Protein 3MQG (pdb70)

Structure (mmCIF, N/CA/C/O backbone):
data_3MQG
#
_entry.id   3MQG
#
_cell.length_a   68.488
_cell.length_b   107.824
_cell.length_c   90.966
_cell.angle_alpha   90.00
_cell.angle_beta   102.49
_cell.angle_gamma   90.00
#
_symmetry.space_group_name_H-M   'P 1 21 1'
#
loop_
_entity.id
_entity.type
_entity.pdbx_description
1 polymer 'Lipopolysaccharides biosynthesis acetyltransferase'
2 non-polymer 'ACETYL COENZYME *A'
3 non-polymer "URIDINE-5'-MONOPHOSPHATE"
4 non-polymer 'SODIUM ION'
5 non-polymer "URIDINE-5'-DIPHOSPHATE"
6 non-polymer 'PHOSPHATE ION'
7 non-polymer 1,2-ETHANEDIOL
8 non-polymer 2-{2-[2-(2-{2-[2-(2-ETHOXY-ETHOXY)-ETHOXY]-ETHOXY}-ETHOXY)-ETHOXY]-ETHOXY}-ETHANOL
9 water water
#
loop_
_atom_site.group_PDB
_atom_site.id
_atom_site.type_symbol
_atom_site.label_atom_id
_atom_site.label_alt_id
_atom_site.label_comp_id
_atom_site.label_asym_id
_atom_site.label_entity_id
_atom_site.label_seq_id
_atom_site.pdbx_PDB_ins_code
_atom_site.Cartn_x
_atom_site.Cartn_y
_atom_site.Cartn_z
_atom_site.occupancy
_atom_site.B_iso_or_equiv
_atom_site.auth_seq_id
_atom_site.auth_comp_id
_atom_site.auth_asym_id
_atom_site.auth_atom_id
_atom_site.pdbx_PDB_model_num
ATOM 1 N N . MET A 1 3 ? -10.304 23.936 -6.130 1.00 29.82 1 MET A N 1
ATOM 2 C CA . MET A 1 3 ? -10.483 22.600 -5.502 1.00 25.96 1 MET A CA 1
ATOM 3 C C . MET A 1 3 ? -10.414 21.503 -6.558 1.00 22.85 1 MET A C 1
ATOM 4 O O . MET A 1 3 ? -10.802 20.361 -6.309 1.00 22.33 1 MET A O 1
ATOM 9 N N . ALA A 1 4 ? -9.904 21.892 -7.723 1.00 23.19 2 ALA A N 1
ATOM 10 C CA . ALA A 1 4 ? -9.533 20.928 -8.754 1.00 20.53 2 ALA A CA 1
ATOM 11 C C . ALA A 1 4 ? -8.637 19.869 -8.127 1.00 19.99 2 ALA A C 1
ATOM 12 O O . ALA A 1 4 ? -7.731 20.201 -7.347 1.00 20.45 2 ALA A O 1
ATOM 14 N N . THR A 1 5 ? -8.889 18.614 -8.491 1.00 18.69 3 THR A N 1
ATOM 15 C CA . THR A 1 5 ? -7.982 17.533 -8.129 1.00 19.74 3 THR A CA 1
ATOM 16 C C . THR A 1 5 ? -6.958 17.266 -9.223 1.00 18.41 3 THR A C 1
ATOM 17 O O . THR A 1 5 ? -7.270 17.134 -10.420 1.00 17.64 3 THR A O 1
ATOM 21 N N . ILE A 1 6 ? -5.716 17.186 -8.776 1.00 17.01 4 ILE A N 1
ATOM 22 C CA . ILE A 1 6 ? -4.559 17.102 -9.640 1.00 14.26 4 ILE A CA 1
ATOM 23 C C . ILE A 1 6 ? -3.750 15.849 -9.311 1.00 16.56 4 ILE A C 1
ATOM 24 O O . ILE A 1 6 ? -3.225 15.731 -8.199 1.00 17.67 4 ILE A O 1
ATOM 29 N N . HIS A 1 7 ? -3.649 14.906 -10.246 1.00 14.66 5 HIS A N 1
ATOM 30 C CA . HIS A 1 7 ? -2.731 13.767 -10.042 1.00 14.76 5 HIS A CA 1
ATOM 31 C C . HIS A 1 7 ? -1.328 14.193 -9.606 1.00 14.35 5 HIS A C 1
ATOM 32 O O . HIS A 1 7 ? -0.774 15.137 -10.142 1.00 13.25 5 HIS A O 1
ATOM 39 N N . PRO A 1 8 ? -0.721 13.516 -8.611 1.00 14.93 6 PRO A N 1
ATOM 40 C CA . PRO A 1 8 ? 0.618 13.893 -8.163 1.00 14.75 6 PRO A CA 1
ATOM 41 C C . PRO A 1 8 ? 1.708 13.908 -9.223 1.00 12.57 6 PRO A C 1
ATOM 42 O O . PRO A 1 8 ? 2.713 14.637 -9.082 1.00 13.87 6 PRO A O 1
ATOM 46 N N . THR A 1 9 ? 1.525 13.130 -10.299 1.00 12.52 7 THR A N 1
ATOM 47 C CA . THR A 1 9 ? 2.502 13.117 -11.393 1.00 12.35 7 THR A CA 1
ATOM 48 C C . THR A 1 9 ? 2.307 14.248 -12.413 1.00 10.27 7 THR A C 1
ATOM 49 O O . THR A 1 9 ? 3.195 14.542 -13.224 1.00 12.81 7 THR A O 1
ATOM 53 N N . ALA A 1 10 ? 1.175 14.932 -12.302 1.00 10.00 8 ALA A N 1
ATOM 54 C CA . ALA A 1 10 ? 0.999 16.113 -13.140 1.00 9.53 8 ALA A CA 1
ATOM 55 C C . ALA A 1 10 ? 1.839 17.321 -12.716 1.00 13.93 8 ALA A C 1
ATOM 56 O O . ALA A 1 10 ? 2.211 17.466 -11.523 1.00 14.78 8 ALA A O 1
ATOM 58 N N . ILE A 1 11 ? 2.133 18.200 -13.671 1.00 11.62 9 ILE A N 1
ATOM 59 C CA . ILE A 1 11 ? 2.898 19.412 -13.383 1.00 13.70 9 ILE A CA 1
ATOM 60 C C . ILE A 1 11 ? 2.085 20.626 -13.791 1.00 13.43 9 ILE A C 1
ATOM 61 O O . ILE A 1 11 ? 1.889 20.873 -14.995 1.00 11.00 9 ILE A O 1
ATOM 66 N N . VAL A 1 12 ? 1.603 21.366 -12.798 1.00 14.21 10 VAL A N 1
ATOM 67 C CA . VAL A 1 12 ? 0.761 22.545 -13.039 1.00 14.00 10 VAL A CA 1
ATOM 68 C C . VAL A 1 12 ? 1.630 23.736 -12.626 1.00 14.89 10 VAL A C 1
ATOM 69 O O . VAL A 1 12 ? 1.921 23.959 -11.435 1.00 15.70 10 VAL A O 1
ATOM 73 N N . ASP A 1 13 ? 2.118 24.476 -13.601 1.00 14.16 11 ASP A N 1
ATOM 74 C CA . ASP A 1 13 ? 3.100 25.545 -13.312 1.00 13.60 11 ASP A CA 1
ATOM 75 C C . ASP A 1 13 ? 2.437 26.672 -12.503 1.00 17.38 11 ASP A C 1
ATOM 76 O O . ASP A 1 13 ? 1.275 27.024 -12.672 1.00 15.58 11 ASP A O 1
ATOM 81 N N . GLU A 1 14 ? 3.198 27.247 -11.573 1.00 17.57 12 GLU A N 1
ATOM 82 C CA . GLU A 1 14 ? 2.741 28.433 -10.845 1.00 19.27 12 GLU A CA 1
ATOM 83 C C . GLU A 1 14 ? 2.093 29.495 -11.744 1.00 17.08 12 GLU A C 1
ATOM 84 O O . GLU A 1 14 ? 2.660 29.878 -12.762 1.00 17.83 12 GLU A O 1
ATOM 90 N N . GLY A 1 15 ? 0.908 29.970 -11.349 1.00 17.36 13 GLY A N 1
ATOM 91 C CA . GLY A 1 15 ? 0.157 30.953 -12.119 1.00 17.25 13 GLY A CA 1
ATOM 92 C C . GLY A 1 15 ? -1.050 30.376 -12.833 1.00 14.81 13 GLY A C 1
ATOM 93 O O . GLY A 1 15 ? -2.011 31.081 -13.118 1.00 16.87 13 GLY A O 1
ATOM 94 N N . ALA A 1 16 ? -1.007 29.081 -13.103 1.00 15.50 14 ALA A N 1
ATOM 95 C CA . ALA A 1 16 ? -2.150 28.495 -13.809 1.00 15.66 14 ALA A CA 1
ATOM 96 C C . ALA A 1 16 ? -3.402 28.551 -12.951 1.00 15.50 14 ALA A C 1
ATOM 97 O O . ALA A 1 16 ? -3.356 28.396 -11.727 1.00 17.35 14 ALA A O 1
ATOM 99 N N . ARG A 1 17 ? -4.551 28.748 -13.597 1.00 14.91 15 ARG A N 1
ATOM 100 C CA . ARG A 1 17 ? -5.805 28.771 -12.894 1.00 14.70 15 ARG A CA 1
ATOM 101 C C . ARG A 1 17 ? -6.693 27.648 -13.366 1.00 15.42 15 ARG A C 1
ATOM 102 O O . ARG A 1 17 ? -6.972 27.545 -14.564 1.00 16.16 15 ARG A O 1
ATOM 110 N N . ILE A 1 18 ? -7.142 26.830 -12.434 1.00 15.63 16 ILE A N 1
ATOM 111 C CA . ILE A 1 18 ? -7.964 25.674 -12.756 1.00 15.63 16 ILE A CA 1
ATOM 112 C C . ILE A 1 18 ? -9.177 25.701 -11.852 1.00 17.06 16 ILE A C 1
ATOM 113 O O . ILE A 1 18 ? -9.085 25.773 -10.623 1.00 16.50 16 ILE A O 1
ATOM 118 N N . GLY A 1 19 ? -10.343 25.657 -12.463 1.00 14.32 17 GLY A N 1
ATOM 119 C CA . GLY A 1 19 ? -11.548 25.764 -11.652 1.00 14.56 17 GLY A CA 1
ATOM 120 C C . GLY A 1 19 ? -11.931 24.565 -10.823 1.00 14.56 17 GLY A C 1
ATOM 121 O O . GLY A 1 19 ? -11.458 23.439 -10.990 1.00 13.28 17 GLY A O 1
ATOM 122 N N . ALA A 1 20 ? -12.831 24.854 -9.895 1.00 16.32 18 ALA A N 1
ATOM 123 C CA . ALA A 1 20 ? -13.400 23.863 -9.036 1.00 16.36 18 ALA A CA 1
ATOM 124 C C . ALA A 1 20 ? -13.958 22.670 -9.801 1.00 15.67 18 ALA A C 1
ATOM 125 O O . ALA A 1 20 ? -14.511 22.816 -10.910 1.00 15.97 18 ALA A O 1
ATOM 127 N N . HIS A 1 21 ? -13.823 21.506 -9.180 1.00 16.97 19 HIS A N 1
ATOM 128 C CA . HIS A 1 21 ? -14.373 20.231 -9.637 1.00 16.19 19 HIS A CA 1
ATOM 129 C C . HIS A 1 21 ? -13.662 19.721 -10.895 1.00 15.71 19 HIS A C 1
ATOM 130 O O . HIS A 1 21 ? -14.051 18.672 -11.396 1.00 17.56 19 HIS A O 1
ATOM 137 N N . SER A 1 22 ? -12.636 20.423 -11.363 1.00 16.02 20 SER A N 1
ATOM 138 C CA . SER A 1 22 ? -11.868 19.874 -12.491 1.00 14.66 20 SER A CA 1
ATOM 139 C C . SER A 1 22 ? -10.994 18.711 -12.058 1.00 16.06 20 SER A C 1
ATOM 140 O O . SER A 1 22 ? -10.662 18.596 -10.873 1.00 16.52 20 SER A O 1
ATOM 143 N N . ARG A 1 23 ? -10.639 17.851 -13.008 1.00 13.22 21 ARG A N 1
ATOM 144 C CA . ARG A 1 23 ? -9.781 16.715 -12.732 1.00 12.26 21 ARG A CA 1
ATOM 145 C C . ARG A 1 23 ? -8.626 16.695 -13.725 1.00 13.05 21 ARG A C 1
ATOM 146 O O . ARG A 1 23 ? -8.854 16.722 -14.949 1.00 12.83 21 ARG A O 1
ATOM 154 N N . ILE A 1 24 ? -7.406 16.634 -13.203 1.00 12.14 22 ILE A N 1
ATOM 155 C CA . ILE A 1 24 ? -6.197 16.639 -14.027 1.00 10.25 22 ILE A CA 1
ATOM 156 C C . ILE A 1 24 ? -5.518 15.298 -13.839 1.00 12.17 22 ILE A C 1
ATOM 157 O O . ILE A 1 24 ? -5.113 14.995 -12.721 1.00 12.83 22 ILE A O 1
ATOM 162 N N . TRP A 1 25 ? -5.348 14.503 -14.894 1.00 10.71 23 TRP A N 1
ATOM 163 C CA . TRP A 1 25 ? -4.863 13.148 -14.775 1.00 9.39 23 TRP A CA 1
ATOM 164 C C . TRP A 1 25 ? -3.356 13.006 -14.904 1.00 10.14 23 TRP A C 1
ATOM 165 O O . TRP A 1 25 ? -2.604 13.986 -14.782 1.00 10.36 23 TRP A O 1
ATOM 176 N N . HIS A 1 26 ? -2.884 11.786 -15.145 1.00 9.57 24 HIS A N 1
ATOM 177 C CA . HIS A 1 26 ? -1.476 11.455 -15.018 1.00 8.55 24 HIS A CA 1
ATOM 178 C C . HIS A 1 26 ? -0.596 12.181 -16.034 1.00 7.83 24 HIS A C 1
ATOM 179 O O . HIS A 1 26 ? -0.922 12.234 -17.250 1.00 8.94 24 HIS A O 1
ATOM 186 N N . TRP A 1 27 ? 0.538 12.715 -15.591 1.00 9.37 25 TRP A N 1
ATOM 187 C CA . TRP A 1 27 ? 1.579 13.259 -16.470 1.00 8.20 25 TRP A CA 1
ATOM 188 C C . TRP A 1 27 ? 1.050 14.305 -17.455 1.00 9.38 25 TRP A C 1
ATOM 189 O O . TRP A 1 27 ? 1.446 14.354 -18.624 1.00 8.91 25 TRP A O 1
ATOM 200 N N . VAL A 1 28 ? 0.166 15.136 -16.926 1.00 8.83 26 VAL A N 1
ATOM 201 C CA . VAL A 1 28 ? -0.304 16.322 -17.633 1.00 9.53 26 VAL A CA 1
ATOM 202 C C . VAL A 1 28 ? 0.634 17.483 -17.339 1.00 9.50 26 VAL A C 1
ATOM 203 O O . VAL A 1 28 ? 1.024 17.630 -16.159 1.00 11.08 26 VAL A O 1
ATOM 207 N N . HIS A 1 29 ? 0.982 18.316 -18.302 1.00 9.12 27 HIS A N 1
ATOM 208 C CA . HIS A 1 29 ? 1.700 19.572 -18.055 1.00 9.14 27 HIS A CA 1
ATOM 209 C C . HIS A 1 29 ? 0.826 20.772 -18.423 1.00 10.67 27 HIS A C 1
ATOM 210 O O . HIS A 1 29 ? 0.431 20.908 -19.593 1.00 9.20 27 HIS A O 1
ATOM 217 N N . ILE A 1 30 ? 0.555 21.655 -17.460 1.00 10.78 28 ILE A N 1
ATOM 218 C CA . ILE A 1 30 ? -0.223 22.890 -17.697 1.00 11.30 28 ILE A CA 1
ATOM 219 C C . ILE A 1 30 ? 0.683 24.101 -17.449 1.00 12.29 28 ILE A C 1
ATOM 220 O O . ILE A 1 30 ? 1.292 24.200 -16.368 1.00 14.65 28 ILE A O 1
ATOM 225 N N . CYS A 1 31 ? 0.832 24.956 -18.454 1.00 10.70 29 CYS A N 1
ATOM 226 C CA . CYS A 1 31 ? 1.720 26.124 -18.329 1.00 12.02 29 CYS A CA 1
ATOM 227 C C . CYS A 1 31 ? 1.077 27.220 -17.464 1.00 12.93 29 CYS A C 1
ATOM 228 O O . CYS A 1 31 ? -0.129 27.223 -17.219 1.00 11.30 29 CYS A O 1
ATOM 231 N N . GLY A 1 32 ? 1.914 28.148 -16.990 1.00 13.13 30 GLY A N 1
ATOM 232 C CA . GLY A 1 32 ? 1.439 29.100 -15.971 1.00 14.66 30 GLY A CA 1
ATOM 233 C C . GLY A 1 32 ? 0.464 30.195 -16.392 1.00 15.20 30 GLY A C 1
ATOM 234 O O . GLY A 1 32 ? -0.260 30.722 -15.551 1.00 16.11 30 GLY A O 1
ATOM 235 N N . GLY A 1 33 ? 0.390 30.466 -17.692 1.00 13.31 31 GLY A N 1
ATOM 236 C CA . GLY A 1 33 ? -0.620 31.353 -18.272 1.00 12.84 31 GLY A CA 1
ATOM 237 C C . GLY A 1 33 ? -2.031 30.798 -18.404 1.00 14.11 31 GLY A C 1
ATOM 238 O O . GLY A 1 33 ? -2.994 31.536 -18.638 1.00 14.26 31 GLY A O 1
ATOM 239 N N . ALA A 1 34 ? -2.171 29.473 -18.295 1.00 14.21 32 ALA A N 1
ATOM 240 C CA . ALA A 1 34 ? -3.381 28.784 -18.745 1.00 12.85 32 ALA A CA 1
ATOM 241 C C . ALA A 1 34 ? -4.543 29.140 -17.824 1.00 14.28 32 ALA A C 1
ATOM 242 O O . ALA A 1 34 ? -4.359 29.299 -16.612 1.00 15.58 32 ALA A O 1
ATOM 244 N N . GLU A 1 35 ? -5.746 29.225 -18.389 1.00 13.51 33 GLU A N 1
ATOM 245 C CA . GLU A 1 35 ? -6.937 29.420 -17.590 1.00 18.39 33 GLU A CA 1
ATOM 246 C C . GLU A 1 35 ? -7.891 28.308 -18.017 1.00 14.60 33 GLU A C 1
ATOM 247 O O . GLU A 1 35 ? -8.169 28.172 -19.211 1.00 14.99 33 GLU A O 1
ATOM 253 N N . ILE A 1 36 ? -8.360 27.509 -17.066 1.00 13.53 34 ILE A N 1
ATOM 254 C CA . ILE A 1 36 ? -9.217 26.343 -17.276 1.00 11.84 34 ILE A CA 1
ATOM 255 C C . ILE A 1 36 ? -10.381 26.489 -16.309 1.00 14.23 34 ILE A C 1
ATOM 256 O O . ILE A 1 36 ? -10.186 26.773 -15.124 1.00 13.89 34 ILE A O 1
ATOM 261 N N . GLY A 1 37 ? -11.588 26.245 -16.799 1.00 13.14 35 GLY A N 1
ATOM 262 C CA . GLY A 1 37 ? -12.799 26.464 -16.002 1.00 15.13 35 GLY A CA 1
ATOM 263 C C . GLY A 1 37 ? -13.155 25.339 -15.065 1.00 15.49 35 GLY A C 1
ATOM 264 O O . GLY A 1 37 ? -12.313 24.501 -14.718 1.00 14.33 35 GLY A O 1
ATOM 265 N N . GLU A 1 38 ? -14.415 25.312 -14.627 1.00 15.17 36 GLU A N 1
ATOM 266 C CA . GLU A 1 38 ? -14.856 24.344 -13.637 1.00 15.62 36 GLU A CA 1
ATOM 267 C C . GLU A 1 38 ? -15.356 23.057 -14.302 1.00 15.60 36 GLU A C 1
ATOM 268 O O . GLU A 1 38 ? -15.886 23.103 -15.423 1.00 16.59 36 GLU A O 1
ATOM 274 N N . GLY A 1 39 ? -15.218 21.927 -13.622 1.00 15.95 37 GLY A N 1
ATOM 275 C CA . GLY A 1 39 ? -15.778 20.670 -14.070 1.00 14.23 37 GLY A CA 1
ATOM 276 C C . GLY A 1 39 ? -15.109 20.140 -15.330 1.00 12.64 37 GLY A C 1
ATOM 277 O O . GLY A 1 39 ? -15.749 19.353 -16.034 1.00 14.07 37 GLY A O 1
ATOM 278 N N . CYS A 1 40 ? -13.894 20.599 -15.616 1.00 10.91 38 CYS A N 1
ATOM 279 C CA . CYS A 1 40 ? -13.167 20.044 -16.766 1.00 10.22 38 CYS A CA 1
ATOM 280 C C . CYS A 1 40 ? -12.475 18.740 -16.409 1.00 13.26 38 CYS A C 1
ATOM 281 O O . CYS A 1 40 ? -12.213 18.421 -15.255 1.00 13.97 38 CYS A O 1
ATOM 284 N N . SER A 1 41 ? -12.136 17.966 -17.432 1.00 10.67 39 SER A N 1
ATOM 285 C CA . SER A 1 41 ? -11.346 16.756 -17.254 1.00 10.12 39 SER A CA 1
ATOM 286 C C . SER A 1 41 ? -10.221 16.745 -18.279 1.00 9.21 39 SER A C 1
ATOM 287 O O . SER A 1 41 ? -10.515 16.882 -19.489 1.00 10.08 39 SER A O 1
ATOM 290 N N . LEU A 1 42 ? -8.964 16.602 -17.836 1.00 9.47 40 LEU A N 1
ATOM 291 C CA . LEU A 1 42 ? -7.802 16.558 -18.716 1.00 8.23 40 LEU A CA 1
ATOM 292 C C . LEU A 1 42 ? -7.108 15.213 -18.587 1.00 10.73 40 LEU A C 1
ATOM 293 O O . LEU A 1 42 ? -6.574 14.912 -17.513 1.00 10.27 40 LEU A O 1
ATOM 298 N N . GLY A 1 43 ? -7.136 14.404 -19.646 1.00 6.53 41 GLY A N 1
ATOM 299 C CA . GLY A 1 43 ? -6.624 13.047 -19.592 1.00 9.36 41 GLY A CA 1
ATOM 300 C C . GLY A 1 43 ? -5.111 12.940 -19.601 1.00 6.78 41 GLY A C 1
ATOM 301 O O . GLY A 1 43 ? -4.351 13.905 -19.666 1.00 8.64 41 GLY A O 1
ATOM 302 N N . GLN A 1 44 ? -4.657 11.701 -19.601 1.00 6.84 42 GLN A N 1
ATOM 303 C CA . GLN A 1 44 ? -3.223 11.370 -19.506 1.00 7.50 42 GLN A CA 1
ATOM 304 C C . GLN A 1 44 ? -2.408 12.099 -20.568 1.00 7.16 42 GLN A C 1
ATOM 305 O O . GLN A 1 44 ? -2.830 12.111 -21.736 1.00 7.37 42 GLN A O 1
ATOM 311 N N . ASN A 1 45 ? -1.292 12.733 -20.215 1.00 7.81 43 ASN A N 1
ATOM 312 C CA . ASN A 1 45 ? -0.362 13.338 -21.156 1.00 7.34 43 ASN A CA 1
ATOM 313 C C . ASN A 1 45 ? -0.944 14.522 -21.906 1.00 6.48 43 ASN A C 1
ATOM 314 O O . ASN A 1 45 ? -0.322 14.967 -22.889 1.00 7.45 43 ASN A O 1
ATOM 319 N N . VAL A 1 46 ? -2.034 15.097 -21.416 1.00 6.98 44 VAL A N 1
ATOM 320 C CA . VAL A 1 46 ? -2.428 16.392 -22.005 1.00 7.07 44 VAL A CA 1
ATOM 321 C C . VAL A 1 46 ? -1.356 17.442 -21.784 1.00 6.22 44 VAL A C 1
ATOM 322 O O . VAL A 1 46 ? -0.604 17.410 -20.770 1.00 7.58 44 VAL A O 1
ATOM 326 N N . PHE A 1 47 ? -1.204 18.377 -22.702 1.00 8.23 45 PHE A N 1
ATOM 327 C CA . PHE A 1 47 ? -0.368 19.575 -22.556 1.00 6.84 45 PHE A CA 1
ATOM 328 C C . PHE A 1 47 ? -1.281 20.784 -22.733 1.00 6.85 45 PHE A C 1
ATOM 329 O O . PHE A 1 47 ? -2.161 20.783 -23.619 1.00 10.03 45 PHE A O 1
ATOM 337 N N . VAL A 1 48 ? -1.122 21.838 -21.932 1.00 7.96 46 VAL A N 1
ATOM 338 C CA . VAL A 1 48 ? -1.824 23.097 -22.145 1.00 9.01 46 VAL A CA 1
ATOM 339 C C . VAL A 1 48 ? -0.846 24.263 -22.082 1.00 9.76 46 VAL A C 1
ATOM 340 O O . VAL A 1 48 ? -0.100 24.363 -21.087 1.00 9.80 46 VAL A O 1
ATOM 344 N N . GLY A 1 49 ? -0.850 25.097 -23.110 1.00 9.00 47 GLY A N 1
ATOM 345 C CA . GLY A 1 49 ? 0.073 26.224 -23.186 1.00 10.23 47 GLY A CA 1
ATOM 346 C C . GLY A 1 49 ? -0.362 27.399 -22.333 1.00 11.15 47 GLY A C 1
ATOM 347 O O . GLY A 1 49 ? -1.311 2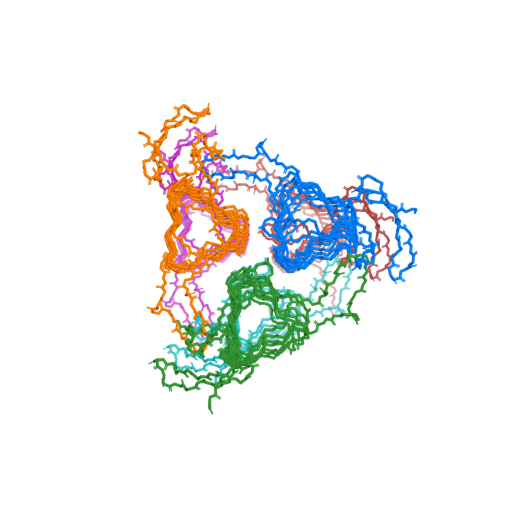7.355 -21.560 1.00 10.44 47 GLY A O 1
ATOM 348 N N . ASN A 1 50 ? 0.393 28.464 -22.552 1.00 11.46 48 ASN A N 1
ATOM 349 C CA . ASN A 1 50 ? 0.197 29.652 -21.744 1.00 12.46 48 ASN A CA 1
ATOM 350 C C . ASN A 1 50 ? -0.984 30.473 -22.253 1.00 10.44 48 ASN A C 1
ATOM 351 O O . ASN A 1 50 ? -1.770 30.906 -21.426 1.00 12.78 48 ASN A O 1
ATOM 356 N N . ARG A 1 51 ? -1.051 30.691 -23.564 1.00 11.88 49 ARG A N 1
ATOM 357 C CA . ARG A 1 51 ? -2.063 31.578 -24.133 1.00 12.57 49 ARG A CA 1
ATOM 358 C C . ARG A 1 51 ? -3.301 30.801 -24.561 1.00 11.56 49 ARG A C 1
ATOM 359 O O . ARG A 1 51 ? -3.662 30.706 -25.742 1.00 12.16 49 ARG A O 1
ATOM 367 N N . VAL A 1 52 ? -3.941 30.258 -23.533 1.00 9.84 50 VAL A N 1
ATOM 368 C CA . VAL A 1 52 ? -5.004 29.267 -23.688 1.00 10.58 50 VAL A CA 1
ATOM 369 C C . VAL A 1 52 ? -6.098 29.569 -22.687 1.00 11.01 50 VAL A C 1
ATOM 370 O O . VAL A 1 52 ? -5.847 29.780 -21.490 1.00 12.08 50 VAL A O 1
ATOM 374 N N . ARG A 1 53 ? -7.328 29.569 -23.181 1.00 10.69 51 ARG A N 1
ATOM 375 C CA . ARG A 1 53 ? -8.492 29.707 -22.325 1.00 12.82 51 ARG A CA 1
ATOM 376 C C . ARG A 1 53 ? -9.396 28.512 -22.612 1.00 10.97 51 ARG A C 1
ATOM 377 O O . ARG A 1 53 ? -9.748 28.240 -23.772 1.00 11.23 51 ARG A O 1
ATOM 385 N N . ILE A 1 54 ? -9.725 27.757 -21.572 1.00 10.71 52 ILE A N 1
ATOM 386 C CA . ILE A 1 54 ? -10.626 26.599 -21.665 1.00 11.26 52 ILE A CA 1
ATOM 387 C C . ILE A 1 54 ? -11.793 26.876 -20.730 1.00 12.66 52 ILE A C 1
ATOM 388 O O . ILE A 1 54 ? -11.552 27.207 -19.560 1.00 13.09 52 ILE A O 1
ATOM 393 N N . GLY A 1 55 ? -13.023 26.713 -21.207 1.00 11.71 53 GLY A N 1
ATOM 394 C CA . GLY A 1 55 ? -14.203 27.078 -20.420 1.00 12.57 53 GLY A CA 1
ATOM 395 C C . GLY A 1 55 ? -14.600 26.021 -19.415 1.00 13.63 53 GLY A C 1
ATOM 396 O O . GLY A 1 55 ? -13.757 25.266 -18.918 1.00 14.00 53 GLY A O 1
ATOM 397 N N . ASN A 1 56 ? -15.898 25.955 -19.119 1.00 12.24 54 ASN A N 1
ATOM 398 C CA . ASN A 1 56 ? -16.369 25.031 -18.092 1.00 11.60 54 ASN A CA 1
ATOM 399 C C . ASN A 1 56 ? -16.857 23.734 -18.746 1.00 10.37 54 ASN A C 1
ATOM 400 O O . ASN A 1 56 ? -17.395 23.760 -19.860 1.00 12.08 54 ASN A O 1
ATOM 405 N N . ARG A 1 57 ? -16.645 22.609 -18.062 1.00 11.24 55 ARG A N 1
ATOM 406 C CA . ARG A 1 57 ? -17.194 21.317 -18.423 1.00 11.31 55 ARG A CA 1
ATOM 407 C C . ARG A 1 57 ? -16.609 20.808 -19.749 1.00 10.96 55 ARG A C 1
ATOM 408 O O . ARG A 1 57 ? -17.293 20.140 -20.541 1.00 12.47 55 ARG A O 1
ATOM 416 N N . VAL A 1 58 ? -15.355 21.184 -19.967 1.00 8.57 56 VAL A N 1
ATOM 417 C CA . VAL A 1 58 ? -14.634 20.786 -21.193 1.00 9.48 56 VAL A CA 1
ATOM 418 C C . VAL A 1 58 ? -13.942 19.456 -20.904 1.00 9.22 56 VAL A C 1
ATOM 419 O O . VAL A 1 58 ? -13.233 19.278 -19.897 1.00 10.13 56 VAL A O 1
ATOM 423 N N . LYS A 1 59 ? -14.206 18.482 -21.778 1.00 9.27 57 LYS A N 1
ATOM 424 C CA A LYS A 1 59 ? -13.625 17.157 -21.634 0.50 9.12 57 LYS A CA 1
ATOM 425 C CA B LYS A 1 59 ? -13.612 17.160 -21.630 0.50 8.46 57 LYS A CA 1
ATOM 426 C C . LYS A 1 59 ? -12.506 16.969 -22.653 1.00 10.04 57 LYS A C 1
ATOM 427 O O . LYS A 1 59 ? -12.780 16.965 -23.858 1.00 11.09 57 LYS A O 1
ATOM 438 N N . ILE A 1 60 ? -11.284 16.816 -22.163 1.00 9.48 58 ILE A N 1
ATOM 439 C CA . ILE A 1 60 ? -10.121 16.687 -23.025 1.00 8.26 58 ILE A CA 1
ATOM 440 C C . ILE A 1 60 ? -9.533 15.323 -22.802 1.00 9.56 58 ILE A C 1
ATOM 441 O O . ILE A 1 60 ? -9.030 15.034 -21.712 1.00 9.72 58 ILE A O 1
ATOM 446 N N . GLN A 1 61 ? -9.613 14.446 -23.793 1.00 7.78 59 GLN A N 1
ATOM 447 C CA . GLN A 1 61 ? -9.107 13.091 -23.642 1.00 7.81 59 GLN A CA 1
ATOM 448 C C . GLN A 1 61 ? -7.570 12.992 -23.737 1.00 5.99 59 GLN A C 1
ATOM 449 O O . GLN A 1 61 ? -6.838 13.968 -23.919 1.00 7.97 59 GLN A O 1
ATOM 455 N N . ASN A 1 62 ? -7.071 11.771 -23.610 1.00 7.72 60 ASN A N 1
ATOM 456 C CA . ASN A 1 62 ? -5.636 11.535 -23.558 1.00 7.50 60 ASN A CA 1
ATOM 457 C C . ASN A 1 62 ? -4.923 12.151 -24.757 1.00 6.04 60 ASN A C 1
ATOM 458 O O . ASN A 1 62 ? -5.453 12.127 -25.890 1.00 6.57 60 ASN A O 1
ATOM 463 N N . ASN A 1 63 ? -3.705 12.645 -24.559 1.00 6.62 61 ASN A N 1
ATOM 464 C CA . ASN A 1 63 ? -2.746 12.947 -25.624 1.00 5.50 61 ASN A CA 1
ATOM 465 C C . ASN A 1 63 ? -3.200 14.109 -26.495 1.00 5.76 61 ASN A C 1
ATOM 466 O O . ASN A 1 63 ? -2.824 14.203 -27.679 1.00 9.43 61 ASN A O 1
ATOM 471 N N . VAL A 1 64 ? -3.981 14.998 -25.902 1.00 6.14 62 VAL A N 1
ATOM 472 C CA . VAL A 1 64 ? -4.316 16.269 -26.579 1.00 5.27 62 VAL A CA 1
ATOM 473 C C . VAL A 1 64 ? -3.406 17.419 -26.152 1.00 6.54 62 VAL A C 1
ATOM 474 O O . VAL A 1 64 ? -3.290 17.674 -24.941 1.00 7.72 62 VAL A O 1
ATOM 478 N N . SER A 1 65 ? -2.772 18.098 -27.103 1.00 7.58 63 SER A N 1
ATOM 479 C CA . SER A 1 65 ? -1.968 19.278 -26.782 1.00 7.04 63 SER A CA 1
ATOM 480 C C . SER A 1 65 ? -2.713 20.559 -27.164 1.00 6.84 63 SER A C 1
ATOM 481 O O . SER A 1 65 ? -2.971 20.821 -28.351 1.00 8.85 63 SER A O 1
ATOM 484 N N . VAL A 1 66 ? -3.105 21.292 -26.139 1.00 7.36 64 VAL A N 1
ATOM 485 C CA . VAL A 1 66 ? -3.844 22.538 -26.333 1.00 8.04 64 VAL A CA 1
ATOM 486 C C . VAL A 1 66 ? -2.789 23.610 -26.375 1.00 9.68 64 VAL A C 1
ATOM 487 O O . VAL A 1 66 ? -2.437 24.188 -25.354 1.00 9.31 64 VAL A O 1
ATOM 491 N N . TYR A 1 67 ? -2.341 23.951 -27.578 1.00 8.71 65 TYR A N 1
ATOM 492 C CA . TYR A 1 67 ? -1.257 24.939 -27.709 1.00 9.13 65 TYR A CA 1
ATOM 493 C C . TYR A 1 67 ? -1.744 26.376 -27.536 1.00 10.24 65 TYR A C 1
ATOM 494 O O . TYR A 1 67 ? -2.925 26.692 -27.649 1.00 10.78 65 TYR A O 1
ATOM 503 N N . ASP A 1 68 ? -0.762 27.262 -27.339 1.00 11.43 66 ASP A N 1
ATOM 504 C CA . ASP A 1 68 ? -1.034 28.695 -27.409 1.00 10.61 66 ASP A CA 1
ATOM 505 C C . ASP A 1 68 ? -1.957 29.050 -28.560 1.00 10.48 66 ASP A C 1
ATOM 506 O O . ASP A 1 68 ? -1.802 28.562 -29.686 1.00 11.45 66 ASP A O 1
ATOM 511 N N . ASN A 1 69 ? -2.896 29.945 -28.288 1.00 11.86 67 ASN A N 1
ATOM 512 C CA . ASN A 1 69 ? -3.784 30.505 -29.294 1.00 11.91 67 ASN A CA 1
ATOM 513 C C . ASN A 1 69 ? -4.959 29.590 -29.634 1.00 10.46 67 ASN A C 1
ATOM 514 O O . ASN A 1 69 ? -5.714 29.901 -30.530 1.00 10.81 67 ASN A O 1
ATOM 519 N N . VAL A 1 70 ? -5.175 28.579 -28.792 1.00 11.51 68 VAL A N 1
ATOM 520 C CA . VAL A 1 70 ? -6.387 27.732 -28.830 1.00 10.03 68 VAL A CA 1
ATOM 521 C C . VAL A 1 70 ? -7.365 28.159 -27.738 1.00 11.03 68 VAL A C 1
ATOM 522 O O . VAL A 1 70 ? -6.963 28.332 -26.581 1.00 12.86 68 VAL A O 1
ATOM 526 N N . PHE A 1 71 ? -8.630 28.341 -28.095 1.00 11.46 69 PHE A N 1
ATOM 527 C CA . PHE A 1 71 ? -9.662 28.743 -27.131 1.00 11.35 69 PHE A CA 1
ATOM 528 C C . PHE A 1 71 ? -10.844 27.808 -27.246 1.00 10.22 69 PHE A C 1
ATOM 529 O O . PHE A 1 71 ? -11.413 27.679 -28.347 1.00 10.00 69 PHE A O 1
ATOM 537 N N . LEU A 1 72 ? -11.203 27.209 -26.126 1.00 10.66 70 LEU A N 1
ATOM 538 C CA . LEU A 1 72 ? -12.276 26.205 -26.093 1.00 9.15 70 LEU A CA 1
ATOM 539 C C . LEU A 1 72 ? -13.409 26.751 -25.234 1.00 10.35 70 LEU A C 1
ATOM 540 O O . LEU A 1 72 ? -13.212 26.985 -24.040 1.00 11.07 70 LEU A O 1
ATOM 545 N N . GLU A 1 73 ? -14.572 26.945 -25.839 1.00 8.99 71 GLU A N 1
ATOM 546 C CA . GLU A 1 73 ? -15.730 27.345 -25.032 1.00 9.17 71 GLU A CA 1
ATOM 547 C C . GLU A 1 73 ? -16.263 26.219 -24.169 1.00 9.44 71 GLU A C 1
ATOM 548 O O . GLU A 1 73 ? -15.775 25.085 -24.143 1.00 9.11 71 GLU A O 1
ATOM 554 N N . ASP A 1 74 ? -17.313 26.537 -23.418 1.00 11.37 72 ASP A N 1
ATOM 555 C CA . ASP A 1 74 ? -17.917 25.562 -22.500 1.00 9.83 72 ASP A CA 1
ATOM 556 C C . ASP A 1 74 ? -18.397 24.308 -23.249 1.00 8.81 72 ASP A C 1
ATOM 557 O O . ASP A 1 74 ? -18.851 24.392 -24.395 1.00 9.64 72 ASP A O 1
ATOM 562 N N . ASP A 1 75 ? -18.336 23.155 -22.591 1.00 9.74 73 ASP A N 1
ATOM 563 C CA . ASP A 1 75 ? -18.946 21.909 -23.063 1.00 10.50 73 ASP A CA 1
ATOM 564 C C . ASP A 1 75 ? -18.302 21.351 -24.336 1.00 9.89 73 ASP A C 1
ATOM 565 O O . ASP A 1 75 ? -18.927 20.517 -24.991 1.00 10.80 73 ASP A O 1
ATOM 570 N N . VAL A 1 76 ? -17.110 21.823 -24.676 1.00 8.38 74 VAL A N 1
ATOM 571 C CA . VAL A 1 76 ? -16.375 21.225 -25.803 1.00 8.87 74 VAL A CA 1
ATOM 572 C C . VAL A 1 76 ? -15.860 19.831 -25.455 1.00 8.40 74 VAL A C 1
ATOM 573 O O . VAL A 1 76 ? -15.437 19.576 -24.316 1.00 8.46 74 VAL A O 1
ATOM 577 N N . PHE A 1 77 ? -15.873 18.929 -26.422 1.00 8.12 75 PHE A N 1
ATOM 578 C CA . PHE A 1 77 ? -15.309 17.611 -26.229 1.00 7.44 75 PHE A CA 1
ATOM 579 C C . PHE A 1 77 ? -14.118 17.478 -27.158 1.00 8.24 75 PHE A C 1
ATOM 580 O O . PHE A 1 77 ? -14.271 17.592 -28.368 1.00 8.34 75 PHE A O 1
ATOM 588 N N . CYS A 1 78 ? -12.939 17.169 -26.612 1.00 6.66 76 CYS A N 1
ATOM 589 C CA . CYS A 1 78 ? -11.761 16.923 -27.457 1.00 7.19 76 CYS A CA 1
ATOM 590 C C . CYS A 1 78 ? -11.442 15.452 -27.332 1.00 7.60 76 CYS A C 1
ATOM 591 O O . CYS A 1 78 ? -11.024 14.962 -26.278 1.00 8.43 76 CYS A O 1
ATOM 594 N N . GLY A 1 79 ? -11.679 14.699 -28.399 1.00 6.58 77 GLY A N 1
ATOM 595 C CA . GLY A 1 79 ? -11.511 13.265 -28.350 1.00 6.78 77 GLY A CA 1
ATOM 596 C C . GLY A 1 79 ? -10.064 12.788 -28.265 1.00 6.24 77 GLY A C 1
ATOM 597 O O . GLY A 1 79 ? -9.087 13.547 -28.397 1.00 6.91 77 GLY A O 1
ATOM 598 N N . PRO A 1 80 ? -9.927 11.485 -28.012 1.00 6.81 78 PRO A N 1
ATOM 599 C CA . PRO A 1 80 ? -8.613 10.883 -27.806 1.00 5.69 78 PRO A CA 1
ATOM 600 C C . PRO A 1 80 ? -7.636 11.278 -28.895 1.00 5.19 78 PRO A C 1
ATOM 601 O O . PRO A 1 80 ? -7.923 11.059 -30.092 1.00 5.90 78 PRO A O 1
ATOM 605 N N . SER A 1 81 ? -6.480 11.811 -28.528 1.00 5.70 79 SER A N 1
ATOM 606 C CA . SER A 1 81 ? -5.392 12.083 -29.455 1.00 5.48 79 SER A CA 1
ATOM 607 C C . SER A 1 81 ? -5.791 13.027 -30.566 1.00 8.16 79 SER A C 1
ATOM 608 O O . SER A 1 81 ? -5.148 12.991 -31.611 1.00 8.39 79 SER A O 1
ATOM 611 N N . MET A 1 82 ? -6.810 13.869 -30.416 1.00 6.72 80 MET A N 1
ATOM 612 C CA . MET A 1 82 ? -6.993 14.924 -31.419 1.00 5.46 80 MET A CA 1
ATOM 613 C C . MET A 1 82 ? -5.886 15.983 -31.296 1.00 6.58 80 MET A C 1
ATOM 614 O O . MET A 1 82 ? -5.204 16.047 -30.270 1.00 7.07 80 MET A O 1
ATOM 619 N N . VAL A 1 83 ? -5.687 16.730 -32.386 1.00 5.80 81 VAL A N 1
ATOM 620 C CA . VAL A 1 83 ? -4.491 17.561 -32.517 1.00 5.83 81 VAL A CA 1
ATOM 621 C C . VAL A 1 83 ? -4.889 18.977 -32.918 1.00 7.60 81 VAL A C 1
ATOM 622 O O . VAL A 1 83 ? -5.491 19.204 -33.972 1.00 8.09 81 VAL A O 1
ATOM 626 N N . PHE A 1 84 ? -4.475 19.961 -32.117 1.00 7.44 82 PHE A N 1
ATOM 627 C CA . PHE A 1 84 ? -4.504 21.394 -32.445 1.00 8.12 82 PHE A CA 1
ATOM 628 C C . PHE A 1 84 ? -3.152 21.853 -33.000 1.00 8.38 82 PHE A C 1
ATOM 629 O O . PHE A 1 84 ? -2.126 21.178 -32.824 1.00 7.10 82 PHE A O 1
ATOM 637 N N . THR A 1 85 ? -3.201 22.992 -33.683 1.00 8.67 83 THR A N 1
ATOM 638 C CA . THR A 1 85 ? -1.999 23.662 -34.199 1.00 7.28 83 THR A CA 1
ATOM 639 C C . THR A 1 85 ? -2.112 25.124 -34.011 1.00 7.50 83 THR A C 1
ATOM 640 O O . THR A 1 85 ? -3.196 25.645 -33.792 1.00 9.41 83 THR A O 1
ATOM 644 N N . ASN A 1 86 ? -0.978 25.827 -34.105 1.00 8.20 84 ASN A N 1
ATOM 645 C CA . ASN A 1 86 ? -1.019 27.299 -34.077 1.00 9.97 84 ASN A CA 1
ATOM 646 C C . ASN A 1 86 ? -0.129 27.985 -35.108 1.00 10.59 84 ASN A C 1
ATOM 647 O O . ASN A 1 86 ? -0.237 29.219 -35.252 1.00 11.40 84 ASN A O 1
ATOM 652 N N . VAL A 1 87 ? 0.698 27.227 -35.828 1.00 7.86 85 VAL A N 1
ATOM 653 C CA . VAL A 1 87 ? 1.480 27.803 -36.923 1.00 8.19 85 VAL A CA 1
ATOM 654 C C . VAL A 1 87 ? 1.023 27.094 -38.193 1.00 9.03 85 VAL A C 1
ATOM 655 O O . VAL A 1 87 ? 0.958 25.869 -38.269 1.00 7.87 85 VAL A O 1
ATOM 659 N N . TYR A 1 88 ? 0.652 27.862 -39.215 1.00 5.76 86 TYR A N 1
ATOM 660 C CA . TYR A 1 88 ? 0.027 27.350 -40.408 1.00 5.66 86 TYR A CA 1
ATOM 661 C C . TYR A 1 88 ? 1.033 26.640 -41.303 1.00 7.18 86 TYR A C 1
ATOM 662 O O . TYR A 1 88 ? 0.725 25.602 -41.883 1.00 7.42 86 TYR A O 1
ATOM 671 N N . ASN A 1 89 ? 2.204 27.243 -41.479 1.00 7.76 87 ASN A N 1
ATOM 672 C CA . ASN A 1 89 ? 3.182 26.743 -42.452 1.00 7.41 87 ASN A CA 1
ATOM 673 C C . ASN A 1 89 ? 4.542 26.627 -41.755 1.00 8.50 87 ASN A C 1
ATOM 674 O O . ASN A 1 89 ? 5.483 27.375 -42.075 1.00 7.79 87 ASN A O 1
ATOM 679 N N . PRO A 1 90 ? 4.707 25.725 -40.759 1.00 7.95 88 PRO A N 1
ATOM 680 C CA . PRO A 1 90 ? 5.940 25.710 -39.962 1.00 7.37 88 PRO A CA 1
ATOM 681 C C . PRO A 1 90 ? 7.158 25.320 -40.818 1.00 7.26 88 PRO A C 1
ATOM 682 O O . PRO A 1 90 ? 7.103 24.459 -41.710 1.00 7.86 88 PRO A O 1
ATOM 686 N N . ARG A 1 91 ? 8.261 26.011 -40.491 1.00 7.67 89 ARG A N 1
ATOM 687 C CA . ARG A 1 91 ? 9.591 25.661 -40.967 1.00 7.58 89 ARG A CA 1
ATOM 688 C C . ARG A 1 91 ? 10.529 25.781 -39.782 1.00 9.36 89 ARG A C 1
ATOM 689 O O . ARG A 1 91 ? 10.497 26.785 -39.072 1.00 9.29 89 ARG A O 1
ATOM 697 N N . ALA A 1 92 ? 11.337 24.744 -39.569 1.00 7.61 90 ALA A N 1
ATOM 698 C CA . ALA A 1 92 ? 12.199 24.732 -38.392 1.00 8.40 90 ALA A CA 1
ATOM 699 C C . ALA A 1 92 ? 13.124 25.954 -38.327 1.00 8.83 90 ALA A C 1
ATOM 700 O O . ALA A 1 92 ? 13.455 26.407 -37.211 1.00 10.87 90 ALA A O 1
ATOM 702 N N . ALA A 1 93 ? 13.554 26.442 -39.486 1.00 8.11 91 ALA A N 1
ATOM 703 C CA . ALA A 1 93 ? 14.519 27.552 -39.476 1.00 9.49 91 ALA A CA 1
ATOM 704 C C . ALA A 1 93 ? 13.899 28.919 -39.238 1.00 9.87 91 ALA A C 1
ATOM 705 O O . ALA A 1 93 ? 14.653 29.896 -39.030 1.00 10.90 91 ALA A O 1
ATOM 707 N N . ILE A 1 94 ? 12.571 29.034 -39.253 1.00 8.85 92 ILE A N 1
ATOM 708 C CA . ILE A 1 94 ? 11.911 30.337 -39.204 1.00 9.83 92 ILE A CA 1
ATOM 709 C C . ILE A 1 94 ? 10.961 30.379 -37.982 1.00 10.68 92 ILE A C 1
ATOM 710 O O . ILE A 1 94 ? 9.936 29.685 -37.983 1.00 13.09 92 ILE A O 1
ATOM 715 N N . GLU A 1 95 ? 11.222 31.143 -36.924 1.00 13.04 93 GLU A N 1
ATOM 716 C CA . GLU A 1 95 ? 10.333 31.155 -35.765 1.00 13.73 93 GLU A CA 1
ATOM 717 C C . GLU A 1 95 ? 9.078 31.919 -36.150 1.00 15.97 93 GLU A C 1
ATOM 718 O O . GLU A 1 95 ? 9.156 32.996 -36.732 1.00 18.22 93 GLU A O 1
ATOM 724 N N . ARG A 1 96 ? 7.918 31.337 -35.855 1.00 14.73 94 ARG A N 1
ATOM 725 C CA . ARG A 1 96 ? 6.695 31.945 -36.303 1.00 15.31 94 ARG A CA 1
ATOM 726 C C . ARG A 1 96 ? 5.753 32.224 -35.156 1.00 17.60 94 ARG A C 1
ATOM 727 O O . ARG A 1 96 ? 4.557 32.304 -35.396 1.00 17.08 94 ARG A O 1
ATOM 735 N N . LYS A 1 97 ? 6.326 32.370 -33.964 1.00 22.12 95 LYS A N 1
ATOM 736 C CA . LYS A 1 97 ? 5.600 32.772 -32.756 1.00 25.92 95 LYS A CA 1
ATOM 737 C C . LYS A 1 97 ? 4.705 33.955 -33.056 1.00 25.23 95 LYS A C 1
ATOM 738 O O . LYS A 1 97 ? 3.548 33.973 -32.645 1.00 27.60 95 LYS A O 1
ATOM 744 N N . SER A 1 98 ? 5.213 34.940 -33.791 1.00 23.47 96 SER A N 1
ATOM 745 C CA . SER A 1 98 ? 4.460 36.169 -33.992 1.00 21.34 96 SER A CA 1
ATOM 746 C C . SER A 1 98 ? 3.368 36.026 -35.051 1.00 21.21 96 SER A C 1
ATOM 747 O O . SER A 1 98 ? 2.615 36.959 -35.327 1.00 20.98 96 SER A O 1
ATOM 750 N N . GLU A 1 99 ? 3.296 34.846 -35.676 1.00 15.41 97 GLU A N 1
ATOM 751 C CA . GLU A 1 99 ? 2.406 34.613 -36.822 1.00 15.23 97 GLU A CA 1
ATOM 752 C C . GLU A 1 99 ? 1.363 33.558 -36.454 1.00 11.71 97 GLU A C 1
ATOM 753 O O . GLU A 1 99 ? 0.658 33.040 -37.321 1.00 13.46 97 GLU A O 1
ATOM 759 N N . TYR A 1 100 ? 1.275 33.245 -35.172 1.00 13.62 98 TYR A N 1
ATOM 760 C CA . TYR A 1 100 ? 0.246 32.291 -34.735 1.00 13.39 98 TYR A CA 1
ATOM 761 C C . TYR A 1 100 ? -1.132 32.666 -35.260 1.00 14.12 98 TYR A C 1
ATOM 762 O O . TYR A 1 100 ? -1.494 33.845 -35.307 1.00 14.27 98 TYR A O 1
ATOM 771 N N . ARG A 1 101 ? -1.914 31.649 -35.618 1.00 12.15 99 ARG A N 1
ATOM 772 C CA . ARG A 1 101 ? -3.328 31.841 -35.967 1.00 11.65 99 ARG A CA 1
ATOM 773 C C . ARG A 1 101 ? -4.187 31.225 -34.872 1.00 12.90 99 ARG A C 1
ATOM 774 O O . ARG A 1 101 ? -3.820 30.167 -34.370 1.00 14.09 99 ARG A O 1
ATOM 782 N N . ASP A 1 102 ? -5.281 31.897 -34.521 1.00 13.30 100 ASP A N 1
ATOM 783 C CA . ASP A 1 102 ? -6.191 31.446 -33.463 1.00 11.21 100 ASP A CA 1
ATOM 784 C C . ASP A 1 102 ? -7.004 30.254 -33.911 1.00 12.44 100 ASP A C 1
ATOM 785 O O . ASP A 1 102 ? -7.329 30.092 -35.075 1.00 14.14 100 ASP A O 1
ATOM 790 N N . THR A 1 103 ? -7.350 29.395 -32.961 1.00 10.46 101 THR A N 1
ATOM 791 C CA . THR A 1 103 ? -8.312 28.318 -33.201 1.00 9.19 101 THR A CA 1
ATOM 792 C C . THR A 1 103 ? -9.380 28.509 -32.150 1.00 10.28 101 THR A C 1
ATOM 793 O O . THR A 1 103 ? -9.064 28.520 -30.979 1.00 11.71 101 THR A O 1
ATOM 797 N N . ILE A 1 104 ? -10.615 28.697 -32.576 1.00 9.33 102 ILE A N 1
ATOM 798 C CA . ILE A 1 104 ? -11.721 28.916 -31.642 1.00 10.35 102 ILE A CA 1
ATOM 799 C C . ILE A 1 104 ? -12.699 27.773 -31.809 1.00 10.60 102 ILE A C 1
ATOM 800 O O . ILE A 1 104 ? -13.176 27.526 -32.908 1.00 9.68 102 ILE A O 1
ATOM 805 N N . VAL A 1 105 ? -12.986 27.119 -30.695 1.00 8.76 103 VAL A N 1
ATOM 806 C CA . VAL A 1 105 ? -13.933 26.002 -30.690 1.00 7.16 103 VAL A CA 1
ATOM 807 C C . VAL A 1 105 ? -15.119 26.450 -29.849 1.00 8.22 103 VAL A C 1
ATOM 808 O O . VAL A 1 105 ? -15.004 26.659 -28.637 1.00 9.38 103 VAL A O 1
ATOM 812 N N . ARG A 1 106 ? -16.265 26.554 -30.504 1.00 7.93 104 ARG A N 1
ATOM 813 C CA . ARG A 1 106 ? -17.451 27.097 -29.852 1.00 8.39 104 ARG A CA 1
ATOM 814 C C . ARG A 1 106 ? -18.202 26.050 -29.039 1.00 8.71 104 ARG A C 1
ATOM 815 O O . ARG A 1 106 ? -18.016 24.817 -29.158 1.00 8.33 104 ARG A O 1
ATOM 823 N N . GLN A 1 107 ? -19.111 26.562 -28.190 1.00 9.07 105 GLN A N 1
ATOM 824 C CA . GLN A 1 107 ? -19.803 25.752 -27.213 1.00 9.28 105 GLN A CA 1
ATOM 825 C C . GLN A 1 107 ? -20.396 24.476 -27.775 1.00 7.73 105 GLN A C 1
ATOM 826 O O . GLN A 1 107 ? -21.072 24.453 -28.802 1.00 8.97 105 GLN A O 1
ATOM 832 N N . GLY A 1 108 ? -20.081 23.402 -27.073 1.00 9.02 106 GLY A N 1
ATOM 833 C CA . GLY A 1 108 ? -20.695 22.109 -27.334 1.00 9.04 106 GLY A CA 1
ATOM 834 C C . GLY A 1 108 ? -20.124 21.334 -28.514 1.00 8.57 106 GLY A C 1
ATOM 835 O O . GLY A 1 108 ? -20.577 20.218 -28.765 1.00 9.12 106 GLY A O 1
ATOM 836 N N . ALA A 1 109 ? -19.163 21.921 -29.229 1.00 7.41 107 ALA A N 1
ATOM 837 C CA . ALA A 1 109 ? -18.549 21.221 -30.371 1.00 7.39 107 ALA A CA 1
ATOM 838 C C . ALA A 1 109 ? -17.853 19.957 -29.882 1.00 7.48 107 ALA A C 1
ATOM 839 O O . ALA A 1 109 ? -17.277 19.904 -28.804 1.00 9.52 107 ALA A O 1
ATOM 841 N N . THR A 1 110 ? -17.915 18.953 -30.736 1.00 6.54 108 THR A N 1
ATOM 842 C CA . THR A 1 110 ? -17.251 17.668 -30.517 1.00 6.09 108 THR A CA 1
ATOM 843 C C . THR A 1 110 ? -16.159 17.510 -31.568 1.00 8.02 108 THR A C 1
ATOM 844 O O . THR A 1 110 ? -16.430 17.538 -32.791 1.00 8.07 108 THR A O 1
ATOM 848 N N . LEU A 1 111 ? -14.920 17.294 -31.112 1.00 6.98 109 LEU A N 1
ATOM 849 C CA . LEU A 1 111 ? -13.752 17.049 -31.962 1.00 6.40 109 LEU A CA 1
ATOM 850 C C . LEU A 1 111 ? -13.418 15.572 -31.874 1.00 7.06 109 LEU A C 1
ATOM 851 O O . LEU A 1 111 ? -12.888 15.117 -30.862 1.00 7.27 109 LEU A O 1
ATOM 856 N N . GLY A 1 112 ? -13.760 14.776 -32.880 1.00 6.49 110 GLY A N 1
ATOM 857 C CA . GLY A 1 112 ? -13.537 13.337 -32.827 1.00 6.84 110 GLY A CA 1
ATOM 858 C C . GLY A 1 112 ? -12.111 12.905 -32.617 1.00 6.10 110 GLY A C 1
ATOM 859 O O . GLY A 1 112 ? -11.148 13.631 -32.900 1.00 6.72 110 GLY A O 1
ATOM 860 N N . ALA A 1 113 ? -12.033 11.687 -32.123 1.00 6.10 111 ALA A N 1
ATOM 861 C CA . ALA A 1 113 ? -10.734 11.046 -31.891 1.00 5.05 111 ALA A CA 1
ATOM 862 C C . ALA A 1 113 ? -9.828 11.219 -33.091 1.00 5.88 111 ALA A C 1
ATOM 863 O O . ALA A 1 113 ? -10.221 10.939 -34.214 1.00 5.49 111 ALA A O 1
ATOM 865 N N . ASN A 1 114 ? -8.590 11.637 -32.831 1.00 4.83 112 ASN A N 1
ATOM 866 C CA . ASN A 1 114 ? -7.514 11.662 -33.834 1.00 4.05 112 ASN A CA 1
ATOM 867 C C . ASN A 1 114 ? -7.817 12.612 -34.983 1.00 4.16 112 ASN A C 1
ATOM 868 O O . ASN A 1 114 ? -7.191 12.504 -36.030 1.00 5.35 112 ASN A O 1
ATOM 873 N N . CYS A 1 115 ? -8.738 13.545 -34.772 1.00 4.95 113 CYS A N 1
ATOM 874 C CA . CYS A 1 115 ? -8.888 14.606 -35.755 1.00 4.69 113 CYS A CA 1
ATOM 875 C C . CYS A 1 115 ? -7.754 15.601 -35.629 1.00 5.27 113 CYS A C 1
ATOM 876 O O . CYS A 1 115 ? -7.047 15.590 -34.620 1.00 6.09 113 CYS A O 1
ATOM 879 N N . THR A 1 116 ? -7.624 16.487 -36.614 1.00 5.58 114 THR A N 1
ATOM 880 C CA . THR A 1 116 ? -6.586 17.524 -36.575 1.00 6.69 114 THR A CA 1
ATOM 881 C C . THR A 1 116 ? -7.248 18.809 -37.005 1.00 5.58 114 THR A C 1
ATOM 882 O O . THR A 1 116 ? -8.046 18.806 -37.986 1.00 8.80 114 THR A O 1
ATOM 886 N N . VAL A 1 117 ? -6.885 19.936 -36.402 1.00 7.06 115 VAL A N 1
ATOM 887 C CA . VAL A 1 117 ? -7.494 21.233 -36.750 1.00 6.64 115 VAL A CA 1
ATOM 888 C C . VAL A 1 117 ? -6.362 22.160 -37.198 1.00 7.48 115 VAL A C 1
ATOM 889 O O . VAL A 1 117 ? -5.452 22.461 -36.410 1.00 9.06 115 VAL A O 1
ATOM 893 N N . VAL A 1 118 ? -6.343 22.518 -38.481 1.00 6.12 116 VAL A N 1
ATOM 894 C CA . VAL A 1 118 ? -5.368 23.494 -38.959 1.00 7.66 116 VAL A CA 1
ATOM 895 C C . VAL A 1 118 ? -5.745 24.863 -38.395 1.00 7.50 116 VAL A C 1
ATOM 896 O O . VAL A 1 118 ? -6.884 25.323 -38.497 1.00 8.95 116 VAL A O 1
ATOM 900 N N . CYS A 1 119 ? -4.757 25.564 -37.841 1.00 9.02 117 CYS A N 1
ATOM 901 C CA . CYS A 1 119 ? -4.981 26.839 -37.144 1.00 8.95 117 CYS A CA 1
ATOM 902 C C . CYS A 1 119 ? -5.623 27.889 -38.054 1.00 8.29 117 CYS A C 1
ATOM 903 O O . CYS A 1 119 ? -5.409 27.892 -39.259 1.00 10.20 117 CYS A O 1
ATOM 906 N N . GLY A 1 120 ? -6.442 28.724 -37.413 1.00 9.68 118 GLY A N 1
ATOM 907 C CA . GLY A 1 120 ? -7.183 29.750 -38.134 1.00 10.81 118 GLY A CA 1
ATOM 908 C C . GLY A 1 120 ? -8.648 29.379 -38.289 1.00 11.80 118 GLY A C 1
ATOM 909 O O . GLY A 1 120 ? -9.474 30.257 -38.469 1.00 14.35 118 GLY A O 1
ATOM 910 N N . ALA A 1 121 ? -9.004 28.107 -38.140 1.00 11.63 119 ALA A N 1
ATOM 911 C CA . ALA A 1 121 ? -10.395 27.710 -38.272 1.00 12.46 119 ALA A CA 1
ATOM 912 C C . ALA A 1 121 ? -11.172 28.029 -36.982 1.00 9.63 119 ALA A C 1
ATOM 913 O O . ALA A 1 121 ? -10.662 28.063 -35.833 1.00 12.41 119 ALA A O 1
ATOM 915 N N . THR A 1 122 ? -12.443 28.372 -37.183 1.00 10.24 120 THR A N 1
ATOM 916 C CA . THR A 1 122 ? -13.401 28.406 -36.091 1.00 9.60 120 THR A CA 1
ATOM 917 C C . THR A 1 122 ? -14.352 27.225 -36.260 1.00 7.69 120 THR A C 1
ATOM 918 O O . THR A 1 122 ? -14.851 26.955 -37.373 1.00 10.52 120 THR A O 1
ATOM 922 N N . ILE A 1 123 ? -14.576 26.548 -35.138 1.00 9.02 121 ILE A N 1
ATOM 923 C CA . ILE A 1 123 ? -15.443 25.383 -35.126 1.00 8.15 121 ILE A CA 1
ATOM 924 C C . ILE A 1 123 ? -16.709 25.772 -34.403 1.00 8.04 121 ILE A C 1
ATOM 925 O O . ILE A 1 123 ? -16.689 26.133 -33.244 1.00 8.88 121 ILE A O 1
ATOM 930 N N . GLY A 1 124 ? -17.821 25.706 -35.115 1.00 8.23 122 GLY A N 1
ATOM 931 C CA . GLY A 1 124 ? -19.051 26.288 -34.578 1.00 7.44 122 GLY A CA 1
ATOM 932 C C . GLY A 1 124 ? -19.733 25.489 -33.476 1.00 7.85 122 GLY A C 1
ATOM 933 O O . GLY A 1 124 ? -19.345 24.372 -33.135 1.00 8.19 122 GLY A O 1
ATOM 934 N N . ARG A 1 125 ? -20.731 26.128 -32.860 1.00 9.32 123 ARG A N 1
ATOM 935 C CA . ARG A 1 125 ? -21.452 25.578 -31.738 1.00 8.46 123 ARG A CA 1
ATOM 936 C C . ARG A 1 125 ? -22.035 24.222 -32.101 1.00 7.58 123 ARG A C 1
ATOM 937 O O . ARG A 1 125 ? -22.661 24.075 -33.168 1.00 8.31 123 ARG A O 1
ATOM 945 N N . TYR A 1 126 ? -21.763 23.215 -31.282 1.00 8.10 124 TYR A N 1
ATOM 946 C CA . TYR A 1 126 ? -22.334 21.875 -31.533 1.00 8.28 124 TYR A CA 1
ATOM 947 C C . TYR A 1 126 ? -21.940 21.245 -32.852 1.00 8.64 124 TYR A C 1
ATOM 948 O O . TYR A 1 126 ? -22.587 20.328 -33.333 1.00 7.29 124 TYR A O 1
ATOM 957 N N . ALA A 1 127 ? -20.879 21.740 -33.475 1.00 6.62 125 ALA A N 1
ATOM 958 C CA . ALA A 1 127 ? -20.369 21.018 -34.630 1.00 7.52 125 ALA A CA 1
ATOM 959 C C . ALA A 1 127 ? -19.912 19.616 -34.217 1.00 7.05 125 ALA A C 1
ATOM 960 O O . ALA A 1 127 ? -19.683 19.324 -33.033 1.00 7.34 125 ALA A O 1
ATOM 962 N N . PHE A 1 128 ? -19.744 18.766 -35.222 1.00 7.08 126 PHE A N 1
ATOM 963 C CA . PHE A 1 128 ? -19.214 17.426 -34.922 1.00 6.37 126 PHE A CA 1
ATOM 964 C C . PHE A 1 128 ? -18.205 17.080 -35.989 1.00 5.20 126 PHE A C 1
ATOM 965 O O . PHE A 1 128 ? -18.584 16.913 -37.152 1.00 6.44 126 PHE A O 1
ATOM 973 N N . VAL A 1 129 ? -16.947 16.973 -35.569 1.00 6.10 127 VAL A N 1
ATOM 974 C CA . VAL A 1 129 ? -15.820 16.640 -36.445 1.00 5.74 127 VAL A CA 1
ATOM 975 C C . VAL A 1 129 ? -15.620 15.119 -36.281 1.00 6.14 127 VAL A C 1
ATOM 976 O O . VAL A 1 129 ? -15.310 14.639 -35.155 1.00 7.07 127 VAL A O 1
ATOM 980 N N . GLY A 1 130 ? -15.841 14.370 -37.358 1.00 7.28 128 GLY A N 1
ATOM 981 C CA . GLY A 1 130 ? -15.665 12.914 -37.276 1.00 6.30 128 GLY A CA 1
ATOM 982 C C . GLY A 1 130 ? -14.252 12.518 -36.899 1.00 4.75 128 GLY A C 1
ATOM 983 O O . GLY A 1 130 ? -13.289 13.256 -37.137 1.00 6.77 128 GLY A O 1
ATOM 984 N N . ALA A 1 131 ? -14.177 11.310 -36.357 1.00 5.16 129 ALA A N 1
ATOM 985 C CA . ALA A 1 131 ? -12.862 10.762 -36.042 1.00 5.84 129 ALA A CA 1
ATOM 986 C C . ALA A 1 131 ? -11.937 10.829 -37.221 1.00 6.97 129 ALA A C 1
ATOM 987 O O . ALA A 1 131 ? -12.342 10.487 -38.329 1.00 5.92 129 ALA A O 1
ATOM 989 N N . GLY A 1 132 ? -10.706 11.270 -36.975 1.00 5.38 130 GLY A N 1
ATOM 990 C CA . GLY A 1 132 ? -9.718 11.298 -38.055 1.00 5.21 130 GLY A CA 1
ATOM 991 C C . GLY A 1 132 ? -9.798 12.414 -39.072 1.00 5.78 130 GLY A C 1
ATOM 992 O O . GLY A 1 132 ? -8.915 12.475 -39.932 1.00 7.71 130 GLY A O 1
ATOM 993 N N . ALA A 1 133 ? -10.820 13.256 -38.968 1.00 5.72 131 ALA A N 1
ATOM 994 C CA . ALA A 1 133 ? -10.921 14.317 -39.978 1.00 6.11 131 ALA A CA 1
ATOM 995 C C . ALA A 1 133 ? -9.789 15.325 -39.875 1.00 6.13 131 ALA A C 1
ATOM 996 O O . ALA A 1 133 ? -9.208 15.498 -38.778 1.00 7.66 131 ALA A O 1
ATOM 998 N N . VAL A 1 134 ? -9.483 16.019 -40.967 1.00 6.93 132 VAL A N 1
ATOM 999 C CA . VAL A 1 134 ? -8.528 17.132 -40.947 1.00 6.23 132 VAL A CA 1
ATOM 1000 C C . VAL A 1 134 ? -9.288 18.421 -41.287 1.00 6.33 132 VAL A C 1
ATOM 1001 O O . VAL A 1 134 ? -9.674 18.580 -42.442 1.00 8.40 132 VAL A O 1
ATOM 1005 N N . VAL A 1 135 ? -9.563 19.268 -40.320 1.00 5.72 133 VAL A N 1
ATOM 1006 C CA . VAL A 1 135 ? -10.332 20.500 -40.524 1.00 5.73 133 VAL A CA 1
ATOM 1007 C C . VAL A 1 135 ? -9.370 21.573 -40.977 1.00 8.27 133 VAL A C 1
ATOM 1008 O O . VAL A 1 135 ? -8.396 21.921 -40.292 1.00 9.40 133 VAL A O 1
ATOM 1012 N N . ASN A 1 136 ? -9.662 22.129 -42.146 1.00 7.84 134 ASN A N 1
ATOM 1013 C CA . ASN A 1 136 ? -8.863 23.258 -42.644 1.00 9.57 134 ASN A CA 1
ATOM 1014 C C . ASN A 1 136 ? -9.743 24.399 -43.165 1.00 11.06 134 ASN A C 1
ATOM 1015 O O . ASN A 1 136 ? -9.319 25.209 -44.017 1.00 11.93 134 ASN A O 1
ATOM 1020 N N . LYS A 1 137 ? -10.998 24.447 -42.734 1.00 9.51 135 LYS A N 1
ATOM 1021 C CA . LYS A 1 137 ? -11.823 25.619 -42.983 1.00 12.46 135 LYS A CA 1
ATOM 1022 C C . LYS A 1 137 ? -12.792 25.756 -41.826 1.00 10.74 135 LYS A C 1
ATOM 1023 O O . LYS A 1 137 ? -12.991 24.837 -41.039 1.00 10.64 135 LYS A O 1
ATOM 1029 N N . ASP A 1 138 ? -13.444 26.902 -41.732 1.00 10.82 136 ASP A N 1
ATOM 1030 C CA . ASP A 1 138 ? -14.436 27.027 -40.671 1.00 8.28 136 ASP A CA 1
ATOM 1031 C C . ASP A 1 138 ? -15.502 25.954 -40.768 1.00 7.93 136 ASP A C 1
ATOM 1032 O O . ASP A 1 138 ? -15.898 25.520 -41.838 1.00 10.19 136 ASP A O 1
ATOM 1037 N N . VAL A 1 139 ? -16.003 25.538 -39.618 1.00 6.77 137 VAL A N 1
ATOM 1038 C CA . VAL A 1 139 ? -17.042 24.514 -39.535 1.00 7.86 137 VAL A CA 1
ATOM 1039 C C . VAL A 1 139 ? -18.318 25.164 -39.013 1.00 8.25 137 VAL A C 1
ATOM 1040 O O . VAL A 1 139 ? -18.297 25.683 -37.887 1.00 10.33 137 VAL A O 1
ATOM 1044 N N . PRO A 1 140 ? -19.418 25.167 -39.799 1.00 8.03 138 PRO A N 1
ATOM 1045 C CA . PRO A 1 140 ? -20.633 25.848 -39.327 1.00 9.31 138 PRO A CA 1
ATOM 1046 C C . PRO A 1 140 ? -21.187 25.260 -38.013 1.00 7.68 138 PRO A C 1
ATOM 1047 O O . PRO A 1 140 ? -20.933 24.077 -37.707 1.00 7.93 138 PRO A O 1
ATOM 1051 N N . ASP A 1 141 ? -21.942 26.037 -37.234 1.00 8.82 139 ASP A N 1
ATOM 1052 C CA . ASP A 1 141 ? -22.702 25.497 -36.113 1.00 8.40 139 ASP A CA 1
ATOM 1053 C C . ASP A 1 141 ? -23.470 24.271 -36.599 1.00 5.60 139 ASP A C 1
ATOM 1054 O O . ASP A 1 141 ? -24.086 24.271 -37.682 1.00 8.08 139 ASP A O 1
ATOM 1059 N N . PHE A 1 142 ? -23.415 23.202 -35.796 1.00 7.87 140 PHE A N 1
ATOM 1060 C CA . PHE A 1 142 ? -24.176 21.977 -36.049 1.00 6.86 140 PHE A CA 1
ATOM 1061 C C . PHE A 1 142 ? -23.685 21.147 -37.223 1.00 8.03 140 PHE A C 1
ATOM 1062 O O . PHE A 1 142 ? -24.251 20.086 -37.468 1.00 8.44 140 PHE A O 1
ATOM 1070 N N . ALA A 1 143 ? -22.633 21.563 -37.910 1.00 6.43 141 ALA A N 1
ATOM 1071 C CA . ALA A 1 143 ? -22.183 20.774 -39.063 1.00 7.91 141 ALA A CA 1
ATOM 1072 C C . ALA A 1 143 ? -21.496 19.492 -38.666 1.00 7.87 141 ALA A C 1
ATOM 1073 O O . ALA A 1 143 ? -20.630 19.518 -37.778 1.00 8.39 141 ALA A O 1
ATOM 1075 N N . LEU A 1 144 ? -21.846 18.425 -39.364 1.00 6.71 142 LEU A N 1
ATOM 1076 C CA . LEU A 1 144 ? -21.084 17.170 -39.295 1.00 6.56 142 LEU A CA 1
ATOM 1077 C C . LEU A 1 144 ? -20.121 17.137 -40.455 1.00 7.40 142 LEU A C 1
ATOM 1078 O O . LEU A 1 144 ? -20.572 17.172 -41.617 1.00 7.39 142 LEU A O 1
ATOM 1083 N N . VAL A 1 145 ? -18.818 17.058 -40.160 1.00 5.68 143 VAL A N 1
ATOM 1084 C CA . VAL A 1 145 ? -17.770 17.069 -41.178 1.00 6.10 143 VAL A CA 1
ATOM 1085 C C . VAL A 1 145 ? -16.903 15.836 -40.983 1.00 5.90 143 VAL A C 1
ATOM 1086 O O . VAL A 1 145 ? -16.578 15.499 -39.824 1.00 6.89 143 VAL A O 1
ATOM 1090 N N . VAL A 1 146 ? -16.474 15.235 -42.088 1.00 6.14 144 VAL A N 1
ATOM 1091 C CA . VAL A 1 146 ? -15.618 14.057 -42.041 1.00 6.39 144 VAL A CA 1
ATOM 1092 C C . VAL A 1 146 ? -14.610 14.129 -43.180 1.00 7.78 144 VAL A C 1
ATOM 1093 O O . VAL A 1 146 ? -14.885 14.784 -44.202 1.00 7.75 144 VAL A O 1
ATOM 1097 N N . GLY A 1 147 ? -13.498 13.407 -43.071 1.00 7.04 145 GLY A N 1
ATOM 1098 C CA . GLY A 1 147 ? -12.577 13.223 -44.190 1.00 6.45 145 GLY A CA 1
ATOM 1099 C C . GLY A 1 147 ? -11.321 14.066 -44.093 1.00 6.72 145 GLY A C 1
ATOM 1100 O O . GLY A 1 147 ? -11.141 14.931 -43.212 1.00 6.27 145 GLY A O 1
ATOM 1101 N N . VAL A 1 148 ? -10.404 13.744 -44.998 1.00 7.95 146 VAL A N 1
ATOM 1102 C CA . VAL A 1 148 ? -9.121 14.433 -45.120 1.00 7.95 146 VAL A CA 1
ATOM 1103 C C . VAL A 1 148 ? -9.013 15.082 -46.502 1.00 8.48 146 VAL A C 1
ATOM 1104 O O . VAL A 1 148 ? -8.683 14.382 -47.454 1.00 10.69 146 VAL A O 1
ATOM 1108 N N . PRO A 1 149 ? -9.247 16.393 -46.647 1.00 6.44 147 PRO A N 1
ATOM 1109 C CA . PRO A 1 149 ? -9.697 17.327 -45.616 1.00 7.79 147 PRO A CA 1
ATOM 1110 C C . PRO A 1 149 ? -11.187 17.156 -45.308 1.00 7.33 147 PRO A C 1
ATOM 1111 O O . PRO A 1 149 ? -11.945 16.518 -46.057 1.00 8.42 147 PRO A O 1
ATOM 1115 N N . ALA A 1 150 ? -11.633 17.784 -44.233 1.00 5.90 148 ALA A N 1
ATOM 1116 C CA . ALA A 1 150 ? -13.015 17.580 -43.831 1.00 7.64 148 ALA A CA 1
ATOM 1117 C C . ALA A 1 150 ? -13.994 18.293 -44.751 1.00 9.17 148 ALA A C 1
ATOM 1118 O O . ALA A 1 150 ? -13.806 19.448 -45.167 1.00 12.56 148 ALA A O 1
ATOM 1120 N N . ARG A 1 151 ? -15.051 17.540 -45.018 1.00 7.01 149 ARG A N 1
ATOM 1121 C CA . ARG A 1 151 ? -16.161 18.089 -45.798 1.00 7.98 149 ARG A CA 1
ATOM 1122 C C . ARG A 1 151 ? -17.451 17.863 -45.044 1.00 6.90 149 ARG A C 1
ATOM 1123 O O . ARG A 1 151 ? -17.592 16.851 -44.358 1.00 7.08 149 ARG A O 1
ATOM 1131 N N . GLN A 1 152 ? -18.426 18.755 -45.219 1.00 7.90 150 GLN A N 1
ATOM 1132 C CA . GLN A 1 152 ? -19.682 18.605 -44.507 1.00 8.45 150 GLN A CA 1
ATOM 1133 C C . GLN A 1 152 ? -20.590 17.603 -45.191 1.00 8.74 150 GLN A C 1
ATOM 1134 O O . GLN A 1 152 ? -20.823 17.659 -46.422 1.00 11.02 150 GLN A O 1
ATOM 1140 N N . ILE A 1 153 ? -21.052 16.635 -44.420 1.00 8.50 151 ILE A N 1
ATOM 1141 C CA . ILE A 1 153 ? -21.965 15.625 -44.916 1.00 9.10 151 ILE A CA 1
ATOM 1142 C C . ILE A 1 153 ? -23.354 15.673 -44.278 1.00 9.77 151 ILE A C 1
ATOM 1143 O O . ILE A 1 153 ? -24.255 14.937 -44.705 1.00 10.95 151 ILE A O 1
ATOM 1148 N N . GLY A 1 154 ? -23.558 16.471 -43.237 1.00 7.02 152 GLY A N 1
ATOM 1149 C CA . GLY A 1 154 ? -24.882 16.557 -42.616 1.00 8.09 152 GLY A CA 1
ATOM 1150 C C . GLY A 1 154 ? -24.850 17.602 -41.528 1.00 5.13 152 GLY A C 1
ATOM 1151 O O . GLY A 1 154 ? -23.955 18.435 -41.431 1.00 6.15 152 GLY A O 1
ATOM 1152 N N . TRP A 1 155 ? -25.854 17.473 -40.666 1.00 7.35 153 TRP A N 1
ATOM 1153 C CA . TRP A 1 155 ? -25.999 18.318 -39.503 1.00 8.00 153 TRP A CA 1
ATOM 1154 C C . TRP A 1 155 ? -26.286 17.425 -38.304 1.00 8.68 153 TRP A C 1
ATOM 1155 O O . TRP A 1 155 ? -27.024 16.420 -38.419 1.00 9.01 153 TRP A O 1
ATOM 1166 N N . MET A 1 156 ? -25.756 17.829 -37.149 1.00 9.33 154 MET A N 1
ATOM 1167 C CA . MET A 1 156 ? -25.870 17.068 -35.893 1.00 9.21 154 MET A CA 1
ATOM 1168 C C . MET A 1 156 ? -26.641 17.883 -34.862 1.00 9.61 154 MET A C 1
ATOM 1169 O O . MET A 1 156 ? -26.302 19.037 -34.602 1.00 10.26 154 MET A O 1
ATOM 1174 N N . SER A 1 157 ? -27.648 17.275 -34.255 1.00 10.29 155 SER A N 1
ATOM 1175 C CA . SER A 1 157 ? -28.322 17.923 -33.148 1.00 9.60 155 SER A CA 1
ATOM 1176 C C . SER A 1 157 ? -27.440 18.087 -31.916 1.00 11.17 155 SER A C 1
ATOM 1177 O O . SER A 1 157 ? -26.391 17.434 -31.809 1.00 10.42 155 SER A O 1
ATOM 1180 N N . ARG A 1 158 ? -27.845 18.933 -30.982 1.00 10.08 156 ARG A N 1
ATOM 1181 C CA . ARG A 1 158 ? -27.087 19.027 -29.731 1.00 10.83 156 ARG A CA 1
ATOM 1182 C C . ARG A 1 158 ? -26.873 17.660 -29.087 1.00 10.92 156 ARG A C 1
ATOM 1183 O O . ARG A 1 158 ? -25.803 17.402 -28.530 1.00 11.80 156 ARG A O 1
ATOM 1191 N N . HIS A 1 159 ? -27.892 16.807 -29.119 1.00 9.97 157 HIS A N 1
ATOM 1192 C CA . HIS A 1 159 ? -27.800 15.487 -28.485 1.00 12.98 157 HIS A CA 1
ATOM 1193 C C . HIS A 1 159 ? -26.782 14.594 -29.176 1.00 13.61 157 HIS A C 1
ATOM 1194 O O . HIS A 1 159 ? -26.232 13.679 -28.555 1.00 14.68 157 HIS A O 1
ATOM 1201 N N . GLY A 1 160 ? -26.517 14.846 -30.452 1.00 12.62 158 GLY A N 1
ATOM 1202 C CA . GLY A 1 160 ? -25.478 14.112 -31.175 1.00 10.41 158 GLY A CA 1
ATOM 1203 C C . GLY A 1 160 ? -26.017 13.118 -32.185 1.00 13.87 158 GLY A C 1
ATOM 1204 O O . GLY A 1 160 ? -25.369 12.076 -32.392 1.00 14.31 158 GLY A O 1
ATOM 1205 N N . GLU A 1 161 ? -27.164 13.397 -32.799 1.00 12.48 159 GLU A N 1
ATOM 1206 C CA . GLU A 1 161 ? -27.639 12.563 -33.905 1.00 14.73 159 GLU A CA 1
ATOM 1207 C C . GLU A 1 161 ? -27.984 13.403 -35.122 1.00 11.99 159 GLU A C 1
ATOM 1208 O O . GLU A 1 161 ? -28.335 14.585 -34.998 1.00 10.69 159 GLU A O 1
ATOM 1214 N N . GLN A 1 162 ? -27.814 12.806 -36.296 1.00 10.55 160 GLN A N 1
ATOM 1215 C CA . GLN A 1 162 ? -28.047 13.560 -37.529 1.00 10.80 160 GLN A CA 1
ATOM 1216 C C . GLN A 1 162 ? -29.487 14.051 -37.691 1.00 10.74 160 GLN A C 1
ATOM 1217 O O . GLN A 1 162 ? -30.456 13.350 -37.360 1.00 13.11 160 GLN A O 1
ATOM 1223 N N . LEU A 1 163 ? -29.604 15.274 -38.206 1.00 9.68 161 LEU A N 1
ATOM 1224 C CA . LEU A 1 163 ? -30.887 15.918 -38.514 1.00 9.97 161 LEU A CA 1
ATOM 1225 C C . LEU A 1 163 ? -31.259 15.687 -39.976 1.00 11.56 161 LEU A C 1
ATOM 1226 O O . LEU A 1 163 ? -30.397 15.677 -40.865 1.00 12.10 161 LEU A O 1
ATOM 1231 N N . ASP A 1 164 ? -32.550 15.451 -40.224 1.00 12.71 162 ASP A N 1
ATOM 1232 C CA . ASP A 1 164 ? -33.056 15.254 -41.596 1.00 13.10 162 ASP A CA 1
ATOM 1233 C C . ASP A 1 164 ? -33.253 16.611 -42.279 1.00 14.67 162 ASP A C 1
ATOM 1234 O O . ASP A 1 164 ? -34.384 17.093 -42.448 1.00 16.21 162 ASP A O 1
ATOM 1239 N N . LEU A 1 165 ? -32.137 17.226 -42.657 1.00 12.32 163 LEU A N 1
ATOM 1240 C CA . LEU A 1 165 ? -32.100 18.627 -43.080 1.00 12.08 163 LEU A CA 1
ATOM 1241 C C . LEU A 1 165 ? -31.109 18.634 -44.227 1.00 13.07 163 LEU A C 1
ATOM 1242 O O . LEU A 1 165 ? -30.038 18.021 -44.110 1.00 11.94 163 LEU A O 1
ATOM 1247 N N . PRO A 1 166 ? -31.467 19.301 -45.332 1.00 10.30 164 PRO A N 1
ATOM 1248 C CA . PRO A 1 166 ? -30.502 19.401 -46.422 1.00 9.00 164 PRO A CA 1
ATOM 1249 C C . PRO A 1 166 ? -29.312 20.275 -46.041 1.00 9.20 164 PRO A C 1
ATOM 1250 O O . PRO A 1 166 ? -29.381 21.070 -45.103 1.00 9.49 164 PRO A O 1
ATOM 1254 N N . LEU A 1 167 ? -28.203 20.162 -46.761 1.00 9.04 165 LEU A N 1
ATOM 1255 C CA . LEU A 1 167 ? -27.071 21.030 -46.524 1.00 8.97 165 LEU A CA 1
ATOM 1256 C C . LEU A 1 167 ? -27.322 22.468 -46.911 1.00 10.72 165 LEU A C 1
ATOM 1257 O O . LEU A 1 167 ? -26.764 23.373 -46.305 1.00 12.26 165 LEU A O 1
ATOM 1262 N N . ARG A 1 168 ? -28.107 22.700 -47.962 1.00 8.75 166 ARG A N 1
ATOM 1263 C CA A ARG A 1 168 ? -28.283 24.033 -48.513 0.50 10.99 166 ARG A CA 1
ATOM 1264 C CA B ARG A 1 168 ? -28.287 24.029 -48.514 0.50 11.25 166 ARG A CA 1
ATOM 1265 C C . ARG A 1 168 ? -29.756 24.439 -48.503 1.00 8.44 166 ARG A C 1
ATOM 1266 O O . ARG A 1 168 ? -30.656 23.610 -48.418 1.00 10.99 166 ARG A O 1
ATOM 1281 N N . GLY A 1 169 ? -29.945 25.751 -48.609 1.00 12.53 167 GLY A N 1
ATOM 1282 C CA . GLY A 1 169 ? -31.277 26.323 -48.822 1.00 14.02 167 GLY A CA 1
ATOM 1283 C C . GLY A 1 169 ? -31.992 26.560 -47.505 1.00 12.19 167 GLY A C 1
ATOM 1284 O O . GLY A 1 169 ? -31.368 26.838 -46.479 1.00 11.98 167 GLY A O 1
ATOM 1285 N N . ASN A 1 170 ? -33.318 26.471 -47.503 1.00 12.72 168 ASN A N 1
ATOM 1286 C CA . ASN A 1 170 ? -34.120 26.761 -46.319 1.00 11.93 168 ASN A CA 1
ATOM 1287 C C . ASN A 1 170 ? -34.937 25.522 -45.987 1.00 14.42 168 ASN A C 1
ATOM 1288 O O . ASN A 1 170 ? -35.505 24.910 -46.896 1.00 14.72 168 ASN A O 1
ATOM 1293 N N . ALA A 1 171 ? -35.008 25.188 -44.702 1.00 12.12 169 ALA A N 1
ATOM 1294 C CA . ALA A 1 171 ? -35.717 23.992 -44.228 1.00 12.79 169 ALA A CA 1
ATOM 1295 C C . ALA A 1 171 ? -35.836 24.025 -42.713 1.00 9.26 169 ALA A C 1
ATOM 1296 O O . ALA A 1 171 ? -35.275 24.903 -42.044 1.00 12.03 169 ALA A O 1
ATOM 1298 N N . GLU A 1 172 ? -36.585 23.071 -42.166 1.00 10.65 170 GLU A N 1
ATOM 1299 C CA . GLU A 1 172 ? -36.657 22.895 -40.734 1.00 11.76 170 GLU A CA 1
ATOM 1300 C C . GLU A 1 172 ? -36.640 21.402 -40.453 1.00 12.90 170 GLU A C 1
ATOM 1301 O O . GLU A 1 172 ? -37.028 20.604 -41.309 1.00 13.47 170 GLU A O 1
ATOM 1307 N N . ALA A 1 173 ? -36.157 21.023 -39.271 1.00 12.93 171 ALA A N 1
ATOM 1308 C CA . ALA A 1 173 ? -36.159 19.605 -38.874 1.00 11.04 171 ALA A CA 1
ATOM 1309 C C . ALA A 1 173 ? -36.153 19.536 -37.360 1.00 11.25 171 ALA A C 1
ATOM 1310 O O . ALA A 1 173 ? -35.865 20.504 -36.664 1.00 12.02 171 ALA A O 1
ATOM 1312 N N . THR A 1 174 ? -36.445 18.351 -36.847 1.00 13.28 172 THR A N 1
ATOM 1313 C CA . THR A 1 174 ? -36.375 18.134 -35.408 1.00 13.35 172 THR A CA 1
ATOM 1314 C C . THR A 1 174 ? -35.362 17.064 -34.984 1.00 14.29 172 THR A C 1
ATOM 1315 O O . THR A 1 174 ? -35.027 16.124 -35.709 1.00 15.37 172 THR A O 1
ATOM 1319 N N . CYS A 1 175 ? -34.829 17.232 -33.781 1.00 13.79 173 CYS A N 1
ATOM 1320 C CA . CYS A 1 175 ? -33.888 16.253 -33.216 1.00 14.14 173 CYS A CA 1
ATOM 1321 C C . CYS A 1 175 ? -34.636 14.924 -33.060 1.00 15.28 173 CYS A C 1
ATOM 1322 O O . CYS A 1 175 ? -35.701 14.910 -32.428 1.00 16.49 173 CYS A O 1
ATOM 1325 N N . PRO A 1 176 ? -34.077 13.830 -33.609 1.00 17.37 174 PRO A N 1
ATOM 1326 C CA . PRO A 1 176 ? -34.744 12.539 -33.438 1.00 19.33 174 PRO A CA 1
ATOM 1327 C C . PRO A 1 176 ? -34.896 12.091 -31.986 1.00 20.46 174 PRO A C 1
ATOM 1328 O O . PRO A 1 176 ? -35.777 11.292 -31.683 1.00 23.54 174 PRO A O 1
ATOM 1332 N N . HIS A 1 177 ? -34.073 12.591 -31.073 1.00 19.05 175 HIS A N 1
ATOM 1333 C CA . HIS A 1 177 ? -34.189 12.271 -29.653 1.00 20.12 175 HIS A CA 1
ATOM 1334 C C . HIS A 1 177 ? -35.052 13.177 -28.787 1.00 21.82 175 HIS A C 1
ATOM 1335 O O . HIS A 1 177 ? -35.890 12.712 -28.008 1.00 23.23 175 HIS A O 1
ATOM 1342 N N . THR A 1 178 ? -34.859 14.486 -28.886 1.00 20.00 176 THR A N 1
ATOM 1343 C CA . THR A 1 178 ? -35.500 15.407 -27.961 1.00 19.63 176 THR A CA 1
ATOM 1344 C C . THR A 1 178 ? -36.706 16.038 -28.657 1.00 18.89 176 THR A C 1
ATOM 1345 O O . THR A 1 178 ? -37.541 16.642 -28.004 1.00 19.25 176 THR A O 1
ATOM 1349 N N . GLY A 1 179 ? -36.782 15.936 -29.983 1.00 18.43 177 GLY A N 1
ATOM 1350 C CA . GLY A 1 179 ? -37.807 16.644 -30.746 1.00 16.56 177 GLY A CA 1
ATOM 1351 C C . GLY A 1 179 ? -37.584 18.133 -30.954 1.00 16.64 177 GLY A C 1
ATOM 1352 O O . GLY A 1 179 ? -38.377 18.811 -31.604 1.00 18.24 177 GLY A O 1
ATOM 1353 N N . GLU A 1 180 ? -36.515 18.696 -30.408 1.00 15.26 178 GLU A N 1
ATOM 1354 C CA . GLU A 1 180 ? -36.320 20.139 -30.514 1.00 14.57 178 GLU A CA 1
ATOM 1355 C C . GLU A 1 180 ? -36.066 20.561 -31.966 1.00 12.42 178 GLU A C 1
ATOM 1356 O O . GLU A 1 180 ? -35.474 19.811 -32.744 1.00 12.53 178 GLU A O 1
ATOM 1362 N N . ARG A 1 181 ? -36.567 21.738 -32.354 1.00 11.22 179 ARG A N 1
ATOM 1363 C CA . ARG A 1 181 ? -36.585 22.158 -33.748 1.00 10.37 179 ARG A CA 1
ATOM 1364 C C . ARG A 1 181 ? -35.333 22.987 -34.069 1.00 10.71 179 ARG A C 1
ATOM 1365 O O . ARG A 1 181 ? -34.853 23.818 -33.280 1.00 12.11 179 ARG A O 1
ATOM 1373 N N . TYR A 1 182 ? -34.870 22.756 -35.291 1.00 11.08 180 TYR A N 1
ATOM 1374 C CA . TYR A 1 182 ? -33.772 23.490 -35.921 1.00 9.05 180 TYR A CA 1
ATOM 1375 C C . TYR A 1 182 ? -34.293 24.144 -37.203 1.00 10.27 180 TYR A C 1
ATOM 1376 O O . TYR A 1 182 ? -35.131 23.573 -37.906 1.00 9.71 180 TYR A O 1
ATOM 1385 N N . ILE A 1 183 ? -33.774 25.344 -37.467 1.00 8.86 181 ILE A N 1
ATOM 1386 C CA . ILE A 1 183 ? -34.132 26.097 -38.668 1.00 10.43 181 ILE A CA 1
ATOM 1387 C C . ILE A 1 183 ? -32.875 26.224 -39.554 1.00 8.65 181 ILE A C 1
ATOM 1388 O O . ILE A 1 183 ? -31.807 26.654 -39.057 1.00 12.09 181 ILE A O 1
ATOM 1393 N N . LEU A 1 184 ? -32.988 25.876 -40.830 1.00 9.72 182 LEU A N 1
ATOM 1394 C CA . LEU A 1 184 ? -31.908 26.163 -41.782 1.00 9.00 182 LEU A CA 1
ATOM 1395 C C . LEU A 1 184 ? -32.346 27.347 -42.642 1.00 11.32 182 LEU A C 1
ATOM 1396 O O . LEU A 1 184 ? -33.427 27.319 -43.237 1.00 11.70 182 LEU A O 1
ATOM 1401 N N . THR A 1 185 ? -31.471 28.340 -42.732 1.00 11.42 183 THR A N 1
ATOM 1402 C CA . THR A 1 185 ? -31.756 29.537 -43.533 1.00 12.30 183 THR A CA 1
ATOM 1403 C C . THR A 1 185 ? -30.497 29.786 -44.360 1.00 10.96 183 THR A C 1
ATOM 1404 O O . THR A 1 185 ? -29.415 29.987 -43.799 1.00 10.94 183 THR A O 1
ATOM 1408 N N . ASP A 1 186 ? -30.666 29.712 -45.682 1.00 11.82 184 ASP A N 1
ATOM 1409 C CA . ASP A 1 186 ? -29.571 29.880 -46.632 1.00 13.38 184 ASP A CA 1
ATOM 1410 C C . ASP A 1 186 ? -28.367 29.011 -46.222 1.00 12.74 184 ASP A C 1
ATOM 1411 O O . ASP A 1 186 ? -27.211 29.446 -46.200 1.00 13.80 184 ASP A O 1
ATOM 1416 N N . GLY A 1 187 ? -28.648 27.755 -45.891 1.00 10.70 185 GLY A N 1
ATOM 1417 C CA . GLY A 1 187 ? -27.550 26.830 -45.559 1.00 10.98 185 GLY A CA 1
ATOM 1418 C C . GLY A 1 187 ? -26.870 27.029 -44.218 1.00 9.95 185 GLY A C 1
ATOM 1419 O O . GLY A 1 187 ? -25.822 26.440 -43.963 1.00 12.62 185 GLY A O 1
ATOM 1420 N N . VAL A 1 188 ? -27.450 27.809 -43.305 1.00 10.08 186 VAL A N 1
ATOM 1421 C CA . VAL A 1 188 ? -26.964 27.980 -41.945 1.00 10.44 186 VAL A CA 1
ATOM 1422 C C . VAL A 1 188 ? -28.012 27.459 -40.957 1.00 10.70 186 VAL A C 1
ATOM 1423 O O . VAL A 1 188 ? -29.177 27.870 -40.947 1.00 11.51 186 VAL A O 1
ATOM 1427 N N . CYS A 1 189 ? -27.594 26.572 -40.045 1.00 12.05 187 CYS A N 1
ATOM 1428 C CA . CYS A 1 189 ? -28.481 25.867 -39.137 1.00 9.99 187 CYS A CA 1
ATOM 1429 C C . CYS A 1 189 ? -28.432 26.575 -37.786 1.00 11.39 187 CYS A C 1
ATOM 1430 O O . CYS A 1 189 ? -27.361 26.926 -37.241 1.00 11.62 187 CYS A O 1
ATOM 1433 N N . ARG A 1 190 ? -29.612 26.814 -37.213 1.00 10.50 188 ARG A N 1
ATOM 1434 C CA . ARG A 1 190 ? -29.686 27.268 -35.832 1.00 8.91 188 ARG A CA 1
ATOM 1435 C C . ARG A 1 190 ? -30.801 26.549 -35.076 1.00 9.88 188 ARG A C 1
ATOM 1436 O O . ARG A 1 190 ? -31.720 25.982 -35.637 1.00 9.95 188 ARG A O 1
ATOM 1444 N N . LEU A 1 191 ? -30.725 26.596 -33.751 1.00 10.81 189 LEU A N 1
ATOM 1445 C CA . LEU A 1 191 ? -31.835 26.168 -32.900 1.00 12.75 189 LEU A CA 1
ATOM 1446 C C . LEU A 1 191 ? -32.988 27.167 -33.041 1.00 14.12 189 LEU A C 1
ATOM 1447 O O . LEU A 1 191 ? -32.760 28.388 -33.069 1.00 15.79 189 LEU A O 1
ATOM 1452 N N . ALA A 1 192 ? -34.210 26.675 -33.165 1.00 13.46 190 ALA A N 1
ATOM 1453 C CA . ALA A 1 192 ? -35.374 27.543 -33.000 1.00 13.71 190 ALA A CA 1
ATOM 1454 C C . ALA A 1 192 ? -35.583 27.914 -31.543 1.00 16.63 190 ALA A C 1
ATOM 1455 O O . ALA A 1 192 ? -35.178 27.250 -30.593 1.00 18.15 190 ALA A O 1
ATOM 1458 N N . MET B 1 3 ? 25.300 19.182 -22.819 1.00 37.26 1 MET B N 1
ATOM 1459 C CA . MET B 1 3 ? 25.403 20.599 -23.268 1.00 33.66 1 MET B CA 1
ATOM 1460 C C . MET B 1 3 ? 23.940 21.066 -23.328 1.00 32.68 1 MET B C 1
ATOM 1461 O O . MET B 1 3 ? 23.528 22.139 -22.876 1.00 31.54 1 MET B O 1
ATOM 1466 N N . ALA B 1 4 ? 23.111 20.191 -23.875 1.00 30.47 2 ALA B N 1
ATOM 1467 C CA . ALA B 1 4 ? 21.681 20.446 -23.899 1.00 27.61 2 ALA B CA 1
ATOM 1468 C C . ALA B 1 4 ? 21.086 20.812 -22.540 1.00 25.20 2 ALA B C 1
ATOM 1469 O O . ALA B 1 4 ? 21.593 20.433 -21.481 1.00 26.24 2 ALA B O 1
ATOM 1471 N N . THR B 1 5 ? 19.959 21.515 -22.558 1.00 21.24 3 THR B N 1
ATOM 1472 C CA . THR B 1 5 ? 19.119 21.588 -21.379 1.00 21.02 3 THR B CA 1
ATOM 1473 C C . THR B 1 5 ? 18.027 20.511 -21.342 1.00 18.40 3 THR B C 1
ATOM 1474 O O . THR B 1 5 ? 17.220 20.431 -22.272 1.00 19.41 3 THR B O 1
ATOM 1478 N N . ILE B 1 6 ? 18.007 19.710 -20.285 1.00 16.61 4 ILE B N 1
ATOM 1479 C CA . ILE B 1 6 ? 17.138 18.543 -20.161 1.00 14.95 4 ILE B CA 1
ATOM 1480 C C . ILE B 1 6 ? 16.197 18.622 -18.971 1.00 16.76 4 ILE B C 1
ATOM 1481 O O . ILE B 1 6 ? 16.634 18.764 -17.824 1.00 15.90 4 ILE B O 1
ATOM 1486 N N . HIS B 1 7 ? 14.887 18.532 -19.174 1.00 12.84 5 HIS B N 1
ATOM 1487 C CA . HIS B 1 7 ? 13.935 18.686 -18.092 1.00 13.58 5 HIS B CA 1
ATOM 1488 C C . HIS B 1 7 ? 14.214 17.534 -17.101 1.00 12.68 5 HIS B C 1
ATOM 1489 O O . HIS B 1 7 ? 14.554 16.419 -17.520 1.00 13.54 5 HIS B O 1
ATOM 1496 N N . PRO B 1 8 ? 14.079 17.785 -15.784 1.00 13.76 6 PRO B N 1
ATOM 1497 C CA . PRO B 1 8 ? 14.396 16.723 -14.831 1.00 14.72 6 PRO B CA 1
ATOM 1498 C C . PRO B 1 8 ? 13.538 15.469 -14.936 1.00 12.54 6 PRO B C 1
ATOM 1499 O O . PRO B 1 8 ? 13.968 14.394 -14.523 1.00 13.52 6 PRO B O 1
ATOM 1503 N N . THR B 1 9 ? 12.367 15.588 -15.569 1.00 12.67 7 THR B N 1
ATOM 1504 C CA . THR B 1 9 ? 11.502 14.420 -15.749 1.00 11.37 7 THR B CA 1
ATOM 1505 C C . THR B 1 9 ? 11.838 13.607 -16.992 1.00 9.87 7 THR B C 1
ATOM 1506 O O . THR B 1 9 ? 11.342 12.485 -17.159 1.00 11.13 7 THR B O 1
ATOM 1510 N N . ALA B 1 10 ? 12.685 14.148 -17.853 1.00 11.23 8 ALA B N 1
ATOM 1511 C CA . ALA B 1 10 ? 13.162 13.403 -19.017 1.00 9.09 8 ALA B CA 1
ATOM 1512 C C . ALA B 1 10 ? 14.139 12.312 -18.605 1.00 11.34 8 ALA B C 1
ATOM 1513 O O . ALA B 1 10 ? 14.796 12.473 -17.559 1.00 13.01 8 ALA B O 1
ATOM 1515 N N . ILE B 1 11 ? 14.252 11.262 -19.411 1.00 9.23 9 ILE B N 1
ATOM 1516 C CA . ILE B 1 11 ? 15.179 10.173 -19.162 1.00 10.24 9 ILE B CA 1
ATOM 1517 C C . ILE B 1 11 ? 16.030 10.045 -20.393 1.00 10.62 9 ILE B C 1
ATOM 1518 O O . ILE B 1 11 ? 15.593 9.601 -21.468 1.00 10.77 9 ILE B O 1
ATOM 1523 N N . VAL B 1 12 ? 17.280 10.490 -20.296 1.00 11.64 10 VAL B N 1
ATOM 1524 C CA . VAL B 1 12 ? 18.202 10.360 -21.388 1.00 11.23 10 VAL B CA 1
ATOM 1525 C C . VAL B 1 12 ? 19.227 9.284 -21.035 1.00 13.25 10 VAL B C 1
ATOM 1526 O O . VAL B 1 12 ? 20.033 9.448 -20.099 1.00 15.19 10 VAL B O 1
ATOM 1530 N N . ASP B 1 13 ? 19.186 8.168 -21.749 1.00 12.22 11 ASP B N 1
ATOM 1531 C CA . ASP B 1 13 ? 19.997 7.014 -21.371 1.00 14.29 11 ASP B CA 1
ATOM 1532 C C . ASP B 1 13 ? 21.477 7.252 -21.657 1.00 14.90 11 ASP B C 1
ATOM 1533 O O . ASP B 1 13 ? 21.873 7.918 -22.607 1.00 14.62 11 ASP B O 1
ATOM 1538 N N . GLU B 1 14 ? 22.309 6.638 -20.825 1.00 15.07 12 GLU B N 1
ATOM 1539 C CA . GLU B 1 14 ? 23.752 6.744 -20.973 1.00 18.30 12 GLU B CA 1
ATOM 1540 C C . GLU B 1 14 ? 24.178 6.327 -22.372 1.00 15.80 12 GLU B C 1
ATOM 1541 O O . GLU B 1 14 ? 23.760 5.312 -22.912 1.00 17.59 12 GLU B O 1
ATOM 1547 N N . GLY B 1 15 ? 25.039 7.133 -22.986 1.00 14.84 13 GLY B N 1
ATOM 1548 C CA . GLY B 1 15 ? 25.463 6.932 -24.353 1.00 15.06 13 GLY B CA 1
ATOM 1549 C C . GLY B 1 15 ? 24.872 7.951 -25.317 1.00 14.71 13 GLY B C 1
ATOM 1550 O O . GLY B 1 15 ? 25.490 8.209 -26.346 1.00 15.49 13 GLY B O 1
ATOM 1551 N N . ALA B 1 16 ? 23.709 8.511 -25.001 1.00 14.01 14 ALA B N 1
ATOM 1552 C CA . ALA B 1 16 ? 23.043 9.342 -26.001 1.00 14.42 14 ALA B CA 1
ATOM 1553 C C . ALA B 1 16 ? 23.875 10.602 -26.192 1.00 16.00 14 ALA B C 1
ATOM 1554 O O . ALA B 1 16 ? 24.395 11.142 -25.212 1.00 17.74 14 ALA B O 1
ATOM 1556 N N . ARG B 1 17 ? 23.928 11.082 -27.433 1.00 13.96 15 ARG B N 1
ATOM 1557 C CA . ARG B 1 17 ? 24.686 12.296 -27.753 1.00 14.03 15 ARG B CA 1
ATOM 1558 C C . ARG B 1 17 ? 23.695 13.394 -28.113 1.00 14.18 15 ARG B C 1
ATOM 1559 O O . ARG B 1 17 ? 22.908 13.224 -29.057 1.00 14.89 15 ARG B O 1
ATOM 1567 N N . ILE B 1 18 ? 23.750 14.509 -27.396 1.00 13.87 16 ILE B N 1
ATOM 1568 C CA . ILE B 1 18 ? 22.816 15.607 -27.659 1.00 13.76 16 ILE B CA 1
ATOM 1569 C C . ILE B 1 18 ? 23.639 16.895 -27.740 1.00 15.18 16 ILE B C 1
ATOM 1570 O O . ILE B 1 18 ? 24.381 17.247 -26.804 1.00 16.75 16 ILE B O 1
ATOM 1575 N N . GLY B 1 19 ? 23.516 17.606 -28.854 1.00 13.94 17 GLY B N 1
ATOM 1576 C CA . GLY B 1 19 ? 24.372 18.770 -29.066 1.00 13.35 17 GLY B CA 1
ATOM 1577 C C . GLY B 1 19 ? 23.980 20.005 -28.280 1.00 13.54 17 GLY B C 1
ATOM 1578 O O . GLY B 1 19 ? 22.921 20.134 -27.654 1.00 14.27 17 GLY B O 1
ATOM 1579 N N . ALA B 1 20 ? 24.907 20.969 -28.287 1.00 14.53 18 ALA B N 1
ATOM 1580 C CA . ALA B 1 20 ? 24.708 22.196 -27.529 1.00 14.94 18 ALA B CA 1
ATOM 1581 C C . ALA B 1 20 ? 23.469 22.946 -28.028 1.00 14.41 18 ALA B C 1
ATOM 1582 O O . ALA B 1 20 ? 23.069 22.871 -29.214 1.00 13.58 18 ALA B O 1
ATOM 1584 N N . HIS B 1 21 ? 22.862 23.641 -27.069 1.00 15.29 19 HIS B N 1
ATOM 1585 C CA . HIS B 1 21 ? 21.719 24.521 -27.271 1.00 13.94 19 HIS B CA 1
ATOM 1586 C C . HIS B 1 21 ? 20.416 23.755 -27.528 1.00 13.69 19 HIS B C 1
ATOM 1587 O O . HIS B 1 21 ? 19.362 24.375 -27.709 1.00 14.69 19 HIS B O 1
ATOM 1594 N N . SER B 1 22 ? 20.485 22.428 -27.429 1.00 13.66 20 SER B N 1
ATOM 1595 C CA . SER B 1 22 ? 19.244 21.626 -27.519 1.00 13.69 20 SER B CA 1
ATOM 1596 C C . SER B 1 22 ? 18.426 21.662 -26.243 1.00 13.86 20 SER B C 1
ATOM 1597 O O . SER B 1 22 ? 18.969 21.876 -25.154 1.00 14.78 20 SER B O 1
ATOM 1600 N N . ARG B 1 23 ? 17.113 21.438 -26.370 1.00 12.23 21 ARG B N 1
ATOM 1601 C CA . ARG B 1 23 ? 16.199 21.516 -25.257 1.00 12.18 21 ARG B CA 1
ATOM 1602 C C . ARG B 1 23 ? 15.340 20.256 -25.340 1.00 13.51 21 ARG B C 1
ATOM 1603 O O . ARG B 1 23 ? 14.739 19.966 -26.391 1.00 12.73 21 ARG B O 1
ATOM 1611 N N . ILE B 1 24 ? 15.315 19.545 -24.215 1.00 12.34 22 ILE B N 1
ATOM 1612 C CA . ILE B 1 24 ? 14.550 18.301 -24.068 1.00 10.60 22 ILE B CA 1
ATOM 1613 C C . ILE B 1 24 ? 13.509 18.578 -23.017 1.00 10.61 22 ILE B C 1
ATOM 1614 O O . ILE B 1 24 ? 13.852 18.905 -21.864 1.00 11.24 22 ILE B O 1
ATOM 1619 N N . TRP B 1 25 ? 12.217 18.467 -23.341 1.00 9.77 23 TRP B N 1
ATOM 1620 C CA . TRP B 1 25 ? 11.117 18.816 -22.481 1.00 9.33 23 TRP B CA 1
ATOM 1621 C C . TRP B 1 25 ? 10.591 17.631 -21.651 1.00 8.03 23 TRP B C 1
ATOM 1622 O O . TRP B 1 25 ? 11.293 16.640 -21.460 1.00 9.46 23 TRP B O 1
ATOM 1633 N N . HIS B 1 26 ? 9.389 17.797 -21.134 1.00 8.76 24 HIS B N 1
ATOM 1634 C CA . HIS B 1 26 ? 8.908 16.911 -20.086 1.00 8.26 24 HIS B CA 1
ATOM 1635 C C . HIS B 1 26 ? 8.725 15.478 -20.556 1.00 9.77 24 HIS B C 1
ATOM 1636 O O . HIS B 1 26 ? 8.133 15.228 -21.630 1.00 9.19 24 HIS B O 1
ATOM 1643 N N . TRP B 1 27 ? 9.183 14.523 -19.742 1.00 9.32 25 TRP B N 1
ATOM 1644 C CA . TRP B 1 27 ? 8.871 13.088 -19.938 1.00 8.10 25 TRP B CA 1
ATOM 1645 C C . TRP B 1 27 ? 9.215 12.604 -21.348 1.00 7.46 25 TRP B C 1
ATOM 1646 O O . TRP B 1 27 ? 8.452 11.860 -21.994 1.00 8.70 25 TRP B O 1
ATOM 1657 N N . VAL B 1 28 ? 10.359 13.043 -21.850 1.00 7.89 26 VAL B N 1
ATOM 1658 C CA . VAL B 1 28 ? 10.935 12.534 -23.079 1.00 7.97 26 VAL B CA 1
ATOM 1659 C C . VAL B 1 28 ? 11.861 11.362 -22.717 1.00 8.65 26 VAL B C 1
ATOM 1660 O O . VAL B 1 28 ? 12.570 11.433 -21.684 1.00 10.79 26 VAL B O 1
ATOM 1664 N N . HIS B 1 29 ? 11.882 10.293 -23.498 1.00 8.87 27 HIS B N 1
ATOM 1665 C CA . HIS B 1 29 ? 12.866 9.255 -23.322 1.00 8.19 27 HIS B CA 1
ATOM 1666 C C . 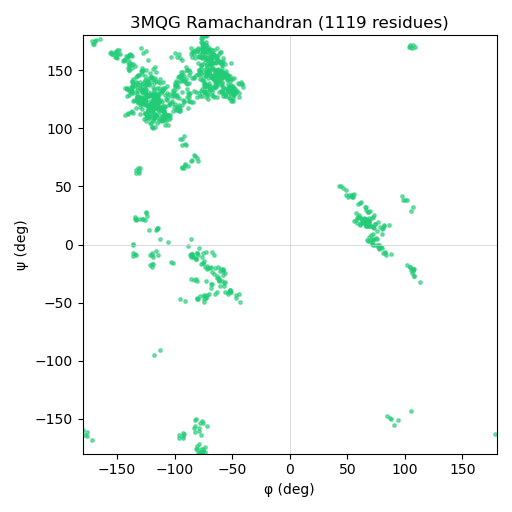HIS B 1 29 ? 13.721 9.145 -24.551 1.00 8.00 27 HIS B C 1
ATOM 1667 O O . HIS B 1 29 ? 13.214 8.930 -25.665 1.00 9.94 27 HIS B O 1
ATOM 1674 N N . ILE B 1 30 ? 15.045 9.262 -24.381 1.00 9.20 28 ILE B N 1
ATOM 1675 C CA . ILE B 1 30 ? 16.009 9.129 -25.457 1.00 9.45 28 ILE B CA 1
ATOM 1676 C C . ILE B 1 30 ? 16.897 7.924 -25.172 1.00 9.00 28 ILE B C 1
ATOM 1677 O O . ILE B 1 30 ? 17.471 7.869 -24.075 1.00 11.67 28 ILE B O 1
ATOM 1682 N N . CYS B 1 31 ? 16.981 7.016 -26.135 1.00 9.13 29 CYS B N 1
ATOM 1683 C CA . CYS B 1 31 ? 17.791 5.805 -25.977 1.00 9.83 29 CYS B CA 1
ATOM 1684 C C . CYS B 1 31 ? 19.282 6.090 -26.148 1.00 11.08 29 CYS B C 1
ATOM 1685 O O . CYS B 1 31 ? 19.710 7.101 -26.718 1.00 10.20 29 CYS B O 1
ATOM 1688 N N . GLY B 1 32 ? 20.090 5.155 -25.642 1.00 11.15 30 GLY B N 1
ATOM 1689 C CA . GLY B 1 32 ? 21.509 5.485 -25.474 1.00 13.59 30 GLY B CA 1
ATOM 1690 C C . GLY B 1 32 ? 22.261 5.489 -26.792 1.00 12.47 30 GLY B C 1
ATOM 1691 O O . GLY B 1 32 ? 23.374 6.056 -26.830 1.00 14.25 30 GLY B O 1
ATOM 1692 N N . GLY B 1 33 ? 21.740 4.922 -27.884 1.00 10.39 31 GLY B N 1
ATOM 1693 C CA . GLY B 1 33 ? 22.429 5.018 -29.180 1.00 11.48 31 GLY B CA 1
ATOM 1694 C C . GLY B 1 33 ? 22.181 6.288 -30.001 1.00 10.43 31 GLY B C 1
ATOM 1695 O O . GLY B 1 33 ? 22.808 6.531 -31.027 1.00 12.89 31 GLY B O 1
ATOM 1696 N N . ALA B 1 34 ? 21.210 7.068 -29.556 1.00 11.62 32 ALA B N 1
ATOM 1697 C CA . ALA B 1 34 ? 20.730 8.212 -30.312 1.00 11.09 32 ALA B CA 1
ATOM 1698 C C . ALA B 1 34 ? 21.824 9.272 -30.476 1.00 11.47 32 ALA B C 1
ATOM 1699 O O . ALA B 1 34 ? 22.591 9.499 -29.528 1.00 12.30 32 ALA B O 1
ATOM 1701 N N . GLU B 1 35 ? 21.795 9.941 -31.625 1.00 12.61 33 GLU B N 1
ATOM 1702 C CA . GLU B 1 35 ? 22.629 11.118 -31.885 1.00 13.89 33 GLU B CA 1
ATOM 1703 C C . GLU B 1 35 ? 21.710 12.251 -32.330 1.00 14.11 33 GLU B C 1
ATOM 1704 O O . GLU B 1 35 ? 20.969 12.098 -33.304 1.00 13.90 33 GLU B O 1
ATOM 1710 N N . ILE B 1 36 ? 21.747 13.360 -31.597 1.00 11.31 34 ILE B N 1
ATOM 1711 C CA . ILE B 1 36 ? 20.913 14.541 -31.840 1.00 10.89 34 ILE B CA 1
ATOM 1712 C C . ILE B 1 36 ? 21.867 15.738 -31.914 1.00 11.98 34 ILE B C 1
ATOM 1713 O O . ILE B 1 36 ? 22.761 15.882 -31.057 1.00 12.71 34 ILE B O 1
ATOM 1718 N N . GLY B 1 37 ? 21.681 16.597 -32.916 1.00 12.47 35 GLY B N 1
ATOM 1719 C CA . GLY B 1 37 ? 22.622 17.712 -33.133 1.00 13.40 35 GLY B CA 1
ATOM 1720 C C . GLY B 1 37 ? 22.357 18.912 -32.253 1.00 12.02 35 GLY B C 1
ATOM 1721 O O . GLY B 1 37 ? 21.734 18.832 -31.193 1.00 11.66 35 GLY B O 1
ATOM 1722 N N . GLU B 1 38 ? 22.816 20.088 -32.715 1.00 12.69 36 GLU B N 1
ATOM 1723 C CA A GLU B 1 38 ? 22.714 21.289 -31.888 0.50 12.32 36 GLU B CA 1
ATOM 1724 C CA B GLU B 1 38 ? 22.729 21.301 -31.901 0.50 12.45 36 GLU B CA 1
ATOM 1725 C C . GLU B 1 38 ? 21.435 22.062 -32.158 1.00 11.14 36 GLU B C 1
ATOM 1726 O O . GLU B 1 38 ? 20.936 22.045 -33.292 1.00 13.62 36 GLU B O 1
ATOM 1737 N N . GLY B 1 39 ? 20.927 22.728 -31.119 1.00 11.22 37 GLY B N 1
ATOM 1738 C CA . GLY B 1 39 ? 19.774 23.622 -31.276 1.00 9.95 37 GLY B CA 1
ATOM 1739 C C . GLY B 1 39 ? 18.451 22.930 -31.591 1.00 10.64 37 GLY B C 1
ATOM 1740 O O . GLY B 1 39 ? 17.541 23.577 -32.118 1.00 11.95 37 GLY B O 1
ATOM 1741 N N . CYS B 1 40 ? 18.362 21.659 -31.231 1.00 10.89 38 CYS B N 1
ATOM 1742 C CA . CYS B 1 40 ? 17.114 20.925 -31.490 1.00 10.66 38 CYS B CA 1
ATOM 1743 C C . CYS B 1 40 ? 16.162 21.171 -30.342 1.00 11.22 38 CYS B C 1
ATOM 1744 O O . CYS B 1 40 ? 16.547 21.589 -29.250 1.00 13.34 38 CYS B O 1
ATOM 1747 N N . SER B 1 41 ? 14.881 20.862 -30.542 1.00 10.21 39 SER B N 1
ATOM 1748 C CA . SER B 1 41 ? 13.888 20.990 -29.481 1.00 7.94 39 SER B CA 1
ATOM 1749 C C . SER B 1 41 ? 13.033 19.736 -29.525 1.00 8.76 39 SER B C 1
ATOM 1750 O O . SER B 1 41 ? 12.542 19.409 -30.609 1.00 9.17 39 SER B O 1
ATOM 1753 N N . LEU B 1 42 ? 12.939 18.997 -28.417 1.00 7.86 40 LEU B N 1
ATOM 1754 C CA . LEU B 1 42 ? 12.171 17.747 -28.361 1.00 8.15 40 LEU B CA 1
ATOM 1755 C C . LEU B 1 42 ? 11.080 17.985 -27.349 1.00 7.64 40 LEU B C 1
ATOM 1756 O O . LEU B 1 42 ? 11.296 18.161 -26.131 1.00 8.78 40 LEU B O 1
ATOM 1761 N N . GLY B 1 43 ? 9.834 17.946 -27.796 1.00 7.83 41 GLY B N 1
ATOM 1762 C CA . GLY B 1 43 ? 8.698 18.266 -26.963 1.00 7.87 41 GLY B CA 1
ATOM 1763 C C . GLY B 1 43 ? 8.203 17.158 -26.036 1.00 6.40 41 GLY B C 1
ATOM 1764 O O . GLY B 1 43 ? 8.771 16.090 -25.973 1.00 7.27 41 GLY B O 1
ATOM 1765 N N . GLN B 1 44 ? 7.116 17.444 -25.341 1.00 6.50 42 GLN B N 1
ATOM 1766 C CA . GLN B 1 44 ? 6.560 16.544 -24.344 1.00 6.43 42 GLN B CA 1
ATOM 1767 C C . GLN B 1 44 ? 6.366 15.128 -24.866 1.00 7.17 42 GLN B C 1
ATOM 1768 O O . GLN B 1 44 ? 5.778 14.969 -25.934 1.00 6.47 42 GLN B O 1
ATOM 1774 N N . ASN B 1 45 ? 6.785 14.107 -24.124 1.00 7.18 43 ASN B N 1
ATOM 1775 C CA . ASN B 1 45 ? 6.544 12.714 -24.452 1.00 7.72 43 ASN B CA 1
ATOM 1776 C C . ASN B 1 45 ? 7.183 12.278 -25.768 1.00 6.64 43 ASN B C 1
ATOM 1777 O O . ASN B 1 45 ? 6.839 11.225 -26.302 1.00 8.09 43 ASN B O 1
ATOM 1782 N N . VAL B 1 46 ? 8.162 13.010 -26.304 1.00 6.42 44 VAL B N 1
ATOM 1783 C CA . VAL B 1 46 ? 8.930 12.439 -27.425 1.00 7.19 44 VAL B CA 1
ATOM 1784 C C . VAL B 1 46 ? 9.647 11.130 -27.023 1.00 7.00 44 VAL B C 1
ATOM 1785 O O . VAL B 1 46 ? 10.048 11.003 -25.841 1.00 7.52 44 VAL B O 1
ATOM 1789 N N . PHE B 1 47 ? 9.793 10.222 -27.973 1.00 6.34 45 PHE B N 1
ATOM 1790 C CA . PHE B 1 47 ? 10.613 9.029 -27.800 1.00 7.10 45 PHE B CA 1
ATOM 1791 C C . PHE B 1 47 ? 11.658 9.037 -28.906 1.00 7.61 45 PHE B C 1
ATOM 1792 O O . PHE B 1 47 ? 11.340 9.371 -30.046 1.00 7.93 45 PHE B O 1
ATOM 1800 N N . VAL B 1 48 ? 12.908 8.700 -28.596 1.00 8.13 46 VAL B N 1
ATOM 1801 C CA . VAL B 1 48 ? 13.954 8.573 -29.589 1.00 8.24 46 VAL B CA 1
ATOM 1802 C C . VAL B 1 48 ? 14.653 7.231 -29.424 1.00 8.34 46 VAL B C 1
ATOM 1803 O O . VAL B 1 48 ? 15.122 6.970 -28.321 1.00 9.96 46 VAL B O 1
ATOM 1807 N N . GLY B 1 49 ? 14.655 6.411 -30.459 1.00 8.44 47 GLY B N 1
ATOM 1808 C CA . GLY B 1 49 ? 15.290 5.089 -30.402 1.00 8.38 47 GLY B CA 1
ATOM 1809 C C . GLY B 1 49 ? 16.806 5.138 -30.517 1.00 10.06 47 GLY B C 1
ATOM 1810 O O . GLY B 1 49 ? 17.449 6.189 -30.545 1.00 10.55 47 GLY B O 1
ATOM 1811 N N . ASN B 1 50 ? 17.379 3.940 -30.547 1.00 10.30 48 ASN B N 1
ATOM 1812 C CA . ASN B 1 50 ? 18.835 3.880 -30.597 1.00 11.35 48 ASN B CA 1
ATOM 1813 C C . ASN B 1 50 ? 19.427 4.166 -31.975 1.00 10.38 48 ASN B C 1
ATOM 1814 O O . ASN B 1 50 ? 20.452 4.875 -32.070 1.00 12.63 48 ASN B O 1
ATOM 1819 N N . ARG B 1 51 ? 18.867 3.596 -33.032 1.00 10.66 49 ARG B N 1
ATOM 1820 C CA . ARG B 1 51 ? 19.481 3.688 -34.358 1.00 11.24 49 ARG B CA 1
ATOM 1821 C C . ARG B 1 51 ? 18.900 4.901 -35.086 1.00 11.39 49 ARG B C 1
ATOM 1822 O O . ARG B 1 51 ? 18.198 4.756 -36.101 1.00 12.11 49 ARG B O 1
ATOM 1830 N N . VAL B 1 52 ? 19.210 6.062 -34.535 1.00 10.36 50 VAL B N 1
ATOM 1831 C CA . VAL B 1 52 ? 18.547 7.313 -34.929 1.00 9.89 50 VAL B CA 1
ATOM 1832 C C . VAL B 1 52 ? 19.612 8.377 -35.026 1.00 9.93 50 VAL B C 1
ATOM 1833 O O . VAL B 1 52 ? 20.415 8.523 -34.100 1.00 12.01 50 VAL B O 1
ATOM 1837 N N . ARG B 1 53 ? 19.596 9.127 -36.124 1.00 10.18 51 ARG B N 1
ATOM 1838 C CA . ARG B 1 53 ? 20.432 10.340 -36.195 1.00 12.07 51 ARG B CA 1
ATOM 1839 C C . ARG B 1 53 ? 19.510 11.504 -36.546 1.00 10.73 51 ARG B C 1
ATOM 1840 O O . ARG B 1 53 ? 18.743 11.423 -37.513 1.00 11.50 51 ARG B O 1
ATOM 1848 N N . ILE B 1 54 ? 19.599 12.524 -35.708 1.00 11.37 52 ILE B N 1
ATOM 1849 C CA . ILE B 1 54 ? 18.833 13.760 -35.868 1.00 10.57 52 ILE B CA 1
ATOM 1850 C C . ILE B 1 54 ? 19.886 14.869 -35.991 1.00 11.97 52 ILE B C 1
ATOM 1851 O O . ILE B 1 54 ? 20.780 14.984 -35.149 1.00 11.58 52 ILE B O 1
ATOM 1856 N N . GLY B 1 55 ? 19.758 15.686 -37.029 1.00 10.20 53 GLY B N 1
ATOM 1857 C CA . GLY B 1 55 ? 20.700 16.795 -37.285 1.00 9.18 53 GLY B CA 1
ATOM 1858 C C . GLY B 1 55 ? 20.519 17.996 -36.372 1.00 8.84 53 GLY B C 1
ATOM 1859 O O . GLY B 1 55 ? 20.052 17.928 -35.238 1.00 11.40 53 GLY B O 1
ATOM 1860 N N . ASN B 1 56 ? 20.932 19.153 -36.901 1.00 10.39 54 ASN B N 1
ATOM 1861 C CA . ASN B 1 56 ? 20.899 20.405 -36.137 1.00 9.16 54 ASN B CA 1
ATOM 1862 C C . ASN B 1 56 ? 19.597 21.165 -36.402 1.00 8.31 54 ASN B C 1
ATOM 1863 O O . ASN B 1 56 ? 19.086 21.137 -37.547 1.00 9.85 54 ASN B O 1
ATOM 1868 N N . ARG B 1 57 ? 19.123 21.833 -35.360 1.00 8.74 55 ARG B N 1
ATOM 1869 C CA . ARG B 1 57 ? 17.968 22.735 -35.426 1.00 10.15 55 ARG B CA 1
ATOM 1870 C C . ARG B 1 57 ? 16.719 21.987 -35.899 1.00 8.41 55 ARG B C 1
ATOM 1871 O O . ARG B 1 57 ? 15.870 22.538 -36.594 1.00 11.05 55 ARG B O 1
ATOM 1879 N N . VAL B 1 58 ? 16.610 20.732 -35.492 1.00 7.24 56 VAL B N 1
ATOM 1880 C CA . VAL B 1 58 ? 15.422 19.937 -35.764 1.00 8.35 56 VAL B CA 1
ATOM 1881 C C . VAL B 1 58 ? 14.412 20.175 -34.639 1.00 7.92 56 VAL B C 1
ATOM 1882 O O . VAL B 1 58 ? 14.727 20.096 -33.436 1.00 8.59 56 VAL B O 1
ATOM 1886 N N . LYS B 1 59 ? 13.178 20.484 -35.034 1.00 9.30 57 LYS B N 1
ATOM 1887 C CA A LYS B 1 59 ? 12.122 20.773 -34.058 0.50 8.60 57 LYS B CA 1
ATOM 1888 C CA B LYS B 1 59 ? 12.108 20.770 -34.095 0.50 8.89 57 LYS B CA 1
ATOM 1889 C C . LYS B 1 59 ? 11.168 19.590 -34.081 1.00 8.80 57 LYS B C 1
ATOM 1890 O O . LYS B 1 59 ? 10.579 19.303 -35.132 1.00 10.91 57 LYS B O 1
ATOM 1901 N N . ILE B 1 60 ? 11.045 18.913 -32.947 1.00 8.40 58 ILE B N 1
ATOM 1902 C CA . ILE B 1 60 ? 10.214 17.704 -32.812 1.00 9.25 58 ILE B CA 1
ATOM 1903 C C . ILE B 1 60 ? 9.155 18.059 -31.801 1.00 9.39 58 ILE B C 1
ATOM 1904 O O . ILE B 1 60 ? 9.477 18.234 -30.616 1.00 9.00 58 ILE B O 1
ATOM 1909 N N . GLN B 1 61 ? 7.908 18.163 -32.265 1.00 7.88 59 GLN B N 1
ATOM 1910 C CA . GLN B 1 61 ? 6.838 18.581 -31.371 1.00 7.84 59 GLN B CA 1
ATOM 1911 C C . GLN B 1 61 ? 6.351 17.412 -30.493 1.00 7.66 59 GLN B C 1
ATOM 1912 O O . GLN B 1 61 ? 6.853 16.286 -30.547 1.00 7.84 59 GLN B O 1
ATOM 1918 N N . ASN B 1 62 ? 5.360 17.675 -29.650 1.00 7.45 60 ASN B N 1
ATOM 1919 C CA . ASN B 1 62 ? 4.860 16.713 -28.661 1.00 7.14 60 ASN B CA 1
ATOM 1920 C C . ASN B 1 62 ? 4.468 15.401 -29.339 1.00 5.69 60 ASN B C 1
ATOM 1921 O O . ASN B 1 62 ? 3.936 15.367 -30.470 1.00 7.19 60 ASN B O 1
ATOM 1926 N N . ASN B 1 63 ? 4.771 14.303 -28.640 1.00 6.11 61 ASN B N 1
ATOM 1927 C CA . ASN B 1 63 ? 4.137 13.011 -28.975 1.00 6.84 61 ASN B CA 1
ATOM 1928 C C . ASN B 1 63 ? 4.662 12.404 -30.267 1.00 7.10 61 ASN B C 1
ATOM 1929 O O . ASN B 1 63 ? 3.972 11.617 -30.954 1.00 7.84 61 ASN B O 1
ATOM 1934 N N . VAL B 1 64 ? 5.884 12.757 -30.636 1.00 6.45 62 VAL B N 1
ATOM 1935 C CA . VAL B 1 64 ? 6.516 12.148 -31.794 1.00 5.13 62 VAL B CA 1
ATOM 1936 C C . VAL B 1 64 ? 7.508 11.065 -31.337 1.00 6.75 62 VAL B C 1
ATOM 1937 O O . VAL B 1 64 ? 8.379 11.360 -30.492 1.00 6.81 62 VAL B O 1
ATOM 1941 N N . SER B 1 65 ? 7.385 9.849 -31.882 1.00 6.25 63 SER B N 1
ATOM 1942 C CA . SER B 1 65 ? 8.324 8.759 -31.611 1.00 5.71 63 SER B CA 1
ATOM 1943 C C . SER B 1 65 ? 9.227 8.563 -32.808 1.00 7.40 63 SER B C 1
ATOM 1944 O O . SER B 1 65 ? 8.815 8.165 -33.894 1.00 8.34 63 SER B O 1
ATOM 1947 N N . VAL B 1 66 ? 10.494 8.897 -32.612 1.00 6.85 64 VAL B N 1
ATOM 1948 C CA . VAL B 1 66 ? 11.495 8.750 -33.666 1.00 7.95 64 VAL B CA 1
ATOM 1949 C C . VAL B 1 66 ? 12.147 7.401 -33.482 1.00 9.58 64 VAL B C 1
ATOM 1950 O O . VAL B 1 66 ? 13.088 7.247 -32.729 1.00 10.04 64 VAL B O 1
ATOM 1954 N N . TYR B 1 67 ? 11.576 6.410 -34.146 1.00 8.74 65 TYR B N 1
ATOM 1955 C CA . TYR B 1 67 ? 12.005 5.019 -33.961 1.00 9.17 65 TYR B CA 1
ATOM 1956 C C . TYR B 1 67 ? 13.314 4.745 -34.666 1.00 9.83 65 TYR B C 1
ATOM 1957 O O . TYR B 1 67 ? 13.732 5.480 -35.566 1.00 8.95 65 TYR B O 1
ATOM 1966 N N . ASP B 1 68 ? 13.936 3.619 -34.302 1.00 9.46 66 ASP B N 1
ATOM 1967 C CA . ASP B 1 68 ? 15.076 3.078 -35.049 1.00 10.94 66 ASP B CA 1
ATOM 1968 C C . ASP B 1 68 ? 14.869 3.182 -36.544 1.00 10.45 66 ASP B C 1
ATOM 1969 O O . ASP B 1 68 ? 13.769 2.865 -37.017 1.00 10.60 66 ASP B O 1
ATOM 1974 N N . ASN B 1 69 ? 15.917 3.559 -37.280 1.00 10.67 67 ASN B N 1
ATOM 1975 C CA . ASN B 1 69 ? 15.981 3.608 -38.730 1.00 10.74 67 ASN B CA 1
ATOM 1976 C C . ASN B 1 69 ? 15.328 4.853 -39.349 1.00 8.79 67 ASN B C 1
ATOM 1977 O O . ASN B 1 69 ? 15.180 4.892 -40.569 1.00 10.85 67 ASN B O 1
ATOM 1982 N N . VAL B 1 70 ? 15.045 5.829 -38.487 1.00 10.75 68 VAL B N 1
ATOM 1983 C CA . VAL B 1 70 ? 14.596 7.156 -38.920 1.00 10.23 68 VAL B CA 1
ATOM 1984 C C . VAL B 1 70 ? 15.799 8.107 -38.845 1.00 9.77 68 VAL B C 1
ATOM 1985 O O . VAL B 1 70 ? 16.454 8.163 -37.801 1.00 11.36 68 VAL B O 1
ATOM 1989 N N . PHE B 1 71 ? 16.026 8.822 -39.943 1.00 9.30 69 PHE B N 1
ATOM 1990 C CA . PHE B 1 71 ? 17.148 9.771 -40.025 1.00 10.45 69 PHE B CA 1
ATOM 1991 C C . PHE B 1 71 ? 16.597 11.137 -40.437 1.00 10.40 69 PHE B C 1
ATOM 1992 O O . PHE B 1 71 ? 15.944 11.214 -41.471 1.00 10.73 69 PHE B O 1
ATOM 2000 N N . LEU B 1 72 ? 16.853 12.144 -39.622 1.00 9.36 70 LEU B N 1
ATOM 2001 C CA . LEU B 1 72 ? 16.343 13.506 -39.839 1.00 9.29 70 LEU B CA 1
ATOM 2002 C C . LEU B 1 72 ? 17.535 14.414 -40.091 1.00 10.06 70 LEU B C 1
ATOM 2003 O O . LEU B 1 72 ? 18.379 14.545 -39.194 1.00 11.54 70 LEU B O 1
ATOM 2008 N N . GLU B 1 73 ? 17.548 15.008 -41.272 1.00 8.53 71 GLU B N 1
ATOM 2009 C CA . GLU B 1 73 ? 18.583 16.014 -41.607 1.00 9.41 71 GLU B CA 1
ATOM 2010 C C . GLU B 1 73 ? 18.340 17.332 -40.865 1.00 10.27 71 GLU B C 1
ATOM 2011 O O . GLU B 1 73 ? 17.374 17.538 -40.110 1.00 9.89 71 GLU B O 1
ATOM 2017 N N . ASP B 1 74 ? 19.225 18.306 -41.094 1.00 9.58 72 ASP B N 1
ATOM 2018 C CA . ASP B 1 74 ? 19.113 19.580 -40.412 1.00 8.71 72 ASP B CA 1
ATOM 2019 C C . ASP B 1 74 ? 17.804 20.285 -40.763 1.00 7.54 72 ASP B C 1
ATOM 2020 O O . ASP B 1 74 ? 17.318 20.155 -41.883 1.00 8.90 72 ASP B O 1
ATOM 2025 N N . ASP B 1 75 ? 17.285 21.038 -39.798 1.00 7.22 73 ASP B N 1
ATOM 2026 C CA . ASP B 1 75 ? 16.181 21.991 -40.061 1.00 8.30 73 ASP B CA 1
ATOM 2027 C C . ASP B 1 75 ? 14.873 21.282 -40.449 1.00 9.41 73 ASP B C 1
ATOM 2028 O O . ASP B 1 75 ? 13.965 21.883 -41.028 1.00 9.79 73 ASP B O 1
ATOM 2033 N N . VAL B 1 76 ? 14.740 20.017 -40.076 1.00 9.16 74 VAL B N 1
ATOM 2034 C CA . VAL B 1 76 ? 13.481 19.287 -40.222 1.00 7.98 74 VAL B CA 1
ATOM 2035 C C . VAL B 1 76 ? 12.523 19.688 -39.122 1.00 6.84 74 VAL B C 1
ATOM 2036 O O . VAL B 1 76 ? 12.900 19.904 -37.968 1.00 7.57 74 VAL B O 1
ATOM 2040 N N . PHE B 1 77 ? 11.248 19.785 -39.489 1.00 7.49 75 PHE B N 1
ATOM 2041 C CA . PHE B 1 77 ? 10.182 20.076 -38.532 1.00 5.74 75 PHE B CA 1
ATOM 2042 C C . PHE B 1 77 ? 9.240 18.888 -38.450 1.00 6.62 75 PHE B C 1
ATOM 2043 O O . PHE B 1 77 ? 8.641 18.518 -39.456 1.00 9.01 75 PHE B O 1
ATOM 2051 N N . CYS B 1 78 ? 9.104 18.329 -37.259 1.00 6.70 76 CYS B N 1
ATOM 2052 C CA . CYS B 1 78 ? 8.151 17.232 -37.073 1.00 6.80 76 CYS B CA 1
ATOM 2053 C C . CYS B 1 78 ? 7.012 17.772 -36.241 1.00 5.60 76 CYS B C 1
ATOM 2054 O O . CYS B 1 78 ? 7.132 18.091 -35.044 1.00 7.35 76 CYS B O 1
ATOM 2057 N N . GLY B 1 79 ? 5.842 17.881 -36.879 1.00 7.04 77 GLY B N 1
ATOM 2058 C CA . GLY B 1 79 ? 4.728 18.515 -36.206 1.00 7.22 77 GLY B CA 1
ATOM 2059 C C . GLY B 1 79 ? 4.109 17.668 -35.090 1.00 6.13 77 GLY B C 1
ATOM 2060 O O . GLY B 1 79 ? 4.389 16.490 -34.942 1.00 6.17 77 GLY B O 1
ATOM 2061 N N . PRO B 1 80 ? 3.193 18.277 -34.338 1.00 5.91 78 PRO B N 1
ATOM 2062 C CA . PRO B 1 80 ? 2.559 17.627 -33.174 1.00 5.91 78 PRO B CA 1
ATOM 2063 C C . PRO B 1 80 ? 1.992 16.283 -33.589 1.00 5.08 78 PRO B C 1
ATOM 2064 O O . PRO B 1 80 ? 1.210 16.176 -34.508 1.00 6.61 78 PRO B O 1
ATOM 2068 N N . SER B 1 81 ? 2.426 15.271 -32.838 1.00 6.09 79 SER B N 1
ATOM 2069 C CA . SER B 1 81 ? 1.870 13.934 -32.933 1.00 6.27 79 SER B CA 1
ATOM 2070 C C . SER B 1 81 ? 1.965 13.356 -34.324 1.00 7.03 79 SER B C 1
ATOM 2071 O O . SER B 1 81 ? 1.235 12.421 -34.683 1.00 7.55 79 SER B O 1
ATOM 2074 N N . MET B 1 82 ? 2.940 13.766 -35.127 1.00 5.72 80 MET B N 1
ATOM 2075 C CA . MET B 1 82 ? 3.195 12.989 -36.338 1.00 4.52 80 MET B CA 1
ATOM 2076 C C . MET B 1 82 ? 3.882 11.659 -35.990 1.00 4.59 80 MET B C 1
ATOM 2077 O O . MET B 1 82 ? 4.373 11.455 -34.847 1.00 6.78 80 MET B O 1
ATOM 2082 N N . VAL B 1 83 ? 3.805 10.736 -36.944 1.00 5.26 81 VAL B N 1
ATOM 2083 C CA . VAL B 1 83 ? 4.092 9.326 -36.652 1.00 6.36 81 VAL B CA 1
ATOM 2084 C C . VAL B 1 83 ? 5.045 8.765 -37.706 1.00 6.62 81 VAL B C 1
ATOM 2085 O O . VAL B 1 83 ? 4.775 8.744 -38.898 1.00 7.16 81 VAL B O 1
ATOM 2089 N N . PHE B 1 84 ? 6.187 8.273 -37.238 1.00 6.43 82 PHE B N 1
ATOM 2090 C CA . PHE B 1 84 ? 7.104 7.468 -38.056 1.00 6.97 82 PHE B CA 1
ATOM 2091 C C . PHE B 1 84 ? 6.859 5.966 -37.829 1.00 5.66 82 PHE B C 1
ATOM 2092 O O . PHE B 1 84 ? 6.306 5.583 -36.805 1.00 6.64 82 PHE B O 1
ATOM 2100 N N . THR B 1 85 ? 7.385 5.152 -38.740 1.00 6.79 83 THR B N 1
ATOM 2101 C CA . THR B 1 85 ? 7.345 3.692 -38.632 1.00 7.22 83 THR B CA 1
ATOM 2102 C C . THR B 1 85 ? 8.666 3.114 -39.106 1.00 7.87 83 THR B C 1
ATOM 2103 O O . THR B 1 85 ? 9.412 3.805 -39.800 1.00 9.59 83 THR B O 1
ATOM 2107 N N . ASN B 1 86 ? 8.938 1.866 -38.722 1.00 8.39 84 ASN B N 1
ATOM 2108 C CA . ASN B 1 86 ? 10.116 1.182 -39.251 1.00 8.44 84 ASN B CA 1
ATOM 2109 C C . ASN B 1 86 ? 9.818 -0.246 -39.721 1.00 8.64 84 ASN B C 1
ATOM 2110 O O . ASN B 1 86 ? 10.684 -0.856 -40.350 1.00 10.82 84 ASN B O 1
ATOM 2115 N N . VAL B 1 87 ? 8.640 -0.805 -39.470 1.00 6.81 85 VAL B N 1
ATOM 2116 C CA . VAL B 1 87 ? 8.232 -2.110 -40.022 1.00 6.36 85 VAL B CA 1
ATOM 2117 C C . VAL B 1 87 ? 7.028 -1.886 -40.929 1.00 7.17 85 VAL B C 1
ATOM 2118 O O . VAL B 1 87 ? 6.050 -1.241 -40.574 1.00 6.76 85 VAL B O 1
ATOM 2122 N N . TYR B 1 88 ? 7.143 -2.378 -42.160 1.00 7.04 86 TYR B N 1
ATOM 2123 C CA . TYR B 1 88 ? 6.184 -2.122 -43.243 1.00 5.82 86 TYR B CA 1
ATOM 2124 C C . TYR B 1 88 ? 4.869 -2.880 -42.993 1.00 5.38 86 TYR B C 1
ATOM 2125 O O . TYR B 1 88 ? 3.797 -2.330 -43.195 1.00 6.43 86 TYR B O 1
ATOM 2134 N N . ASN B 1 89 ? 5.006 -4.130 -42.569 1.00 5.21 87 ASN B N 1
ATOM 2135 C CA . ASN B 1 89 ? 3.893 -5.073 -42.502 1.00 5.91 87 ASN B CA 1
ATOM 2136 C C . ASN B 1 89 ? 3.887 -5.815 -41.173 1.00 6.45 87 ASN B C 1
ATOM 2137 O O . ASN B 1 89 ? 4.100 -7.046 -41.138 1.00 7.08 87 ASN B O 1
ATOM 2142 N N . PRO B 1 90 ? 3.738 -5.088 -40.061 1.00 5.57 88 PRO B N 1
ATOM 2143 C CA . PRO B 1 90 ? 3.906 -5.722 -38.770 1.00 6.14 88 PRO B CA 1
ATOM 2144 C C . PRO B 1 90 ? 2.871 -6.810 -38.470 1.00 5.79 88 PRO B C 1
ATOM 2145 O O . PRO B 1 90 ? 1.686 -6.665 -38.797 1.00 7.18 88 PRO B O 1
ATOM 2149 N N . ARG B 1 91 ? 3.403 -7.864 -37.843 1.00 6.23 89 ARG B N 1
ATOM 2150 C CA . ARG B 1 91 ? 2.565 -8.926 -37.271 1.00 5.61 89 ARG B CA 1
ATOM 2151 C C . ARG B 1 91 ? 3.181 -9.252 -35.920 1.00 5.38 89 ARG B C 1
ATOM 2152 O O . ARG B 1 91 ? 4.404 -9.468 -35.798 1.00 6.71 89 ARG B O 1
ATOM 2160 N N . ALA B 1 92 ? 2.365 -9.292 -34.866 1.00 6.32 90 ALA B N 1
ATOM 2161 C CA . ALA B 1 92 ? 2.909 -9.478 -33.517 1.00 5.79 90 ALA B CA 1
ATOM 2162 C C . ALA B 1 92 ? 3.642 -10.817 -33.418 1.00 8.00 90 ALA B C 1
ATOM 2163 O O . ALA B 1 92 ? 4.568 -10.923 -32.585 1.00 10.09 90 ALA B O 1
ATOM 2165 N N . ALA B 1 93 ? 3.229 -11.836 -34.162 1.00 6.68 91 ALA B N 1
ATOM 2166 C CA . ALA B 1 93 ? 3.894 -13.153 -34.021 1.00 7.77 91 ALA B CA 1
ATOM 2167 C C . ALA B 1 93 ? 5.248 -13.209 -34.707 1.00 8.60 91 ALA B C 1
ATOM 2168 O O . ALA B 1 93 ? 5.972 -14.186 -34.458 1.00 10.07 91 ALA B O 1
ATOM 2170 N N . ILE B 1 94 ? 5.639 -12.234 -35.536 1.00 7.01 92 ILE B N 1
ATOM 2171 C CA . ILE B 1 94 ? 6.868 -12.293 -36.364 1.00 7.66 92 ILE B CA 1
ATOM 2172 C C . ILE B 1 94 ? 7.757 -11.083 -36.080 1.00 11.10 92 ILE B C 1
ATOM 2173 O O . ILE B 1 94 ? 7.405 -9.943 -36.409 1.00 10.35 92 ILE B O 1
ATOM 2178 N N . GLU B 1 95 ? 8.912 -11.309 -35.461 1.00 10.02 93 GLU B N 1
ATOM 2179 C CA . GLU B 1 95 ? 9.782 -10.179 -35.127 1.00 11.29 93 GLU B CA 1
ATOM 2180 C C . GLU B 1 95 ? 10.414 -9.695 -36.422 1.00 13.57 93 GLU B C 1
ATOM 2181 O O . GLU B 1 95 ? 10.894 -10.517 -37.202 1.00 16.92 93 GLU B O 1
ATOM 2187 N N . ARG B 1 96 ? 10.368 -8.398 -36.693 1.00 11.42 94 ARG B N 1
ATOM 2188 C CA . ARG B 1 96 ? 10.863 -7.930 -37.969 1.00 12.47 94 ARG B CA 1
ATOM 2189 C C . ARG B 1 96 ? 11.922 -6.850 -37.835 1.00 14.33 94 ARG B C 1
ATOM 2190 O O . ARG B 1 96 ? 12.117 -6.042 -38.734 1.00 16.57 94 ARG B O 1
ATOM 2198 N N . LYS B 1 97 ? 12.625 -6.908 -36.704 1.00 21.00 95 LYS B N 1
ATOM 2199 C CA . LYS B 1 97 ? 13.812 -6.071 -36.501 1.00 23.48 95 LYS B CA 1
ATOM 2200 C C . LYS B 1 97 ? 14.717 -6.132 -37.724 1.00 23.88 95 LYS B C 1
ATOM 2201 O O . LYS B 1 97 ? 15.204 -5.107 -38.215 1.00 25.98 95 LYS B O 1
ATOM 2207 N N . SER B 1 98 ? 14.956 -7.335 -38.231 1.00 21.21 96 SER B N 1
ATOM 2208 C CA . SER B 1 98 ? 15.903 -7.480 -39.318 1.00 22.26 96 SER B CA 1
ATOM 2209 C C . SER B 1 98 ? 15.387 -6.964 -40.663 1.00 20.90 96 SER B C 1
ATOM 2210 O O . SER B 1 98 ? 16.137 -6.907 -41.636 1.00 20.86 96 SER B O 1
ATOM 2213 N N . GLU B 1 99 ? 14.111 -6.575 -40.734 1.00 14.54 97 GLU B N 1
ATOM 2214 C CA . GLU B 1 99 ? 13.482 -6.185 -41.985 1.00 13.91 97 GLU B CA 1
ATOM 2215 C C . GLU B 1 99 ? 13.108 -4.709 -41.929 1.00 10.41 97 GLU B C 1
ATOM 2216 O O . GLU B 1 99 ? 12.342 -4.278 -42.790 1.00 11.73 97 GLU B O 1
ATOM 2222 N N . TYR B 1 100 ? 13.649 -3.991 -40.944 1.00 11.90 98 TYR B N 1
ATOM 2223 C CA . TYR B 1 100 ? 13.342 -2.554 -40.839 1.00 13.60 98 TYR B CA 1
ATOM 2224 C C . TYR B 1 100 ? 13.629 -1.837 -42.152 1.00 13.11 98 TYR B C 1
ATOM 2225 O O . TYR B 1 100 ? 14.596 -2.117 -42.878 1.00 13.48 98 TYR B O 1
ATOM 2234 N N . ARG B 1 101 ? 12.788 -0.870 -42.514 1.00 12.07 99 ARG B N 1
ATOM 2235 C CA . ARG B 1 101 ? 13.018 -0.053 -43.710 1.00 11.67 99 ARG B CA 1
ATOM 2236 C C . ARG B 1 101 ? 13.317 1.370 -43.207 1.00 13.03 99 ARG B C 1
ATOM 2237 O O . ARG B 1 101 ? 12.761 1.848 -42.221 1.00 13.32 99 ARG B O 1
ATOM 2245 N N . ASP B 1 102 ? 14.285 2.030 -43.817 1.00 12.66 100 ASP B N 1
ATOM 2246 C CA . ASP B 1 102 ? 14.724 3.348 -43.390 1.00 11.56 100 ASP B CA 1
ATOM 2247 C C . ASP B 1 102 ? 13.715 4.393 -43.831 1.00 11.73 100 ASP B C 1
ATOM 2248 O O . ASP B 1 102 ? 13.058 4.286 -44.867 1.00 13.26 100 ASP B O 1
ATOM 2253 N N . THR B 1 103 ? 13.613 5.438 -43.018 1.00 10.38 101 THR B N 1
ATOM 2254 C CA . THR B 1 103 ? 12.895 6.648 -43.411 1.00 10.07 101 THR B CA 1
ATOM 2255 C C . THR B 1 103 ? 13.896 7.800 -43.328 1.00 8.65 101 THR B C 1
ATOM 2256 O O . THR B 1 103 ? 14.497 8.005 -42.283 1.00 10.61 101 THR B O 1
ATOM 2260 N N . ILE B 1 104 ? 14.095 8.463 -44.458 1.00 9.52 102 ILE B N 1
ATOM 2261 C CA . ILE B 1 104 ? 15.099 9.536 -44.487 1.00 10.12 102 ILE B CA 1
ATOM 2262 C C . ILE B 1 104 ? 14.340 10.820 -44.767 1.00 8.13 102 ILE B C 1
ATOM 2263 O O . ILE B 1 104 ? 13.621 10.898 -45.749 1.00 9.37 102 ILE B O 1
ATOM 2268 N N . VAL B 1 105 ? 14.451 11.794 -43.873 1.00 8.98 103 VAL B N 1
ATOM 2269 C CA . VAL B 1 105 ? 13.805 13.109 -44.074 1.00 9.04 103 VAL B CA 1
ATOM 2270 C C . VAL B 1 105 ? 14.919 14.120 -44.327 1.00 8.71 103 VAL B C 1
ATOM 2271 O O . VAL B 1 105 ? 15.755 14.373 -43.441 1.00 10.62 103 VAL B O 1
ATOM 2275 N N . ARG B 1 106 ? 14.893 14.696 -45.523 1.00 8.70 104 ARG B N 1
ATOM 2276 C CA . ARG B 1 106 ? 15.963 15.595 -45.948 1.00 8.32 104 ARG B CA 1
ATOM 2277 C C . ARG B 1 106 ? 15.774 17.014 -45.444 1.00 9.63 104 ARG B C 1
ATOM 2278 O O . ARG B 1 106 ? 14.724 17.446 -44.921 1.00 9.81 104 ARG B O 1
ATOM 2286 N N . GLN B 1 107 ? 16.872 17.772 -45.575 1.00 9.12 105 GLN B N 1
ATOM 2287 C CA . GLN B 1 107 ? 16.997 19.058 -44.900 1.00 9.42 105 GLN B CA 1
ATOM 2288 C C . GLN B 1 107 ? 15.804 19.972 -45.181 1.00 7.81 105 GLN B C 1
ATOM 2289 O O . GLN B 1 107 ? 15.392 20.137 -46.339 1.00 8.64 105 GLN B O 1
ATOM 2295 N N . GLY B 1 108 ? 15.312 20.583 -44.110 1.00 7.17 106 GLY B N 1
ATOM 2296 C CA . GLY B 1 108 ? 14.271 21.611 -44.195 1.00 8.20 106 GLY B CA 1
ATOM 2297 C C . GLY B 1 108 ? 12.872 21.067 -44.432 1.00 7.96 106 GLY B C 1
ATOM 2298 O O . GLY B 1 108 ? 11.948 21.862 -44.418 1.00 7.82 106 GLY B O 1
ATOM 2299 N N . ALA B 1 109 ? 12.672 19.760 -44.600 1.00 8.12 107 ALA B N 1
ATOM 2300 C CA . ALA B 1 109 ? 11.317 19.253 -44.815 1.00 7.90 107 ALA B CA 1
ATOM 2301 C C . ALA B 1 109 ? 10.478 19.501 -43.555 1.00 7.05 107 ALA B C 1
ATOM 2302 O O . ALA B 1 109 ? 10.947 19.461 -42.402 1.00 6.38 107 ALA B O 1
ATOM 2304 N N . THR B 1 110 ? 9.197 19.728 -43.796 1.00 6.99 108 THR B N 1
ATOM 2305 C CA . THR B 1 110 ? 8.173 19.851 -42.769 1.00 6.37 108 THR B CA 1
ATOM 2306 C C . THR B 1 110 ? 7.160 18.720 -42.843 1.00 6.37 108 THR B C 1
ATOM 2307 O O . THR B 1 110 ? 6.616 18.432 -43.923 1.00 7.16 108 THR B O 1
ATOM 2311 N N . LEU B 1 111 ? 6.970 18.112 -41.661 1.00 7.70 109 LEU B N 1
ATOM 2312 C CA . LEU B 1 111 ? 6.057 16.995 -41.513 1.00 5.90 109 LEU B CA 1
ATOM 2313 C C . LEU B 1 111 ? 4.908 17.516 -40.698 1.00 6.61 109 LEU B C 1
ATOM 2314 O O . LEU B 1 111 ? 5.067 17.710 -39.492 1.00 6.72 109 LEU B O 1
ATOM 2319 N N . GLY B 1 112 ? 3.748 17.733 -41.313 1.00 5.34 110 GLY B N 1
ATOM 2320 C CA . GLY B 1 112 ? 2.657 18.362 -40.590 1.00 5.71 110 GLY B CA 1
ATOM 2321 C C . GLY B 1 112 ? 2.108 17.536 -39.434 1.00 6.10 110 GLY B C 1
ATOM 2322 O O . GLY B 1 112 ? 2.280 16.315 -39.360 1.00 6.38 110 GLY B O 1
ATOM 2323 N N . ALA B 1 113 ? 1.381 18.255 -38.591 1.00 6.30 111 ALA B N 1
ATOM 2324 C CA . ALA B 1 113 ? 0.759 17.678 -37.399 1.00 5.28 111 ALA B CA 1
ATOM 2325 C C . ALA B 1 113 ? -0.042 16.444 -37.784 1.00 6.12 111 ALA B C 1
ATOM 2326 O O . ALA B 1 113 ? -0.860 16.455 -38.723 1.00 5.48 111 ALA B O 1
ATOM 2328 N N . ASN B 1 114 ? 0.210 15.354 -37.067 1.00 4.96 112 ASN B N 1
ATOM 2329 C CA . ASN B 1 114 ? -0.588 14.144 -37.168 1.00 5.15 112 ASN B CA 1
ATOM 2330 C C . ASN B 1 114 ? -0.467 13.498 -38.537 1.00 5.09 112 ASN B C 1
ATOM 2331 O O . ASN B 1 114 ? -1.297 12.624 -38.884 1.00 6.17 112 ASN B O 1
ATOM 2336 N N . CYS B 1 115 ? 0.576 13.820 -39.299 1.00 5.54 113 CYS B N 1
ATOM 2337 C CA . CYS B 1 115 ? 0.830 12.998 -40.486 1.00 4.54 113 CYS B CA 1
ATOM 2338 C C . CYS B 1 115 ? 1.472 11.659 -40.076 1.00 4.93 113 CYS B C 1
ATOM 2339 O O . CYS B 1 115 ? 1.893 11.485 -38.921 1.00 5.30 113 CYS B O 1
ATOM 2342 N N . THR B 1 116 ? 1.572 10.762 -41.048 1.00 6.03 114 THR B N 1
ATOM 2343 C CA . THR B 1 116 ? 2.135 9.433 -40.827 1.00 6.83 114 THR B CA 1
ATOM 2344 C C . THR B 1 116 ? 3.040 9.108 -41.999 1.00 6.87 114 THR B C 1
ATOM 2345 O O . THR B 1 116 ? 2.651 9.337 -43.145 1.00 7.63 114 THR B O 1
ATOM 2349 N N . VAL B 1 117 ? 4.218 8.545 -41.753 1.00 6.63 115 VAL B N 1
ATOM 2350 C CA . VAL B 1 117 ? 5.088 8.190 -42.865 1.00 6.73 115 VAL B CA 1
ATOM 2351 C C . VAL B 1 117 ? 5.338 6.675 -42.844 1.00 7.16 115 VAL B C 1
ATOM 2352 O O . VAL B 1 117 ? 5.869 6.149 -41.852 1.00 6.92 115 VAL B O 1
ATOM 2356 N N . VAL B 1 118 ? 4.933 5.998 -43.909 1.00 6.62 116 VAL B N 1
ATOM 2357 C CA . VAL B 1 118 ? 5.165 4.554 -43.995 1.00 6.87 116 VAL B CA 1
ATOM 2358 C C . VAL B 1 118 ? 6.646 4.364 -44.290 1.00 7.39 116 VAL B C 1
ATOM 2359 O O . VAL B 1 118 ? 7.208 4.980 -45.202 1.00 10.13 116 VAL B O 1
ATOM 2363 N N . CYS B 1 119 ? 7.305 3.502 -43.550 1.00 7.26 117 CYS B N 1
ATOM 2364 C CA . CYS B 1 119 ? 8.733 3.275 -43.712 1.00 8.62 117 CYS B CA 1
ATOM 2365 C C . CYS B 1 119 ? 9.152 2.890 -45.115 1.00 8.16 117 CYS B C 1
ATOM 2366 O O . CYS B 1 119 ? 8.419 2.248 -45.864 1.00 8.67 117 CYS B O 1
ATOM 2369 N N . GLY B 1 120 ? 10.357 3.375 -45.429 1.00 10.10 118 GLY B N 1
ATOM 2370 C CA . GLY B 1 120 ? 10.923 3.165 -46.755 1.00 10.83 118 GLY B CA 1
ATOM 2371 C C . GLY B 1 120 ? 10.891 4.462 -47.536 1.00 12.56 118 GLY B C 1
ATOM 2372 O O . GLY B 1 120 ? 11.642 4.610 -48.500 1.00 16.58 118 GLY B O 1
ATOM 2373 N N . ALA B 1 121 ? 10.046 5.417 -47.171 1.00 11.93 119 ALA B N 1
ATOM 2374 C CA . ALA B 1 121 ? 9.985 6.660 -47.940 1.00 12.53 119 ALA B CA 1
ATOM 2375 C C . ALA B 1 121 ? 11.140 7.590 -47.614 1.00 10.64 119 ALA B C 1
ATOM 2376 O O . ALA B 1 121 ? 11.681 7.603 -46.487 1.00 12.91 119 ALA B O 1
ATOM 2378 N N . THR B 1 122 ? 11.514 8.337 -48.654 1.00 11.20 120 THR B N 1
ATOM 2379 C CA . THR B 1 122 ? 12.418 9.461 -48.467 1.00 11.28 120 THR B CA 1
ATOM 2380 C C . THR B 1 122 ? 11.573 10.709 -48.716 1.00 9.86 120 THR B C 1
ATOM 2381 O O . THR B 1 122 ? 10.809 10.761 -49.706 1.00 11.11 120 THR B O 1
ATOM 2385 N N . ILE B 1 123 ? 11.692 11.648 -47.792 1.00 8.86 121 ILE B N 1
ATOM 2386 C CA . ILE B 1 123 ? 11.018 12.938 -47.907 1.00 9.20 121 ILE B CA 1
ATOM 2387 C C . ILE B 1 123 ? 12.039 13.995 -48.290 1.00 8.60 121 ILE B C 1
ATOM 2388 O O . ILE B 1 123 ? 13.026 14.198 -47.588 1.00 9.96 121 ILE B O 1
ATOM 2393 N N . GLY B 1 124 ? 11.789 14.623 -49.435 1.00 8.27 122 GLY B N 1
ATOM 2394 C CA . GLY B 1 124 ? 12.803 15.502 -50.042 1.00 9.17 122 GLY B CA 1
ATOM 2395 C C . GLY B 1 124 ? 13.044 16.798 -49.308 1.00 7.53 122 GLY B C 1
ATOM 2396 O O . GLY B 1 124 ? 12.318 17.200 -48.399 1.00 9.21 122 GLY B O 1
ATOM 2397 N N . ARG B 1 125 ? 14.113 17.488 -49.705 1.00 8.48 123 ARG B N 1
ATOM 2398 C CA . ARG B 1 125 ? 14.510 18.730 -49.069 1.00 8.87 123 ARG B CA 1
ATOM 2399 C C . ARG B 1 125 ? 13.382 19.747 -49.155 1.00 7.08 123 ARG B C 1
ATOM 2400 O O . ARG B 1 125 ? 12.848 19.962 -50.249 1.00 9.03 123 ARG B O 1
ATOM 2408 N N . TYR B 1 126 ? 13.045 20.353 -48.014 1.00 6.33 124 TYR B N 1
ATOM 2409 C CA . TYR B 1 126 ? 12.034 21.408 -47.954 1.00 7.65 124 TYR B CA 1
ATOM 2410 C C . TYR B 1 126 ? 10.653 20.960 -48.470 1.00 8.15 124 TYR B C 1
ATOM 2411 O O . TYR B 1 126 ? 9.779 21.775 -48.835 1.00 7.69 124 TYR B O 1
ATOM 2420 N N . ALA B 1 127 ? 10.459 19.649 -48.530 1.00 8.83 125 ALA B N 1
ATOM 2421 C CA . ALA B 1 127 ? 9.100 19.153 -48.814 1.00 7.58 125 ALA B CA 1
ATOM 2422 C C . ALA B 1 127 ? 8.153 19.649 -47.708 1.00 7.85 125 ALA B C 1
ATOM 2423 O O . ALA B 1 127 ? 8.565 20.113 -46.630 1.00 7.70 125 ALA B O 1
ATOM 2425 N N . PHE B 1 128 ? 6.855 19.538 -47.965 1.00 7.08 126 PHE B N 1
ATOM 2426 C CA . PHE B 1 128 ? 5.892 19.907 -46.938 1.00 5.66 126 PHE B CA 1
ATOM 2427 C C . PHE B 1 128 ? 4.749 18.896 -46.979 1.00 5.89 126 PHE B C 1
ATOM 2428 O O . PHE B 1 128 ? 3.991 18.839 -47.951 1.00 7.30 126 PHE B O 1
ATOM 2436 N N . VAL B 1 129 ? 4.659 18.125 -45.903 1.00 6.99 127 VAL B N 1
ATOM 2437 C CA . VAL B 1 129 ? 3.618 17.107 -45.774 1.00 7.04 127 VAL B CA 1
ATOM 2438 C C . VAL B 1 129 ? 2.519 17.760 -44.963 1.00 5.51 127 VAL B C 1
ATOM 2439 O O . VAL B 1 129 ? 2.658 18.184 -43.820 1.00 6.57 127 VAL B O 1
ATOM 2443 N N . GLY B 1 130 ? 1.355 17.903 -45.594 1.00 6.44 128 GLY B N 1
ATOM 2444 C CA . GLY B 1 130 ? 0.203 18.524 -44.930 1.00 6.49 128 GLY B CA 1
ATOM 2445 C C . GLY B 1 130 ? -0.236 17.816 -43.647 1.00 6.38 128 GLY B C 1
ATOM 2446 O O . GLY B 1 130 ? -0.048 16.602 -43.507 1.00 6.74 128 GLY B O 1
ATOM 2447 N N . ALA B 1 131 ? -0.828 18.559 -42.715 1.00 6.13 129 ALA B N 1
ATOM 2448 C CA . ALA B 1 131 ? -1.427 17.936 -41.513 1.00 6.00 129 ALA B CA 1
ATOM 2449 C C . ALA B 1 131 ? -2.257 16.731 -41.906 1.00 5.97 129 ALA B C 1
ATOM 2450 O O . ALA B 1 131 ? -3.106 16.811 -42.816 1.00 6.13 129 ALA B O 1
ATOM 2452 N N . GLY B 1 132 ? -2.036 15.634 -41.183 1.00 6.48 130 GLY B N 1
ATOM 2453 C CA . GLY B 1 132 ? -2.898 14.443 -41.315 1.00 6.48 130 GLY B CA 1
ATOM 2454 C C . GLY B 1 132 ? -2.600 13.584 -42.522 1.00 7.18 130 GLY B C 1
ATOM 2455 O O . GLY B 1 132 ? -3.287 12.568 -42.698 1.00 8.82 130 GLY B O 1
ATOM 2456 N N . ALA B 1 133 ? -1.662 13.936 -43.397 1.00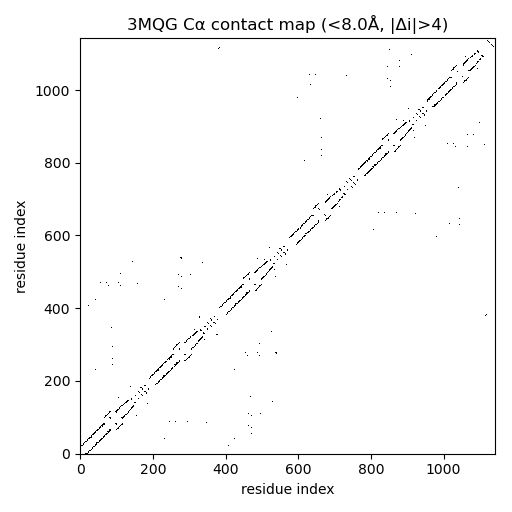 5.65 131 ALA B N 1
ATOM 2457 C CA . ALA B 1 133 ? -1.435 13.109 -44.572 1.00 6.93 131 ALA B CA 1
ATOM 2458 C C . ALA B 1 133 ? -0.844 11.741 -44.216 1.00 4.73 131 ALA B C 1
ATOM 2459 O O . ALA B 1 133 ? -0.238 11.613 -43.138 1.00 6.76 131 ALA B O 1
ATOM 2461 N N . VAL B 1 134 ? -0.996 10.732 -45.059 1.00 6.31 132 VAL B N 1
ATOM 2462 C CA . VAL B 1 134 ? -0.285 9.464 -44.879 1.00 5.68 132 VAL B CA 1
ATOM 2463 C C . VAL B 1 134 ? 0.623 9.254 -46.079 1.00 6.90 132 VAL B C 1
ATOM 2464 O O . VAL B 1 134 ? 0.166 9.041 -47.222 1.00 7.82 132 VAL B O 1
ATOM 2468 N N . VAL B 1 135 ? 1.921 9.375 -45.838 1.00 6.82 133 VAL B N 1
ATOM 2469 C CA . VAL B 1 135 ? 2.914 9.266 -46.913 1.00 6.96 133 VAL B CA 1
ATOM 2470 C C . VAL B 1 135 ? 3.293 7.816 -47.107 1.00 8.30 133 VAL B C 1
ATOM 2471 O O . VAL B 1 135 ? 3.738 7.164 -46.186 1.00 7.98 133 VAL B O 1
ATOM 2475 N N . ASN B 1 136 ? 3.137 7.304 -48.314 1.00 7.98 134 ASN B N 1
ATOM 2476 C CA . ASN B 1 136 ? 3.572 5.943 -48.621 1.00 7.80 134 ASN B CA 1
ATOM 2477 C C . ASN B 1 136 ? 4.324 5.875 -49.939 1.00 9.00 134 ASN B C 1
ATOM 2478 O O . ASN B 1 136 ? 4.386 4.798 -50.525 1.00 10.76 134 ASN B O 1
ATOM 2483 N N . LYS B 1 137 ? 4.898 7.003 -50.365 1.00 8.14 135 LYS B N 1
ATOM 2484 C CA . LYS B 1 137 ? 5.828 7.014 -51.489 1.00 9.74 135 LYS B CA 1
ATOM 2485 C C . LYS B 1 137 ? 6.786 8.178 -51.281 1.00 9.86 135 LYS B C 1
ATOM 2486 O O . LYS B 1 137 ? 6.492 9.057 -50.469 1.00 9.26 135 LYS B O 1
ATOM 2492 N N . ASP B 1 138 ? 7.917 8.121 -51.982 1.00 8.92 136 ASP B N 1
ATOM 2493 C CA . ASP B 1 138 ? 8.885 9.216 -51.866 1.00 8.69 136 ASP B CA 1
ATOM 2494 C C . ASP B 1 138 ? 8.200 10.551 -52.163 1.00 8.90 136 ASP B C 1
ATOM 2495 O O . ASP B 1 138 ? 7.327 10.663 -53.018 1.00 10.21 136 ASP B O 1
ATOM 2500 N N . VAL B 1 139 ? 8.616 11.586 -51.438 1.00 8.58 137 VAL B N 1
ATOM 2501 C CA . VAL B 1 139 ? 8.124 12.943 -51.628 1.00 8.46 137 VAL B CA 1
ATOM 2502 C C . VAL B 1 139 ? 9.263 13.769 -52.268 1.00 9.79 137 VAL B C 1
ATOM 2503 O O . VAL B 1 139 ? 10.331 13.915 -51.656 1.00 9.54 137 VAL B O 1
ATOM 2507 N N . PRO B 1 140 ? 9.021 14.309 -53.475 1.00 8.37 138 PRO B N 1
ATOM 2508 C CA . PRO B 1 140 ? 10.066 15.127 -54.130 1.00 8.75 138 PRO B CA 1
ATOM 2509 C C . PRO B 1 140 ? 10.504 16.341 -53.292 1.00 9.62 138 PRO B C 1
ATOM 2510 O O . PRO B 1 140 ? 9.736 16.857 -52.459 1.00 9.29 138 PRO B O 1
ATOM 2514 N N . ASP B 1 141 ? 11.736 16.813 -53.529 1.00 9.24 139 ASP B N 1
ATOM 2515 C CA . ASP B 1 141 ? 12.180 18.062 -52.910 1.00 9.38 139 ASP B CA 1
ATOM 2516 C C . ASP B 1 141 ? 11.152 19.155 -53.221 1.00 7.59 139 ASP B C 1
ATOM 2517 O O . ASP B 1 141 ? 10.685 19.270 -54.359 1.00 9.29 139 ASP B O 1
ATOM 2522 N N . PHE B 1 142 ? 10.830 19.939 -52.196 1.00 7.63 140 PHE B N 1
ATOM 2523 C CA . PHE B 1 142 ? 9.912 21.061 -52.302 1.00 7.09 140 PHE B CA 1
ATOM 2524 C C . PHE B 1 142 ? 8.473 20.654 -52.591 1.00 8.66 140 PHE B C 1
ATOM 2525 O O . PHE B 1 142 ? 7.655 21.549 -52.735 1.00 8.88 140 PHE B O 1
ATOM 2533 N N . ALA B 1 143 ? 8.121 19.363 -52.643 1.00 8.19 141 ALA B N 1
ATOM 2534 C CA . ALA B 1 143 ? 6.725 19.014 -52.934 1.00 8.52 141 ALA B CA 1
ATOM 2535 C C . ALA B 1 143 ? 5.786 19.250 -51.752 1.00 7.26 141 ALA B C 1
ATOM 2536 O O . ALA B 1 143 ? 6.162 18.896 -50.633 1.00 8.16 141 ALA B O 1
ATOM 2538 N N . LEU B 1 144 ? 4.603 19.787 -52.034 1.00 6.41 142 LEU B N 1
ATOM 2539 C CA . LEU B 1 144 ? 3.504 19.871 -51.063 1.00 6.84 142 LEU B CA 1
ATOM 2540 C C . LEU B 1 144 ? 2.569 18.722 -51.325 1.00 8.46 142 LEU B C 1
ATOM 2541 O O . LEU B 1 144 ? 2.018 18.598 -52.433 1.00 9.09 142 LEU B O 1
ATOM 2546 N N . VAL B 1 145 ? 2.415 17.844 -50.331 1.00 8.24 143 VAL B N 1
ATOM 2547 C CA . VAL B 1 145 ? 1.564 16.658 -50.514 1.00 7.51 143 VAL B CA 1
ATOM 2548 C C . VAL B 1 145 ? 0.527 16.630 -49.391 1.00 7.09 143 VAL B C 1
ATOM 2549 O O . VAL B 1 145 ? 0.850 16.952 -48.230 1.00 7.99 143 VAL B O 1
ATOM 2553 N N . VAL B 1 146 ? -0.678 16.158 -49.733 1.00 7.31 144 VAL B N 1
ATOM 2554 C CA . VAL B 1 146 ? -1.756 16.115 -48.748 1.00 8.10 144 VAL B CA 1
ATOM 2555 C C . VAL B 1 146 ? -2.589 14.863 -48.999 1.00 8.06 144 VAL B C 1
ATOM 2556 O O . VAL B 1 146 ? -2.573 14.312 -50.106 1.00 9.34 144 VAL B O 1
ATOM 2560 N N . GLY B 1 147 ? -3.316 14.433 -47.962 1.00 6.20 145 GLY B N 1
ATOM 2561 C CA . GLY B 1 147 ? -4.290 13.352 -48.152 1.00 7.55 145 GLY B CA 1
ATOM 2562 C C . GLY B 1 147 ? -3.869 12.003 -47.618 1.00 6.55 145 GLY B C 1
ATOM 2563 O O . GLY B 1 147 ? -2.720 11.758 -47.249 1.00 6.52 145 GLY B O 1
ATOM 2564 N N . VAL B 1 148 ? -4.845 11.088 -47.643 1.00 7.56 146 VAL B N 1
ATOM 2565 C CA . VAL B 1 148 ? -4.647 9.687 -47.263 1.00 7.70 146 VAL B CA 1
ATOM 2566 C C . VAL B 1 148 ? -5.019 8.796 -48.439 1.00 9.69 146 VAL B C 1
ATOM 2567 O O . VAL B 1 148 ? -6.211 8.597 -48.724 1.00 10.64 146 VAL B O 1
ATOM 2571 N N . PRO B 1 149 ? -4.026 8.248 -49.137 1.00 7.10 147 PRO B N 1
ATOM 2572 C CA . PRO B 1 149 ? -2.579 8.500 -49.046 1.00 8.22 147 PRO B CA 1
ATOM 2573 C C . PRO B 1 149 ? -2.198 9.844 -49.685 1.00 7.69 147 PRO B C 1
ATOM 2574 O O . PRO B 1 149 ? -3.009 10.482 -50.373 1.00 9.01 147 PRO B O 1
ATOM 2578 N N . ALA B 1 150 ? -0.982 10.306 -49.391 1.00 8.12 148 ALA B N 1
ATOM 2579 C CA . ALA B 1 150 ? -0.591 11.659 -49.797 1.00 8.79 148 ALA B CA 1
ATOM 2580 C C . ALA B 1 150 ? -0.345 11.726 -51.285 1.00 9.31 148 ALA B C 1
ATOM 2581 O O . ALA B 1 150 ? 0.240 10.808 -51.886 1.00 12.17 148 ALA B O 1
ATOM 2583 N N . ARG B 1 151 ? -0.883 12.807 -51.851 1.00 8.83 149 ARG B N 1
ATOM 2584 C CA . ARG B 1 151 ? -0.707 13.108 -53.283 1.00 9.19 149 ARG B CA 1
ATOM 2585 C C . ARG B 1 151 ? -0.195 14.551 -53.374 1.00 9.41 149 ARG B C 1
ATOM 2586 O O . ARG B 1 151 ? -0.565 15.440 -52.604 1.00 8.61 149 ARG B O 1
ATOM 2594 N N . GLN B 1 152 ? 0.640 14.783 -54.379 1.00 10.09 150 GLN B N 1
ATOM 2595 C CA . GLN B 1 152 ? 1.228 16.101 -54.544 1.00 10.19 150 GLN B CA 1
ATOM 2596 C C . GLN B 1 152 ? 0.240 17.066 -55.151 1.00 9.76 150 GLN B C 1
ATOM 2597 O O . GLN B 1 152 ? -0.383 16.764 -56.166 1.00 12.61 150 GLN B O 1
ATOM 2603 N N . ILE B 1 153 ? 0.138 18.241 -54.551 1.00 8.76 151 ILE B N 1
ATOM 2604 C CA . ILE B 1 153 ? -0.765 19.258 -55.044 1.00 10.17 151 ILE B CA 1
ATOM 2605 C C . ILE B 1 153 ? -0.063 20.566 -55.412 1.00 10.43 151 ILE B C 1
ATOM 2606 O O . ILE B 1 153 ? -0.680 21.457 -55.981 1.00 13.24 151 ILE B O 1
ATOM 2611 N N . GLY B 1 154 ? 1.210 20.715 -55.086 1.00 10.11 152 GLY B N 1
ATOM 2612 C CA . GLY B 1 154 ? 1.929 21.923 -55.501 1.00 10.13 152 GLY B CA 1
ATOM 2613 C C . GLY B 1 154 ? 3.360 21.828 -55.002 1.00 7.57 152 GLY B C 1
ATOM 2614 O O . GLY B 1 154 ? 3.883 20.766 -54.701 1.00 8.30 152 GLY B O 1
ATOM 2615 N N . TRP B 1 155 ? 3.997 23.003 -54.934 1.00 9.34 153 TRP B N 1
ATOM 2616 C CA . TRP B 1 155 ? 5.418 23.142 -54.586 1.00 8.14 153 TRP B CA 1
ATOM 2617 C C . TRP B 1 155 ? 5.577 24.267 -53.581 1.00 8.18 153 TRP B C 1
ATOM 2618 O O . TRP B 1 155 ? 4.921 25.309 -53.682 1.00 9.88 153 TRP B O 1
ATOM 2629 N N . MET B 1 156 ? 6.411 24.011 -52.570 1.00 8.89 154 MET B N 1
ATOM 2630 C CA . MET B 1 156 ? 6.644 24.956 -51.476 1.00 10.04 154 MET B CA 1
ATOM 2631 C C . MET B 1 156 ? 8.070 25.503 -51.489 1.00 7.87 154 MET B C 1
ATOM 2632 O O . MET B 1 156 ? 9.021 24.758 -51.646 1.00 11.64 154 MET B O 1
ATOM 2637 N N . SER B 1 157 ? 8.155 26.816 -51.375 1.00 7.82 155 SER B N 1
ATOM 2638 C CA . SER B 1 157 ? 9.456 27.446 -51.212 1.00 7.63 155 SER B CA 1
ATOM 2639 C C . SER B 1 157 ? 10.081 27.065 -49.857 1.00 8.76 155 SER B C 1
ATOM 2640 O O . SER B 1 157 ? 9.421 26.635 -48.893 1.00 8.80 155 SER B O 1
ATOM 2643 N N . ARG B 1 158 ? 11.389 27.310 -49.734 1.00 8.47 156 ARG B N 1
ATOM 2644 C CA . ARG B 1 158 ? 12.008 27.191 -48.402 1.00 6.84 156 ARG B CA 1
ATOM 2645 C C . ARG B 1 158 ? 11.270 27.980 -47.329 1.00 6.72 156 ARG B C 1
ATOM 2646 O O . ARG B 1 158 ? 11.123 27.485 -46.205 1.00 7.75 156 ARG B O 1
ATOM 2654 N N . HIS B 1 159 ? 10.776 29.181 -47.651 1.00 6.23 157 HIS B N 1
ATOM 2655 C CA . HIS B 1 159 ? 10.064 30.030 -46.702 1.00 6.41 157 HIS B CA 1
ATOM 2656 C C . HIS B 1 159 ? 8.799 29.357 -46.193 1.00 7.20 157 HIS B C 1
ATOM 2657 O O . HIS B 1 159 ? 8.371 29.631 -45.064 1.00 9.70 157 HIS B O 1
ATOM 2664 N N . GLY B 1 160 ? 8.226 28.501 -47.038 1.00 7.67 158 GLY B N 1
ATOM 2665 C CA . GLY B 1 160 ? 7.012 27.736 -46.697 1.00 8.50 158 GLY B CA 1
ATOM 2666 C C . GLY B 1 160 ? 5.722 28.345 -47.202 1.00 11.12 158 GLY B C 1
ATOM 2667 O O . GLY B 1 160 ? 4.684 28.316 -46.530 1.00 10.12 158 GLY B O 1
ATOM 2668 N N . GLU B 1 161 ? 5.747 28.849 -48.436 1.00 10.58 159 GLU B N 1
ATOM 2669 C CA A GLU B 1 161 ? 4.540 29.272 -49.133 0.50 10.35 159 GLU B CA 1
ATOM 2670 C CA B GLU B 1 161 ? 4.527 29.234 -49.128 0.50 9.86 159 GLU B CA 1
ATOM 2671 C C . GLU B 1 161 ? 4.602 28.696 -50.545 1.00 8.39 159 GLU B C 1
ATOM 2672 O O . GLU B 1 161 ? 5.670 28.484 -51.107 1.00 7.89 159 GLU B O 1
ATOM 2683 N N . GLN B 1 162 ? 3.428 28.409 -51.115 1.00 9.09 160 GLN B N 1
ATOM 2684 C CA . GLN B 1 162 ? 3.412 27.789 -52.423 1.00 8.30 160 GLN B CA 1
ATOM 2685 C C . GLN B 1 162 ? 4.071 28.689 -53.474 1.00 7.90 160 GLN B C 1
ATOM 2686 O O . GLN B 1 162 ? 3.904 29.912 -53.497 1.00 9.71 160 GLN B O 1
ATOM 2692 N N . LEU B 1 163 ? 4.792 27.999 -54.335 1.00 8.66 161 LEU B N 1
ATOM 2693 C CA . LEU B 1 163 ? 5.374 28.670 -55.507 1.00 9.01 161 LEU B CA 1
ATOM 2694 C C . LEU B 1 163 ? 4.429 28.699 -56.692 1.00 12.74 161 LEU B C 1
ATOM 2695 O O . LEU B 1 163 ? 3.627 27.774 -56.904 1.00 11.67 161 LEU B O 1
ATOM 2700 N N . ASP B 1 164 ? 4.583 29.750 -57.496 1.00 13.39 162 ASP B N 1
ATOM 2701 C CA . ASP B 1 164 ? 3.791 29.907 -58.723 1.00 15.22 162 ASP B CA 1
ATOM 2702 C C . ASP B 1 164 ? 4.371 29.052 -59.850 1.00 15.76 162 ASP B C 1
ATOM 2703 O O . ASP B 1 164 ? 4.958 29.559 -60.808 1.00 15.12 162 ASP B O 1
ATOM 2708 N N . LEU B 1 165 ? 4.198 27.739 -59.736 1.00 13.71 163 LEU B N 1
ATOM 2709 C CA . LEU B 1 165 ? 4.753 26.688 -60.587 1.00 13.00 163 LEU B CA 1
ATOM 2710 C C . LEU B 1 165 ? 3.557 25.797 -60.898 1.00 16.53 163 LEU B C 1
ATOM 2711 O O . LEU B 1 165 ? 2.648 25.670 -60.063 1.00 18.37 163 LEU B O 1
ATOM 2716 N N . PRO B 1 166 ? 3.537 25.230 -62.112 1.00 16.35 164 PRO B N 1
ATOM 2717 C CA . PRO B 1 166 ? 2.561 24.193 -62.415 1.00 17.11 164 PRO B CA 1
ATOM 2718 C C . PRO B 1 166 ? 2.907 22.955 -61.615 1.00 17.55 164 PRO B C 1
ATOM 2719 O O . PRO B 1 166 ? 4.032 22.757 -61.152 1.00 16.04 164 PRO B O 1
ATOM 2723 N N . LEU B 1 167 ? 1.907 22.097 -61.434 1.00 16.93 165 LEU B N 1
ATOM 2724 C CA . LEU B 1 167 ? 2.202 20.885 -60.707 1.00 17.48 165 LEU B CA 1
ATOM 2725 C C . LEU B 1 167 ? 3.233 20.045 -61.456 1.00 17.06 165 LEU B C 1
ATOM 2726 O O . LEU B 1 167 ? 4.153 19.460 -60.882 1.00 18.64 165 LEU B O 1
ATOM 2731 N N . ARG B 1 168 ? 3.130 19.952 -62.780 1.00 20.30 166 ARG B N 1
ATOM 2732 C CA . ARG B 1 168 ? 4.112 19.150 -63.500 1.00 19.33 166 ARG B CA 1
ATOM 2733 C C . ARG B 1 168 ? 4.702 19.963 -64.662 1.00 19.96 166 ARG B C 1
ATOM 2734 O O . ARG B 1 168 ? 4.171 21.021 -65.006 1.00 22.73 166 ARG B O 1
ATOM 2742 N N . GLY B 1 169 ? 5.759 19.455 -65.278 1.00 19.80 167 GLY B N 1
ATOM 2743 C CA . GLY B 1 169 ? 6.304 20.137 -66.443 1.00 20.40 167 GLY B CA 1
ATOM 2744 C C . GLY B 1 169 ? 7.597 20.907 -66.232 1.00 18.91 167 GLY B C 1
ATOM 2745 O O . GLY B 1 169 ? 8.469 20.476 -65.493 1.00 19.61 167 GLY B O 1
ATOM 2746 N N . ASN B 1 170 ? 7.735 22.048 -66.901 1.00 19.44 168 ASN B N 1
ATOM 2747 C CA . ASN B 1 170 ? 9.008 22.758 -66.921 1.00 17.85 168 ASN B CA 1
ATOM 2748 C C . ASN B 1 170 ? 8.624 24.208 -66.792 1.00 17.69 168 ASN B C 1
ATOM 2749 O O . ASN B 1 170 ? 7.741 24.667 -67.488 1.00 19.65 168 ASN B O 1
ATOM 2754 N N . ALA B 1 171 ? 9.255 24.890 -65.836 1.00 15.73 169 ALA B N 1
ATOM 2755 C CA . ALA B 1 171 ? 8.844 26.239 -65.486 1.00 14.38 169 ALA B CA 1
ATOM 2756 C C . ALA B 1 171 ? 9.873 26.823 -64.531 1.00 12.18 169 ALA B C 1
ATOM 2757 O O . ALA B 1 171 ? 10.807 26.158 -64.097 1.00 12.69 169 ALA B O 1
ATOM 2759 N N . GLU B 1 172 ? 9.666 28.093 -64.214 1.00 13.47 170 GLU B N 1
ATOM 2760 C CA A GLU B 1 172 ? 10.487 28.715 -63.189 0.50 13.92 170 GLU B CA 1
ATOM 2761 C CA B GLU B 1 172 ? 10.520 28.828 -63.288 0.50 12.82 170 GLU B CA 1
ATOM 2762 C C . GLU B 1 172 ? 9.639 29.648 -62.356 1.00 12.92 170 GLU B C 1
ATOM 2763 O O . GLU B 1 172 ? 8.558 30.088 -62.751 1.00 13.28 170 GLU B O 1
ATOM 2774 N N . ALA B 1 173 ? 10.134 29.896 -61.142 1.00 11.63 171 ALA B N 1
ATOM 2775 C CA . ALA B 1 173 ? 9.380 30.794 -60.284 1.00 10.19 171 ALA B CA 1
ATOM 2776 C C . ALA B 1 173 ? 10.349 31.415 -59.303 1.00 9.81 171 ALA B C 1
ATOM 2777 O O . ALA B 1 173 ? 11.462 30.925 -59.098 1.00 12.24 171 ALA B O 1
ATOM 2779 N N . THR B 1 174 ? 9.882 32.491 -58.679 1.00 10.41 172 THR B N 1
ATOM 2780 C CA . THR B 1 174 ? 10.672 33.194 -57.671 1.00 11.83 172 THR B CA 1
ATOM 2781 C C . THR B 1 174 ? 9.866 33.318 -56.376 1.00 11.32 172 THR B C 1
ATOM 2782 O O . THR B 1 174 ? 8.683 33.652 -56.402 1.00 12.89 172 THR B O 1
ATOM 2786 N N . CYS B 1 175 ? 10.527 33.081 -55.239 1.00 10.05 173 CYS B N 1
ATOM 2787 C CA . CYS B 1 175 ? 9.924 33.335 -53.959 1.00 7.96 173 CYS B CA 1
ATOM 2788 C C . CYS B 1 175 ? 9.874 34.855 -53.764 1.00 9.50 173 CYS B C 1
ATOM 2789 O O . CYS B 1 175 ? 10.896 35.554 -53.874 1.00 8.88 173 CYS B O 1
ATOM 2792 N N . PRO B 1 176 ? 8.696 35.396 -53.450 1.00 8.81 174 PRO B N 1
ATOM 2793 C CA . PRO B 1 176 ? 8.586 36.848 -53.304 1.00 10.37 174 PRO B CA 1
ATOM 2794 C C . PRO B 1 176 ? 9.229 37.343 -52.007 1.00 10.69 174 PRO B C 1
ATOM 2795 O O . PRO B 1 176 ? 9.485 38.541 -51.894 1.00 10.32 174 PRO B O 1
ATOM 2799 N N . HIS B 1 177 ? 9.433 36.472 -51.014 1.00 8.23 175 HIS B N 1
ATOM 2800 C CA . HIS B 1 177 ? 9.985 36.907 -49.745 1.00 10.17 175 HIS B CA 1
ATOM 2801 C C . HIS B 1 177 ? 11.484 37.038 -49.753 1.00 7.72 175 HIS B C 1
ATOM 2802 O O . HIS B 1 177 ? 11.987 37.921 -49.042 1.00 9.49 175 HIS B O 1
ATOM 2809 N N . THR B 1 178 ? 12.130 36.222 -50.587 1.00 9.59 176 THR B N 1
ATOM 2810 C CA . THR B 1 178 ? 13.590 36.215 -50.600 1.00 9.06 176 THR B CA 1
ATOM 2811 C C . THR B 1 178 ? 14.164 36.566 -51.981 1.00 9.62 176 THR B C 1
ATOM 2812 O O . THR B 1 178 ? 15.344 36.881 -52.104 1.00 9.63 176 THR B O 1
ATOM 2816 N N . GLY B 1 179 ? 13.370 36.477 -53.027 1.00 9.10 177 GLY B N 1
ATOM 2817 C CA . GLY B 1 179 ? 13.839 36.596 -54.393 1.00 10.26 177 GLY B CA 1
ATOM 2818 C C . GLY B 1 179 ? 14.575 35.386 -54.925 1.00 10.81 177 GLY B C 1
ATOM 2819 O O . GLY B 1 179 ? 15.064 35.374 -56.052 1.00 10.70 177 GLY B O 1
ATOM 2820 N N . GLU B 1 180 ? 14.617 34.312 -54.137 1.00 9.62 178 GLU B N 1
ATOM 2821 C CA . GLU B 1 180 ? 15.328 33.166 -54.656 1.00 10.02 178 GLU B CA 1
ATOM 2822 C C . GLU B 1 180 ? 14.567 32.463 -55.757 1.00 10.05 178 GLU B C 1
ATOM 2823 O O . GLU B 1 180 ? 13.342 32.393 -55.779 1.00 9.31 178 GLU B O 1
ATOM 2829 N N . ARG B 1 181 ? 15.346 31.953 -56.708 1.00 11.49 179 ARG B N 1
ATOM 2830 C CA . ARG B 1 181 ? 14.789 31.397 -57.942 1.00 12.29 179 ARG B CA 1
ATOM 2831 C C . ARG B 1 181 ? 14.723 29.878 -57.864 1.00 9.81 179 ARG B C 1
ATOM 2832 O O . ARG B 1 181 ? 15.661 29.264 -57.336 1.00 11.32 179 ARG B O 1
ATOM 2840 N N . TYR B 1 182 ? 13.619 29.322 -58.359 1.00 10.08 180 TYR B N 1
ATOM 2841 C CA . TYR B 1 182 ? 13.366 27.880 -58.423 1.00 9.36 180 TYR B CA 1
ATOM 2842 C C . TYR B 1 182 ? 13.185 27.465 -59.876 1.00 10.74 180 TYR B C 1
ATOM 2843 O O . TYR B 1 182 ? 12.575 28.204 -60.668 1.00 12.57 180 TYR B O 1
ATOM 2852 N N . ILE B 1 183 ? 13.709 26.284 -60.187 1.00 12.70 181 ILE B N 1
ATOM 2853 C CA . ILE B 1 183 ? 13.551 25.779 -61.556 1.00 12.34 181 ILE B CA 1
ATOM 2854 C C . ILE B 1 183 ? 12.850 24.429 -61.446 1.00 12.37 181 ILE B C 1
ATOM 2855 O O . ILE B 1 183 ? 13.292 23.569 -60.656 1.00 13.03 181 ILE B O 1
ATOM 2860 N N . LEU B 1 184 ? 11.780 24.290 -62.207 1.00 12.02 182 LEU B N 1
ATOM 2861 C CA . LEU B 1 184 ? 11.092 22.997 -62.367 1.00 14.06 182 LEU B CA 1
ATOM 2862 C C . LEU B 1 184 ? 11.542 22.375 -63.692 1.00 14.70 182 LEU B C 1
ATOM 2863 O O . LEU B 1 184 ? 11.305 22.969 -64.752 1.00 14.99 182 LEU B O 1
ATOM 2868 N N . THR B 1 185 ? 12.124 21.178 -63.656 1.00 16.27 183 THR B N 1
ATOM 2869 C CA . THR B 1 185 ? 12.562 20.496 -64.876 1.00 17.93 183 THR B CA 1
ATOM 2870 C C . THR B 1 185 ? 12.008 19.085 -64.830 1.00 20.96 183 THR B C 1
ATOM 2871 O O . THR B 1 185 ? 12.354 18.327 -63.914 1.00 19.49 183 THR B O 1
ATOM 2875 N N . ASP B 1 186 ? 11.163 18.771 -65.806 1.00 22.89 184 ASP B N 1
ATOM 2876 C CA . ASP B 1 186 ? 10.524 17.468 -65.890 1.00 25.11 184 ASP B CA 1
ATOM 2877 C C . ASP B 1 186 ? 9.929 17.119 -64.532 1.00 24.19 184 ASP B C 1
ATOM 2878 O O . ASP B 1 186 ? 10.057 15.985 -64.081 1.00 26.71 184 ASP B O 1
ATOM 2883 N N . GLY B 1 187 ? 9.291 18.092 -63.886 1.00 22.03 185 GLY B N 1
ATOM 2884 C CA . GLY B 1 187 ? 8.593 17.810 -62.632 1.00 21.95 185 GLY B CA 1
ATOM 2885 C C . GLY B 1 187 ? 9.445 17.587 -61.387 1.00 20.30 185 GLY B C 1
ATOM 2886 O O . GLY B 1 187 ? 8.963 17.010 -60.398 1.00 21.16 185 GLY B O 1
ATOM 2887 N N . VAL B 1 188 ? 10.709 18.007 -61.440 1.00 16.41 186 VAL B N 1
ATOM 2888 C CA . VAL B 1 188 ? 11.625 18.015 -60.318 1.00 15.30 186 VAL B CA 1
ATOM 2889 C C . VAL B 1 188 ? 11.967 19.478 -60.064 1.00 16.26 186 VAL B C 1
ATOM 2890 O O . VAL B 1 188 ? 12.429 20.185 -60.978 1.00 16.04 186 VAL B O 1
ATOM 2894 N N . CYS B 1 189 ? 11.741 19.936 -58.835 1.00 14.20 187 CYS B N 1
ATOM 2895 C CA . CYS B 1 189 ? 11.984 21.325 -58.432 1.00 10.57 187 CYS B CA 1
ATOM 2896 C C . CYS B 1 189 ? 13.320 21.435 -57.696 1.00 13.06 187 CYS B C 1
ATOM 2897 O O . CYS B 1 189 ? 13.696 20.609 -56.850 1.00 12.00 187 CYS B O 1
ATOM 2900 N N . ARG B 1 190 ? 14.091 22.480 -58.008 1.00 12.39 188 ARG B N 1
ATOM 2901 C CA . ARG B 1 190 ? 15.332 22.762 -57.298 1.00 13.88 188 ARG B CA 1
ATOM 2902 C C . ARG B 1 190 ? 15.537 24.273 -57.193 1.00 11.79 188 ARG B C 1
ATOM 2903 O O . ARG B 1 190 ? 14.928 25.029 -57.941 1.00 13.01 188 ARG B O 1
ATOM 2911 N N . LEU B 1 191 ? 16.337 24.688 -56.215 1.00 13.43 189 LEU B N 1
ATOM 2912 C CA . LEU B 1 191 ? 16.866 26.053 -56.161 1.00 15.92 189 LEU B CA 1
ATOM 2913 C C . LEU B 1 191 ? 17.840 26.261 -57.316 1.00 19.30 189 LEU B C 1
ATOM 2914 O O . LEU B 1 191 ? 18.702 25.411 -57.510 1.00 20.24 189 LEU B O 1
ATOM 2919 N N . ALA B 1 192 ? 17.708 27.352 -58.068 1.00 18.92 190 ALA B N 1
ATOM 2920 C CA . ALA B 1 192 ? 18.576 27.651 -59.214 1.00 21.02 190 ALA B CA 1
ATOM 2921 C C . ALA B 1 192 ? 19.988 27.886 -58.704 1.00 24.06 190 ALA B C 1
ATOM 2922 O O . ALA B 1 192 ? 20.158 28.321 -57.569 1.00 21.69 190 ALA B O 1
ATOM 2925 N N . GLY C 1 1 ? 23.615 -6.294 -16.795 1.00 34.99 -1 GLY C N 1
ATOM 2926 C CA . GLY C 1 1 ? 22.204 -5.986 -17.165 1.00 32.65 -1 GLY C CA 1
ATOM 2927 C C . GLY C 1 1 ? 21.228 -7.124 -16.918 1.00 33.35 -1 GLY C C 1
ATOM 2928 O O . GLY C 1 1 ? 21.608 -8.252 -16.584 1.00 33.09 -1 GLY C O 1
ATOM 2929 N N . HIS C 1 2 ? 19.942 -6.822 -17.085 1.00 30.35 0 HIS C N 1
ATOM 2930 C CA . HIS C 1 2 ? 18.903 -7.828 -16.880 1.00 29.12 0 HIS C CA 1
ATOM 2931 C C . HIS C 1 2 ? 17.759 -7.490 -17.820 1.00 27.84 0 HIS C C 1
ATOM 2932 O O . HIS C 1 2 ? 17.688 -6.375 -18.335 1.00 27.25 0 HIS C O 1
ATOM 2939 N N . MET C 1 3 ? 16.863 -8.449 -18.031 1.00 28.32 1 MET C N 1
ATOM 2940 C CA . MET C 1 3 ? 15.694 -8.200 -18.874 1.00 26.97 1 MET C CA 1
ATOM 2941 C C . MET C 1 3 ? 14.812 -7.135 -18.218 1.00 26.25 1 MET C C 1
ATOM 2942 O O . MET C 1 3 ? 14.568 -7.183 -17.008 1.00 25.75 1 MET C O 1
ATOM 2944 N N . ALA C 1 4 ? 14.340 -6.185 -19.022 1.00 24.46 2 ALA C N 1
ATOM 2945 C CA . ALA C 1 4 ? 13.279 -5.260 -18.606 1.00 24.15 2 ALA C CA 1
ATOM 2946 C C . ALA C 1 4 ? 11.981 -5.960 -18.196 1.00 22.70 2 ALA C C 1
ATOM 2947 O O . ALA C 1 4 ? 11.535 -6.926 -18.830 1.00 22.64 2 ALA C O 1
ATOM 2949 N N . THR C 1 5 ? 11.349 -5.459 -17.139 1.00 19.19 3 THR C N 1
ATOM 2950 C CA . THR C 1 5 ? 10.049 -5.947 -16.696 1.00 15.70 3 THR C CA 1
ATOM 2951 C C . THR C 1 5 ? 8.996 -4.852 -16.906 1.00 16.64 3 THR C C 1
ATOM 2952 O O . THR C 1 5 ? 8.346 -4.736 -17.954 1.00 16.12 3 THR C O 1
ATOM 2956 N N . ILE C 1 6 ? 8.825 -4.051 -15.880 1.00 12.10 4 ILE C N 1
ATOM 2957 C CA . ILE C 1 6 ? 7.922 -2.924 -15.822 1.00 12.26 4 ILE C CA 1
ATOM 2958 C C . ILE C 1 6 ? 8.790 -1.755 -15.454 1.00 11.30 4 ILE C C 1
ATOM 2959 O O . ILE C 1 6 ? 9.459 -1.752 -14.408 1.00 12.59 4 ILE C O 1
ATOM 2964 N N . HIS C 1 7 ? 8.838 -0.754 -16.310 1.00 9.90 5 HIS C N 1
ATOM 2965 C CA . HIS C 1 7 ? 9.708 0.382 -16.074 1.00 10.58 5 HIS C CA 1
ATOM 2966 C C . HIS C 1 7 ? 9.268 1.022 -14.753 1.00 9.15 5 HIS C C 1
ATOM 2967 O O . HIS C 1 7 ? 8.084 1.089 -14.432 1.00 9.12 5 HIS C O 1
ATOM 2974 N N . PRO C 1 8 ? 10.231 1.476 -13.918 1.00 9.77 6 PRO C N 1
ATOM 2975 C CA . PRO C 1 8 ? 9.842 2.053 -12.641 1.00 8.85 6 PRO C CA 1
ATOM 2976 C C . PRO C 1 8 ? 8.905 3.250 -12.674 1.00 8.32 6 PRO C C 1
ATOM 2977 O O . PRO C 1 8 ? 8.184 3.522 -11.710 1.00 10.54 6 PRO C O 1
ATOM 2981 N N . THR C 1 9 ? 8.901 3.943 -13.818 1.00 10.30 7 THR C N 1
ATOM 2982 C CA . THR C 1 9 ? 8.004 5.090 -13.979 1.00 11.39 7 THR C CA 1
ATOM 2983 C C . THR C 1 9 ? 6.558 4.744 -14.349 1.00 9.22 7 THR C C 1
ATOM 2984 O O . THR C 1 9 ? 5.673 5.596 -14.204 1.00 10.72 7 THR C O 1
ATOM 2988 N N . ALA C 1 10 ? 6.349 3.474 -14.725 1.00 8.85 8 ALA C N 1
ATOM 2989 C CA . ALA C 1 10 ? 4.974 3.053 -14.925 1.00 9.08 8 ALA C CA 1
ATOM 2990 C C . ALA C 1 10 ? 4.132 2.995 -13.670 1.00 8.84 8 ALA C C 1
ATOM 2991 O O . ALA C 1 10 ? 4.684 2.808 -12.550 1.00 11.89 8 ALA C O 1
ATOM 2993 N N . ILE C 1 11 ? 2.824 3.168 -13.797 1.00 10.59 9 ILE C N 1
ATOM 2994 C CA . ILE C 1 11 ? 1.921 3.076 -12.659 1.00 9.59 9 ILE C CA 1
ATOM 2995 C C . ILE C 1 11 ? 0.923 1.969 -12.973 1.00 10.32 9 ILE C C 1
ATOM 2996 O O . ILE C 1 11 ? 0.087 2.093 -13.883 1.00 9.38 9 ILE C O 1
ATOM 3001 N N . VAL C 1 12 ? 1.034 0.865 -12.239 1.00 10.93 10 VAL C N 1
ATOM 3002 C CA . VAL C 1 12 ? 0.183 -0.298 -12.438 1.00 11.36 10 VAL C CA 1
ATOM 3003 C C . VAL C 1 12 ? -0.705 -0.395 -11.207 1.00 10.75 10 VAL C C 1
ATOM 3004 O O . VAL C 1 12 ? -0.214 -0.714 -10.090 1.00 12.51 10 VAL C O 1
ATOM 3008 N N . ASP C 1 13 ? -1.978 -0.073 -11.349 1.00 10.14 11 ASP C N 1
ATOM 3009 C CA . ASP C 1 13 ? -2.864 0.093 -10.186 1.00 10.94 11 ASP C CA 1
ATOM 3010 C C . ASP C 1 13 ? -3.164 -1.273 -9.557 1.00 12.51 11 ASP C C 1
ATOM 3011 O O . ASP C 1 13 ? -3.176 -2.324 -10.192 1.00 11.69 11 ASP C O 1
ATOM 3016 N N . GLU C 1 14 ? -3.411 -1.254 -8.245 1.00 13.83 12 GLU C N 1
ATOM 3017 C CA . GLU C 1 14 ? -3.616 -2.473 -7.498 1.00 15.59 12 GLU C CA 1
ATOM 3018 C C . GLU C 1 14 ? -4.787 -3.231 -8.108 1.00 12.22 12 GLU C C 1
ATOM 3019 O O . GLU C 1 14 ? -5.844 -2.652 -8.376 1.00 14.18 12 GLU C O 1
ATOM 3025 N N . GLY C 1 15 ? -4.585 -4.532 -8.307 1.00 12.89 13 GLY C N 1
ATOM 3026 C CA . GLY C 1 15 ? -5.644 -5.352 -8.893 1.00 10.89 13 GLY C CA 1
ATOM 3027 C C . GLY C 1 15 ? -5.343 -5.750 -10.335 1.00 13.12 13 GLY C C 1
ATOM 3028 O O . GLY C 1 15 ? -5.879 -6.754 -10.772 1.00 12.87 13 GLY C O 1
ATOM 3029 N N . ALA C 1 16 ? -4.469 -5.036 -11.035 1.00 10.23 14 ALA C N 1
ATOM 3030 C CA . ALA C 1 16 ? -4.237 -5.382 -12.435 1.00 10.94 14 ALA C CA 1
ATOM 3031 C C . ALA C 1 16 ? -3.589 -6.758 -12.531 1.00 11.32 14 ALA C C 1
ATOM 3032 O O . ALA C 1 16 ? -2.742 -7.102 -11.707 1.00 12.96 14 ALA C O 1
ATOM 3034 N N . ARG C 1 17 ? -3.970 -7.552 -13.536 1.00 9.26 15 ARG C N 1
ATOM 3035 C CA . ARG C 1 17 ? -3.404 -8.870 -13.695 1.00 7.91 15 ARG C CA 1
ATOM 3036 C C . ARG C 1 17 ? -2.515 -8.832 -14.935 1.00 8.44 15 ARG C C 1
ATOM 3037 O O . ARG C 1 17 ? -3.026 -8.607 -16.047 1.00 10.71 15 ARG C O 1
ATOM 3045 N N . ILE C 1 18 ? -1.220 -9.035 -14.750 1.00 9.61 16 ILE C N 1
ATOM 3046 C CA . ILE C 1 18 ? -0.320 -8.981 -15.888 1.00 10.92 16 ILE C CA 1
ATOM 3047 C C . ILE C 1 18 ? 0.407 -10.319 -16.015 1.00 11.08 16 ILE C C 1
ATOM 3048 O O . ILE C 1 18 ? 0.987 -10.782 -15.023 1.00 12.37 16 ILE C O 1
ATOM 3053 N N . GLY C 1 19 ? 0.405 -10.963 -17.180 1.00 10.66 17 GLY C N 1
ATOM 3054 C CA . GLY C 1 19 ? 1.002 -12.278 -17.336 1.00 10.83 17 GLY C CA 1
ATOM 3055 C C . GLY C 1 19 ? 2.506 -12.183 -17.379 1.00 11.56 17 GLY C C 1
ATOM 3056 O O . GLY C 1 19 ? 3.114 -11.113 -17.506 1.00 11.47 17 GLY C O 1
ATOM 3057 N N . ALA C 1 20 ? 3.136 -13.343 -17.241 1.00 11.93 18 ALA C N 1
ATOM 3058 C CA . ALA C 1 20 ? 4.579 -13.434 -17.229 1.00 12.61 18 ALA C CA 1
ATOM 3059 C C . ALA C 1 20 ? 5.201 -12.934 -18.524 1.00 14.15 18 ALA C C 1
ATOM 3060 O O . ALA C 1 20 ? 4.573 -13.016 -19.583 1.00 13.10 18 ALA C O 1
ATOM 3062 N N . HIS C 1 21 ? 6.407 -12.375 -18.413 1.00 14.77 19 HIS C N 1
ATOM 3063 C CA . HIS C 1 21 ? 7.267 -12.012 -19.541 1.00 16.62 19 HIS C CA 1
ATOM 3064 C C . HIS C 1 21 ? 6.732 -10.851 -20.378 1.00 14.27 19 HIS C C 1
ATOM 3065 O O . HIS C 1 21 ? 7.134 -10.639 -21.525 1.00 18.21 19 HIS C O 1
ATOM 3072 N N . SER C 1 22 ? 5.774 -10.157 -19.782 1.00 15.72 20 SER C N 1
ATOM 3073 C CA . SER C 1 22 ? 5.243 -8.981 -20.467 1.00 12.86 20 SER C CA 1
ATOM 3074 C C . SER C 1 22 ? 6.162 -7.843 -20.076 1.00 15.53 20 SER C C 1
ATOM 3075 O O . SER C 1 22 ? 6.699 -7.809 -18.940 1.00 19.22 20 SER C O 1
ATOM 3078 N N . ARG C 1 23 ? 6.322 -6.900 -20.993 1.00 11.15 21 ARG C N 1
ATOM 3079 C CA A ARG C 1 23 ? 7.141 -5.718 -20.768 0.50 12.09 21 ARG C CA 1
ATOM 3080 C CA B ARG C 1 23 ? 7.156 -5.717 -20.808 0.50 12.15 21 ARG C CA 1
ATOM 3081 C C . ARG C 1 23 ? 6.282 -4.460 -20.838 1.00 11.23 21 ARG C C 1
ATOM 3082 O O . ARG C 1 23 ? 5.457 -4.279 -21.749 1.00 11.24 21 ARG C O 1
ATOM 3097 N N . ILE C 1 24 ? 6.438 -3.587 -19.851 1.00 10.50 22 ILE C N 1
ATOM 3098 C CA . ILE C 1 24 ? 5.664 -2.366 -19.702 1.00 7.24 22 ILE C CA 1
ATOM 3099 C C . ILE C 1 24 ? 6.678 -1.230 -19.677 1.00 10.88 22 ILE C C 1
ATOM 3100 O O . ILE C 1 24 ? 7.567 -1.224 -18.818 1.00 10.56 22 ILE C O 1
ATOM 3105 N N . TRP C 1 25 ? 6.609 -0.287 -20.599 1.00 8.39 23 TRP C N 1
ATOM 3106 C CA . TRP C 1 25 ? 7.637 0.710 -20.732 1.00 8.69 23 TRP C CA 1
ATOM 3107 C C . TRP C 1 25 ? 7.286 2.009 -20.007 1.00 6.49 23 TRP C C 1
ATOM 3108 O O . TRP C 1 25 ? 6.451 2.027 -19.112 1.00 7.93 23 TRP C O 1
ATOM 3119 N N . HIS C 1 26 ? 8.012 3.081 -20.353 1.00 8.61 24 HIS C N 1
ATOM 3120 C CA . HIS C 1 26 ? 7.998 4.314 -19.572 1.00 7.63 24 HIS C CA 1
ATOM 3121 C C . HIS C 1 26 ? 6.667 5.026 -19.457 1.00 6.53 24 HIS C C 1
ATOM 3122 O O . HIS C 1 26 ? 5.931 5.199 -20.465 1.00 7.97 24 HIS C O 1
ATOM 3129 N N . TRP C 1 27 ? 6.253 5.406 -18.261 1.00 7.17 25 TRP C N 1
ATOM 3130 C CA . TRP C 1 27 ? 5.092 6.256 -18.046 1.00 7.49 25 TRP C CA 1
ATOM 3131 C C . TRP C 1 27 ? 3.825 5.684 -18.686 1.00 7.50 25 TRP C C 1
ATOM 3132 O O . TRP C 1 27 ? 3.009 6.408 -19.265 1.00 7.40 25 TRP C O 1
ATOM 3143 N N . VAL C 1 28 ? 3.669 4.376 -18.491 1.00 6.73 26 VAL C N 1
ATOM 3144 C CA . VAL C 1 28 ? 2.433 3.648 -18.792 1.00 6.92 26 VAL C CA 1
ATOM 3145 C C . VAL C 1 28 ? 1.543 3.654 -17.581 1.00 6.87 26 VAL C C 1
ATOM 3146 O O . VAL C 1 28 ? 2.061 3.488 -16.457 1.00 9.24 26 VAL C O 1
ATOM 3150 N N . HIS C 1 29 ? 0.238 3.832 -17.716 1.00 7.85 27 HIS C N 1
ATOM 3151 C CA . HIS C 1 29 ? -0.700 3.662 -16.623 1.00 7.67 27 HIS C CA 1
ATOM 3152 C C . HIS C 1 29 ? -1.672 2.545 -16.986 1.00 7.51 27 HIS C C 1
ATOM 3153 O O . HIS C 1 29 ? -2.381 2.615 -18.008 1.00 8.85 27 HIS C O 1
ATOM 3160 N N . ILE C 1 30 ? -1.713 1.511 -16.146 1.00 7.88 28 ILE C N 1
ATOM 3161 C CA . ILE C 1 30 ? -2.651 0.398 -16.273 1.00 7.85 28 ILE C CA 1
ATOM 3162 C C . ILE C 1 30 ? -3.640 0.457 -15.108 1.00 8.94 28 ILE C C 1
ATOM 3163 O O . ILE C 1 30 ? -3.180 0.498 -13.944 1.00 9.35 28 ILE C O 1
ATOM 3168 N N . CYS C 1 31 ? -4.937 0.505 -15.378 1.00 8.08 29 CYS C N 1
ATOM 3169 C CA . CYS C 1 31 ? -5.987 0.533 -14.335 1.00 8.63 29 CYS C CA 1
ATOM 3170 C C . CYS C 1 31 ? -6.133 -0.856 -13.682 1.00 9.13 29 CYS C C 1
ATOM 3171 O O . CYS C 1 31 ? -5.718 -1.911 -14.187 1.00 8.92 29 CYS C O 1
ATOM 3174 N N . GLY C 1 32 ? -6.717 -0.831 -12.482 1.00 11.60 30 GLY C N 1
ATOM 3175 C CA . GLY C 1 32 ? -6.842 -2.002 -11.594 1.00 12.05 30 GLY C CA 1
ATOM 3176 C C . GLY C 1 32 ? -7.670 -3.154 -12.107 1.00 10.45 30 GLY C C 1
ATOM 3177 O O . GLY C 1 32 ? -7.425 -4.299 -11.705 1.00 11.92 30 GLY C O 1
ATOM 3178 N N . GLY C 1 33 ? -8.632 -2.878 -12.978 1.00 9.96 31 GLY C N 1
ATOM 3179 C CA . GLY C 1 33 ? -9.469 -3.946 -13.504 1.00 8.85 31 GLY C CA 1
ATOM 3180 C C . GLY C 1 33 ? -8.893 -4.679 -14.698 1.00 9.04 31 GLY C C 1
ATOM 3181 O O . GLY C 1 33 ? -9.414 -5.684 -15.124 1.00 10.11 31 GLY C O 1
ATOM 3182 N N . ALA C 1 34 ? -7.790 -4.182 -15.243 1.00 8.56 32 ALA C N 1
ATOM 3183 C CA . ALA C 1 34 ? -7.319 -4.732 -16.505 1.00 7.91 32 ALA C CA 1
ATOM 3184 C C . ALA C 1 34 ? -6.771 -6.149 -16.342 1.00 7.97 32 ALA C C 1
ATOM 3185 O O . ALA C 1 34 ? -6.224 -6.491 -15.264 1.00 8.89 32 ALA C O 1
ATOM 3187 N N . GLU C 1 35 ? -6.824 -6.921 -17.419 1.00 8.43 33 GLU C N 1
ATOM 3188 C CA . GLU C 1 35 ? -6.138 -8.191 -17.510 1.00 7.19 33 GLU C CA 1
ATOM 3189 C C . GLU C 1 35 ? -5.330 -8.188 -18.793 1.00 8.09 33 GLU C C 1
ATOM 3190 O O . GLU C 1 35 ? -5.881 -7.891 -19.856 1.00 8.78 33 GLU C O 1
ATOM 3196 N N . ILE C 1 36 ? -4.064 -8.560 -18.677 1.00 7.91 34 ILE C N 1
ATOM 3197 C CA . ILE C 1 36 ? -3.081 -8.561 -19.768 1.00 7.97 34 ILE C CA 1
ATOM 3198 C C . ILE C 1 36 ? -2.369 -9.900 -19.735 1.00 7.67 34 ILE C C 1
ATOM 3199 O O . ILE C 1 36 ? -1.903 -10.337 -18.677 1.00 8.54 34 ILE C O 1
ATOM 3204 N N . GLY C 1 37 ? -2.249 -10.565 -20.869 1.00 8.38 35 GLY C N 1
ATOM 3205 C CA . GLY C 1 37 ? -1.655 -11.899 -20.913 1.00 9.35 35 GLY C CA 1
ATOM 3206 C C . GLY C 1 37 ? -0.153 -11.925 -20.866 1.00 10.09 35 GLY C C 1
ATOM 3207 O O . GLY C 1 37 ? 0.490 -10.961 -20.428 1.00 9.76 35 GLY C O 1
ATOM 3208 N N . GLU C 1 38 ? 0.399 -13.036 -21.353 1.00 9.60 36 GLU C N 1
ATOM 3209 C CA . GLU C 1 38 ? 1.832 -13.297 -21.256 1.00 9.61 36 GLU C CA 1
ATOM 3210 C C . GLU C 1 38 ? 2.549 -12.783 -22.495 1.00 7.93 36 GLU C C 1
ATOM 3211 O O . GLU C 1 38 ? 1.996 -12.853 -23.607 1.00 10.53 36 GLU C O 1
ATOM 3217 N N . GLY C 1 39 ? 3.764 -12.284 -22.343 1.00 8.18 37 GLY C N 1
ATOM 3218 C CA . GLY C 1 39 ? 4.581 -12.010 -23.524 1.00 8.49 37 GLY C CA 1
ATOM 3219 C C . GLY C 1 39 ? 4.134 -10.730 -24.244 1.00 7.66 37 GLY C C 1
ATOM 3220 O O . GLY C 1 39 ? 4.461 -10.529 -25.418 1.00 8.86 37 GLY C O 1
ATOM 3221 N N . CYS C 1 40 ? 3.402 -9.846 -23.581 1.00 7.61 38 CYS C N 1
ATOM 3222 C CA . CYS C 1 40 ? 2.887 -8.610 -24.200 1.00 6.47 38 CYS C CA 1
ATOM 3223 C C . CYS C 1 40 ? 3.946 -7.527 -24.138 1.00 8.10 38 CYS C C 1
ATOM 3224 O O . CYS C 1 40 ? 4.895 -7.609 -23.356 1.00 9.79 38 CYS C O 1
ATOM 3227 N N . SER C 1 41 ? 3.827 -6.482 -24.955 1.00 6.53 39 SER C N 1
ATOM 3228 C CA . SER C 1 41 ? 4.727 -5.335 -24.859 1.00 8.01 39 SER C CA 1
ATOM 3229 C C . SER C 1 41 ? 3.857 -4.095 -24.895 1.00 6.75 39 SER C C 1
ATOM 3230 O O . SER C 1 41 ? 3.015 -3.985 -25.808 1.00 7.89 39 SER C O 1
ATOM 3233 N N . LEU C 1 42 ? 4.028 -3.177 -23.950 1.00 6.45 40 LEU C N 1
ATOM 3234 C CA . LEU C 1 42 ? 3.261 -1.933 -23.876 1.00 7.02 40 LEU C CA 1
ATOM 3235 C C . LEU C 1 42 ? 4.207 -0.767 -23.891 1.00 6.21 40 LEU C C 1
ATOM 3236 O O . LEU C 1 42 ? 4.999 -0.611 -22.942 1.00 8.16 40 LEU C O 1
ATOM 3241 N N . GLY C 1 43 ? 4.145 0.045 -24.957 1.00 6.17 41 GLY C N 1
ATOM 3242 C CA . GLY C 1 43 ? 5.100 1.112 -25.205 1.00 7.12 41 GLY C CA 1
ATOM 3243 C C . GLY C 1 43 ? 4.854 2.326 -24.336 1.00 5.87 41 GLY C C 1
ATOM 3244 O O . GLY C 1 43 ? 3.903 2.437 -23.565 1.00 7.92 41 GLY C O 1
ATOM 3245 N N . GLN C 1 44 ? 5.758 3.277 -24.540 1.00 6.07 42 GLN C N 1
ATOM 3246 C CA . GLN C 1 44 ? 5.734 4.556 -23.816 1.00 7.90 42 GLN C CA 1
ATOM 3247 C C . GLN C 1 44 ? 4.366 5.242 -23.790 1.00 7.40 42 GLN C C 1
ATOM 3248 O O . GLN C 1 44 ? 3.741 5.329 -24.871 1.00 6.22 42 GLN C O 1
ATOM 3254 N N . ASN C 1 45 ? 3.855 5.641 -22.634 1.00 5.88 43 ASN C N 1
ATOM 3255 C CA . ASN C 1 45 ? 2.612 6.396 -22.525 1.00 5.46 43 ASN C CA 1
ATOM 3256 C C . ASN C 1 45 ? 1.383 5.609 -22.973 1.00 4.87 43 ASN C C 1
ATOM 3257 O O . ASN C 1 45 ? 0.306 6.218 -23.062 1.00 6.24 43 ASN C O 1
ATOM 3262 N N . VAL C 1 46 ? 1.487 4.286 -22.964 1.00 5.61 44 VAL C N 1
ATOM 3263 C CA . VAL C 1 46 ? 0.231 3.533 -23.117 1.00 6.12 44 VAL C CA 1
ATOM 3264 C C . VAL C 1 46 ? -0.699 3.777 -21.930 1.00 5.63 44 VAL C C 1
ATOM 3265 O O . VAL C 1 46 ? -0.223 4.005 -20.779 1.00 6.79 44 VAL C O 1
ATOM 3269 N N . PHE C 1 47 ? -1.996 3.734 -22.161 1.00 6.33 45 PHE C N 1
ATOM 3270 C CA . PHE C 1 47 ? -3.004 3.766 -21.087 1.00 5.88 45 PHE C CA 1
ATOM 3271 C C . PHE C 1 47 ? -3.839 2.512 -21.255 1.00 6.17 45 PHE C C 1
ATOM 3272 O O . PHE C 1 47 ? -4.181 2.146 -22.396 1.00 7.35 45 PHE C O 1
ATOM 3280 N N . VAL C 1 48 ? -4.195 1.857 -20.154 1.00 6.16 46 VAL C N 1
ATOM 3281 C CA . VAL C 1 48 ? -5.096 0.704 -20.219 1.00 6.63 46 VAL C CA 1
ATOM 3282 C C . VAL C 1 48 ? -6.197 0.875 -19.190 1.00 7.55 46 VAL C C 1
ATOM 3283 O O . VAL C 1 48 ? -5.869 1.050 -18.005 1.00 7.25 46 VAL C O 1
ATOM 3287 N N . GLY C 1 49 ? -7.445 0.869 -19.613 1.00 6.76 47 GLY C N 1
ATOM 3288 C CA . GLY C 1 49 ? -8.597 1.003 -18.706 1.00 8.66 47 GLY C CA 1
ATOM 3289 C C . GLY C 1 49 ? -8.904 -0.220 -17.859 1.00 9.54 47 GLY C C 1
ATOM 3290 O O . GLY C 1 49 ? -8.161 -1.199 -17.873 1.00 9.13 47 GLY C O 1
ATOM 3291 N N . ASN C 1 50 ? -10.013 -0.111 -17.135 1.00 9.08 48 ASN C N 1
ATOM 3292 C CA . ASN C 1 50 ? -10.418 -1.186 -16.240 1.00 9.69 48 ASN C CA 1
ATOM 3293 C C . ASN C 1 50 ? -11.108 -2.309 -16.978 1.00 8.74 48 ASN C C 1
ATOM 3294 O O . ASN C 1 50 ? -10.820 -3.476 -16.705 1.00 10.20 48 ASN C O 1
ATOM 3299 N N . ARG C 1 51 ? -12.034 -1.946 -17.859 1.00 8.24 49 ARG C N 1
ATOM 3300 C CA . ARG C 1 51 ? -12.884 -2.927 -18.510 1.00 8.75 49 ARG C CA 1
ATOM 3301 C C . ARG C 1 51 ? -12.188 -3.353 -19.804 1.00 8.03 49 ARG C C 1
ATOM 3302 O O . ARG C 1 51 ? -12.691 -3.095 -20.903 1.00 8.48 49 ARG C O 1
ATOM 3310 N N . VAL C 1 52 ? -11.068 -4.054 -19.631 1.00 7.05 50 VAL C N 1
ATOM 3311 C CA . VAL C 1 52 ? -10.174 -4.356 -20.769 1.00 7.22 50 VAL C CA 1
ATOM 3312 C C . VAL C 1 52 ? -9.601 -5.760 -20.563 1.00 7.91 50 VAL C C 1
ATOM 3313 O O . VAL C 1 52 ? -9.137 -6.085 -19.435 1.00 8.13 50 VAL C O 1
ATOM 3317 N N . ARG C 1 53 ? -9.605 -6.576 -21.619 1.00 7.38 51 ARG C N 1
ATOM 3318 C CA . ARG C 1 53 ? -8.858 -7.828 -21.622 1.00 6.85 51 ARG C CA 1
ATOM 3319 C C . ARG C 1 53 ? -7.963 -7.823 -22.829 1.00 8.65 51 ARG C C 1
ATOM 3320 O O . ARG C 1 53 ? -8.458 -7.569 -23.938 1.00 9.02 51 ARG C O 1
ATOM 3328 N N . ILE C 1 54 ? -6.684 -8.122 -22.603 1.00 7.25 52 ILE C N 1
ATOM 3329 C CA . ILE C 1 54 ? -5.630 -8.184 -23.625 1.00 6.87 52 ILE C CA 1
ATOM 3330 C C . ILE C 1 54 ? -5.036 -9.574 -23.525 1.00 7.03 52 ILE C C 1
ATOM 3331 O O . ILE C 1 54 ? -4.654 -9.983 -22.418 1.00 8.31 52 ILE C O 1
ATOM 3336 N N . GLY C 1 55 ? -4.981 -10.276 -24.643 1.00 7.57 53 GLY C N 1
ATOM 3337 C CA . GLY C 1 55 ? -4.479 -11.657 -24.659 1.00 8.92 53 GLY C CA 1
ATOM 3338 C C . GLY C 1 55 ? -2.960 -11.757 -24.572 1.00 6.94 53 GLY C C 1
ATOM 3339 O O . GLY C 1 55 ? -2.291 -10.886 -23.986 1.00 8.27 53 GLY C O 1
ATOM 3340 N N . ASN C 1 56 ? -2.434 -12.833 -25.147 1.00 6.98 54 ASN C N 1
ATOM 3341 C CA . ASN C 1 56 ? -1.007 -13.131 -25.081 1.00 7.09 54 ASN C CA 1
ATOM 3342 C C . ASN C 1 56 ? -0.277 -12.625 -26.313 1.00 6.35 54 ASN C C 1
ATOM 3343 O O . ASN C 1 56 ? -0.848 -12.639 -27.404 1.00 8.06 54 ASN C O 1
ATOM 3348 N N . ARG C 1 57 ? 0.945 -12.145 -26.156 1.00 6.15 55 ARG C N 1
ATOM 3349 C CA . ARG C 1 57 ? 1.822 -11.743 -27.255 1.00 6.77 55 ARG C CA 1
ATOM 3350 C C . ARG C 1 57 ? 1.164 -10.609 -28.030 1.00 6.93 55 ARG C C 1
ATOM 3351 O O . ARG C 1 57 ? 1.247 -10.515 -29.270 1.00 7.39 55 ARG C O 1
ATOM 3359 N N . VAL C 1 58 ? 0.469 -9.740 -27.307 1.00 5.69 56 VAL C N 1
ATOM 3360 C CA . VAL C 1 58 ? -0.087 -8.515 -27.877 1.00 5.84 56 VAL C CA 1
ATOM 3361 C C . VAL C 1 58 ? 0.950 -7.407 -27.819 1.00 6.42 56 VAL C C 1
ATOM 3362 O O . VAL C 1 58 ? 1.538 -7.150 -26.760 1.00 6.97 56 VAL C O 1
ATOM 3366 N N . LYS C 1 59 ? 1.234 -6.752 -28.937 1.00 6.74 57 LYS C N 1
ATOM 3367 C CA . LYS C 1 59 ? 2.275 -5.724 -29.009 1.00 6.44 57 LYS C CA 1
ATOM 3368 C C . LYS C 1 59 ? 1.568 -4.408 -29.191 1.00 6.75 57 LYS C C 1
ATOM 3369 O O . LYS C 1 59 ? 0.908 -4.176 -30.210 1.00 9.26 57 LYS C O 1
ATOM 3375 N N . ILE C 1 60 ? 1.681 -3.538 -28.209 1.00 5.98 58 ILE C N 1
ATOM 3376 C CA . ILE C 1 60 ? 0.995 -2.250 -28.170 1.00 6.27 58 ILE C CA 1
ATOM 3377 C C . ILE C 1 60 ? 2.059 -1.190 -28.204 1.00 7.50 58 ILE C C 1
ATOM 3378 O O . ILE C 1 60 ? 2.836 -1.057 -27.227 1.00 7.27 58 ILE C O 1
ATOM 3383 N N . GLN C 1 61 ? 2.147 -0.445 -29.298 1.00 5.09 59 GLN C N 1
ATOM 3384 C CA . GLN C 1 61 ? 3.184 0.545 -29.456 1.00 5.30 59 GLN C CA 1
ATOM 3385 C C . GLN C 1 61 ? 2.893 1.825 -28.683 1.00 5.67 59 GLN C C 1
ATOM 3386 O O . GLN C 1 61 ? 1.876 1.958 -27.994 1.00 7.11 59 GLN C O 1
ATOM 3392 N N . ASN C 1 62 ? 3.795 2.794 -28.800 1.00 5.98 60 ASN C N 1
ATOM 3393 C CA . ASN C 1 62 ? 3.699 4.006 -27.998 1.00 5.46 60 ASN C CA 1
ATOM 3394 C C . ASN C 1 62 ? 2.375 4.736 -28.199 1.00 4.73 60 ASN C C 1
ATOM 3395 O O . ASN C 1 62 ? 1.834 4.749 -29.329 1.00 6.09 60 ASN C O 1
ATOM 3400 N N . ASN C 1 63 ? 1.876 5.371 -27.155 1.00 4.92 61 ASN C N 1
ATOM 3401 C CA . ASN C 1 63 ? 0.781 6.319 -27.269 1.00 5.42 61 ASN C CA 1
ATOM 3402 C C . ASN C 1 63 ? -0.562 5.703 -27.702 1.00 5.59 61 ASN C C 1
ATOM 3403 O O . ASN C 1 63 ? -1.425 6.395 -28.308 1.00 7.25 61 ASN C O 1
ATOM 3408 N N . VAL C 1 64 ? -0.771 4.443 -27.349 1.00 5.39 62 VAL C N 1
ATOM 3409 C CA . VAL C 1 64 ? -2.090 3.798 -27.562 1.00 4.33 62 VAL C CA 1
ATOM 3410 C C . VAL C 1 64 ? -2.854 3.743 -26.245 1.00 5.06 62 VAL C C 1
ATOM 3411 O O . VAL C 1 64 ? -2.287 3.292 -25.231 1.00 5.66 62 VAL C O 1
ATOM 3415 N N . SER C 1 65 ? -4.076 4.237 -26.264 1.00 5.16 63 SER C N 1
ATOM 3416 C CA . SER C 1 65 ? -4.966 4.165 -25.118 1.00 5.81 63 SER C CA 1
ATOM 3417 C C . SER C 1 65 ? -6.018 3.095 -25.320 1.00 6.02 63 SER C C 1
ATOM 3418 O O . SER C 1 65 ? -6.906 3.203 -26.181 1.00 7.30 63 SER C O 1
ATOM 3421 N N . VAL C 1 66 ? -5.855 2.017 -24.550 1.00 5.77 64 VAL C N 1
ATOM 3422 C CA . VAL C 1 66 ? -6.779 0.898 -24.641 1.00 6.28 64 VAL C CA 1
ATOM 3423 C C . VAL C 1 66 ? -7.847 1.199 -23.607 1.00 8.47 64 VAL C C 1
ATOM 3424 O O . VAL C 1 66 ? -7.786 0.772 -22.447 1.00 8.30 64 VAL C O 1
ATOM 3428 N N . TYR C 1 67 ? -8.853 1.960 -24.001 1.00 6.75 65 TYR C N 1
ATOM 3429 C CA . TYR C 1 67 ? -9.937 2.392 -23.107 1.00 7.61 65 TYR C CA 1
ATOM 3430 C C . TYR C 1 67 ? -10.840 1.222 -22.717 1.00 7.59 65 TYR C C 1
ATOM 3431 O O . TYR C 1 67 ? -10.926 0.172 -23.329 1.00 8.18 65 TYR C O 1
ATOM 3440 N N . ASP C 1 68 ? -11.596 1.486 -21.647 1.00 9.16 66 ASP C N 1
ATOM 3441 C CA . ASP C 1 68 ? -12.696 0.592 -21.281 1.00 8.58 66 ASP C CA 1
ATOM 3442 C C . ASP C 1 68 ? -13.451 0.127 -22.506 1.00 9.31 66 ASP C C 1
ATOM 3443 O O . ASP C 1 68 ? -13.798 0.962 -23.364 1.00 9.57 66 ASP C O 1
ATOM 3448 N N . ASN C 1 69 ? -13.764 -1.157 -22.559 1.00 8.87 67 ASN C N 1
ATOM 3449 C CA . ASN C 1 69 ? -14.664 -1.771 -23.514 1.00 9.60 67 ASN C CA 1
ATOM 3450 C C . ASN C 1 69 ? -13.910 -2.132 -24.792 1.00 9.99 67 ASN C C 1
ATOM 3451 O O . ASN C 1 69 ? -14.539 -2.462 -25.798 1.00 11.15 67 ASN C O 1
ATOM 3456 N N . VAL C 1 70 ? -12.578 -2.176 -24.719 1.00 8.92 68 VAL C N 1
ATOM 3457 C CA . VAL C 1 70 ? -11.745 -2.670 -25.836 1.00 7.02 68 VAL C CA 1
ATOM 3458 C C . VAL C 1 70 ? -11.141 -3.996 -25.403 1.00 7.44 68 VAL C C 1
ATOM 3459 O O . VAL C 1 70 ? -10.650 -4.145 -24.267 1.00 8.65 68 VAL C O 1
ATOM 3463 N N . PHE C 1 71 ? -11.208 -4.951 -26.327 1.00 6.95 69 PHE C N 1
ATOM 3464 C CA . PHE C 1 71 ? -10.776 -6.314 -26.060 1.00 6.41 69 PHE C CA 1
ATOM 3465 C C . PHE C 1 71 ? -9.921 -6.817 -27.185 1.00 7.08 69 PHE C C 1
ATOM 3466 O O . PHE C 1 71 ? -10.374 -6.806 -28.337 1.00 8.67 69 PHE C O 1
ATOM 3474 N N . LEU C 1 72 ? -8.710 -7.237 -26.823 1.00 5.58 70 LEU C N 1
ATOM 3475 C CA . LEU C 1 72 ? -7.684 -7.592 -27.827 1.00 5.06 70 LEU C CA 1
ATOM 3476 C C . LEU C 1 72 ? -7.296 -9.047 -27.668 1.00 5.96 70 LEU C C 1
ATOM 3477 O O . LEU C 1 72 ? -6.809 -9.456 -26.611 1.00 7.22 70 LEU C O 1
ATOM 3482 N N . GLU C 1 73 ? -7.531 -9.871 -28.673 1.00 5.04 71 GLU C N 1
ATOM 3483 C CA . GLU C 1 73 ? -7.093 -11.264 -28.664 1.00 5.59 71 GLU C CA 1
ATOM 3484 C C . GLU C 1 73 ? -5.597 -11.417 -28.840 1.00 5.39 71 GLU C C 1
ATOM 3485 O O . GLU C 1 73 ? -4.845 -10.487 -29.106 1.00 6.30 71 GLU C O 1
ATOM 3491 N N . ASP C 1 74 ? -5.127 -12.654 -28.713 1.00 7.20 72 ASP C N 1
ATOM 3492 C CA . ASP C 1 74 ? -3.720 -13.032 -28.816 1.00 7.23 72 ASP C CA 1
ATOM 3493 C C . ASP C 1 74 ? -3.194 -12.504 -30.150 1.00 5.36 72 ASP C C 1
ATOM 3494 O O . ASP C 1 74 ? -3.862 -12.496 -31.199 1.00 5.88 72 ASP C O 1
ATOM 3499 N N . ASP C 1 75 ? -1.941 -12.062 -30.083 1.00 5.86 73 ASP C N 1
ATOM 3500 C CA . ASP C 1 75 ? -1.141 -11.791 -31.284 1.00 5.59 73 ASP C CA 1
ATOM 3501 C C . ASP C 1 75 ? -1.653 -10.538 -32.015 1.00 6.58 73 ASP C C 1
ATOM 3502 O O . ASP C 1 75 ? -1.333 -10.391 -33.220 1.00 7.41 73 ASP C O 1
ATOM 3507 N N . VAL C 1 76 ? -2.458 -9.695 -31.380 1.00 4.86 74 VAL C N 1
ATOM 3508 C CA . VAL C 1 76 ? -2.826 -8.424 -32.001 1.00 4.75 74 VAL C CA 1
ATOM 3509 C C . VAL C 1 76 ? -1.645 -7.461 -31.968 1.00 5.48 74 VAL C C 1
ATOM 3510 O O . VAL C 1 76 ? -0.864 -7.430 -30.976 1.00 5.35 74 VAL C O 1
ATOM 3514 N N . PHE C 1 77 ? -1.550 -6.628 -33.006 1.00 5.11 75 PHE C N 1
ATOM 3515 C CA . PHE C 1 77 ? -0.506 -5.623 -33.065 1.00 3.65 75 PHE C CA 1
ATOM 3516 C C . PHE C 1 77 ? -1.186 -4.272 -33.138 1.00 4.22 75 PHE C C 1
ATOM 3517 O O . PHE C 1 77 ? -1.910 -4.000 -34.110 1.00 5.56 75 PHE C O 1
ATOM 3525 N N . CYS C 1 78 ? -0.938 -3.389 -32.188 1.00 5.19 76 CYS C N 1
ATOM 3526 C CA . CYS C 1 78 ? -1.478 -2.015 -32.193 1.00 4.42 76 CYS C CA 1
ATOM 3527 C C . CYS C 1 78 ? -0.316 -1.106 -32.523 1.00 4.58 76 CYS C C 1
ATOM 3528 O O . CYS C 1 78 ? 0.635 -0.908 -31.756 1.00 6.81 76 CYS C O 1
ATOM 3531 N N . GLY C 1 79 ? -0.362 -0.526 -33.721 1.00 4.51 77 GLY C N 1
ATOM 3532 C CA . GLY C 1 79 ? 0.739 0.315 -34.207 1.00 4.75 77 GLY C CA 1
ATOM 3533 C C . GLY C 1 79 ? 0.890 1.641 -33.461 1.00 4.75 77 GLY C C 1
ATOM 3534 O O . GLY C 1 79 ? 0.019 2.056 -32.712 1.00 5.39 77 GLY C O 1
ATOM 3535 N N . PRO C 1 80 ? 2.004 2.332 -33.686 1.00 4.39 78 PRO C N 1
ATOM 3536 C CA . PRO C 1 80 ? 2.307 3.595 -32.994 1.00 4.76 78 PRO C CA 1
ATOM 3537 C C . PRO C 1 80 ? 1.163 4.558 -33.067 1.00 4.25 78 PRO C C 1
ATOM 3538 O O . PRO C 1 80 ? 0.654 4.848 -34.179 1.00 5.06 78 PRO C O 1
ATOM 3542 N N . SER C 1 81 ? 0.676 5.038 -31.928 1.00 4.62 79 SER C N 1
ATOM 3543 C CA . SER C 1 81 ? -0.298 6.100 -31.831 1.00 5.79 79 SER C CA 1
ATOM 3544 C C . SER C 1 81 ? -1.594 5.739 -32.529 1.00 6.33 79 SER C C 1
ATOM 3545 O O . SER C 1 81 ? -2.318 6.654 -32.949 1.00 7.22 79 SER C O 1
ATOM 3548 N N . MET C 1 82 ? -1.926 4.463 -32.709 1.00 5.30 80 MET C N 1
ATOM 3549 C CA . MET C 1 82 ? -3.303 4.178 -33.122 1.00 4.24 80 MET C CA 1
ATOM 3550 C C . MET C 1 82 ? -4.282 4.499 -31.980 1.00 5.09 80 MET C C 1
ATOM 3551 O O . MET C 1 82 ? -3.881 4.645 -30.804 1.00 6.29 80 MET C O 1
ATOM 3556 N N . VAL C 1 83 ? -5.539 4.691 -32.357 1.00 5.29 81 VAL C N 1
ATOM 3557 C CA . VAL C 1 83 ? -6.537 5.218 -31.446 1.00 4.53 81 VAL C CA 1
ATOM 3558 C C . VAL C 1 83 ? -7.817 4.386 -31.412 1.00 6.28 81 VAL C C 1
ATOM 3559 O O . VAL C 1 83 ? -8.433 4.129 -32.462 1.00 6.94 81 VAL C O 1
ATOM 3563 N N . PHE C 1 84 ? -8.181 3.944 -30.208 1.00 5.55 82 PHE C N 1
ATOM 3564 C CA . PHE C 1 84 ? -9.482 3.308 -29.944 1.00 5.66 82 PHE C CA 1
ATOM 3565 C C . PHE C 1 84 ? -10.436 4.348 -29.366 1.00 6.29 82 PHE C C 1
ATOM 3566 O O . PHE C 1 84 ? -9.998 5.364 -28.849 1.00 8.03 82 PHE C O 1
ATOM 3574 N N . THR C 1 85 ? -11.717 4.007 -29.445 1.00 9.38 83 THR C N 1
ATOM 3575 C CA . THR C 1 85 ? -12.771 4.829 -28.856 1.00 10.57 83 THR C CA 1
ATOM 3576 C C . THR C 1 85 ? -13.786 3.890 -28.227 1.00 9.12 83 THR C C 1
ATOM 3577 O O . THR C 1 85 ? -13.852 2.692 -28.529 1.00 10.92 83 THR C O 1
ATOM 3581 N N . ASN C 1 86 ? -14.629 4.440 -27.347 1.00 11.09 84 ASN C N 1
ATOM 3582 C CA . ASN C 1 86 ? -15.687 3.662 -26.698 1.00 10.10 84 ASN C CA 1
ATOM 3583 C C . ASN C 1 86 ? -17.025 4.382 -26.646 1.00 12.36 84 ASN C C 1
ATOM 3584 O O . ASN C 1 86 ? -18.012 3.786 -26.181 1.00 16.38 84 ASN C O 1
ATOM 3589 N N . VAL C 1 87 ? -17.124 5.600 -27.170 1.00 11.34 85 VAL C N 1
ATOM 3590 C CA . VAL C 1 87 ? -18.407 6.307 -27.275 1.00 11.92 85 VAL C CA 1
ATOM 3591 C C . VAL C 1 87 ? -18.492 6.700 -28.758 1.00 11.29 85 VAL C C 1
ATOM 3592 O O . VAL C 1 87 ? -17.559 7.275 -29.332 1.00 12.00 85 VAL C O 1
ATOM 3596 N N . TYR C 1 88 ? -19.612 6.403 -29.403 1.00 11.10 86 TYR C N 1
ATOM 3597 C CA . TYR C 1 88 ? -19.821 6.640 -30.826 1.00 9.53 86 TYR C CA 1
ATOM 3598 C C . TYR C 1 88 ? -20.013 8.117 -31.162 1.00 12.33 86 TYR C C 1
ATOM 3599 O O . TYR C 1 88 ? -19.383 8.609 -32.108 1.00 9.80 86 TYR C O 1
ATOM 3608 N N . ASN C 1 89 ? -20.845 8.811 -30.380 1.00 10.42 87 ASN C N 1
ATOM 3609 C CA . ASN C 1 89 ? -21.248 10.191 -30.678 1.00 12.81 87 ASN C CA 1
ATOM 3610 C C . ASN C 1 89 ? -21.096 11.088 -29.449 1.00 13.17 87 ASN C C 1
ATOM 3611 O O . ASN C 1 89 ? -22.077 11.696 -28.937 1.00 12.38 87 ASN C O 1
ATOM 3616 N N . PRO C 1 90 ? -19.851 11.225 -28.959 1.00 11.61 88 PRO C N 1
ATOM 3617 C CA . PRO C 1 90 ? -19.615 11.963 -27.726 1.00 11.82 88 PRO C CA 1
ATOM 3618 C C . PRO C 1 90 ? -20.078 13.425 -27.793 1.00 11.96 88 PRO C C 1
ATOM 3619 O O . PRO C 1 90 ? -19.855 14.151 -28.761 1.00 11.93 88 PRO C O 1
ATOM 3623 N N . ARG C 1 91 ? -20.703 13.835 -26.696 1.00 12.08 89 ARG C N 1
ATOM 3624 C CA . ARG C 1 91 ? -20.964 15.230 -26.340 1.00 11.53 89 ARG C CA 1
ATOM 3625 C C . ARG C 1 91 ? -20.570 15.441 -24.886 1.00 13.29 89 ARG C C 1
ATOM 3626 O O . ARG C 1 91 ? -20.977 14.638 -24.036 1.00 15.06 89 ARG C O 1
ATOM 3634 N N . ALA C 1 92 ? -19.836 16.510 -24.592 1.00 11.89 90 ALA C N 1
ATOM 3635 C CA . ALA C 1 92 ? -19.303 16.704 -23.243 1.00 13.70 90 ALA C CA 1
ATOM 3636 C C . ALA C 1 92 ? -20.442 16.789 -22.224 1.00 15.61 90 ALA C C 1
ATOM 3637 O O . ALA C 1 92 ? -20.301 16.316 -21.094 1.00 17.12 90 ALA C O 1
ATOM 3639 N N . ALA C 1 93 ? -21.569 17.387 -22.608 1.00 16.85 91 ALA C N 1
ATOM 3640 C CA . ALA C 1 93 ? -22.658 17.593 -21.644 1.00 18.53 91 ALA C CA 1
ATOM 3641 C C . ALA C 1 93 ? -23.606 16.407 -21.509 1.00 21.07 91 ALA C C 1
ATOM 3642 O O . ALA C 1 93 ? -24.622 16.535 -20.815 1.00 21.63 91 ALA C O 1
ATOM 3644 N N . ILE C 1 94 ? -23.322 15.289 -22.169 1.00 19.55 92 ILE C N 1
ATOM 3645 C CA . ILE C 1 94 ? -24.162 14.084 -22.147 1.00 20.12 92 ILE C CA 1
ATOM 3646 C C . ILE C 1 94 ? -23.387 12.839 -21.710 1.00 23.48 92 ILE C C 1
ATOM 3647 O O . ILE C 1 94 ? -22.522 12.321 -22.425 1.00 21.51 92 ILE C O 1
ATOM 3652 N N . GLU C 1 95 ? -23.682 12.367 -20.499 1.00 26.84 93 GLU C N 1
ATOM 3653 C CA . GLU C 1 95 ? -23.023 11.186 -19.941 1.00 30.27 93 GLU C CA 1
ATOM 3654 C C . GLU C 1 95 ? -23.412 9.965 -20.756 1.00 30.59 93 GLU C C 1
ATOM 3655 O O . GLU C 1 95 ? -24.601 9.732 -20.971 1.00 31.36 93 GLU C O 1
ATOM 3661 N N . ARG C 1 96 ? -22.424 9.201 -21.217 1.00 33.36 94 ARG C N 1
ATOM 3662 C CA . ARG C 1 96 ? -22.694 8.100 -22.138 1.00 34.05 94 ARG C CA 1
ATOM 3663 C C . ARG C 1 96 ? -22.031 6.787 -21.733 1.00 37.08 94 ARG C C 1
ATOM 3664 O O . ARG C 1 96 ? -21.815 5.908 -22.567 1.00 37.27 94 ARG C O 1
ATOM 3672 N N . LYS C 1 97 ? -21.711 6.661 -20.450 1.00 39.03 95 LYS C N 1
ATOM 3673 C CA . LYS C 1 97 ? -21.175 5.398 -19.951 1.00 41.08 95 LYS C CA 1
ATOM 3674 C C . LYS C 1 97 ? -22.119 4.234 -20.255 1.00 41.42 95 LYS C C 1
ATOM 3675 O O . LYS C 1 97 ? -21.671 3.160 -20.660 1.00 42.41 95 LYS C O 1
ATOM 3681 N N . SER C 1 98 ? -23.421 4.452 -20.095 1.00 40.28 96 SER C N 1
ATOM 3682 C CA . SER C 1 98 ? -24.424 3.433 -20.399 1.00 40.27 96 SER C CA 1
ATOM 3683 C C . SER C 1 98 ? -24.558 3.070 -21.876 1.00 39.52 96 SER C C 1
ATOM 3684 O O . SER C 1 98 ? -25.304 2.156 -22.234 1.00 39.13 96 SER C O 1
ATOM 3687 N N . GLU C 1 99 ? -23.860 3.794 -22.747 1.00 35.73 97 GLU C N 1
ATOM 3688 C CA . GLU C 1 99 ? -24.047 3.597 -24.180 1.00 33.29 97 GLU C CA 1
ATOM 3689 C C . GLU C 1 99 ? -22.726 3.228 -24.861 1.00 30.03 97 GLU C C 1
ATOM 3690 O O . GLU C 1 99 ? -22.645 3.260 -26.090 1.00 28.24 97 GLU C O 1
ATOM 3696 N N . TYR C 1 100 ? -21.704 2.884 -24.080 1.00 28.61 98 TYR C N 1
ATOM 3697 C CA . TYR C 1 100 ? -20.421 2.478 -24.663 1.00 27.20 98 TYR C CA 1
ATOM 3698 C C . TYR C 1 100 ? -20.651 1.331 -25.634 1.00 27.13 98 TYR C C 1
ATOM 3699 O O . TYR C 1 100 ? -21.557 0.509 -25.472 1.00 28.05 98 TYR C O 1
ATOM 3708 N N . ARG C 1 101 ? -19.815 1.247 -26.661 1.00 21.73 99 ARG C N 1
ATOM 3709 C CA . ARG C 1 101 ? -19.943 0.134 -27.579 1.00 20.10 99 ARG C CA 1
ATOM 3710 C C . ARG C 1 101 ? -18.608 -0.604 -27.458 1.00 18.35 99 ARG C C 1
ATOM 3711 O O . ARG C 1 101 ? -17.567 0.056 -27.425 1.00 20.71 99 ARG C O 1
ATOM 3719 N N . ASP C 1 102 ? -18.650 -1.935 -27.442 1.00 16.34 100 ASP C N 1
ATOM 3720 C CA . ASP C 1 102 ? -17.426 -2.750 -27.358 1.00 14.98 100 ASP C CA 1
ATOM 3721 C C . ASP C 1 102 ? -16.663 -2.717 -28.668 1.00 14.58 100 ASP C C 1
ATOM 3722 O O . ASP C 1 102 ? -17.226 -2.688 -29.762 1.00 16.73 100 ASP C O 1
ATOM 3727 N N . THR C 1 103 ? -15.345 -2.761 -28.561 1.00 10.45 101 THR C N 1
ATOM 3728 C CA . THR C 1 103 ? -14.525 -2.912 -29.732 1.00 9.04 101 THR C CA 1
ATOM 3729 C C . THR C 1 103 ? -13.725 -4.185 -29.560 1.00 7.12 101 THR C C 1
ATOM 3730 O O . THR C 1 103 ? -13.012 -4.333 -28.544 1.00 10.10 101 THR C O 1
ATOM 3734 N N . ILE C 1 104 ? -13.886 -5.137 -30.466 1.00 8.27 102 ILE C N 1
ATOM 3735 C CA . ILE C 1 104 ? -13.225 -6.432 -30.290 1.00 6.95 102 ILE C CA 1
ATOM 3736 C C . ILE C 1 104 ? -12.274 -6.621 -31.444 1.00 7.96 102 ILE C C 1
ATOM 3737 O O . ILE C 1 104 ? -12.675 -6.509 -32.624 1.00 7.84 102 ILE C O 1
ATOM 3742 N N . VAL C 1 105 ? -11.009 -6.893 -31.136 1.00 6.09 103 VAL C N 1
ATOM 3743 C CA . VAL C 1 105 ? -9.983 -7.153 -32.125 1.00 6.31 103 VAL C CA 1
ATOM 3744 C C . VAL C 1 105 ? -9.534 -8.599 -32.008 1.00 5.60 103 VAL C C 1
ATOM 3745 O O . VAL C 1 105 ? -9.021 -9.017 -30.961 1.00 6.57 103 VAL C O 1
ATOM 3749 N N . ARG C 1 106 ? -9.803 -9.351 -33.058 1.00 5.62 104 ARG C N 1
ATOM 3750 C CA . ARG C 1 106 ? -9.545 -10.782 -33.080 1.00 5.47 104 ARG C CA 1
ATOM 3751 C C . ARG C 1 106 ? -8.100 -11.161 -33.362 1.00 5.86 104 ARG C C 1
ATOM 3752 O O . ARG C 1 106 ? -7.301 -10.337 -33.875 1.00 7.47 104 ARG C O 1
ATOM 3760 N N . GLN C 1 107 ? -7.789 -12.422 -33.115 1.00 5.30 105 GLN C N 1
ATOM 3761 C CA . GLN C 1 107 ? -6.424 -12.902 -33.122 1.00 5.95 105 GLN C CA 1
ATOM 3762 C C . GLN C 1 107 ? -5.606 -12.476 -34.319 1.00 5.30 105 GLN C C 1
ATOM 3763 O O . GLN C 1 107 ? -6.071 -12.689 -35.432 1.00 5.67 105 GLN C O 1
ATOM 3769 N N . GLY C 1 108 ? -4.411 -11.955 -34.068 1.00 5.33 106 GLY C N 1
ATOM 3770 C CA . GLY C 1 108 ? -3.479 -11.766 -35.184 1.00 6.13 106 GLY C CA 1
ATOM 3771 C C . GLY C 1 108 ? -3.723 -10.467 -35.959 1.00 6.21 106 GLY C C 1
ATOM 3772 O O . GLY C 1 108 ? -2.924 -10.143 -36.860 1.00 6.68 106 GLY C O 1
ATOM 3773 N N . ALA C 1 109 ? -4.805 -9.743 -35.695 1.00 5.45 107 ALA C N 1
ATOM 3774 C CA . ALA C 1 109 ? -5.092 -8.532 -36.482 1.00 5.09 107 ALA C CA 1
ATOM 3775 C C . ALA C 1 109 ? -3.976 -7.518 -36.266 1.00 4.73 107 ALA C C 1
ATOM 3776 O O . ALA C 1 109 ? -3.396 -7.402 -35.148 1.00 5.44 107 ALA C O 1
ATOM 3778 N N . THR C 1 110 ? -3.703 -6.716 -37.286 1.00 4.46 108 THR C N 1
ATOM 3779 C CA . THR C 1 110 ? -2.755 -5.605 -37.212 1.00 4.48 108 THR C CA 1
ATOM 3780 C C . THR C 1 110 ? -3.462 -4.281 -37.416 1.00 4.38 108 THR C C 1
ATOM 3781 O O . THR C 1 110 ? -4.199 -4.112 -38.400 1.00 5.84 108 THR C O 1
ATOM 3785 N N . LEU C 1 111 ? -3.237 -3.357 -36.480 1.00 4.98 109 LEU C N 1
ATOM 3786 C CA . LEU C 1 111 ? -3.831 -2.041 -36.557 1.00 4.92 109 LEU C CA 1
ATOM 3787 C C . LEU C 1 111 ? -2.704 -1.081 -36.855 1.00 6.53 109 LEU C C 1
ATOM 3788 O O . LEU C 1 111 ? -1.841 -0.829 -36.002 1.00 6.66 109 LEU C O 1
ATOM 3793 N N . GLY C 1 112 ? -2.659 -0.551 -38.062 1.00 4.46 110 GLY C N 1
ATOM 3794 C CA . GLY C 1 112 ? -1.527 0.262 -38.472 1.00 4.69 110 GLY C CA 1
ATOM 3795 C C . GLY C 1 112 ? -1.362 1.541 -37.671 1.00 4.38 110 GLY C C 1
ATOM 3796 O O . GLY C 1 112 ? -2.285 2.049 -37.028 1.00 5.50 110 GLY C O 1
ATOM 3797 N N . ALA C 1 113 ? -0.141 2.064 -37.741 1.00 4.44 111 ALA C N 1
ATOM 3798 C CA . ALA C 1 113 ? 0.201 3.309 -37.080 1.00 4.13 111 ALA C CA 1
ATOM 3799 C C . ALA C 1 113 ? -0.810 4.409 -37.356 1.00 4.92 111 ALA C C 1
ATOM 3800 O O . ALA C 1 113 ? -1.147 4.656 -38.520 1.00 4.92 111 ALA C O 1
ATOM 3802 N N . ASN C 1 114 ? -1.273 5.065 -36.289 1.00 4.20 112 ASN C N 1
ATOM 3803 C CA . ASN C 1 114 ? -2.127 6.241 -36.368 1.00 3.98 112 ASN C CA 1
ATOM 3804 C C . ASN C 1 114 ? -3.452 5.903 -37.035 1.00 5.98 112 ASN C C 1
ATOM 3805 O O . ASN C 1 114 ? -4.129 6.841 -37.455 1.00 5.24 112 ASN C O 1
ATOM 3810 N N . CYS C 1 115 ? -3.891 4.643 -37.100 1.00 5.67 113 CYS C N 1
ATOM 3811 C CA . CYS C 1 115 ? -5.277 4.421 -37.492 1.00 6.29 113 CYS C CA 1
ATOM 3812 C C . CYS C 1 115 ? -6.203 4.739 -36.321 1.00 7.34 113 CYS C C 1
ATOM 3813 O O . CYS C 1 115 ? -5.757 4.949 -35.185 1.00 6.34 113 CYS C O 1
ATOM 3816 N N . THR C 1 116 ? -7.504 4.715 -36.585 1.00 5.00 114 THR C N 1
ATOM 3817 C CA . THR C 1 116 ? -8.519 5.033 -35.590 1.00 4.49 114 THR C CA 1
ATOM 3818 C C . THR C 1 116 ? -9.623 4.015 -35.772 1.00 6.96 114 THR C C 1
ATOM 3819 O O . THR C 1 116 ? -10.054 3.809 -36.902 1.00 7.22 114 THR C O 1
ATOM 3823 N N . VAL C 1 117 ? -10.126 3.450 -34.681 1.00 6.76 115 VAL C N 1
ATOM 3824 C CA . VAL C 1 117 ? -11.201 2.492 -34.715 1.00 6.48 115 VAL C CA 1
ATOM 3825 C C . VAL C 1 117 ? -12.428 3.091 -34.058 1.00 7.42 115 VAL C C 1
ATOM 3826 O O . VAL C 1 117 ? -12.379 3.351 -32.846 1.00 8.98 115 VAL C O 1
ATOM 3830 N N . VAL C 1 118 ? -13.482 3.371 -34.816 1.00 8.51 116 VAL C N 1
ATOM 3831 C CA . VAL C 1 118 ? -14.744 3.821 -34.203 1.00 9.36 116 VAL C CA 1
ATOM 3832 C C . VAL C 1 118 ? -15.427 2.681 -33.476 1.00 12.02 116 VAL C C 1
ATOM 3833 O O . VAL C 1 118 ? -15.639 1.603 -34.031 1.00 14.37 116 VAL C O 1
ATOM 3837 N N . CYS C 1 119 ? -15.785 2.976 -32.236 1.00 11.17 117 CYS C N 1
ATOM 3838 C CA . CYS C 1 119 ? -16.316 1.976 -31.350 1.00 12.12 117 CYS C CA 1
ATOM 3839 C C . CYS C 1 119 ? -17.501 1.254 -31.918 1.00 14.63 117 CYS C C 1
ATOM 3840 O O . CYS C 1 119 ? -18.355 1.785 -32.641 1.00 13.32 117 CYS C O 1
ATOM 3843 N N . GLY C 1 120 ? -17.482 -0.021 -31.562 1.00 13.01 118 GLY C N 1
ATOM 3844 C CA . GLY C 1 120 ? -18.512 -0.933 -32.037 1.00 14.27 118 GLY C CA 1
ATOM 3845 C C . GLY C 1 120 ? -18.041 -1.851 -33.141 1.00 16.60 118 GLY C C 1
ATOM 3846 O O . GLY C 1 120 ? -18.665 -2.860 -33.428 1.00 16.79 118 GLY C O 1
ATOM 3847 N N . ALA C 1 121 ? -16.954 -1.473 -33.804 1.00 13.63 119 ALA C N 1
ATOM 3848 C CA . ALA C 1 121 ? -16.442 -2.307 -34.859 1.00 15.52 119 ALA C CA 1
ATOM 3849 C C . ALA C 1 121 ? -15.808 -3.542 -34.249 1.00 12.76 119 ALA C C 1
ATOM 3850 O O . ALA C 1 121 ? -15.264 -3.561 -33.128 1.00 15.21 119 ALA C O 1
ATOM 3852 N N . THR C 1 122 ? -15.922 -4.600 -35.041 1.00 11.50 120 THR C N 1
ATOM 3853 C CA . THR C 1 122 ? -15.163 -5.812 -34.812 1.00 9.89 120 THR C CA 1
ATOM 3854 C C . THR C 1 122 ? -14.144 -5.899 -35.928 1.00 9.32 120 THR C C 1
ATOM 3855 O O . THR C 1 122 ? -14.444 -5.701 -37.104 1.00 11.62 120 THR C O 1
ATOM 3859 N N . ILE C 1 123 ? -12.916 -6.198 -35.539 1.00 7.27 121 ILE C N 1
ATOM 3860 C CA A ILE C 1 123 ? -11.777 -6.379 -36.439 0.50 5.50 121 ILE C CA 1
ATOM 3861 C CA B ILE C 1 123 ? -11.827 -6.396 -36.477 0.50 5.90 121 ILE C CA 1
ATOM 3862 C C . ILE C 1 123 ? -11.434 -7.859 -36.481 1.00 6.11 121 ILE C C 1
ATOM 3863 O O . ILE C 1 123 ? -11.089 -8.419 -35.438 1.00 8.27 121 ILE C O 1
ATOM 3872 N N . GLY C 1 124 ? -11.540 -8.469 -37.656 1.00 6.08 122 GLY C N 1
ATOM 3873 C CA . GLY C 1 124 ? -11.386 -9.916 -37.775 1.00 6.09 122 GLY C CA 1
ATOM 3874 C C . GLY C 1 124 ? -9.955 -10.447 -37.660 1.00 6.30 122 GLY C C 1
ATOM 3875 O O . GLY C 1 124 ? -8.965 -9.688 -37.592 1.00 6.87 122 GLY C O 1
ATOM 3876 N N . ARG C 1 125 ? -9.913 -11.766 -37.564 1.00 6.35 123 ARG C N 1
ATOM 3877 C CA . ARG C 1 125 ? -8.642 -12.455 -37.338 1.00 6.38 123 ARG C CA 1
ATOM 3878 C C . ARG C 1 125 ? -7.717 -12.088 -38.480 1.00 5.85 123 ARG C C 1
ATOM 3879 O O . ARG C 1 125 ? -8.047 -12.195 -39.665 1.00 6.18 123 ARG C O 1
ATOM 3887 N N . TYR C 1 126 ? -6.490 -11.697 -38.168 1.00 5.08 124 TYR C N 1
ATOM 3888 C CA . TYR C 1 126 ? -5.461 -11.449 -39.179 1.00 6.34 124 TYR C CA 1
ATOM 3889 C C . TYR C 1 126 ? -5.855 -10.327 -40.151 1.00 6.48 124 TYR C C 1
ATOM 3890 O O . TYR C 1 126 ? -5.229 -10.185 -41.215 1.00 6.37 124 TYR C O 1
ATOM 3899 N N . ALA C 1 127 ? -6.848 -9.518 -39.796 1.00 5.97 125 ALA C N 1
ATOM 3900 C CA . ALA C 1 127 ? -7.101 -8.293 -40.582 1.00 4.93 125 ALA C CA 1
ATOM 3901 C C . ALA C 1 127 ? -5.860 -7.420 -40.607 1.00 6.14 125 ALA C C 1
ATOM 3902 O O . ALA C 1 127 ? -4.975 -7.570 -39.752 1.00 5.95 125 ALA C O 1
ATOM 3904 N N . PHE C 1 128 ? -5.804 -6.515 -41.564 1.00 5.57 126 PHE C N 1
ATOM 3905 C CA . PHE C 1 128 ? -4.703 -5.560 -41.587 1.00 4.90 126 PHE C CA 1
ATOM 3906 C C . PHE C 1 128 ? -5.275 -4.185 -41.909 1.00 5.82 126 PHE C C 1
ATOM 3907 O O . PHE C 1 128 ? -5.793 -3.944 -43.004 1.00 5.87 126 PHE C O 1
ATOM 3915 N N . VAL C 1 129 ? -5.178 -3.267 -40.956 1.00 4.95 127 VAL C N 1
ATOM 3916 C CA . VAL C 1 129 ? -5.702 -1.915 -41.107 1.00 4.72 127 VAL C CA 1
ATOM 3917 C C . VAL C 1 129 ? -4.482 -1.033 -41.428 1.00 5.56 127 VAL C C 1
ATOM 3918 O O . VAL C 1 129 ? -3.515 -0.919 -40.660 1.00 5.24 127 VAL C O 1
ATOM 3922 N N . GLY C 1 130 ? -4.481 -0.474 -42.633 1.00 5.20 128 GLY C N 1
ATOM 3923 C CA . GLY C 1 130 ? -3.347 0.372 -43.075 1.00 4.83 128 GLY C CA 1
ATOM 3924 C C . GLY C 1 130 ? -3.106 1.567 -42.163 1.00 4.22 128 GLY C C 1
ATOM 3925 O O . GLY C 1 130 ? -4.001 2.055 -41.478 1.00 5.41 128 GLY C O 1
ATOM 3926 N N . ALA C 1 131 ? -1.865 2.063 -42.153 1.00 4.67 129 ALA C N 1
ATOM 3927 C CA . ALA C 1 131 ? -1.541 3.249 -41.394 1.00 5.78 129 ALA C CA 1
ATOM 3928 C C . ALA C 1 131 ? -2.518 4.357 -41.700 1.00 5.61 129 ALA C C 1
ATOM 3929 O O . ALA C 1 131 ? -2.807 4.625 -42.871 1.00 5.21 129 ALA C O 1
ATOM 3931 N N . GLY C 1 132 ? -2.977 5.028 -40.650 1.00 4.77 130 GLY C N 1
ATOM 3932 C CA . GLY C 1 132 ? -3.854 6.196 -40.731 1.00 5.33 130 GLY C CA 1
ATOM 3933 C C . GLY C 1 132 ? -5.284 5.943 -41.166 1.00 5.80 130 GLY C C 1
ATOM 3934 O O . GLY C 1 132 ? -6.000 6.936 -41.350 1.00 6.39 130 GLY C O 1
ATOM 3935 N N . ALA C 1 133 ? -5.719 4.700 -41.369 1.00 5.98 131 ALA C N 1
ATOM 3936 C CA . ALA C 1 133 ? -7.088 4.505 -41.802 1.00 6.13 131 ALA C CA 1
ATOM 3937 C C . ALA C 1 133 ? -8.043 4.870 -40.669 1.00 5.86 131 ALA C C 1
ATOM 3938 O O . ALA C 1 133 ? -7.666 4.812 -39.469 1.00 6.22 131 ALA C O 1
ATOM 3940 N N . VAL C 1 134 ? -9.304 5.117 -41.010 1.00 4.51 132 VAL C N 1
ATOM 3941 C CA . VAL C 1 134 ? -10.346 5.278 -40.013 1.00 4.38 132 VAL C CA 1
ATOM 3942 C C . VAL C 1 134 ? -11.364 4.188 -40.224 1.00 5.90 132 VAL C C 1
ATOM 3943 O O . VAL C 1 134 ? -12.109 4.204 -41.237 1.00 6.82 132 VAL C O 1
ATOM 3947 N N . VAL C 1 135 ? -11.395 3.232 -39.313 1.00 5.63 133 VAL C N 1
ATOM 3948 C CA . VAL C 1 135 ? -12.313 2.094 -39.401 1.00 6.12 133 VAL C CA 1
ATOM 3949 C C . VAL C 1 135 ? -13.630 2.430 -38.742 1.00 7.56 133 VAL C C 1
ATOM 3950 O O . VAL C 1 135 ? -13.682 2.603 -37.527 1.00 8.56 133 VAL C O 1
ATOM 3954 N N . ASN C 1 136 ? -14.701 2.433 -39.540 1.00 8.57 134 ASN C N 1
ATOM 3955 C CA . ASN C 1 136 ? -16.035 2.667 -38.996 1.00 9.42 134 ASN C CA 1
ATOM 3956 C C . ASN C 1 136 ? -16.991 1.566 -39.450 1.00 10.73 134 ASN C C 1
ATOM 3957 O O . ASN C 1 136 ? -18.219 1.767 -39.479 1.00 13.99 134 ASN C O 1
ATOM 3962 N N . LYS C 1 137 ? -16.504 0.404 -39.843 1.00 9.50 135 LYS C N 1
ATOM 3963 C CA . LYS C 1 137 ? -17.381 -0.728 -40.065 1.00 9.80 135 LYS C CA 1
ATOM 3964 C C . LYS C 1 137 ? -16.574 -1.976 -39.792 1.00 10.38 135 LYS C C 1
ATOM 3965 O O . LYS C 1 137 ? -15.347 -1.933 -39.708 1.00 11.30 135 LYS C O 1
ATOM 3971 N N . ASP C 1 138 ? -17.287 -3.073 -39.617 1.00 9.43 136 ASP C N 1
ATOM 3972 C CA . ASP C 1 138 ? -16.582 -4.317 -39.252 1.00 9.39 136 ASP C CA 1
ATOM 3973 C C . ASP C 1 138 ? -15.596 -4.658 -40.364 1.00 7.39 136 ASP C C 1
ATOM 3974 O O . ASP C 1 138 ? -15.784 -4.379 -41.567 1.00 9.36 136 ASP C O 1
ATOM 3979 N N . VAL C 1 139 ? -14.494 -5.307 -39.988 1.00 7.20 137 VAL C N 1
ATOM 3980 C CA . VAL C 1 139 ? -13.420 -5.648 -40.916 1.00 6.82 137 VAL C CA 1
ATOM 3981 C C . VAL C 1 139 ? -13.361 -7.176 -40.923 1.00 7.91 137 VAL C C 1
ATOM 3982 O O . VAL C 1 139 ? -13.106 -7.805 -39.890 1.00 8.58 137 VAL C O 1
ATOM 3986 N N . PRO C 1 140 ? -13.564 -7.802 -42.076 1.00 7.07 138 PRO C N 1
ATOM 3987 C CA . PRO C 1 140 ? -13.541 -9.269 -42.160 1.00 7.61 138 PRO C CA 1
ATOM 3988 C C . PRO C 1 140 ? -12.175 -9.878 -41.812 1.00 8.64 138 PRO C C 1
ATOM 3989 O O . PRO C 1 140 ? -11.125 -9.197 -41.917 1.00 7.34 138 PRO C O 1
ATOM 3993 N N . ASP C 1 141 ? -12.188 -11.154 -41.416 1.00 6.85 139 ASP C N 1
ATOM 3994 C CA . ASP C 1 141 ? -10.924 -11.878 -41.230 1.00 6.12 139 ASP C CA 1
ATOM 3995 C C . ASP C 1 141 ? -10.057 -11.708 -42.486 1.00 5.80 139 ASP C C 1
ATOM 3996 O O . ASP C 1 141 ? -10.546 -11.840 -43.624 1.00 6.15 139 ASP C O 1
ATOM 4001 N N . PHE C 1 142 ? -8.770 -11.381 -42.295 1.00 5.62 140 PHE C N 1
ATOM 4002 C CA . PHE C 1 142 ? -7.780 -11.323 -43.404 1.00 6.58 140 PHE C CA 1
ATOM 4003 C C . PHE C 1 142 ? -7.993 -10.079 -44.267 1.00 6.98 140 PHE C C 1
ATOM 4004 O O . PHE C 1 142 ? -7.202 -9.890 -45.192 1.00 6.28 140 PHE C O 1
ATOM 4012 N N . ALA C 1 143 ? -8.963 -9.207 -44.011 1.00 5.13 141 ALA C N 1
ATOM 4013 C CA . ALA C 1 143 ? -9.131 -8.072 -44.910 1.00 5.81 141 ALA C CA 1
ATOM 4014 C C . ALA C 1 143 ? -8.055 -7.027 -44.742 1.00 5.28 141 ALA C C 1
ATOM 4015 O O . ALA C 1 143 ? -7.712 -6.667 -43.613 1.00 6.50 141 ALA C O 1
ATOM 4017 N N . LEU C 1 144 ? -7.578 -6.501 -45.863 1.00 4.93 142 LEU C N 1
ATOM 4018 C CA . LEU C 1 144 ? -6.665 -5.363 -45.897 1.00 4.98 142 LEU C CA 1
ATOM 4019 C C . LEU C 1 144 ? -7.515 -4.162 -46.193 1.00 5.98 142 LEU C C 1
ATOM 4020 O O . LEU C 1 144 ? -8.163 -4.096 -47.253 1.00 6.37 142 LEU C O 1
ATOM 4025 N N . VAL C 1 145 ? -7.586 -3.215 -45.259 1.00 5.58 143 VAL C N 1
ATOM 4026 C CA . VAL C 1 145 ? -8.395 -2.025 -45.422 1.00 6.07 143 VAL C CA 1
ATOM 4027 C C . VAL C 1 145 ? -7.567 -0.767 -45.284 1.00 6.08 143 VAL C C 1
ATOM 4028 O O . VAL C 1 145 ? -6.671 -0.747 -44.409 1.00 6.98 143 VAL C O 1
ATOM 4032 N N . VAL C 1 146 ? -7.829 0.250 -46.105 1.00 4.88 144 VAL C N 1
ATOM 4033 C CA . VAL C 1 146 ? -7.058 1.516 -46.040 1.00 5.08 144 VAL C CA 1
ATOM 4034 C C . VAL C 1 146 ? -7.996 2.699 -46.254 1.00 6.03 144 VAL C C 1
ATOM 4035 O O . VAL C 1 146 ? -9.058 2.523 -46.893 1.00 6.73 144 VAL C O 1
ATOM 4039 N N . GLY C 1 147 ? -7.598 3.878 -45.763 1.00 5.62 145 GLY C N 1
ATOM 4040 C CA . GLY C 1 147 ? -8.322 5.111 -46.175 1.00 5.31 145 GLY C CA 1
ATOM 4041 C C . GLY C 1 147 ? -9.161 5.689 -45.056 1.00 4.71 145 GLY C C 1
ATOM 4042 O O . GLY C 1 147 ? -9.377 5.050 -43.990 1.00 5.40 145 GLY C O 1
ATOM 4043 N N . VAL C 1 148 ? -9.661 6.903 -45.288 1.00 6.68 146 VAL C N 1
ATOM 4044 C CA . VAL C 1 148 ? -10.551 7.621 -44.397 1.00 6.30 146 VAL C CA 1
ATOM 4045 C C . VAL C 1 148 ? -11.851 7.882 -45.143 1.00 8.30 146 VAL C C 1
ATOM 4046 O O . VAL C 1 148 ? -11.937 8.799 -45.955 1.00 10.88 146 VAL C O 1
ATOM 4050 N N . PRO C 1 149 ? -12.897 7.097 -44.895 1.00 6.54 147 PRO C N 1
ATOM 4051 C CA . PRO C 1 149 ? -12.972 5.939 -44.012 1.00 7.65 147 PRO C CA 1
ATOM 4052 C C . PRO C 1 149 ? -12.382 4.728 -44.723 1.00 6.64 147 PRO C C 1
ATOM 4053 O O . PRO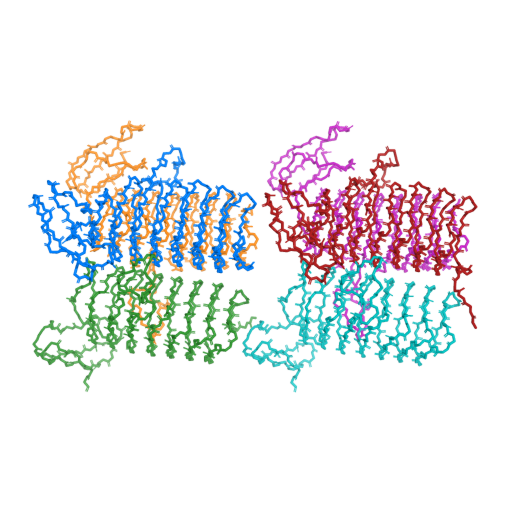 C 1 149 ? -12.158 4.718 -45.936 1.00 7.65 147 PRO C O 1
ATOM 4057 N N . ALA C 1 150 ? -12.176 3.666 -43.958 1.00 6.38 148 ALA C N 1
ATOM 4058 C CA . ALA C 1 150 ? -11.436 2.529 -44.470 1.00 5.56 148 ALA C CA 1
ATOM 4059 C C . ALA C 1 150 ? -12.295 1.738 -45.446 1.00 7.08 148 ALA C C 1
ATOM 4060 O O . ALA C 1 150 ? -13.486 1.498 -45.230 1.00 10.34 148 ALA C O 1
ATOM 4062 N N . ARG C 1 151 ? -11.674 1.305 -46.537 1.00 6.72 149 ARG C N 1
ATOM 4063 C CA . ARG C 1 151 ? -12.308 0.433 -47.526 1.00 7.16 149 ARG C CA 1
ATOM 4064 C C . ARG C 1 151 ? -11.390 -0.749 -47.769 1.00 8.31 149 ARG C C 1
ATOM 4065 O O . ARG C 1 151 ? -10.160 -0.620 -47.717 1.00 6.73 149 ARG C O 1
ATOM 4073 N N . GLN C 1 152 ? -11.984 -1.897 -48.092 1.00 7.86 150 GLN C N 1
ATOM 4074 C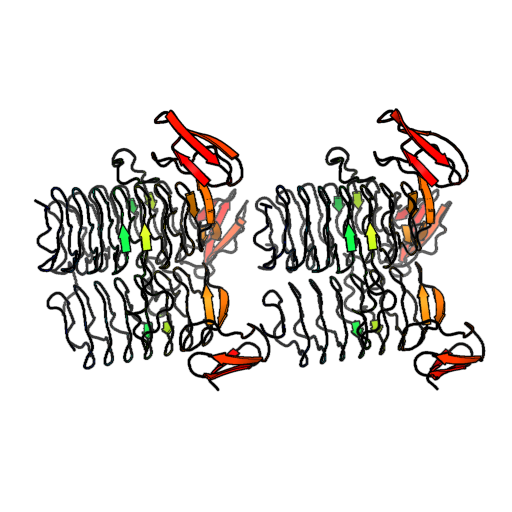 CA . GLN C 1 152 ? -11.160 -3.075 -48.309 1.00 9.17 150 GLN C CA 1
ATOM 4075 C C . GLN C 1 152 ? -10.575 -3.073 -49.697 1.00 7.37 150 GLN C C 1
ATOM 4076 O O . GLN C 1 152 ? -11.305 -2.915 -50.711 1.00 9.42 150 GLN C O 1
ATOM 4082 N N . ILE C 1 153 ? -9.281 -3.314 -49.785 1.00 7.66 151 ILE C N 1
ATOM 4083 C CA . ILE C 1 153 ? -8.573 -3.331 -51.066 1.00 6.42 151 ILE C CA 1
ATOM 4084 C C . ILE C 1 153 ? -7.919 -4.670 -51.361 1.00 9.76 151 ILE C C 1
ATOM 4085 O O . ILE C 1 153 ? -7.413 -4.878 -52.462 1.00 10.03 151 ILE C O 1
ATOM 4090 N N . GLY C 1 154 ? -7.876 -5.592 -50.405 1.00 7.39 152 GLY C N 1
ATOM 4091 C CA . GLY C 1 154 ? -7.251 -6.883 -50.614 1.00 7.68 152 GLY C CA 1
ATOM 4092 C C . GLY C 1 154 ? -7.429 -7.758 -49.400 1.00 5.34 152 GLY C C 1
ATOM 4093 O O . GLY C 1 154 ? -8.236 -7.459 -48.534 1.00 7.24 152 GLY C O 1
ATOM 4094 N N . TRP C 1 155 ? -6.610 -8.802 -49.406 1.00 5.96 153 TRP C N 1
ATOM 4095 C CA . TRP C 1 155 ? -6.589 -9.784 -48.328 1.00 5.60 153 TRP C CA 1
ATOM 4096 C C . TRP C 1 155 ? -5.129 -9.976 -47.952 1.00 8.12 153 TRP C C 1
ATOM 4097 O O . TRP C 1 155 ? -4.231 -10.027 -48.810 1.00 7.78 153 TRP C O 1
ATOM 4108 N N . MET C 1 156 ? -4.870 -10.044 -46.645 1.00 7.74 154 MET C N 1
ATOM 4109 C CA . MET C 1 156 ? -3.498 -10.218 -46.148 1.00 8.35 154 MET C CA 1
ATOM 4110 C C . MET C 1 156 ? -3.369 -11.619 -45.545 1.00 8.87 154 MET C C 1
ATOM 4111 O O . MET C 1 156 ? -4.206 -12.015 -44.702 1.00 10.73 154 MET C O 1
ATOM 4116 N N . SER C 1 157 ? -2.290 -12.332 -45.879 1.00 6.74 155 SER C N 1
ATOM 4117 C CA . SER C 1 157 ? -1.977 -13.587 -45.206 1.00 6.69 155 SER C CA 1
ATOM 4118 C C . SER C 1 157 ? -1.613 -13.413 -43.724 1.00 6.33 155 SER C C 1
ATOM 4119 O O . SER C 1 157 ? -1.302 -12.306 -43.304 1.00 7.05 155 SER C O 1
ATOM 4122 N N . ARG C 1 158 ? -1.580 -14.527 -42.991 1.00 6.35 156 ARG C N 1
ATOM 4123 C CA . ARG C 1 158 ? -1.086 -14.472 -41.609 1.00 6.14 156 ARG C CA 1
ATOM 4124 C C . ARG C 1 158 ? 0.322 -13.829 -41.597 1.00 6.33 156 ARG C C 1
ATOM 4125 O O . ARG C 1 158 ? 0.658 -13.022 -40.736 1.00 6.93 156 ARG C O 1
ATOM 4133 N N . HIS C 1 159 ? 1.166 -14.211 -42.558 1.00 7.04 157 HIS C N 1
ATOM 4134 C CA . HIS C 1 159 ? 2.539 -13.703 -42.669 1.00 6.80 157 HIS C CA 1
ATOM 4135 C C . HIS C 1 159 ? 2.565 -12.201 -42.819 1.00 6.75 157 HIS C C 1
ATOM 4136 O O . HIS C 1 159 ? 3.504 -11.562 -42.333 1.00 7.71 157 HIS C O 1
ATOM 4143 N N . GLY C 1 160 ? 1.544 -11.614 -43.447 1.00 6.31 158 GLY C N 1
ATOM 4144 C CA . GLY C 1 160 ? 1.423 -10.164 -43.612 1.00 7.26 158 GLY C CA 1
ATOM 4145 C C . GLY C 1 160 ? 1.808 -9.683 -45.001 1.00 9.52 158 GLY C C 1
ATOM 4146 O O . GLY C 1 160 ? 2.379 -8.585 -45.112 1.00 10.38 158 GLY C O 1
ATOM 4147 N N . GLU C 1 161 ? 1.452 -10.443 -46.042 1.00 8.40 159 GLU C N 1
ATOM 4148 C CA A GLU C 1 161 ? 1.626 -9.970 -47.410 0.50 6.87 159 GLU C CA 1
ATOM 4149 C CA B GLU C 1 161 ? 1.634 -9.989 -47.410 0.50 7.49 159 GLU C CA 1
ATOM 4150 C C . GLU C 1 161 ? 0.340 -10.268 -48.159 1.00 4.92 159 GLU C C 1
ATOM 4151 O O . GLU C 1 161 ? -0.388 -11.239 -47.832 1.00 6.96 159 GLU C O 1
ATOM 4162 N N . GLN C 1 162 ? 0.025 -9.476 -49.168 1.00 6.01 160 GLN C N 1
ATOM 4163 C CA . GLN C 1 162 ? -1.261 -9.681 -49.816 1.00 6.56 160 GLN C CA 1
ATOM 4164 C C . GLN C 1 162 ? -1.319 -11.028 -50.544 1.00 5.82 160 GLN C C 1
ATOM 4165 O O . GLN C 1 162 ? -0.318 -11.540 -51.096 1.00 7.20 160 GLN C O 1
ATOM 4171 N N . LEU C 1 163 ? -2.533 -11.590 -50.505 1.00 6.97 161 LEU C N 1
ATOM 4172 C CA . LEU C 1 163 ? -2.808 -12.857 -51.193 1.00 7.30 161 LEU C CA 1
ATOM 4173 C C . LEU C 1 163 ? -3.393 -12.564 -52.579 1.00 10.38 161 LEU C C 1
ATOM 4174 O O . LEU C 1 163 ? -4.124 -11.564 -52.749 1.00 10.35 161 LEU C O 1
ATOM 4179 N N . ASP C 1 164 ? -3.115 -13.447 -53.536 1.00 11.67 162 ASP C N 1
ATOM 4180 C CA . ASP C 1 164 ? -3.730 -13.275 -54.869 1.00 13.77 162 ASP C CA 1
ATOM 4181 C C . ASP C 1 164 ? -5.145 -13.852 -54.855 1.00 12.54 162 ASP C C 1
ATOM 4182 O O . ASP C 1 164 ? -5.365 -14.966 -55.345 1.00 13.37 162 ASP C O 1
ATOM 4187 N N . LEU C 1 165 ? -6.066 -13.117 -54.245 1.00 10.66 163 LEU C N 1
ATOM 4188 C CA . LEU C 1 165 ? -7.461 -13.512 -54.133 1.00 11.49 163 LEU C CA 1
ATOM 4189 C C . LEU C 1 165 ? -8.306 -12.321 -54.512 1.00 13.86 163 LEU C C 1
ATOM 4190 O O . LEU C 1 165 ? -8.036 -11.185 -54.085 1.00 13.99 163 LEU C O 1
ATOM 4195 N N . PRO C 1 166 ? -9.388 -12.559 -55.261 1.00 11.88 164 PRO C N 1
ATOM 4196 C CA . PRO C 1 166 ? -10.257 -11.438 -55.539 1.00 13.38 164 PRO C CA 1
ATOM 4197 C C . PRO C 1 166 ? -10.990 -11.000 -54.284 1.00 12.69 164 PRO C C 1
ATOM 4198 O O . PRO C 1 166 ? -11.047 -11.744 -53.302 1.00 12.36 164 PRO C O 1
ATOM 4202 N N . LEU C 1 167 ? -11.627 -9.834 -54.326 1.00 12.10 165 LEU C N 1
ATOM 4203 C CA . LEU C 1 167 ? -12.428 -9.371 -53.210 1.00 14.34 165 LEU C CA 1
ATOM 4204 C C . LEU C 1 167 ? -13.686 -10.197 -53.011 1.00 13.58 165 LEU C C 1
ATOM 4205 O O . LEU C 1 167 ? -14.118 -10.408 -51.890 1.00 15.86 165 LEU C O 1
ATOM 4210 N N . ARG C 1 168 ? -14.327 -10.634 -54.090 1.00 13.80 166 ARG C N 1
ATOM 4211 C CA . ARG C 1 168 ? -15.635 -11.263 -53.943 1.00 14.59 166 ARG C CA 1
ATOM 4212 C C . ARG C 1 168 ? -15.615 -12.628 -54.659 1.00 13.58 166 ARG C C 1
ATOM 4213 O O . ARG C 1 168 ? -14.750 -12.923 -55.476 1.00 13.86 166 ARG C O 1
ATOM 4221 N N . GLY C 1 169 ? -16.619 -13.448 -54.339 1.00 14.70 167 GLY C N 1
ATOM 4222 C CA . GLY C 1 169 ? -16.803 -14.714 -55.063 1.00 14.23 167 GLY C CA 1
ATOM 4223 C C . GLY C 1 169 ? -16.050 -15.840 -54.387 1.00 11.93 167 GLY C C 1
ATOM 4224 O O . GLY C 1 169 ? -15.797 -15.820 -53.183 1.00 11.99 167 GLY C O 1
ATOM 4225 N N . ASN C 1 170 ? -15.737 -16.840 -55.189 1.00 12.48 168 ASN C N 1
ATOM 4226 C CA . ASN C 1 170 ? -15.075 -18.032 -54.672 1.00 10.87 168 ASN C CA 1
ATOM 4227 C C . ASN C 1 170 ? -13.714 -18.093 -55.341 1.00 14.19 168 ASN C C 1
ATOM 4228 O O . ASN C 1 170 ? -13.558 -17.781 -56.524 1.00 16.36 168 ASN C O 1
ATOM 4233 N N . ALA C 1 171 ? -12.701 -18.493 -54.569 1.00 10.69 169 ALA C N 1
ATOM 4234 C CA . ALA C 1 171 ? -11.328 -18.538 -55.069 1.00 10.19 169 ALA C CA 1
ATOM 4235 C C . ALA C 1 171 ? -10.465 -19.249 -54.024 1.00 7.41 169 ALA C C 1
ATOM 4236 O O . ALA C 1 171 ? -10.940 -19.553 -52.933 1.00 10.26 169 ALA C O 1
ATOM 4238 N N . GLU C 1 172 ? -9.223 -19.510 -54.412 1.00 8.94 170 GLU C N 1
ATOM 4239 C CA . GLU C 1 172 ? -8.223 -20.091 -53.505 1.00 9.63 170 GLU C CA 1
ATOM 4240 C C . GLU C 1 172 ? -6.905 -19.409 -53.762 1.00 9.29 170 GLU C C 1
ATOM 4241 O O . GLU C 1 172 ? -6.633 -18.941 -54.859 1.00 10.93 170 GLU C O 1
ATOM 4247 N N . ALA C 1 173 ? -6.060 -19.315 -52.733 1.00 9.33 171 ALA C N 1
ATOM 4248 C CA . ALA C 1 173 ? -4.709 -18.755 -52.898 1.00 9.51 171 ALA C CA 1
ATOM 4249 C C . ALA C 1 173 ? -3.760 -19.462 -51.932 1.00 9.18 171 ALA C C 1
ATOM 4250 O O . ALA C 1 173 ? -4.226 -20.084 -50.978 1.00 10.78 171 ALA C O 1
ATOM 4252 N N . THR C 1 174 ? -2.454 -19.335 -52.159 1.00 9.28 172 THR C N 1
ATOM 4253 C CA . THR C 1 174 ? -1.483 -19.946 -51.246 1.00 8.67 172 THR C CA 1
ATOM 4254 C C . THR C 1 174 ? -0.465 -18.878 -50.859 1.00 10.21 172 THR C C 1
ATOM 4255 O O . THR C 1 174 ? -0.007 -18.108 -51.712 1.00 11.79 172 THR C O 1
ATOM 4259 N N . CYS C 1 175 ? -0.100 -18.816 -49.580 1.00 6.95 173 CYS C N 1
ATOM 4260 C CA . CYS C 1 175 ? 1.000 -17.969 -49.132 1.00 7.97 173 CYS C CA 1
ATOM 4261 C C . CYS C 1 175 ? 2.315 -18.556 -49.622 1.00 8.56 173 CYS C C 1
ATOM 4262 O O . CYS C 1 175 ? 2.609 -19.708 -49.339 1.00 8.09 173 CYS C O 1
ATOM 4265 N N . PRO C 1 176 ? 3.128 -17.757 -50.335 1.00 7.71 174 PRO C N 1
ATOM 4266 C CA . PRO C 1 176 ? 4.385 -18.375 -50.824 1.00 10.28 174 PRO C CA 1
ATOM 4267 C C . PRO C 1 176 ? 5.441 -18.575 -49.747 1.00 11.42 174 PRO C C 1
ATOM 4268 O O . PRO C 1 176 ? 6.384 -19.343 -49.968 1.00 13.22 174 PRO C O 1
ATOM 4272 N N . HIS C 1 177 ? 5.276 -17.938 -48.585 1.00 8.11 175 HIS C N 1
ATOM 4273 C CA . HIS C 1 177 ? 6.277 -18.042 -47.544 1.00 8.56 175 HIS C CA 1
ATOM 4274 C C . HIS C 1 177 ? 6.139 -19.272 -46.693 1.00 8.87 175 HIS C C 1
ATOM 4275 O O . HIS C 1 177 ? 7.130 -19.850 -46.223 1.00 9.83 175 HIS C O 1
ATOM 4282 N N . THR C 1 178 ? 4.896 -19.726 -46.533 1.00 8.95 176 THR C N 1
ATOM 4283 C CA . THR C 1 178 ? 4.564 -20.824 -45.644 1.00 9.81 176 THR C CA 1
ATOM 4284 C C . THR C 1 178 ? 3.931 -21.972 -46.425 1.00 9.14 176 THR C C 1
ATOM 4285 O O . THR C 1 178 ? 3.862 -23.075 -45.892 1.00 9.84 176 THR C O 1
ATOM 4289 N N . GLY C 1 179 ? 3.413 -21.698 -47.618 1.00 7.95 177 GLY C N 1
ATOM 4290 C CA . GLY C 1 179 ? 2.562 -22.633 -48.393 1.00 9.69 177 GLY C CA 1
ATOM 4291 C C . GLY C 1 179 ? 1.163 -22.800 -47.822 1.00 9.21 177 GLY C C 1
ATOM 4292 O O . GLY C 1 179 ? 0.413 -23.688 -48.233 1.00 11.33 177 GLY C O 1
ATOM 4293 N N . GLU C 1 180 ? 0.785 -21.990 -46.840 1.00 9.38 178 GLU C N 1
ATOM 4294 C CA . GLU C 1 180 ? -0.561 -22.075 -46.240 1.00 11.60 178 GLU C CA 1
ATOM 4295 C C . GLU C 1 180 ? -1.597 -21.757 -47.305 1.00 8.38 178 GLU C C 1
ATOM 4296 O O . GLU C 1 180 ? -1.427 -20.803 -48.092 1.00 8.30 178 GLU C O 1
ATOM 4302 N N . ARG C 1 181 ? -2.659 -22.563 -47.288 1.00 8.07 179 ARG C N 1
ATOM 4303 C CA . ARG C 1 181 ? -3.736 -22.351 -48.250 1.00 9.05 179 ARG C CA 1
ATOM 4304 C C . ARG C 1 181 ? -4.907 -21.547 -47.707 1.00 7.74 179 ARG C C 1
ATOM 4305 O O . ARG C 1 181 ? -5.228 -21.720 -46.533 1.00 9.49 179 ARG C O 1
ATOM 4313 N N . TYR C 1 182 ? -5.457 -20.657 -48.521 1.00 8.39 180 TYR C N 1
ATOM 4314 C CA . TYR C 1 182 ? -6.584 -19.800 -48.147 1.00 7.66 180 TYR C CA 1
ATOM 4315 C C . TYR C 1 182 ? -7.719 -20.128 -49.110 1.00 8.66 180 TYR C C 1
ATOM 4316 O O . TYR C 1 182 ? -7.485 -20.414 -50.294 1.00 9.79 180 TYR C O 1
ATOM 4325 N N . ILE C 1 183 ? -8.936 -20.089 -48.593 1.00 8.52 181 ILE C N 1
ATOM 4326 C CA . ILE C 1 183 ? -10.157 -20.329 -49.382 1.00 8.72 181 ILE C CA 1
ATOM 4327 C C . ILE C 1 183 ? -11.089 -19.138 -49.220 1.00 7.55 181 ILE C C 1
ATOM 4328 O O . ILE C 1 183 ? -11.412 -18.747 -48.085 1.00 8.50 181 ILE C O 1
ATOM 4333 N N . LEU C 1 184 ? -11.551 -18.609 -50.342 1.00 8.71 182 LEU C N 1
ATOM 4334 C CA . LEU C 1 184 ? -12.541 -17.544 -50.368 1.00 9.01 182 LEU C CA 1
ATOM 4335 C C . LEU C 1 184 ? -13.860 -18.159 -50.790 1.00 11.16 182 LEU C C 1
ATOM 4336 O O . LEU C 1 184 ? -13.939 -18.846 -51.810 1.00 10.48 182 LEU C O 1
ATOM 4341 N N . THR C 1 185 ? -14.863 -17.897 -49.967 1.00 10.15 183 THR C N 1
ATOM 4342 C CA . THR C 1 185 ? -16.211 -18.471 -50.185 1.00 11.09 183 THR C CA 1
ATOM 4343 C C . THR C 1 185 ? -17.158 -17.279 -50.084 1.00 9.63 183 THR C C 1
ATOM 4344 O O . THR C 1 185 ? -17.363 -16.699 -49.015 1.00 11.36 183 THR C O 1
ATOM 4348 N N . ASP C 1 186 ? -17.745 -16.977 -51.231 1.00 11.05 184 ASP C N 1
ATOM 4349 C CA . ASP C 1 186 ? -18.676 -15.846 -51.328 1.00 13.61 184 ASP C CA 1
ATOM 4350 C C . ASP C 1 186 ? -18.128 -14.606 -50.603 1.00 13.86 184 ASP C C 1
ATOM 4351 O O . ASP C 1 186 ? -18.775 -13.960 -49.765 1.00 14.48 184 ASP C O 1
ATOM 4356 N N . GLY C 1 187 ? -16.880 -14.290 -50.930 1.00 11.68 185 GLY C N 1
ATOM 4357 C CA . GLY C 1 187 ? -16.256 -13.121 -50.343 1.00 11.83 185 GLY C CA 1
ATOM 4358 C C . GLY C 1 187 ? -15.762 -13.153 -48.910 1.00 10.81 185 GLY C C 1
ATOM 4359 O O . GLY C 1 187 ? -15.455 -12.089 -48.371 1.00 12.01 185 GLY C O 1
ATOM 4360 N N . VAL C 1 188 ? -15.694 -14.312 -48.265 1.00 9.58 186 VAL C N 1
ATOM 4361 C CA . VAL C 1 188 ? -15.226 -14.485 -46.885 1.00 8.02 186 VAL C CA 1
ATOM 4362 C C . VAL C 1 188 ? -14.003 -15.412 -47.003 1.00 8.14 186 VAL C C 1
ATOM 4363 O O . VAL C 1 188 ? -14.052 -16.496 -47.631 1.00 8.78 186 VAL C O 1
ATOM 4367 N N . CYS C 1 189 ? -12.881 -14.949 -46.459 1.00 9.10 187 CYS C N 1
ATOM 4368 C CA . CYS C 1 189 ? -11.610 -15.671 -46.514 1.00 8.10 187 CYS C CA 1
ATOM 4369 C C . CYS C 1 189 ? -11.370 -16.430 -45.231 1.00 8.44 187 CYS C C 1
ATOM 4370 O O . CYS C 1 189 ? -11.566 -15.903 -44.134 1.00 9.64 187 CYS C O 1
ATOM 4373 N N . ARG C 1 190 ? -10.896 -17.667 -45.378 1.00 8.49 188 ARG C N 1
ATOM 4374 C CA . ARG C 1 190 ? -10.449 -18.500 -44.274 1.00 7.35 188 ARG C CA 1
ATOM 4375 C C . ARG C 1 190 ? -9.173 -19.221 -44.630 1.00 7.58 188 ARG C C 1
ATOM 4376 O O . ARG C 1 190 ? -8.877 -19.457 -45.790 1.00 8.91 188 ARG C O 1
ATOM 4384 N N . LEU C 1 191 ? -8.445 -19.566 -43.578 1.00 8.72 189 LEU C N 1
ATOM 4385 C CA . LEU C 1 191 ? -7.345 -20.518 -43.693 1.00 9.66 189 LEU C CA 1
ATOM 4386 C C . LEU C 1 191 ? -7.910 -21.914 -43.973 1.00 12.77 189 LEU C C 1
ATOM 4387 O O . LEU C 1 191 ? -8.902 -22.341 -43.357 1.00 13.73 189 LEU C O 1
ATOM 4392 N N . ALA C 1 192 ? -7.314 -22.657 -44.904 1.00 11.61 190 ALA C N 1
ATOM 4393 C CA . ALA C 1 192 ? -7.808 -23.989 -45.238 1.00 14.77 190 ALA C CA 1
ATOM 4394 C C . ALA C 1 192 ? -7.572 -24.947 -44.095 1.00 21.03 190 ALA C C 1
ATOM 4395 O O . ALA C 1 192 ? -8.434 -25.832 -43.922 1.00 23.46 190 ALA C O 1
ATOM 4398 N N . GLY D 1 1 ? 12.027 11.372 43.825 1.00 30.10 -1 GLY D N 1
ATOM 4399 C CA . GLY D 1 1 ? 12.609 12.188 42.722 1.00 28.11 -1 GLY D CA 1
ATOM 4400 C C . GLY D 1 1 ? 12.065 13.608 42.730 1.00 26.57 -1 GLY D C 1
ATOM 4401 O O . GLY D 1 1 ? 11.237 13.996 43.560 1.00 27.13 -1 GLY D O 1
ATOM 4402 N N . HIS D 1 2 ? 12.530 14.415 41.785 1.00 25.69 0 HIS D N 1
ATOM 4403 C CA . HIS D 1 2 ? 12.078 15.805 41.721 1.00 23.76 0 HIS D CA 1
ATOM 4404 C C . HIS D 1 2 ? 12.141 16.235 40.264 1.00 24.17 0 HIS D C 1
ATOM 4405 O O . HIS D 1 2 ? 12.772 15.566 39.437 1.00 21.61 0 HIS D O 1
ATOM 4412 N N . MET D 1 3 ? 11.490 17.357 39.976 1.00 23.03 1 MET D N 1
ATOM 4413 C CA . MET D 1 3 ? 11.461 17.867 38.612 1.00 23.88 1 MET D CA 1
ATOM 4414 C C . MET D 1 3 ? 12.849 18.371 38.209 1.00 21.72 1 MET D C 1
ATOM 4415 O O . MET D 1 3 ? 13.525 19.090 38.954 1.00 20.81 1 MET D O 1
ATOM 4420 N N . ALA D 1 4 ? 13.271 17.986 37.007 1.00 19.09 2 ALA D N 1
ATOM 4421 C CA . ALA D 1 4 ? 14.501 18.512 36.432 1.00 16.22 2 ALA D CA 1
ATOM 4422 C C . ALA D 1 4 ? 14.507 20.030 36.263 1.00 17.83 2 ALA D C 1
ATOM 4423 O O . ALA D 1 4 ? 13.474 20.630 35.918 1.00 18.13 2 ALA D O 1
ATOM 4425 N N . THR D 1 5 ? 15.671 20.649 36.494 1.00 15.69 3 THR D N 1
ATOM 4426 C CA . THR D 1 5 ? 15.878 22.082 36.306 1.00 15.21 3 THR D CA 1
ATOM 4427 C C . THR D 1 5 ? 16.940 22.333 35.235 1.00 14.81 3 THR D C 1
ATOM 4428 O O . THR D 1 5 ? 16.606 22.394 34.052 1.00 16.84 3 THR D O 1
ATOM 4432 N N . ILE D 1 6 ? 18.185 22.526 35.642 1.00 13.95 4 ILE D N 1
ATOM 4433 C CA . ILE D 1 6 ? 19.288 22.779 34.732 1.00 13.35 4 ILE D CA 1
ATOM 4434 C C . ILE D 1 6 ? 20.280 21.684 35.050 1.00 13.67 4 ILE D C 1
ATOM 4435 O O . ILE D 1 6 ? 20.763 21.544 36.180 1.00 13.01 4 ILE D O 1
ATOM 4440 N N . HIS D 1 7 ? 20.544 20.827 34.079 1.00 11.59 5 HIS D N 1
ATOM 4441 C CA . HIS D 1 7 ? 21.447 19.719 34.371 1.00 9.94 5 HIS D CA 1
ATOM 4442 C C . HIS D 1 7 ? 22.801 20.271 34.825 1.00 9.84 5 HIS D C 1
ATOM 4443 O O . HIS D 1 7 ? 23.279 21.285 34.326 1.00 10.29 5 HIS D O 1
ATOM 4450 N N . PRO D 1 8 ? 23.445 19.586 35.804 1.00 10.94 6 PRO D N 1
ATOM 4451 C CA . PRO D 1 8 ? 24.729 20.093 36.268 1.00 11.93 6 PRO D CA 1
ATOM 4452 C C . PRO D 1 8 ? 25.837 20.251 35.227 1.00 11.63 6 PRO D C 1
ATOM 4453 O O . PRO D 1 8 ? 26.762 21.043 35.393 1.00 13.33 6 PRO D O 1
ATOM 4457 N N . THR D 1 9 ? 25.724 19.538 34.107 1.00 10.58 7 THR D N 1
ATOM 4458 C CA . THR D 1 9 ? 26.758 19.665 33.060 1.00 10.77 7 THR D CA 1
ATOM 4459 C C . THR D 1 9 ? 26.543 20.823 32.080 1.00 8.28 7 THR D C 1
ATOM 4460 O O . THR D 1 9 ? 27.464 21.158 31.334 1.00 12.07 7 THR D O 1
ATOM 4464 N N . ALA D 1 10 ? 25.383 21.476 32.173 1.00 9.15 8 ALA D N 1
ATOM 4465 C CA . ALA D 1 10 ? 25.139 22.635 31.331 1.00 9.76 8 ALA D CA 1
ATOM 4466 C C . ALA D 1 10 ? 26.022 23.793 31.791 1.00 9.83 8 ALA D C 1
ATOM 4467 O O . ALA D 1 10 ? 26.346 23.905 33.000 1.00 11.50 8 ALA D O 1
ATOM 4469 N N . ILE D 1 11 ? 26.421 24.688 30.884 1.00 10.09 9 ILE D N 1
ATOM 4470 C CA . ILE D 1 11 ? 27.180 25.881 31.166 1.00 11.03 9 ILE D CA 1
ATOM 4471 C C . ILE D 1 11 ? 26.305 27.060 30.781 1.00 10.54 9 ILE D C 1
ATOM 4472 O O . ILE D 1 11 ? 26.087 27.323 29.589 1.00 9.67 9 ILE D O 1
ATOM 4477 N N . VAL D 1 12 ? 25.824 27.794 31.786 1.00 11.61 10 VAL D N 1
ATOM 4478 C CA . VAL D 1 12 ? 25.011 28.998 31.592 1.00 12.70 10 VAL D CA 1
ATOM 4479 C C . VAL D 1 12 ? 25.884 30.182 31.984 1.00 10.96 10 VAL D C 1
ATOM 4480 O O . VAL D 1 12 ? 26.189 30.373 33.181 1.00 13.07 10 VAL D O 1
ATOM 4484 N N . ASP D 1 13 ? 26.413 30.898 31.009 1.00 10.65 11 ASP D N 1
ATOM 4485 C CA . ASP D 1 13 ? 27.367 31.986 31.291 1.00 9.93 11 ASP D CA 1
ATOM 4486 C C . ASP D 1 13 ? 26.735 33.112 32.108 1.00 12.33 11 ASP D C 1
ATOM 4487 O O . ASP D 1 13 ? 25.560 33.438 31.951 1.00 11.58 11 ASP D O 1
ATOM 4492 N N . GLU D 1 14 ? 27.533 33.721 32.991 1.00 11.87 12 GLU D N 1
ATOM 4493 C CA . GLU D 1 14 ? 27.060 34.839 33.804 1.00 14.88 12 GLU D CA 1
ATOM 4494 C C . GLU D 1 14 ? 26.374 35.902 32.959 1.00 13.25 12 GLU D C 1
ATOM 4495 O O . GLU D 1 14 ? 26.944 36.345 31.978 1.00 13.18 12 GLU D O 1
ATOM 4501 N N . GLY D 1 15 ? 25.171 36.307 33.378 1.00 14.36 13 GLY D N 1
ATOM 4502 C CA . GLY D 1 15 ? 24.432 37.352 32.690 1.00 13.46 13 GLY D CA 1
ATOM 4503 C C . GLY D 1 15 ? 23.240 36.770 31.941 1.00 14.39 13 GLY D C 1
ATOM 4504 O O . GLY D 1 15 ? 22.277 37.473 31.662 1.00 12.63 13 GLY D O 1
ATOM 4505 N N . ALA D 1 16 ? 23.231 35.481 31.626 1.00 12.40 14 ALA D N 1
ATOM 4506 C CA . ALA D 1 16 ? 22.114 34.939 30.860 1.00 10.93 14 ALA D CA 1
ATOM 4507 C C . ALA D 1 16 ? 20.830 35.046 31.676 1.00 11.63 14 ALA D C 1
ATOM 4508 O O . ALA D 1 16 ? 20.862 34.850 32.905 1.00 13.29 14 ALA D O 1
ATOM 4510 N N . ARG D 1 17 ? 19.703 35.357 31.033 1.00 9.76 15 ARG D N 1
ATOM 4511 C CA . ARG D 1 17 ? 18.437 35.464 31.736 1.00 9.72 15 ARG D CA 1
ATOM 4512 C C . ARG D 1 17 ? 17.562 34.291 31.317 1.00 9.93 15 ARG D C 1
ATOM 4513 O O . ARG D 1 17 ? 17.211 34.184 30.123 1.00 11.88 15 ARG D O 1
ATOM 4521 N N . ILE D 1 18 ? 17.188 33.427 32.245 1.00 11.25 16 ILE D N 1
ATOM 4522 C CA A ILE D 1 18 ? 16.373 32.264 31.952 0.50 12.44 16 ILE D CA 1
ATOM 4523 C CA B ILE D 1 18 ? 16.366 32.268 31.945 0.50 11.88 16 ILE D CA 1
ATOM 4524 C C . ILE D 1 18 ? 15.118 32.334 32.809 1.00 12.77 16 ILE D C 1
ATOM 4525 O O . ILE D 1 18 ? 15.202 32.442 34.041 1.00 12.10 16 ILE D O 1
ATOM 4534 N N . GLY D 1 19 ? 13.965 32.258 32.164 1.00 10.21 17 GLY D N 1
ATOM 4535 C CA . GLY D 1 19 ? 12.706 32.332 32.880 1.00 9.39 17 GLY D CA 1
ATOM 4536 C C . GLY D 1 19 ? 12.451 31.135 33.743 1.00 12.14 17 GLY D C 1
ATOM 4537 O O . GLY D 1 19 ? 13.028 30.044 33.543 1.00 11.86 17 GLY D O 1
ATOM 4538 N N . ALA D 1 20 ? 11.526 31.316 34.681 1.00 11.49 18 ALA D N 1
ATOM 4539 C CA . ALA D 1 20 ? 11.110 30.229 35.540 1.00 13.66 18 ALA D CA 1
ATOM 4540 C C . ALA D 1 20 ? 10.606 28.977 34.831 1.00 14.03 18 ALA D C 1
ATOM 4541 O O . ALA D 1 20 ? 10.021 29.060 33.746 1.00 12.92 18 ALA D O 1
ATOM 4543 N N . HIS D 1 21 ? 10.864 27.816 35.432 1.00 15.39 19 HIS D N 1
ATOM 4544 C CA . HIS D 1 21 ? 10.285 26.553 34.989 1.00 17.05 19 HIS D CA 1
ATOM 4545 C C . HIS D 1 21 ? 10.824 26.090 33.639 1.00 14.40 19 HIS D C 1
ATOM 4546 O O . HIS D 1 21 ? 10.204 25.247 33.002 1.00 17.07 19 HIS D O 1
ATOM 4553 N N . SER D 1 22 ? 11.974 26.610 33.256 1.00 14.28 20 SER D N 1
ATOM 4554 C CA . SER D 1 22 ? 12.542 26.181 31.981 1.00 13.62 20 SER D CA 1
ATOM 4555 C C . SER D 1 22 ? 13.408 25.000 32.366 1.00 15.23 20 SER D C 1
ATOM 4556 O O . SER D 1 22 ? 13.883 24.892 33.501 1.00 17.96 20 SER D O 1
ATOM 4559 N N . ARG D 1 23 ? 13.591 24.083 31.428 1.00 10.65 21 ARG D N 1
ATOM 4560 C CA . ARG D 1 23 ? 14.474 22.949 31.651 1.00 11.29 21 ARG D CA 1
ATOM 4561 C C . ARG D 1 23 ? 15.621 23.002 30.652 1.00 10.79 21 ARG D C 1
ATOM 4562 O O . ARG D 1 23 ? 15.386 23.180 29.453 1.00 11.05 21 ARG D O 1
ATOM 4570 N N . ILE D 1 24 ? 16.849 22.842 31.137 1.00 9.95 22 ILE D N 1
ATOM 4571 C CA . ILE D 1 24 ? 18.047 22.937 30.344 1.00 8.34 22 ILE D CA 1
ATOM 4572 C C . ILE D 1 24 ? 18.792 21.628 30.516 1.00 11.44 22 ILE D C 1
ATOM 4573 O O . ILE D 1 24 ? 19.122 21.281 31.635 1.00 10.66 22 ILE D O 1
ATOM 4578 N N . TRP D 1 25 ? 19.006 20.857 29.459 1.00 8.70 23 TRP D N 1
ATOM 4579 C CA . TRP D 1 25 ? 19.499 19.513 29.521 1.00 9.07 23 TRP D CA 1
ATOM 4580 C C . TRP D 1 25 ? 21.006 19.421 29.394 1.00 6.83 23 TRP D C 1
ATOM 4581 O O . TRP D 1 25 ? 21.749 20.378 29.553 1.00 8.53 23 TRP D O 1
ATOM 4592 N N . HIS D 1 26 ? 21.458 18.194 29.168 1.00 8.27 24 HIS D N 1
ATOM 4593 C CA . HIS D 1 26 ? 22.870 17.903 29.312 1.00 8.20 24 HIS D CA 1
ATOM 4594 C C . HIS D 1 26 ? 23.776 18.634 28.335 1.00 6.73 24 HIS D C 1
ATOM 4595 O O . HIS D 1 26 ? 23.489 18.663 27.105 1.00 8.45 24 HIS D O 1
ATOM 4602 N N . TRP D 1 27 ? 24.910 19.144 28.796 1.00 7.58 25 TRP D N 1
ATOM 4603 C CA . TRP D 1 27 ? 25.931 19.755 27.957 1.00 7.88 25 TRP D CA 1
ATOM 4604 C C . TRP D 1 27 ? 25.358 20.795 27.014 1.00 7.76 25 TRP D C 1
ATOM 4605 O O . TRP D 1 27 ? 25.766 20.876 25.844 1.00 8.34 25 TRP D O 1
ATOM 4616 N N . VAL D 1 28 ? 24.429 21.588 27.544 1.00 7.30 26 VAL D N 1
ATOM 4617 C CA . VAL D 1 28 ? 24.028 22.820 26.867 1.00 7.40 26 VAL D CA 1
ATOM 4618 C C . VAL D 1 28 ? 24.951 23.969 27.162 1.00 7.78 26 VAL D C 1
ATOM 4619 O O . VAL D 1 28 ? 25.344 24.093 28.333 1.00 9.59 26 VAL D O 1
ATOM 4623 N N . HIS D 1 29 ? 25.245 24.851 26.230 1.00 8.08 27 HIS D N 1
ATOM 4624 C CA . HIS D 1 29 ? 25.975 26.070 26.546 1.00 7.62 27 HIS D CA 1
ATOM 4625 C C . HIS D 1 29 ? 25.108 27.253 26.146 1.00 8.46 27 HIS D C 1
ATOM 4626 O O . HIS D 1 29 ? 24.762 27.397 24.955 1.00 8.28 27 HIS D O 1
ATOM 4633 N N . ILE D 1 30 ? 24.828 28.141 27.102 1.00 8.04 28 ILE D N 1
ATOM 4634 C CA . ILE D 1 30 ? 24.103 29.385 26.847 1.00 8.69 28 ILE D CA 1
ATOM 4635 C C . ILE D 1 30 ? 25.001 30.581 27.156 1.00 7.71 28 ILE D C 1
ATOM 4636 O O . ILE D 1 30 ? 25.573 30.658 28.263 1.00 10.54 28 ILE D O 1
ATOM 4641 N N . CYS D 1 31 ? 25.161 31.471 26.201 1.00 8.47 29 CYS D N 1
ATOM 4642 C CA . CYS D 1 31 ? 26.038 32.627 26.373 1.00 7.88 29 CYS D CA 1
ATOM 4643 C C . CYS D 1 31 ? 25.340 33.704 27.206 1.00 9.92 29 CYS D C 1
ATOM 4644 O O . CYS D 1 31 ? 24.142 33.741 27.410 1.00 9.92 29 CYS D O 1
ATOM 4647 N N . GLY D 1 32 ? 26.168 34.600 27.739 1.00 10.43 30 GLY D N 1
ATOM 4648 C CA . GLY D 1 32 ? 25.699 35.530 28.773 1.00 10.57 30 GLY D CA 1
ATOM 4649 C C . GLY D 1 32 ? 24.749 36.612 28.312 1.00 10.68 30 GLY D C 1
ATOM 4650 O O . GLY D 1 32 ? 24.026 37.150 29.157 1.00 12.81 30 GLY D O 1
ATOM 4651 N N . GLY D 1 33 ? 24.699 36.936 27.024 1.00 8.99 31 GLY D N 1
ATOM 4652 C CA . GLY D 1 33 ? 23.716 37.941 26.585 1.00 8.35 31 GLY D CA 1
ATOM 4653 C C . GLY D 1 33 ? 22.329 37.390 26.296 1.00 9.69 31 GLY D C 1
ATOM 4654 O O . GLY D 1 33 ? 21.405 38.159 26.066 1.00 10.73 31 GLY D O 1
ATOM 4655 N N . ALA D 1 34 ? 22.168 36.074 26.298 1.00 9.58 32 ALA D N 1
ATOM 4656 C CA . ALA D 1 34 ? 20.904 35.477 25.867 1.00 8.42 32 ALA D CA 1
ATOM 4657 C C . ALA D 1 34 ? 19.755 35.800 26.831 1.00 8.36 32 ALA D C 1
ATOM 4658 O O . ALA D 1 34 ? 19.957 35.873 28.042 1.00 9.09 32 ALA D O 1
ATOM 4660 N N . GLU D 1 35 ? 18.525 35.856 26.336 1.00 9.10 33 GLU D N 1
ATOM 4661 C CA . GLU D 1 35 ? 17.337 35.856 27.196 1.00 8.66 33 GLU D CA 1
ATOM 4662 C C . GLU D 1 35 ? 16.457 34.746 26.673 1.00 8.41 33 GLU D C 1
ATOM 4663 O O . GLU D 1 35 ? 16.213 34.660 25.457 1.00 10.50 33 GLU D O 1
ATOM 4669 N N . ILE D 1 36 ? 15.987 33.919 27.593 1.00 9.12 34 ILE D N 1
ATOM 4670 C CA . ILE D 1 36 ? 15.165 32.750 27.347 1.00 8.01 34 ILE D CA 1
ATOM 4671 C C . ILE D 1 36 ? 13.963 32.851 28.266 1.00 9.82 34 ILE D C 1
ATOM 4672 O O . ILE D 1 36 ? 14.144 33.083 29.470 1.00 10.46 34 ILE D O 1
ATOM 4677 N N . GLY D 1 37 ? 12.755 32.628 27.744 1.00 10.25 35 GLY D N 1
ATOM 4678 C CA . GLY D 1 37 ? 11.558 32.805 28.565 1.00 11.17 35 GLY D CA 1
ATOM 4679 C C . GLY D 1 37 ? 11.266 31.689 29.540 1.00 11.03 35 GLY D C 1
ATOM 4680 O O . GLY D 1 37 ? 12.113 30.837 29.870 1.00 11.87 35 GLY D O 1
ATOM 4681 N N . GLU D 1 38 ? 10.023 31.731 30.006 1.00 10.49 36 GLU D N 1
ATOM 4682 C CA . GLU D 1 38 ? 9.513 30.782 30.987 1.00 10.73 36 GLU D CA 1
ATOM 4683 C C . GLU D 1 38 ? 9.036 29.483 30.341 1.00 12.69 36 GLU D C 1
ATOM 4684 O O . GLU D 1 38 ? 8.485 29.534 29.242 1.00 11.89 36 GLU D O 1
ATOM 4690 N N . GLY D 1 39 ? 9.228 28.334 30.979 1.00 11.16 37 GLY D N 1
ATOM 4691 C CA . GLY D 1 39 ? 8.615 27.101 30.489 1.00 12.29 37 GLY D CA 1
ATOM 4692 C C . GLY D 1 39 ? 9.229 26.567 29.194 1.00 10.01 37 GLY D C 1
ATOM 4693 O O . GLY D 1 39 ? 8.600 25.808 28.460 1.00 12.75 37 GLY D O 1
ATOM 4694 N N . CYS D 1 40 ? 10.464 26.961 28.928 1.00 9.71 38 CYS D N 1
ATOM 4695 C CA . CYS D 1 40 ? 11.151 26.456 27.729 1.00 8.23 38 CYS D CA 1
ATOM 4696 C C . CYS D 1 40 ? 11.803 25.103 28.055 1.00 9.12 38 CYS D C 1
ATOM 4697 O O . CYS D 1 40 ? 12.008 24.684 29.184 1.00 11.31 38 CYS D O 1
ATOM 4700 N N . SER D 1 41 ? 12.207 24.376 27.014 1.00 7.35 39 SER D N 1
ATOM 4701 C CA . SER D 1 41 ? 12.962 23.137 27.138 1.00 8.49 39 SER D CA 1
ATOM 4702 C C . SER D 1 41 ? 14.080 23.207 26.117 1.00 7.57 39 SER D C 1
ATOM 4703 O O . SER D 1 41 ? 13.798 23.402 24.918 1.00 7.34 39 SER D O 1
ATOM 4706 N N . LEU D 1 42 ? 15.328 23.051 26.552 1.00 9.40 40 LEU D N 1
ATOM 4707 C CA . LEU D 1 42 ? 16.492 23.070 25.663 1.00 7.45 40 LEU D CA 1
ATOM 4708 C C . LEU D 1 42 ? 17.177 21.721 25.801 1.00 8.87 40 LEU D C 1
ATOM 4709 O O . LEU D 1 42 ? 17.730 21.402 26.880 1.00 8.40 40 LEU D O 1
ATOM 4714 N N . GLY D 1 43 ? 17.192 20.952 24.712 1.00 7.09 41 GLY D N 1
ATOM 4715 C CA . GLY D 1 43 ? 17.710 19.589 24.748 1.00 7.07 41 GLY D CA 1
ATOM 4716 C C . GLY D 1 43 ? 19.237 19.500 24.733 1.00 6.11 41 GLY D C 1
ATOM 4717 O O . GLY D 1 43 ? 19.983 20.471 24.687 1.00 7.47 41 GLY D O 1
ATOM 4718 N N . GLN D 1 44 ? 19.704 18.260 24.758 1.00 7.51 42 GLN D N 1
ATOM 4719 C CA . GLN D 1 44 ? 21.129 17.925 24.868 1.00 8.32 42 GLN D CA 1
ATOM 4720 C C . GLN D 1 44 ? 21.929 18.679 23.806 1.00 7.84 42 GLN D C 1
ATOM 4721 O O . GLN D 1 44 ? 21.544 18.682 22.605 1.00 7.05 42 GLN D O 1
ATOM 4727 N N . ASN D 1 45 ? 23.059 19.283 24.170 1.00 6.87 43 ASN D N 1
ATOM 4728 C CA . ASN D 1 45 ? 23.971 19.898 23.230 1.00 6.48 43 ASN D CA 1
ATOM 4729 C C . ASN D 1 45 ? 23.413 21.102 22.515 1.00 5.79 43 ASN D C 1
ATOM 4730 O O . ASN D 1 45 ? 24.064 21.599 21.597 1.00 6.95 43 ASN D O 1
ATOM 4735 N N . VAL D 1 46 ? 22.315 21.683 23.016 1.00 6.39 44 VAL D N 1
ATOM 4736 C CA . VAL D 1 46 ? 21.925 22.984 22.459 1.00 6.08 44 VAL D CA 1
ATOM 4737 C C . VAL D 1 46 ? 22.999 24.031 22.722 1.00 6.31 44 VAL D C 1
ATOM 4738 O O . VAL D 1 46 ? 23.725 23.978 23.740 1.00 7.37 44 VAL D O 1
ATOM 4742 N N . PHE D 1 47 ? 23.110 25.004 21.834 1.00 6.97 45 PHE D N 1
ATOM 4743 C CA . PHE D 1 47 ? 23.954 26.165 21.981 1.00 6.33 45 PHE D CA 1
ATOM 4744 C C . PHE D 1 47 ? 23.073 27.387 21.806 1.00 7.02 45 PHE D C 1
ATOM 4745 O O . PHE D 1 47 ? 22.195 27.386 20.931 1.00 8.39 45 PHE D O 1
ATOM 4753 N N . VAL D 1 48 ? 23.271 28.426 22.619 1.00 8.36 46 VAL D N 1
ATOM 4754 C CA . VAL D 1 48 ? 22.535 29.676 22.473 1.00 7.46 46 VAL D CA 1
ATOM 4755 C C . VAL D 1 48 ? 23.527 30.821 22.529 1.00 8.14 46 VAL D C 1
ATOM 4756 O O . VAL D 1 48 ? 24.280 30.934 23.514 1.00 9.82 46 VAL D O 1
ATOM 4760 N N . GLY D 1 49 ? 23.528 31.657 21.507 1.00 7.66 47 GLY D N 1
ATOM 4761 C CA . GLY D 1 49 ? 24.452 32.784 21.423 1.00 7.27 47 GLY D CA 1
ATOM 4762 C C . GLY D 1 49 ? 24.030 33.950 22.309 1.00 8.35 47 GLY D C 1
ATOM 4763 O O . GLY D 1 49 ? 23.073 33.898 23.091 1.00 11.00 47 GLY D O 1
ATOM 4764 N N . ASN D 1 50 ? 24.847 34.992 22.213 1.00 8.73 48 ASN D N 1
ATOM 4765 C CA . ASN D 1 50 ? 24.569 36.221 22.975 1.00 9.26 48 ASN D CA 1
ATOM 4766 C C . ASN D 1 50 ? 23.403 37.073 22.473 1.00 8.37 48 ASN D C 1
ATOM 4767 O O . ASN D 1 50 ? 22.584 37.533 23.287 1.00 10.84 48 ASN D O 1
ATOM 4772 N N . ARG D 1 51 ? 23.341 37.277 21.162 1.00 8.50 49 ARG D N 1
ATOM 4773 C CA . ARG D 1 51 ? 22.363 38.194 20.573 1.00 8.46 49 ARG D CA 1
ATOM 4774 C C . ARG D 1 51 ? 21.134 37.385 20.170 1.00 8.61 49 ARG D C 1
ATOM 4775 O O . ARG D 1 51 ? 20.822 37.251 18.972 1.00 10.72 49 ARG D O 1
ATOM 4783 N N . VAL D 1 52 ? 20.473 36.875 21.201 1.00 7.89 50 VAL D N 1
ATOM 4784 C CA . VAL D 1 52 ? 19.381 35.924 21.006 1.00 8.35 50 VAL D CA 1
ATOM 4785 C C . VAL D 1 52 ? 18.300 36.245 22.020 1.00 9.57 50 VAL D C 1
ATOM 4786 O O . VAL D 1 52 ? 18.573 36.422 23.233 1.00 9.41 50 VAL D O 1
ATOM 4790 N N . ARG D 1 53 ? 17.065 36.259 21.520 1.00 8.17 51 ARG D N 1
ATOM 4791 C CA . ARG D 1 53 ? 15.921 36.227 22.415 1.00 8.58 51 ARG D CA 1
ATOM 4792 C C . ARG D 1 53 ? 15.058 35.039 22.054 1.00 8.37 51 ARG D C 1
ATOM 4793 O O . ARG D 1 53 ? 14.738 34.841 20.872 1.00 9.70 51 ARG D O 1
ATOM 4801 N N . ILE D 1 54 ? 14.690 34.266 23.058 1.00 8.34 52 ILE D N 1
ATOM 4802 C CA . ILE D 1 54 ? 13.818 33.102 22.907 1.00 8.18 52 ILE D CA 1
ATOM 4803 C C . ILE D 1 54 ? 12.644 33.388 23.854 1.00 7.59 52 ILE D C 1
ATOM 4804 O O . ILE D 1 54 ? 12.875 33.690 25.043 1.00 8.94 52 ILE D O 1
ATOM 4809 N N . GLY D 1 55 ? 11.431 33.281 23.343 1.00 7.94 53 GLY D N 1
ATOM 4810 C CA . GLY D 1 55 ? 10.222 33.620 24.131 1.00 7.56 53 GLY D CA 1
ATOM 4811 C C . GLY D 1 55 ? 9.838 32.536 25.121 1.00 8.07 53 GLY D C 1
ATOM 4812 O O . GLY D 1 55 ? 10.672 31.748 25.587 1.00 10.06 53 GLY D O 1
ATOM 4813 N N . ASN D 1 56 ? 8.552 32.460 25.468 1.00 8.32 54 ASN D N 1
ATOM 4814 C CA . ASN D 1 56 ? 8.062 31.535 26.483 1.00 7.11 54 ASN D CA 1
ATOM 4815 C C . ASN D 1 56 ? 7.547 30.251 25.845 1.00 8.29 54 ASN D C 1
ATOM 4816 O O . ASN D 1 56 ? 7.024 30.309 24.731 1.00 7.71 54 ASN D O 1
ATOM 4821 N N . ARG D 1 57 ? 7.749 29.111 26.503 1.00 9.91 55 ARG D N 1
ATOM 4822 C CA . ARG D 1 57 ? 7.190 27.816 26.122 1.00 9.59 55 ARG D CA 1
ATOM 4823 C C . ARG D 1 57 ? 7.768 27.357 24.769 1.00 7.96 55 ARG D C 1
ATOM 4824 O O . ARG D 1 57 ? 7.089 26.668 23.986 1.00 11.03 55 ARG D O 1
ATOM 4832 N N . VAL D 1 58 ? 9.013 27.744 24.534 1.00 7.61 56 VAL D N 1
ATOM 4833 C CA . VAL D 1 58 ? 9.670 27.333 23.283 1.00 7.17 56 VAL D CA 1
ATOM 4834 C C . VAL D 1 58 ? 10.350 25.997 23.557 1.00 8.90 56 VAL D C 1
ATOM 4835 O O . VAL D 1 58 ? 11.028 25.817 24.581 1.00 8.71 56 VAL D O 1
ATOM 4839 N N . LYS D 1 59 ? 10.159 25.046 22.640 1.00 7.33 57 LYS D N 1
ATOM 4840 C CA . LYS D 1 59 ? 10.731 23.698 22.763 1.00 7.83 57 LYS D CA 1
ATOM 4841 C C . LYS D 1 59 ? 11.834 23.558 21.738 1.00 7.60 57 LYS D C 1
ATOM 4842 O O . LYS D 1 59 ? 11.551 23.595 20.524 1.00 9.15 57 LYS D O 1
ATOM 4848 N N . ILE D 1 60 ? 13.069 23.396 22.195 1.00 9.38 58 ILE D N 1
ATOM 4849 C CA . ILE D 1 60 ? 14.258 23.296 21.359 1.00 6.93 58 ILE D CA 1
ATOM 4850 C C . ILE D 1 60 ? 14.830 21.914 21.592 1.00 7.52 58 ILE D C 1
ATOM 4851 O O . ILE D 1 60 ? 15.305 21.586 22.695 1.00 8.71 58 ILE D O 1
ATOM 4856 N N . GLN D 1 61 ? 14.737 21.056 20.594 1.00 6.76 59 GLN D N 1
ATOM 4857 C CA . GLN D 1 61 ? 15.235 19.690 20.716 1.00 7.09 59 GLN D CA 1
ATOM 4858 C C . GLN D 1 61 ? 16.762 19.603 20.614 1.00 7.26 59 GLN D C 1
ATOM 4859 O O . GLN D 1 61 ? 17.466 20.597 20.466 1.00 7.99 59 GLN D O 1
ATOM 4865 N N . ASN D 1 62 ? 17.259 18.377 20.693 1.00 7.61 60 ASN D N 1
ATOM 4866 C CA . ASN D 1 62 ? 18.701 18.180 20.752 1.00 6.84 60 ASN D CA 1
ATOM 4867 C C . ASN D 1 62 ? 19.459 18.794 19.569 1.00 6.19 60 ASN D C 1
ATOM 4868 O O . ASN D 1 62 ? 18.951 18.802 18.438 1.00 7.01 60 ASN D O 1
ATOM 4873 N N . ASN D 1 63 ? 20.659 19.313 19.816 1.00 5.89 61 ASN D N 1
ATOM 4874 C CA . ASN D 1 63 ? 21.623 19.629 18.750 1.00 5.22 61 ASN D CA 1
ATOM 4875 C C . ASN D 1 63 ? 21.169 20.804 17.896 1.00 6.01 61 ASN D C 1
ATOM 4876 O O . ASN D 1 63 ? 21.545 20.882 16.713 1.00 8.35 61 ASN D O 1
ATOM 4881 N N . VAL D 1 64 ? 20.394 21.729 18.453 1.00 6.92 62 VAL D N 1
ATOM 4882 C CA . VAL D 1 64 ? 20.070 22.982 17.789 1.00 6.39 62 VAL D CA 1
ATOM 4883 C C . VAL D 1 64 ? 20.979 24.094 18.323 1.00 5.01 62 VAL D C 1
ATOM 4884 O O . VAL D 1 64 ? 21.099 24.288 19.554 1.00 7.13 62 VAL D O 1
ATOM 4888 N N . SER D 1 65 ? 21.608 24.806 17.392 1.00 7.32 63 SER D N 1
ATOM 4889 C CA . SER D 1 65 ? 22.420 25.970 17.725 1.00 6.01 63 SER D CA 1
ATOM 4890 C C . SER D 1 65 ? 21.685 27.238 17.371 1.00 7.40 63 SER D C 1
ATOM 4891 O O . SER D 1 65 ? 21.468 27.549 16.200 1.00 7.85 63 SER D O 1
ATOM 4894 N N . VAL D 1 66 ? 21.250 27.928 18.415 1.00 8.38 64 VAL D N 1
ATOM 4895 C CA . VAL D 1 66 ? 20.521 29.171 18.265 1.00 7.29 64 VAL D CA 1
ATOM 4896 C C . VAL D 1 66 ? 21.579 30.269 18.259 1.00 8.32 64 VAL D C 1
ATOM 4897 O O . VAL D 1 66 ? 21.898 30.875 19.280 1.00 7.98 64 VAL D O 1
ATOM 4901 N N . TYR D 1 67 ? 22.148 30.538 17.089 1.00 7.74 65 TYR D N 1
ATOM 4902 C CA . TYR D 1 67 ? 23.231 31.528 16.927 1.00 7.35 65 TYR D CA 1
ATOM 4903 C C . TYR D 1 67 ? 22.762 32.957 17.144 1.00 9.34 65 TYR D C 1
ATOM 4904 O O . TYR D 1 67 ? 21.574 33.276 17.047 1.00 8.88 65 TYR D O 1
ATOM 4913 N N . ASP D 1 68 ? 23.757 33.826 17.343 1.00 8.85 66 ASP D N 1
ATOM 4914 C CA . ASP D 1 68 ? 23.470 35.251 17.313 1.00 10.09 66 ASP D CA 1
ATOM 4915 C C . ASP D 1 68 ? 22.590 35.623 16.137 1.00 9.32 66 ASP D C 1
ATOM 4916 O O . ASP D 1 68 ? 22.760 35.138 15.005 1.00 9.06 66 ASP D O 1
ATOM 4921 N N . ASN D 1 69 ? 21.640 36.512 16.385 1.00 10.52 67 ASN D N 1
ATOM 4922 C CA . ASN D 1 69 ? 20.747 37.112 15.406 1.00 10.67 67 ASN D CA 1
ATOM 4923 C C . ASN D 1 69 ? 19.555 36.238 15.047 1.00 8.73 67 ASN D C 1
ATOM 4924 O O . ASN D 1 69 ? 18.858 36.556 14.091 1.00 9.66 67 ASN D O 1
ATOM 4929 N N . VAL D 1 70 ? 19.295 35.232 15.872 1.00 9.69 68 VAL D N 1
ATOM 4930 C CA . VAL D 1 70 ? 18.101 34.376 15.777 1.00 7.29 68 VAL D CA 1
ATOM 4931 C C . VAL D 1 70 ? 17.155 34.749 16.932 1.00 8.01 68 VAL D C 1
ATOM 4932 O O . VAL D 1 70 ? 17.588 34.834 18.100 1.00 8.94 68 VAL D O 1
ATOM 4936 N N . PHE D 1 71 ? 15.885 34.978 16.597 1.00 7.47 69 PHE D N 1
ATOM 4937 C CA . PHE D 1 71 ? 14.858 35.424 17.556 1.00 7.64 69 PHE D CA 1
ATOM 4938 C C . PHE D 1 71 ? 13.657 34.529 17.433 1.00 6.96 69 PHE D C 1
ATOM 4939 O O . PHE D 1 71 ? 13.128 34.418 16.327 1.00 8.73 69 PHE D O 1
ATOM 4947 N N . LEU D 1 72 ? 13.302 33.873 18.529 1.00 6.99 70 LEU D N 1
ATOM 4948 C CA . LEU D 1 72 ? 12.206 32.895 18.486 1.00 7.35 70 LEU D CA 1
ATOM 4949 C C . LEU D 1 72 ? 11.085 33.392 19.387 1.00 6.05 70 LEU D C 1
ATOM 4950 O O . LEU D 1 72 ? 11.268 33.593 20.596 1.00 6.81 70 LEU D O 1
ATOM 4955 N N . GLU D 1 73 ? 9.911 33.560 18.816 1.00 6.87 71 GLU D N 1
ATOM 4956 C CA . GLU D 1 73 ? 8.748 33.937 19.588 1.00 6.21 71 GLU D CA 1
ATOM 4957 C C . GLU D 1 73 ? 8.202 32.778 20.413 1.00 6.57 71 GLU D C 1
ATOM 4958 O O . GLU D 1 73 ? 8.599 31.610 20.338 1.00 7.18 71 GLU D O 1
ATOM 4964 N N . ASP D 1 74 ? 7.225 33.093 21.256 1.00 7.97 72 ASP D N 1
ATOM 4965 C CA . ASP D 1 74 ? 6.523 32.142 22.133 1.00 7.96 72 ASP D CA 1
ATOM 4966 C C . ASP D 1 74 ? 6.044 30.930 21.339 1.00 7.11 72 ASP D C 1
ATOM 4967 O O . ASP D 1 74 ? 5.619 31.051 20.169 1.00 7.68 72 ASP D O 1
ATOM 4972 N N . ASP D 1 75 ? 6.118 29.756 21.947 1.00 7.08 73 ASP D N 1
ATOM 4973 C CA . ASP D 1 75 ? 5.478 28.539 21.441 1.00 9.13 73 ASP D CA 1
ATOM 4974 C C . ASP D 1 75 ? 6.102 28.026 20.150 1.00 7.92 73 ASP D C 1
ATOM 4975 O O . ASP D 1 75 ? 5.499 27.147 19.517 1.00 8.87 73 ASP D O 1
ATOM 4980 N N . VAL D 1 76 ? 7.296 28.507 19.830 1.00 6.48 74 VAL D N 1
ATOM 4981 C CA . VAL D 1 76 ? 8.019 27.895 18.707 1.00 6.30 74 VAL D CA 1
ATOM 4982 C C . VAL D 1 76 ? 8.548 26.511 19.022 1.00 6.74 74 VAL D C 1
ATOM 4983 O O . VAL D 1 76 ? 8.924 26.236 20.166 1.00 6.71 74 VAL D O 1
ATOM 4987 N N . PHE D 1 77 ? 8.560 25.645 18.011 1.00 5.79 75 PHE D N 1
ATOM 4988 C CA . PHE D 1 77 ? 9.070 24.300 18.171 1.00 6.16 75 PHE D CA 1
ATOM 4989 C C . PHE D 1 77 ? 10.270 24.123 17.233 1.00 6.36 75 PHE D C 1
ATOM 4990 O O . PHE D 1 77 ? 10.094 24.266 16.015 1.00 7.72 75 PHE D O 1
ATOM 4998 N N . CYS D 1 78 ? 11.458 23.845 17.752 1.00 6.20 76 CYS D N 1
ATOM 4999 C CA . CYS D 1 78 ? 12.641 23.617 16.910 1.00 5.67 76 CYS D CA 1
ATOM 5000 C C . CYS D 1 78 ? 12.948 22.148 17.029 1.00 6.88 76 CYS D C 1
ATOM 5001 O O . CYS D 1 78 ? 13.319 21.634 18.077 1.00 7.29 76 CYS D O 1
ATOM 5004 N N . GLY D 1 79 ? 12.768 21.423 15.942 1.00 5.35 77 GLY D N 1
ATOM 5005 C CA . GLY D 1 79 ? 12.897 19.995 15.943 1.00 4.69 77 GLY D CA 1
ATOM 5006 C C . GLY D 1 79 ? 14.331 19.487 16.020 1.00 6.03 77 GLY D C 1
ATOM 5007 O O . GLY D 1 79 ? 15.279 20.266 15.918 1.00 6.93 77 GLY D O 1
ATOM 5008 N N . PRO D 1 80 ? 14.468 18.173 16.253 1.00 5.45 78 PRO D N 1
ATOM 5009 C CA . PRO D 1 80 ? 15.782 17.557 16.464 1.00 6.11 78 PRO D CA 1
ATOM 5010 C C . PRO D 1 80 ? 16.764 17.978 15.383 1.00 4.85 78 PRO D C 1
ATOM 5011 O O . PRO D 1 80 ? 16.483 17.764 14.190 1.00 5.85 78 PRO D O 1
ATOM 5015 N N . SER D 1 81 ? 17.889 18.551 15.765 1.00 6.23 79 SER D N 1
ATOM 5016 C CA . SER D 1 81 ? 18.990 18.830 14.858 1.00 5.19 79 SER D CA 1
ATOM 5017 C C . SER D 1 81 ? 18.615 19.754 13.725 1.00 6.76 79 SER D C 1
ATOM 5018 O O . SER D 1 81 ? 19.280 19.749 12.689 1.00 8.64 79 SER D O 1
ATOM 5021 N N . MET D 1 82 ? 17.591 20.583 13.938 1.00 5.34 80 MET D N 1
ATOM 5022 C CA . MET D 1 82 ? 17.424 21.676 12.984 1.00 4.92 80 MET D CA 1
ATOM 5023 C C . MET D 1 82 ? 18.539 22.729 13.091 1.00 5.95 80 MET D C 1
ATOM 5024 O O . MET D 1 82 ? 19.223 22.779 14.114 1.00 6.23 80 MET D O 1
ATOM 5029 N N . VAL D 1 83 ? 18.768 23.473 12.010 1.00 4.91 81 VAL D N 1
ATOM 5030 C CA . VAL D 1 83 ? 19.943 24.322 11.869 1.00 5.33 81 VAL D CA 1
ATOM 5031 C C . VAL D 1 83 ? 19.567 25.734 11.501 1.00 6.01 81 VAL D C 1
ATOM 5032 O O . VAL D 1 83 ? 18.951 25.962 10.452 1.00 6.94 81 VAL D O 1
ATOM 5036 N N . PHE D 1 84 ? 19.961 26.689 12.339 1.00 6.18 82 PHE D N 1
ATOM 5037 C CA . PHE D 1 84 ? 19.941 28.127 12.038 1.00 7.38 82 PHE D CA 1
ATOM 5038 C C . PHE D 1 84 ? 21.287 28.605 11.492 1.00 6.46 82 PHE D C 1
ATOM 5039 O O . PHE D 1 84 ? 22.306 27.927 11.664 1.00 6.78 82 PHE D O 1
ATOM 5047 N N . THR D 1 85 ? 21.263 29.732 10.787 1.00 7.14 83 THR D N 1
ATOM 5048 C CA . THR D 1 85 ? 22.488 30.364 10.297 1.00 8.72 83 THR D CA 1
ATOM 5049 C C . THR D 1 85 ? 22.362 31.860 10.496 1.00 7.47 83 THR D C 1
ATOM 5050 O O . THR D 1 85 ? 21.265 32.373 10.725 1.00 9.05 83 THR D O 1
ATOM 5054 N N . ASN D 1 86 ? 23.484 32.567 10.427 1.00 8.30 84 ASN D N 1
ATOM 5055 C CA . ASN D 1 86 ? 23.481 34.025 10.533 1.00 8.25 84 ASN D CA 1
ATOM 5056 C C . ASN D 1 86 ? 24.348 34.726 9.492 1.00 10.16 84 ASN D C 1
ATOM 5057 O O . ASN D 1 86 ? 24.264 35.970 9.375 1.00 11.95 84 ASN D O 1
ATOM 5062 N N . VAL D 1 87 ? 25.129 33.981 8.720 1.00 7.48 85 VAL D N 1
ATOM 5063 C CA . VAL D 1 87 ? 25.899 34.569 7.639 1.00 7.73 85 VAL D CA 1
ATOM 5064 C C . VAL D 1 87 ? 25.403 33.920 6.348 1.00 7.10 85 VAL D C 1
ATOM 5065 O O . VAL D 1 87 ? 25.329 32.692 6.222 1.00 7.88 85 VAL D O 1
ATOM 5069 N N . TYR D 1 88 ? 25.066 34.733 5.354 1.00 6.92 86 TYR D N 1
ATOM 5070 C CA . TYR D 1 88 ? 24.452 34.233 4.131 1.00 5.93 86 TYR D CA 1
ATOM 5071 C C . TYR D 1 88 ? 25.452 33.516 3.228 1.00 6.86 86 TYR D C 1
ATOM 5072 O O . TYR D 1 88 ? 25.135 32.464 2.698 1.00 6.70 86 TYR D O 1
ATOM 5081 N N . ASN D 1 89 ? 26.630 34.099 3.083 1.00 6.22 87 ASN D N 1
ATOM 5082 C CA . ASN D 1 89 ? 27.615 33.623 2.115 1.00 6.91 87 ASN D CA 1
ATOM 5083 C C . ASN D 1 89 ? 28.976 33.500 2.796 1.00 7.93 87 ASN D C 1
ATOM 5084 O O . ASN D 1 89 ? 29.920 34.248 2.478 1.00 7.35 87 ASN D O 1
ATOM 5089 N N . PRO D 1 90 ? 29.112 32.594 3.763 1.00 6.91 88 PRO D N 1
ATOM 5090 C CA . PRO D 1 90 ? 30.347 32.587 4.555 1.00 7.76 88 PRO D CA 1
ATOM 5091 C C . PRO D 1 90 ? 31.577 32.201 3.717 1.00 6.97 88 PRO D C 1
ATOM 5092 O O . PRO D 1 90 ? 31.527 31.323 2.836 1.00 6.95 88 PRO D O 1
ATOM 5096 N N . ARG D 1 91 ? 32.687 32.863 4.057 1.00 6.75 89 ARG D N 1
ATOM 5097 C CA . ARG D 1 91 ? 34.030 32.526 3.553 1.00 6.87 89 ARG D CA 1
ATOM 5098 C C . ARG D 1 91 ? 34.937 32.633 4.777 1.00 7.85 89 ARG D C 1
ATOM 5099 O O . ARG D 1 91 ? 34.881 33.642 5.513 1.00 8.61 89 ARG D O 1
ATOM 5107 N N . ALA D 1 92 ? 35.779 31.610 4.971 1.00 6.88 90 ALA D N 1
ATOM 5108 C CA . ALA D 1 92 ? 36.591 31.566 6.184 1.00 8.08 90 ALA D CA 1
ATOM 5109 C C . ALA D 1 92 ? 37.525 32.776 6.249 1.00 9.72 90 ALA D C 1
ATOM 5110 O O . ALA D 1 92 ? 37.819 33.257 7.341 1.00 11.51 90 ALA D O 1
ATOM 5112 N N . ALA D 1 93 ? 37.965 33.270 5.094 1.00 8.55 91 ALA D N 1
ATOM 5113 C CA . ALA D 1 93 ? 38.919 34.392 5.131 1.00 10.84 91 ALA D CA 1
ATOM 5114 C C . ALA D 1 93 ? 38.305 35.765 5.361 1.00 10.19 91 ALA D C 1
ATOM 5115 O O . ALA D 1 93 ? 39.060 36.731 5.594 1.00 11.76 91 ALA D O 1
ATOM 5117 N N . ILE D 1 94 ? 36.977 35.877 5.360 1.00 9.36 92 ILE D N 1
ATOM 5118 C CA . ILE D 1 94 ? 36.291 37.164 5.426 1.00 9.20 92 ILE D CA 1
ATOM 5119 C C . ILE D 1 94 ? 35.343 37.159 6.632 1.00 11.78 92 ILE D C 1
ATOM 5120 O O . ILE D 1 94 ? 34.323 36.479 6.604 1.00 11.85 92 ILE D O 1
ATOM 5125 N N . GLU D 1 95 ? 35.622 37.924 7.691 1.00 12.59 93 GLU D N 1
ATOM 5126 C CA . GLU D 1 95 ? 34.745 37.916 8.865 1.00 15.20 93 GLU D CA 1
ATOM 5127 C C . GLU D 1 95 ? 33.484 38.692 8.526 1.00 15.77 93 GLU D C 1
ATOM 5128 O O . GLU D 1 95 ? 33.525 39.775 7.934 1.00 18.76 93 GLU D O 1
ATOM 5134 N N . ARG D 1 96 ? 32.331 38.103 8.832 1.00 15.60 94 ARG D N 1
ATOM 5135 C CA . ARG D 1 96 ? 31.107 38.707 8.331 1.00 15.78 94 ARG D CA 1
ATOM 5136 C C . ARG D 1 96 ? 30.142 38.926 9.485 1.00 20.84 94 ARG D C 1
ATOM 5137 O O . ARG D 1 96 ? 28.942 39.057 9.256 1.00 20.42 94 ARG D O 1
ATOM 5145 N N . LYS D 1 97 ? 30.677 38.982 10.703 1.00 24.68 95 LYS D N 1
ATOM 5146 C CA . LYS D 1 97 ? 29.893 39.408 11.865 1.00 28.15 95 LYS D CA 1
ATOM 5147 C C . LYS D 1 97 ? 29.041 40.637 11.551 1.00 27.61 95 LYS D C 1
ATOM 5148 O O . LYS D 1 97 ? 27.870 40.710 11.921 1.00 29.49 95 LYS D O 1
ATOM 5154 N N . SER D 1 98 ? 29.606 41.608 10.844 1.00 26.50 96 SER D N 1
ATOM 5155 C CA . SER D 1 98 ? 28.906 42.864 10.604 1.00 26.05 96 SER D CA 1
ATOM 5156 C C . SER D 1 98 ? 27.808 42.765 9.549 1.00 25.63 96 SER D C 1
ATOM 5157 O O . SER D 1 98 ? 27.037 43.700 9.311 1.00 25.31 96 SER D O 1
ATOM 5160 N N . GLU D 1 99 ? 27.757 41.604 8.898 1.00 17.37 97 GLU D N 1
ATOM 5161 C CA . GLU D 1 99 ? 26.874 41.419 7.757 1.00 17.58 97 GLU D CA 1
ATOM 5162 C C . GLU D 1 99 ? 25.838 40.362 8.120 1.00 13.32 97 GLU D C 1
ATOM 5163 O O . GLU D 1 99 ? 25.117 39.878 7.218 1.00 14.41 97 GLU D O 1
ATOM 5169 N N . TYR D 1 100 ? 25.757 40.048 9.407 1.00 14.27 98 TYR D N 1
ATOM 5170 C CA . TYR D 1 100 ? 24.772 39.059 9.852 1.00 15.46 98 TYR D CA 1
ATOM 5171 C C . TYR D 1 100 ? 23.372 39.442 9.389 1.00 15.73 98 TYR D C 1
ATOM 5172 O O . TYR D 1 100 ? 23.014 40.625 9.334 1.00 16.44 98 TYR D O 1
ATOM 5181 N N . ARG D 1 101 ? 22.548 38.443 9.076 1.00 14.26 99 ARG D N 1
ATOM 5182 C CA . ARG D 1 101 ? 21.143 38.672 8.716 1.00 12.38 99 ARG D CA 1
ATOM 5183 C C . ARG D 1 101 ? 20.310 38.038 9.819 1.00 12.99 99 ARG D C 1
ATOM 5184 O O . ARG D 1 101 ? 20.686 36.967 10.295 1.00 14.01 99 ARG D O 1
ATOM 5192 N N . ASP D 1 102 ? 19.230 38.705 10.208 1.00 14.07 100 ASP D N 1
ATOM 5193 C CA . ASP D 1 102 ? 18.400 38.183 11.296 1.00 12.30 100 ASP D CA 1
ATOM 5194 C C . ASP D 1 102 ? 17.494 37.068 10.793 1.00 12.90 100 ASP D C 1
ATOM 5195 O O . ASP D 1 102 ? 17.096 37.051 9.628 1.00 14.02 100 ASP D O 1
ATOM 5200 N N . THR D 1 103 ? 17.185 36.145 11.692 1.00 9.98 101 THR D N 1
ATOM 5201 C CA . THR D 1 103 ? 16.208 35.094 11.438 1.00 9.17 101 THR D CA 1
ATOM 5202 C C . THR D 1 103 ? 15.150 35.268 12.508 1.00 9.03 101 THR D C 1
ATOM 5203 O O . THR D 1 103 ? 15.464 35.159 13.688 1.00 11.15 101 THR D O 1
ATOM 5207 N N . ILE D 1 104 ? 13.923 35.558 12.105 1.00 8.27 102 ILE D N 1
ATOM 5208 C CA . ILE D 1 104 ? 12.833 35.776 13.073 1.00 9.43 102 ILE D CA 1
ATOM 5209 C C . ILE D 1 104 ? 11.830 34.665 12.863 1.00 9.91 102 ILE D C 1
ATOM 5210 O O . ILE D 1 104 ? 11.364 34.442 11.729 1.00 9.53 102 ILE D O 1
ATOM 5215 N N . VAL D 1 105 ? 11.514 33.952 13.927 1.00 7.79 103 VAL D N 1
ATOM 5216 C CA . VAL D 1 105 ? 10.537 32.877 13.842 1.00 5.51 103 VAL D CA 1
ATOM 5217 C C . VAL D 1 105 ? 9.377 33.283 14.732 1.00 7.38 103 VAL D C 1
ATOM 5218 O O . VAL D 1 105 ? 9.523 33.445 15.949 1.00 7.43 103 VAL D O 1
ATOM 5222 N N . ARG D 1 106 ? 8.206 33.414 14.127 1.00 6.92 104 ARG D N 1
ATOM 5223 C CA . ARG D 1 106 ? 7.035 33.929 14.825 1.00 6.26 104 ARG D CA 1
ATOM 5224 C C . ARG D 1 106 ? 6.268 32.846 15.584 1.00 7.51 104 ARG D C 1
ATOM 5225 O O . ARG D 1 106 ? 6.443 31.619 15.381 1.00 7.03 104 ARG D O 1
ATOM 5233 N N . GLN D 1 107 ? 5.334 33.300 16.424 1.00 6.08 105 GLN D N 1
ATOM 5234 C CA . GLN D 1 107 ? 4.695 32.455 17.395 1.00 7.44 105 GLN D CA 1
ATOM 5235 C C . GLN D 1 107 ? 4.135 31.173 16.812 1.00 5.96 105 GLN D C 1
ATOM 5236 O O . GLN D 1 107 ? 3.416 31.193 15.803 1.00 7.03 105 GLN D O 1
ATOM 5242 N N . GLY D 1 108 ? 4.438 30.069 17.471 1.00 7.16 106 GLY D N 1
ATOM 5243 C CA . GLY D 1 108 ? 3.795 28.789 17.145 1.00 8.79 106 GLY D CA 1
ATOM 5244 C C . GLY D 1 108 ? 4.398 28.054 15.944 1.00 7.05 106 GLY D C 1
ATOM 5245 O O . GLY D 1 108 ? 3.971 26.928 15.708 1.00 8.28 106 GLY D O 1
ATOM 5246 N N . ALA D 1 109 ? 5.323 28.692 15.237 1.00 5.86 107 ALA D N 1
ATOM 5247 C CA . ALA D 1 109 ? 5.916 28.012 14.070 1.00 6.17 107 ALA D CA 1
ATOM 5248 C C . ALA D 1 109 ? 6.602 26.721 14.541 1.00 6.66 107 ALA D C 1
ATOM 5249 O O . ALA D 1 109 ? 7.179 26.659 15.641 1.00 7.01 107 ALA D O 1
ATOM 5251 N N . THR D 1 110 ? 6.569 25.745 13.639 1.00 6.66 108 THR D N 1
ATOM 5252 C CA . THR D 1 110 ? 7.242 24.453 13.808 1.00 6.60 108 THR D CA 1
ATOM 5253 C C . THR D 1 110 ? 8.330 24.312 12.780 1.00 6.12 108 THR D C 1
ATOM 5254 O O . THR D 1 110 ? 8.063 24.407 11.569 1.00 6.69 108 THR D O 1
ATOM 5258 N N . LEU D 1 111 ? 9.546 24.076 13.280 1.00 6.19 109 LEU D N 1
ATOM 5259 C CA . LEU D 1 111 ? 10.700 23.862 12.406 1.00 6.58 109 LEU D CA 1
ATOM 5260 C C . LEU D 1 111 ? 11.039 22.399 12.477 1.00 7.05 109 LEU D C 1
ATOM 5261 O O . LEU D 1 111 ? 11.523 21.910 13.496 1.00 7.59 109 LEU D O 1
ATOM 5266 N N . GLY D 1 112 ? 10.733 21.634 11.441 1.00 5.72 110 GLY D N 1
ATOM 5267 C CA . GLY D 1 112 ? 10.909 20.199 11.505 1.00 5.48 110 GLY D CA 1
ATOM 5268 C C . GLY D 1 112 ? 12.336 19.734 11.679 1.00 6.05 110 GLY D C 1
ATOM 5269 O O . GLY D 1 112 ? 13.322 20.433 11.377 1.00 6.19 110 GLY D O 1
ATOM 5270 N N . ALA D 1 113 ? 12.398 18.490 12.126 1.00 5.74 111 ALA D N 1
ATOM 5271 C CA . ALA D 1 113 ? 13.688 17.830 12.379 1.00 5.12 111 ALA D CA 1
ATOM 5272 C C . ALA D 1 113 ? 14.618 17.984 11.193 1.00 5.25 111 ALA D C 1
ATOM 5273 O O . ALA D 1 113 ? 14.237 17.718 10.045 1.00 4.81 111 ALA D O 1
ATOM 5275 N N . ASN D 1 114 ? 15.845 18.432 11.469 1.00 4.74 112 ASN D N 1
ATOM 5276 C CA . ASN D 1 114 ? 16.901 18.451 10.470 1.00 4.18 112 ASN D CA 1
ATOM 5277 C C . ASN D 1 114 ? 16.617 19.411 9.322 1.00 5.34 112 ASN D C 1
ATOM 5278 O O . ASN D 1 114 ? 17.277 19.326 8.294 1.00 6.99 112 ASN D O 1
ATOM 5283 N N . CYS D 1 115 ? 15.697 20.363 9.521 1.00 4.50 113 CYS D N 1
ATOM 5284 C CA . CYS D 1 115 ? 15.592 21.449 8.566 1.00 5.59 113 CYS D CA 1
ATOM 5285 C C . CYS D 1 115 ? 16.715 22.470 8.695 1.00 5.60 113 CYS D C 1
ATOM 5286 O O . CYS D 1 115 ? 17.417 22.437 9.713 1.00 5.87 113 CYS D O 1
ATOM 5289 N N . THR D 1 116 ? 16.847 23.358 7.723 1.00 5.95 114 THR D N 1
ATOM 5290 C CA . THR D 1 116 ? 17.889 24.376 7.797 1.00 6.28 114 THR D CA 1
ATOM 5291 C C . THR D 1 116 ? 17.247 25.662 7.366 1.00 6.40 114 THR D C 1
ATOM 5292 O O . THR D 1 116 ? 16.495 25.668 6.370 1.00 8.32 114 THR D O 1
ATOM 5296 N N . VAL D 1 117 ? 17.576 26.762 8.034 1.00 6.76 115 VAL D N 1
ATOM 5297 C CA . VAL D 1 117 ? 16.990 28.048 7.662 1.00 6.82 115 VAL D CA 1
ATOM 5298 C C . VAL D 1 117 ? 18.131 28.989 7.263 1.00 6.83 115 VAL D C 1
ATOM 5299 O O . VAL D 1 117 ? 18.998 29.282 8.083 1.00 8.04 115 VAL D O 1
ATOM 5303 N N . VAL D 1 118 ? 18.161 29.389 6.007 1.00 5.93 116 VAL D N 1
ATOM 5304 C CA . VAL D 1 118 ? 19.131 30.377 5.524 1.00 7.28 116 VAL D CA 1
ATOM 5305 C C . VAL D 1 118 ? 18.773 31.747 6.098 1.00 9.29 116 VAL D C 1
ATOM 5306 O O . VAL D 1 118 ? 17.626 32.224 6.006 1.00 9.53 116 VAL D O 1
ATOM 5310 N N . CYS D 1 119 ? 19.780 32.383 6.689 1.00 9.47 117 CYS D N 1
ATOM 5311 C CA . CYS D 1 119 ? 19.536 33.634 7.377 1.00 10.02 117 CYS D CA 1
ATOM 5312 C C . CYS D 1 119 ? 18.895 34.717 6.535 1.00 10.59 117 CYS D C 1
ATOM 5313 O O . CYS D 1 119 ? 19.091 34.777 5.326 1.00 10.88 117 CYS D O 1
ATOM 5316 N N . GLY D 1 120 ? 18.092 35.514 7.231 1.00 10.38 118 GLY D N 1
ATOM 5317 C CA . GLY D 1 120 ? 17.346 36.592 6.587 1.00 12.75 118 GLY D CA 1
ATOM 5318 C C . GLY D 1 120 ? 15.896 36.202 6.368 1.00 13.64 118 GLY D C 1
ATOM 5319 O O . GLY D 1 120 ? 15.063 37.076 6.172 1.00 15.11 118 GLY D O 1
ATOM 5320 N N . ALA D 1 121 ? 15.563 34.917 6.420 1.00 12.72 119 ALA D N 1
ATOM 5321 C CA . ALA D 1 121 ? 14.168 34.541 6.240 1.00 12.76 119 ALA D CA 1
ATOM 5322 C C . ALA D 1 121 ? 13.400 34.839 7.528 1.00 11.22 119 ALA D C 1
ATOM 5323 O O . ALA D 1 121 ? 13.929 34.841 8.669 1.00 12.83 119 ALA D O 1
ATOM 5325 N N . THR D 1 122 ? 12.141 35.207 7.326 1.00 10.93 120 THR D N 1
ATOM 5326 C CA . THR D 1 122 ? 11.190 35.275 8.419 1.00 9.26 120 THR D CA 1
ATOM 5327 C C . THR D 1 122 ? 10.259 34.097 8.267 1.00 9.06 120 THR D C 1
ATOM 5328 O O . THR D 1 122 ? 9.829 33.782 7.159 1.00 11.66 120 THR D O 1
ATOM 5332 N N . ILE D 1 123 ? 9.964 33.427 9.376 1.00 7.02 121 ILE D N 1
ATOM 5333 C CA . ILE D 1 123 ? 9.073 32.284 9.409 1.00 7.23 121 ILE D CA 1
ATOM 5334 C C . ILE D 1 123 ? 7.813 32.700 10.130 1.00 7.46 121 ILE D C 1
ATOM 5335 O O . ILE D 1 123 ? 7.885 33.073 11.305 1.00 8.51 121 ILE D O 1
ATOM 5340 N N . GLY D 1 124 ? 6.663 32.638 9.471 1.00 6.59 122 GLY D N 1
ATOM 5341 C CA . GLY D 1 124 ? 5.448 33.206 10.072 1.00 7.44 122 GLY D CA 1
ATOM 5342 C C . GLY D 1 124 ? 4.777 32.393 11.171 1.00 7.96 122 GLY D C 1
ATOM 5343 O O . GLY D 1 124 ? 5.196 31.281 11.503 1.00 7.56 122 GLY D O 1
ATOM 5344 N N . ARG D 1 125 ? 3.753 32.999 11.780 1.00 6.66 123 ARG D N 1
ATOM 5345 C CA . ARG D 1 125 ? 3.016 32.408 12.884 1.00 7.77 123 ARG D CA 1
ATOM 5346 C C . ARG D 1 125 ? 2.478 31.064 12.431 1.00 6.54 123 ARG D C 1
ATOM 5347 O O . ARG D 1 125 ? 1.819 30.956 11.375 1.00 7.23 123 ARG D O 1
ATOM 5355 N N . TYR D 1 126 ? 2.757 30.032 13.216 1.00 6.11 124 TYR D N 1
ATOM 5356 C CA . TYR D 1 126 ? 2.215 28.689 12.962 1.00 5.96 124 TYR D CA 1
ATOM 5357 C C . TYR D 1 126 ? 2.605 28.153 11.595 1.00 5.50 124 TYR D C 1
ATOM 5358 O O . TYR D 1 126 ? 1.949 27.218 11.111 1.00 6.64 124 TYR D O 1
ATOM 5367 N N . ALA D 1 127 ? 3.685 28.657 11.002 1.00 6.44 125 ALA D N 1
ATOM 5368 C CA . ALA D 1 127 ? 4.197 27.964 9.814 1.00 5.64 125 ALA D CA 1
ATOM 5369 C C . ALA D 1 127 ? 4.642 26.557 10.207 1.00 6.06 125 ALA D C 1
ATOM 5370 O O . ALA D 1 127 ? 4.821 26.224 11.401 1.00 5.54 125 ALA D O 1
ATOM 5372 N N . PHE D 1 128 ? 4.772 25.715 9.181 1.00 7.19 126 PHE D N 1
ATOM 5373 C CA . PHE D 1 128 ? 5.270 24.360 9.450 1.00 6.12 126 PHE D CA 1
ATOM 5374 C C . PHE D 1 128 ? 6.288 24.001 8.389 1.00 3.99 126 PHE D C 1
ATOM 5375 O O . PHE D 1 128 ? 5.932 23.939 7.204 1.00 5.42 126 PHE D O 1
ATOM 5383 N N . VAL D 1 129 ? 7.538 23.860 8.810 1.00 5.88 127 VAL D N 1
ATOM 5384 C CA . VAL D 1 129 ? 8.637 23.513 7.913 1.00 4.82 127 VAL D CA 1
ATOM 5385 C C . VAL D 1 129 ? 8.878 22.017 8.052 1.00 6.17 127 VAL D C 1
ATOM 5386 O O . VAL D 1 129 ? 9.180 21.506 9.140 1.00 6.40 127 VAL D O 1
ATOM 5390 N N . GLY D 1 130 ? 8.653 21.290 6.965 1.00 5.93 128 GLY D N 1
ATOM 5391 C CA . GLY D 1 130 ? 8.826 19.849 7.006 1.00 6.22 128 GLY D CA 1
ATOM 5392 C C . GLY D 1 130 ? 10.221 19.428 7.394 1.00 4.47 128 GLY D C 1
ATOM 5393 O O . GLY D 1 130 ? 11.180 20.153 7.140 1.00 5.79 128 GLY D O 1
ATOM 5394 N N . ALA D 1 131 ? 10.286 18.209 7.920 1.00 4.66 129 ALA D N 1
ATOM 5395 C CA . ALA D 1 131 ? 11.592 17.623 8.242 1.00 6.35 129 ALA D CA 1
ATOM 5396 C C . ALA D 1 131 ? 12.517 17.686 7.040 1.00 6.47 129 ALA D C 1
ATOM 5397 O O . ALA D 1 131 ? 12.114 17.379 5.912 1.00 6.41 129 ALA D O 1
ATOM 5399 N N . GLY D 1 132 ? 13.744 18.123 7.284 1.00 5.05 130 GLY D N 1
ATOM 5400 C CA . GLY D 1 132 ? 14.778 18.138 6.243 1.00 5.33 130 GLY D CA 1
ATOM 5401 C C . GLY D 1 132 ? 14.681 19.259 5.240 1.00 6.21 130 GLY D C 1
ATOM 5402 O O . GLY D 1 132 ? 15.543 19.346 4.375 1.00 8.68 130 GLY D O 1
ATOM 5403 N N . ALA D 1 133 ? 13.689 20.142 5.334 1.00 5.62 131 ALA D N 1
ATOM 5404 C CA . ALA D 1 133 ? 13.595 21.208 4.336 1.00 5.72 131 ALA D CA 1
ATOM 5405 C C . ALA D 1 133 ? 14.708 22.235 4.448 1.00 5.06 131 ALA D C 1
ATOM 5406 O O . ALA D 1 133 ? 15.263 22.393 5.558 1.00 7.52 131 ALA D O 1
ATOM 5408 N N . VAL D 1 134 ? 15.025 22.938 3.364 1.00 5.39 132 VAL D N 1
ATOM 5409 C CA . VAL D 1 134 ? 15.962 24.053 3.415 1.00 5.08 132 VAL D CA 1
ATOM 5410 C C . VAL D 1 134 ? 15.200 25.346 3.099 1.00 5.18 132 VAL D C 1
ATOM 5411 O O . VAL D 1 134 ? 14.820 25.547 1.931 1.00 7.33 132 VAL D O 1
ATOM 5415 N N . VAL D 1 135 ? 14.946 26.173 4.112 1.00 5.72 133 VAL D N 1
ATOM 5416 C CA . VAL D 1 135 ? 14.163 27.410 3.925 1.00 5.58 133 VAL D CA 1
ATOM 5417 C C . VAL D 1 135 ? 15.123 28.480 3.441 1.00 7.71 133 VAL D C 1
ATOM 5418 O O . VAL D 1 135 ? 16.071 28.812 4.153 1.00 8.86 133 VAL D O 1
ATOM 5422 N N . ASN D 1 136 ? 14.846 29.065 2.279 1.00 7.72 134 ASN D N 1
ATOM 5423 C CA . ASN D 1 136 ? 15.650 30.183 1.795 1.00 9.55 134 ASN D CA 1
ATOM 5424 C C . ASN D 1 136 ? 14.763 31.326 1.293 1.00 10.95 134 ASN D C 1
ATOM 5425 O O . ASN D 1 136 ? 15.203 32.144 0.467 1.00 12.30 134 ASN D O 1
ATOM 5430 N N . LYS D 1 137 ? 13.507 31.377 1.741 1.00 9.50 135 LYS D N 1
ATOM 5431 C CA . LYS D 1 137 ? 12.665 32.548 1.510 1.00 10.17 135 LYS D CA 1
ATOM 5432 C C . LYS D 1 137 ? 11.667 32.628 2.640 1.00 10.52 135 LYS D C 1
ATOM 5433 O O . LYS D 1 137 ? 11.474 31.669 3.406 1.00 9.62 135 LYS D O 1
ATOM 5439 N N . ASP D 1 138 ? 11.037 33.790 2.741 1.00 9.42 136 ASP D N 1
ATOM 5440 C CA . ASP D 1 138 ? 10.092 33.993 3.830 1.00 8.60 136 ASP D CA 1
ATOM 5441 C C . ASP D 1 138 ? 9.000 32.946 3.748 1.00 7.50 136 ASP D C 1
ATOM 5442 O O . ASP D 1 138 ? 8.576 32.531 2.677 1.00 9.05 136 ASP D O 1
ATOM 5447 N N . VAL D 1 139 ? 8.531 32.504 4.900 1.00 5.87 137 VAL D N 1
ATOM 5448 C CA . VAL D 1 139 ? 7.478 31.500 4.992 1.00 7.02 137 VAL D CA 1
ATOM 5449 C C . VAL D 1 139 ? 6.252 32.184 5.590 1.00 7.77 137 VAL D C 1
ATOM 5450 O O . VAL D 1 139 ? 6.290 32.667 6.729 1.00 8.40 137 VAL D O 1
ATOM 5454 N N . PRO D 1 140 ? 5.145 32.259 4.840 1.00 7.27 138 PRO D N 1
ATOM 5455 C CA . PRO D 1 140 ? 3.945 32.925 5.342 1.00 7.41 138 PRO D CA 1
ATOM 5456 C C . PRO D 1 140 ? 3.368 32.282 6.603 1.00 7.16 138 PRO D C 1
ATOM 5457 O O . PRO D 1 140 ? 3.614 31.080 6.880 1.00 6.79 138 PRO D O 1
ATOM 5461 N N . ASP D 1 141 ? 2.589 33.054 7.371 1.00 6.67 139 ASP D N 1
ATOM 5462 C CA . ASP D 1 141 ? 1.872 32.465 8.486 1.00 6.99 139 ASP D CA 1
ATOM 5463 C C . ASP D 1 141 ? 1.076 31.261 7.983 1.00 6.11 139 ASP D C 1
ATOM 5464 O O . ASP D 1 141 ? 0.429 31.312 6.924 1.00 7.28 139 ASP D O 1
ATOM 5469 N N . PHE D 1 142 ? 1.141 30.173 8.741 1.00 6.37 140 PHE D N 1
ATOM 5470 C CA . PHE D 1 142 ? 0.370 28.940 8.470 1.00 6.55 140 PHE D CA 1
ATOM 5471 C C . PHE D 1 142 ? 0.862 28.151 7.272 1.00 5.40 140 PHE D C 1
ATOM 5472 O O . PHE D 1 142 ? 0.306 27.106 6.991 1.00 6.68 140 PHE D O 1
ATOM 5480 N N . ALA D 1 143 ? 1.899 28.610 6.580 1.00 5.60 141 ALA D N 1
ATOM 5481 C CA . ALA D 1 143 ? 2.314 27.856 5.390 1.00 5.78 141 ALA D CA 1
ATOM 5482 C C . ALA D 1 143 ? 3.028 26.568 5.724 1.00 6.18 141 ALA D C 1
ATOM 5483 O O . ALA D 1 143 ? 3.865 26.546 6.635 1.00 7.36 141 ALA D O 1
ATOM 5485 N N . LEU D 1 144 ? 2.673 25.517 5.014 1.00 5.87 142 LEU D N 1
ATOM 5486 C CA . LEU D 1 144 ? 3.407 24.253 5.064 1.00 6.81 142 LEU D CA 1
ATOM 5487 C C . LEU D 1 144 ? 4.393 24.180 3.931 1.00 6.09 142 LEU D C 1
ATOM 5488 O O . LEU D 1 144 ? 3.980 24.240 2.755 1.00 6.89 142 LEU D O 1
ATOM 5493 N N . VAL D 1 145 ? 5.689 24.090 4.229 1.00 5.22 143 VAL D N 1
ATOM 5494 C CA . VAL D 1 145 ? 6.716 24.086 3.202 1.00 5.37 143 VAL D CA 1
ATOM 5495 C C . VAL D 1 145 ? 7.589 22.847 3.355 1.00 5.51 143 VAL D C 1
ATOM 5496 O O . VAL D 1 145 ? 7.912 22.470 4.492 1.00 6.94 143 VAL D O 1
ATOM 5500 N N . VAL D 1 146 ? 8.002 22.231 2.249 1.00 5.56 144 VAL D N 1
ATOM 5501 C CA . VAL D 1 146 ? 8.849 21.041 2.289 1.00 5.97 144 VAL D CA 1
ATOM 5502 C C . VAL D 1 146 ? 9.844 21.162 1.148 1.00 7.33 144 VAL D C 1
ATOM 5503 O O . VAL D 1 146 ? 9.602 21.847 0.132 1.00 7.81 144 VAL D O 1
ATOM 5507 N N . GLY D 1 147 ? 10.929 20.400 1.241 1.00 6.55 145 GLY D N 1
ATOM 5508 C CA . GLY D 1 147 ? 11.861 20.241 0.119 1.00 6.34 145 GLY D CA 1
ATOM 5509 C C . GLY D 1 147 ? 13.154 21.013 0.262 1.00 6.61 145 GLY D C 1
ATOM 5510 O O . GLY D 1 147 ? 13.318 21.886 1.131 1.00 5.59 145 GLY D O 1
ATOM 5511 N N . VAL D 1 148 ? 14.090 20.714 -0.640 1.00 7.90 146 VAL D N 1
ATOM 5512 C CA . VAL D 1 148 ? 15.368 21.420 -0.757 1.00 7.42 146 VAL D CA 1
ATOM 5513 C C . VAL D 1 148 ? 15.450 22.040 -2.150 1.00 8.21 146 VAL D C 1
ATOM 5514 O O . VAL D 1 148 ? 15.754 21.351 -3.133 1.00 10.15 146 VAL D O 1
ATOM 5518 N N . PRO D 1 149 ? 15.197 23.345 -2.294 1.00 6.88 147 PRO D N 1
ATOM 5519 C CA . PRO D 1 149 ? 14.802 24.285 -1.246 1.00 7.51 147 PRO D CA 1
ATOM 5520 C C . PRO D 1 149 ? 13.306 24.156 -0.966 1.00 6.78 147 PRO D C 1
ATOM 5521 O O . PRO D 1 149 ? 12.552 23.494 -1.715 1.00 8.60 147 PRO D O 1
ATOM 5525 N N . ALA D 1 150 ? 12.893 24.755 0.149 1.00 6.83 148 ALA D N 1
ATOM 5526 C CA . ALA D 1 150 ? 11.508 24.556 0.569 1.00 6.80 148 ALA D CA 1
ATOM 5527 C C . ALA D 1 150 ? 10.531 25.284 -0.362 1.00 8.81 148 ALA D C 1
ATOM 5528 O O . ALA D 1 150 ? 10.738 26.436 -0.777 1.00 10.20 148 ALA D O 1
ATOM 5530 N N . ARG D 1 151 ? 9.456 24.569 -0.665 1.00 6.89 149 ARG D N 1
ATOM 5531 C CA . ARG D 1 151 ? 8.365 25.185 -1.424 1.00 8.19 149 ARG D CA 1
ATOM 5532 C C . ARG D 1 151 ? 7.069 24.945 -0.684 1.00 7.27 149 ARG D C 1
ATOM 5533 O O . ARG D 1 151 ? 6.903 23.947 0.017 1.00 6.90 149 ARG D O 1
ATOM 5541 N N . GLN D 1 152 ? 6.138 25.890 -0.825 1.00 7.01 150 GLN D N 1
ATOM 5542 C CA . GLN D 1 152 ? 4.877 25.752 -0.123 1.00 6.99 150 GLN D CA 1
ATOM 5543 C C . GLN D 1 152 ? 3.958 24.774 -0.823 1.00 7.90 150 GLN D C 1
ATOM 5544 O O . GLN D 1 152 ? 3.710 24.920 -2.048 1.00 10.28 150 GLN D O 1
ATOM 5550 N N . ILE D 1 153 ? 3.454 23.794 -0.087 1.00 7.14 151 ILE D N 1
ATOM 5551 C CA . ILE D 1 153 ? 2.544 22.799 -0.640 1.00 8.84 151 ILE D CA 1
ATOM 5552 C C . ILE D 1 153 ? 1.160 22.857 -0.011 1.00 10.66 151 ILE D C 1
ATOM 5553 O O . ILE D 1 153 ? 0.243 22.162 -0.458 1.00 12.16 151 ILE D O 1
ATOM 5558 N N . GLY D 1 154 ? 0.950 23.685 1.005 1.00 8.37 152 GLY D N 1
ATOM 5559 C CA . GLY D 1 154 ? -0.347 23.720 1.676 1.00 7.03 152 GLY D CA 1
ATOM 5560 C C . GLY D 1 154 ? -0.304 24.715 2.830 1.00 6.87 152 GLY D C 1
ATOM 5561 O O . GLY D 1 154 ? 0.578 25.576 2.929 1.00 6.87 152 GLY D O 1
ATOM 5562 N N . TRP D 1 155 ? -1.292 24.571 3.701 1.00 7.82 153 TRP D N 1
ATOM 5563 C CA . TRP D 1 155 ? -1.406 25.386 4.901 1.00 7.99 153 TRP D CA 1
ATOM 5564 C C . TRP D 1 155 ? -1.700 24.470 6.088 1.00 7.52 153 TRP D C 1
ATOM 5565 O O . TRP D 1 155 ? -2.448 23.479 5.949 1.00 8.75 153 TRP D O 1
ATOM 5576 N N . MET D 1 156 ? -1.154 24.799 7.253 1.00 8.09 154 MET D N 1
ATOM 5577 C CA . MET D 1 156 ? -1.337 24.027 8.477 1.00 8.37 154 MET D CA 1
ATOM 5578 C C . MET D 1 156 ? -2.092 24.857 9.511 1.00 9.72 154 MET D C 1
ATOM 5579 O O . MET D 1 156 ? -1.725 25.996 9.766 1.00 10.07 154 MET D O 1
ATOM 5584 N N . SER D 1 157 ? -3.086 24.250 10.164 1.00 7.31 155 SER D N 1
ATOM 5585 C CA . SER D 1 157 ? -3.812 24.907 11.263 1.00 6.36 155 SER D CA 1
ATOM 5586 C C . SER D 1 157 ? -2.919 25.004 12.487 1.00 8.12 155 SER D C 1
ATOM 5587 O O . SER D 1 157 ? -1.859 24.362 12.578 1.00 8.90 155 SER D O 1
ATOM 5590 N N . ARG D 1 158 ? -3.351 25.814 13.440 1.00 7.37 156 ARG D N 1
ATOM 5591 C CA . ARG D 1 158 ? -2.620 25.865 14.710 1.00 8.97 156 ARG D CA 1
ATOM 5592 C C . ARG D 1 158 ? -2.396 24.475 15.292 1.00 8.23 156 ARG D C 1
ATOM 5593 O O . ARG D 1 158 ? -1.310 24.230 15.847 1.00 8.89 156 ARG D O 1
ATOM 5601 N N . HIS D 1 159 ? -3.390 23.596 15.211 1.00 8.29 157 HIS D N 1
ATOM 5602 C CA . HIS D 1 159 ? -3.286 22.279 15.802 1.00 9.69 157 HIS D CA 1
ATOM 5603 C C . HIS D 1 159 ? -2.250 21.450 15.060 1.00 11.55 157 HIS D C 1
ATOM 5604 O O . HIS D 1 159 ? -1.719 20.497 15.659 1.00 13.38 157 HIS D O 1
ATOM 5611 N N . GLY D 1 160 ? -1.962 21.769 13.802 1.00 11.26 158 GLY D N 1
ATOM 5612 C CA . GLY D 1 160 ? -0.947 21.001 13.095 1.00 10.48 158 GLY D CA 1
ATOM 5613 C C . GLY D 1 160 ? -1.525 20.038 12.074 1.00 12.40 158 GLY D C 1
ATOM 5614 O O . GLY D 1 160 ? -0.872 19.018 11.798 1.00 12.15 158 GLY D O 1
ATOM 5615 N N . GLU D 1 161 ? -2.683 20.334 11.487 1.00 9.81 159 GLU D N 1
ATOM 5616 C CA . GLU D 1 161 ? -3.206 19.546 10.373 1.00 11.82 159 GLU D CA 1
ATOM 5617 C C . GLU D 1 161 ? -3.521 20.383 9.140 1.00 9.84 159 GLU D C 1
ATOM 5618 O O . GLU D 1 161 ? -3.830 21.576 9.263 1.00 9.23 159 GLU D O 1
ATOM 5624 N N . GLN D 1 162 ? -3.405 19.805 7.948 1.00 8.53 160 GLN D N 1
ATOM 5625 C CA . GLN D 1 162 ? -3.565 20.592 6.741 1.00 9.88 160 GLN D CA 1
ATOM 5626 C C . GLN D 1 162 ? -5.002 21.139 6.599 1.00 9.72 160 GLN D C 1
ATOM 5627 O O . GLN D 1 162 ? -5.997 20.455 6.914 1.00 11.36 160 GLN D O 1
ATOM 5633 N N . LEU D 1 163 ? -5.071 22.378 6.134 1.00 9.36 161 LEU D N 1
ATOM 5634 C CA . LEU D 1 163 ? -6.310 23.097 5.805 1.00 7.84 161 LEU D CA 1
ATOM 5635 C C . LEU D 1 163 ? -6.659 22.946 4.334 1.00 10.86 161 LEU D C 1
ATOM 5636 O O . LEU D 1 163 ? -5.810 22.966 3.439 1.00 11.34 161 LEU D O 1
ATOM 5641 N N . ASP D 1 164 ? -7.953 22.811 4.081 1.00 11.91 162 ASP D N 1
ATOM 5642 C CA . ASP D 1 164 ? -8.459 22.662 2.706 1.00 13.24 162 ASP D CA 1
ATOM 5643 C C . ASP D 1 164 ? -8.637 24.032 2.078 1.00 14.54 162 ASP D C 1
ATOM 5644 O O . ASP D 1 164 ? -9.745 24.556 1.910 1.00 15.91 162 ASP D O 1
ATOM 5649 N N . LEU D 1 165 ? -7.516 24.662 1.755 1.00 12.39 163 LEU D N 1
ATOM 5650 C CA . LEU D 1 165 ? -7.429 26.049 1.274 1.00 12.72 163 LEU D CA 1
ATOM 5651 C C . LEU D 1 165 ? -6.505 26.026 0.073 1.00 14.62 163 LEU D C 1
ATOM 5652 O O . LEU D 1 165 ? -5.472 25.340 0.105 1.00 13.59 163 LEU D O 1
ATOM 5657 N N . PRO D 1 166 ? -6.825 26.774 -0.977 1.00 12.72 164 PRO D N 1
ATOM 5658 C CA . PRO D 1 166 ? -5.875 26.880 -2.070 1.00 11.36 164 PRO D CA 1
ATOM 5659 C C . PRO D 1 166 ? -4.620 27.668 -1.677 1.00 11.72 164 PRO D C 1
ATOM 5660 O O . PRO D 1 166 ? -4.589 28.383 -0.672 1.00 11.37 164 PRO D O 1
ATOM 5664 N N . LEU D 1 167 ? -3.565 27.609 -2.468 1.00 12.18 165 LEU D N 1
ATOM 5665 C CA . LEU D 1 167 ? -2.382 28.400 -2.202 1.00 13.99 165 LEU D CA 1
ATOM 5666 C C . LEU D 1 167 ? -2.583 29.872 -2.492 1.00 14.93 165 LEU D C 1
ATOM 5667 O O . LEU D 1 167 ? -1.974 30.705 -1.833 1.00 17.16 165 LEU D O 1
ATOM 5672 N N . ARG D 1 168 ? -3.429 30.185 -3.475 1.00 14.29 166 ARG D N 1
ATOM 5673 C CA . ARG D 1 168 ? -3.623 31.549 -3.934 1.00 17.36 166 ARG D CA 1
ATOM 5674 C C . ARG D 1 168 ? -5.093 31.956 -3.842 1.00 13.20 166 ARG D C 1
ATOM 5675 O O . ARG D 1 168 ? -5.981 31.102 -3.830 1.00 13.96 166 ARG D O 1
ATOM 5683 N N . GLY D 1 169 ? -5.298 33.274 -3.811 1.00 15.71 167 GLY D N 1
ATOM 5684 C CA . GLY D 1 169 ? -6.645 33.876 -3.894 1.00 16.36 167 GLY D CA 1
ATOM 5685 C C . GLY D 1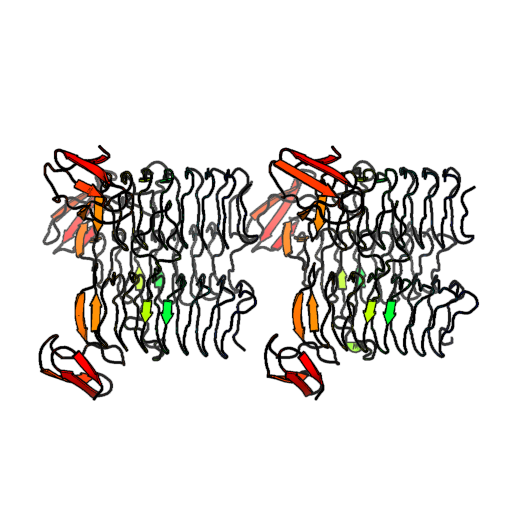 169 ? -7.382 33.956 -2.569 1.00 15.51 167 GLY D C 1
ATOM 5686 O O . GLY D 1 169 ? -6.771 34.115 -1.505 1.00 13.74 167 GLY D O 1
ATOM 5687 N N . ASN D 1 170 ? -8.706 33.834 -2.645 1.00 15.22 168 ASN D N 1
ATOM 5688 C CA . ASN D 1 170 ? -9.573 34.066 -1.501 1.00 13.24 168 ASN D CA 1
ATOM 5689 C C . ASN D 1 170 ? -10.328 32.780 -1.199 1.00 13.58 168 ASN D C 1
ATOM 5690 O O . ASN D 1 170 ? -10.843 32.160 -2.147 1.00 16.99 168 ASN D O 1
ATOM 5695 N N . ALA D 1 171 ? -10.426 32.390 0.077 1.00 11.99 169 ALA D N 1
ATOM 5696 C CA . ALA D 1 171 ? -11.192 31.198 0.487 1.00 11.42 169 ALA D CA 1
ATOM 5697 C C . ALA D 1 171 ? -11.346 31.207 1.985 1.00 11.06 169 ALA D C 1
ATOM 5698 O O . ALA D 1 171 ? -10.752 32.060 2.641 1.00 11.59 169 ALA D O 1
ATOM 5700 N N . GLU D 1 172 ? -12.086 30.227 2.479 1.00 11.26 170 GLU D N 1
ATOM 5701 C CA . GLU D 1 172 ? -12.177 30.025 3.916 1.00 12.46 170 GLU D CA 1
ATOM 5702 C C . GLU D 1 172 ? -12.118 28.523 4.131 1.00 13.41 170 GLU D C 1
ATOM 5703 O O . GLU D 1 172 ? -12.488 27.743 3.267 1.00 12.94 170 GLU D O 1
ATOM 5709 N N . ALA D 1 173 ? -11.664 28.105 5.307 1.00 11.71 171 ALA D N 1
ATOM 5710 C CA . ALA D 1 173 ? -11.668 26.683 5.643 1.00 12.44 171 ALA D CA 1
ATOM 5711 C C . ALA D 1 173 ? -11.677 26.537 7.149 1.00 10.43 171 ALA D C 1
ATOM 5712 O O . ALA D 1 173 ? -11.374 27.497 7.866 1.00 12.40 171 ALA D O 1
ATOM 5714 N N . THR D 1 174 ? -11.994 25.332 7.623 1.00 11.86 172 THR D N 1
ATOM 5715 C CA . THR D 1 174 ? -11.883 25.047 9.038 1.00 11.79 172 THR D CA 1
ATOM 5716 C C . THR D 1 174 ? -10.845 23.961 9.333 1.00 12.58 172 THR D C 1
ATOM 5717 O O . THR D 1 174 ? -10.585 23.056 8.529 1.00 13.75 172 THR D O 1
ATOM 5721 N N . CYS D 1 175 ? -10.227 24.094 10.502 1.00 10.67 173 CYS D N 1
ATOM 5722 C CA . CYS D 1 175 ? -9.289 23.066 10.972 1.00 11.01 173 CYS D CA 1
ATOM 5723 C C . CYS D 1 175 ? -10.033 21.720 11.048 1.00 13.76 173 CYS D C 1
ATOM 5724 O O . CYS D 1 175 ? -11.086 21.620 11.683 1.00 14.32 173 CYS D O 1
ATOM 5727 N N . PRO D 1 176 ? -9.496 20.658 10.431 1.00 12.63 174 PRO D N 1
ATOM 5728 C CA . PRO D 1 176 ? -10.182 19.367 10.497 1.00 15.59 174 PRO D CA 1
ATOM 5729 C C . PRO D 1 176 ? -10.262 18.758 11.880 1.00 15.65 174 PRO D C 1
ATOM 5730 O O . PRO D 1 176 ? -11.101 17.884 12.089 1.00 19.32 174 PRO D O 1
ATOM 5734 N N . HIS D 1 177 ? -9.403 19.175 12.802 1.00 15.93 175 HIS D N 1
ATOM 5735 C CA . HIS D 1 177 ? -9.363 18.611 14.135 1.00 14.31 175 HIS D CA 1
ATOM 5736 C C . HIS D 1 177 ? -10.189 19.457 15.091 1.00 16.26 175 HIS D C 1
ATOM 5737 O O . HIS D 1 177 ? -10.969 18.926 15.879 1.00 17.53 175 HIS D O 1
ATOM 5744 N N . THR D 1 178 ? -10.035 20.776 15.078 1.00 14.82 176 THR D N 1
ATOM 5745 C CA . THR D 1 178 ? -10.745 21.625 16.033 1.00 14.93 176 THR D CA 1
ATOM 5746 C C . THR D 1 178 ? -11.955 22.372 15.498 1.00 15.17 176 THR D C 1
ATOM 5747 O O . THR D 1 178 ? -12.724 22.910 16.305 1.00 16.42 176 THR D O 1
ATOM 5751 N N . GLY D 1 179 ? -12.108 22.459 14.182 1.00 14.05 177 GLY D N 1
ATOM 5752 C CA . GLY D 1 179 ? -13.214 23.219 13.603 1.00 13.81 177 GLY D CA 1
ATOM 5753 C C . GLY D 1 179 ? -13.001 24.717 13.476 1.00 15.13 177 GLY D C 1
ATOM 5754 O O . GLY D 1 179 ? -13.832 25.426 12.899 1.00 15.25 177 GLY D O 1
ATOM 5755 N N . GLU D 1 180 ? -11.903 25.250 14.004 1.00 12.62 178 GLU D N 1
ATOM 5756 C CA . GLU D 1 180 ? -11.768 26.705 13.982 1.00 12.43 178 GLU D CA 1
ATOM 5757 C C . GLU D 1 180 ? -11.514 27.235 12.570 1.00 11.55 178 GLU D C 1
ATOM 5758 O O . GLU D 1 180 ? -10.935 26.561 11.731 1.00 11.60 178 GLU D O 1
ATOM 5764 N N . ARG D 1 181 ? -11.999 28.441 12.283 1.00 10.61 179 ARG D N 1
ATOM 5765 C CA . ARG D 1 181 ? -12.077 28.908 10.891 1.00 9.22 179 ARG D CA 1
ATOM 5766 C C . ARG D 1 181 ? -10.852 29.774 10.584 1.00 9.99 179 ARG D C 1
ATOM 5767 O O . ARG D 1 181 ? -10.381 30.535 11.416 1.00 11.14 179 ARG D O 1
ATOM 5775 N N . TYR D 1 182 ? -10.381 29.646 9.343 1.00 8.18 180 TYR D N 1
ATOM 5776 C CA . TYR D 1 182 ? -9.317 30.434 8.750 1.00 7.79 180 TYR D CA 1
ATOM 5777 C C . TYR D 1 182 ? -9.833 31.140 7.508 1.00 9.45 180 TYR D C 1
ATOM 5778 O O . TYR D 1 182 ? -10.681 30.591 6.793 1.00 10.64 180 TYR D O 1
ATOM 5787 N N . ILE D 1 183 ? -9.275 32.319 7.273 1.00 8.89 181 ILE D N 1
ATOM 5788 C CA . ILE D 1 183 ? -9.630 33.096 6.098 1.00 11.96 181 ILE D CA 1
ATOM 5789 C C . ILE D 1 183 ? -8.381 33.294 5.256 1.00 10.04 181 ILE D C 1
ATOM 5790 O O . ILE D 1 183 ? -7.341 33.689 5.803 1.00 10.43 181 ILE D O 1
ATOM 5795 N N . LEU D 1 184 ? -8.470 32.981 3.968 1.00 8.78 182 LEU D N 1
ATOM 5796 C CA . LEU D 1 184 ? -7.413 33.285 3.011 1.00 9.70 182 LEU D CA 1
ATOM 5797 C C . LEU D 1 184 ? -7.814 34.498 2.201 1.00 11.53 182 LEU D C 1
ATOM 5798 O O . LEU D 1 184 ? -8.869 34.450 1.562 1.00 11.99 182 LEU D O 1
ATOM 5803 N N . THR D 1 185 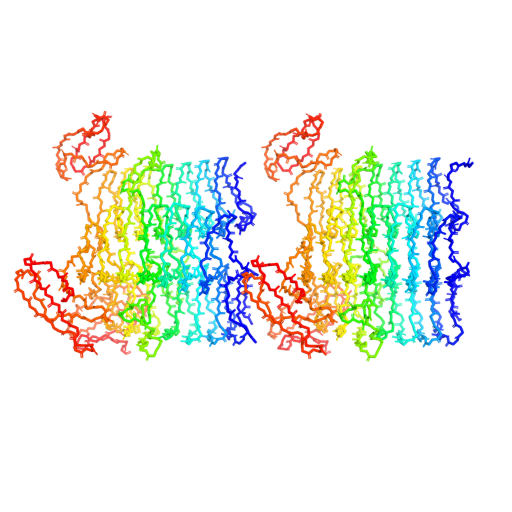? -6.967 35.521 2.219 1.00 12.10 183 THR D N 1
ATOM 5804 C CA . THR D 1 185 ? -7.267 36.685 1.385 1.00 12.59 183 THR D CA 1
ATOM 5805 C C . THR D 1 185 ? -5.998 37.012 0.604 1.00 14.65 183 THR D C 1
ATOM 5806 O O . THR D 1 185 ? -4.933 37.267 1.161 1.00 13.79 183 THR D O 1
ATOM 5810 N N . ASP D 1 186 ? -6.156 37.005 -0.713 1.00 14.19 184 ASP D N 1
ATOM 5811 C CA . ASP D 1 186 ? -5.054 37.223 -1.644 1.00 16.86 184 ASP D CA 1
ATOM 5812 C C . ASP D 1 186 ? -3.830 36.386 -1.248 1.00 15.73 184 ASP D C 1
ATOM 5813 O O . ASP D 1 186 ? -2.690 36.875 -1.203 1.00 16.00 184 ASP D O 1
ATOM 5818 N N . GLY D 1 187 ? -4.086 35.104 -0.990 1.00 13.96 185 GLY D N 1
ATOM 5819 C CA . GLY D 1 187 ? -2.969 34.195 -0.671 1.00 15.28 185 GLY D CA 1
ATOM 5820 C C . GLY D 1 187 ? -2.299 34.348 0.689 1.00 13.78 185 GLY D C 1
ATOM 5821 O O . GLY D 1 187 ? -1.199 33.809 0.884 1.00 14.89 185 GLY D O 1
ATOM 5822 N N . VAL D 1 188 ? -2.896 35.059 1.646 1.00 12.70 186 VAL D N 1
ATOM 5823 C CA . VAL D 1 188 ? -2.436 35.231 3.023 1.00 13.50 186 VAL D CA 1
ATOM 5824 C C . VAL D 1 188 ? -3.500 34.640 3.936 1.00 13.54 186 VAL D C 1
ATOM 5825 O O . VAL D 1 188 ? -4.687 35.006 3.886 1.00 11.32 186 VAL D O 1
ATOM 5829 N N . CYS D 1 189 ? -3.065 33.729 4.809 1.00 11.48 187 CYS D N 1
ATOM 5830 C CA . CYS D 1 189 ? -3.959 32.975 5.684 1.00 9.90 187 CYS D CA 1
ATOM 5831 C C . CYS D 1 189 ? -3.922 33.588 7.070 1.00 11.06 187 CYS D C 1
ATOM 5832 O O . CYS D 1 189 ? -2.846 33.895 7.597 1.00 11.78 187 CYS D O 1
ATOM 5835 N N . ARG D 1 190 ? -5.093 33.802 7.668 1.00 8.99 188 ARG D N 1
ATOM 5836 C CA . ARG D 1 190 ? -5.225 34.248 9.045 1.00 9.48 188 ARG D CA 1
ATOM 5837 C C . ARG D 1 190 ? -6.309 33.477 9.772 1.00 9.18 188 ARG D C 1
ATOM 5838 O O . ARG D 1 190 ? -7.234 32.926 9.170 1.00 9.11 188 ARG D O 1
ATOM 5846 N N . LEU D 1 191 ? -6.190 33.424 11.084 1.00 11.20 189 LEU D N 1
ATOM 5847 C CA . LEU D 1 191 ? -7.261 32.888 11.906 1.00 12.39 189 LEU D CA 1
ATOM 5848 C C . LEU D 1 191 ? -8.416 33.896 11.904 1.00 13.90 189 LEU D C 1
ATOM 5849 O O . LEU D 1 191 ? -8.190 35.097 12.068 1.00 17.10 189 LEU D O 1
ATOM 5854 N N . ALA D 1 192 ? -9.641 33.423 11.699 1.00 13.32 190 ALA D N 1
ATOM 5855 C CA . ALA D 1 192 ? -10.807 34.294 11.797 1.00 12.09 190 ALA D CA 1
ATOM 5856 C C . ALA D 1 192 ? -11.074 34.629 13.261 1.00 14.59 190 ALA D C 1
ATOM 5857 O O . ALA D 1 192 ? -10.730 33.961 14.224 1.00 17.05 190 ALA D O 1
ATOM 5860 N N . MET E 1 3 ? 49.965 30.116 21.733 1.00 21.03 1 MET E N 1
ATOM 5861 C CA . MET E 1 3 ? 49.593 28.677 21.567 1.00 20.86 1 MET E CA 1
ATOM 5862 C C . MET E 1 3 ? 48.081 28.582 21.448 1.00 18.11 1 MET E C 1
ATOM 5863 O O . MET E 1 3 ? 47.371 29.454 21.925 1.00 17.59 1 MET E O 1
ATOM 5868 N N . ALA E 1 4 ? 47.594 27.528 20.793 1.00 16.01 2 ALA E N 1
ATOM 5869 C CA . ALA E 1 4 ? 46.148 27.360 20.649 1.00 16.04 2 ALA E CA 1
ATOM 5870 C C . ALA E 1 4 ? 45.472 27.473 22.008 1.00 14.76 2 ALA E C 1
ATOM 5871 O O . ALA E 1 4 ? 46.004 26.962 23.009 1.00 17.76 2 ALA E O 1
ATOM 5873 N N . THR E 1 5 ? 44.309 28.123 22.045 1.00 14.03 3 THR E N 1
ATOM 5874 C CA . THR E 1 5 ? 43.475 28.147 23.240 1.00 16.49 3 THR E CA 1
ATOM 5875 C C . THR E 1 5 ? 42.435 27.024 23.226 1.00 16.54 3 THR E C 1
ATOM 5876 O O . THR E 1 5 ? 41.676 26.910 22.260 1.00 17.53 3 THR E O 1
ATOM 5880 N N . ILE E 1 6 ? 42.425 26.200 24.259 1.00 14.33 4 ILE E N 1
ATOM 5881 C CA . ILE E 1 6 ? 41.586 25.005 24.335 1.00 14.08 4 ILE E CA 1
ATOM 5882 C C . ILE E 1 6 ? 40.609 25.137 25.499 1.00 14.82 4 ILE E C 1
ATOM 5883 O O . ILE E 1 6 ? 40.993 25.262 26.682 1.00 15.03 4 ILE E O 1
ATOM 5888 N N . HIS E 1 7 ? 39.317 25.043 25.231 1.00 13.32 5 HIS E N 1
ATOM 5889 C CA . HIS E 1 7 ? 38.351 25.201 26.299 1.00 12.33 5 HIS E CA 1
ATOM 5890 C C . HIS E 1 7 ? 38.572 24.104 27.346 1.00 11.82 5 HIS E C 1
ATOM 5891 O O . HIS E 1 7 ? 38.898 22.985 26.970 1.00 11.39 5 HIS E O 1
ATOM 5898 N N . PRO E 1 8 ? 38.416 24.386 28.649 1.00 13.21 6 PRO E N 1
ATOM 5899 C CA . PRO E 1 8 ? 38.682 23.318 29.609 1.00 12.79 6 PRO E CA 1
ATOM 5900 C C . PRO E 1 8 ? 37.863 22.051 29.460 1.00 11.28 6 PRO E C 1
ATOM 5901 O O . PRO E 1 8 ? 38.287 20.981 29.898 1.00 12.89 6 PRO E O 1
ATOM 5905 N N . THR E 1 9 ? 36.702 22.157 28.808 1.00 11.92 7 THR E N 1
ATOM 5906 C CA . THR E 1 9 ? 35.834 20.987 28.646 1.00 11.62 7 THR E CA 1
ATOM 5907 C C . THR E 1 9 ? 36.191 20.162 27.407 1.00 8.40 7 THR E C 1
ATOM 5908 O O . THR E 1 9 ? 35.635 19.067 27.300 1.00 11.76 7 THR E O 1
ATOM 5912 N N . ALA E 1 10 ? 37.080 20.675 26.564 1.00 10.28 8 ALA E N 1
ATOM 5913 C CA . ALA E 1 10 ? 37.524 19.959 25.364 1.00 9.20 8 ALA E CA 1
ATOM 5914 C C . ALA E 1 10 ? 38.526 18.890 25.781 1.00 10.44 8 ALA E C 1
ATOM 5915 O O . ALA E 1 10 ? 39.177 19.008 26.844 1.00 12.54 8 ALA E O 1
ATOM 5917 N N . ILE E 1 11 ? 38.609 17.846 24.965 1.00 8.64 9 ILE E N 1
ATOM 5918 C CA . ILE E 1 11 ? 39.567 16.765 25.207 1.00 9.66 9 ILE E CA 1
ATOM 5919 C C . ILE E 1 11 ? 40.442 16.659 23.969 1.00 10.46 9 ILE E C 1
ATOM 5920 O O . ILE E 1 11 ? 39.979 16.252 22.890 1.00 9.50 9 ILE E O 1
ATOM 5925 N N . VAL E 1 12 ? 41.706 17.053 24.061 1.00 11.96 10 VAL E N 1
ATOM 5926 C CA . VAL E 1 12 ? 42.663 16.927 22.978 1.00 11.59 10 VAL E CA 1
ATOM 5927 C C . VAL E 1 12 ? 43.664 15.822 23.326 1.00 12.23 10 VAL E C 1
ATOM 5928 O O . VAL E 1 12 ? 44.455 15.947 24.283 1.00 13.67 10 VAL E O 1
ATOM 5932 N N . ASP E 1 13 ? 43.611 14.716 22.590 1.00 12.26 11 ASP E N 1
ATOM 5933 C CA . ASP E 1 13 ? 44.379 13.528 22.961 1.00 12.58 11 ASP E CA 1
ATOM 5934 C C . ASP E 1 13 ? 45.855 13.764 22.662 1.00 11.60 11 ASP E C 1
ATOM 5935 O O . ASP E 1 13 ? 46.241 14.480 21.740 1.00 14.00 11 ASP E O 1
ATOM 5940 N N . GLU E 1 14 ? 46.698 13.097 23.448 1.00 13.09 12 GLU E N 1
ATOM 5941 C CA . GLU E 1 14 ? 48.133 13.231 23.297 1.00 14.14 12 GLU E CA 1
ATOM 5942 C C . GLU E 1 14 ? 48.569 12.841 21.892 1.00 13.13 12 GLU E C 1
ATOM 5943 O O . GLU E 1 14 ? 48.125 11.814 21.366 1.00 16.11 12 GLU E O 1
ATOM 5949 N N . GLY E 1 15 ? 49.442 13.655 21.304 1.00 13.70 13 GLY E N 1
ATOM 5950 C CA . GLY E 1 15 ? 49.873 13.462 19.933 1.00 13.58 13 GLY E CA 1
ATOM 5951 C C . GLY E 1 15 ? 49.289 14.508 18.994 1.00 12.57 13 GLY E C 1
ATOM 5952 O O . GLY E 1 15 ? 49.891 14.820 17.956 1.00 13.62 13 GLY E O 1
ATOM 5953 N N . ALA E 1 16 ? 48.129 15.070 19.327 1.00 13.31 14 ALA E N 1
ATOM 5954 C CA . ALA E 1 16 ? 47.484 15.954 18.353 1.00 12.61 14 ALA E CA 1
ATOM 5955 C C . ALA E 1 16 ? 48.314 17.219 18.199 1.00 12.35 14 ALA E C 1
ATOM 5956 O O . ALA E 1 16 ? 48.886 17.683 19.196 1.00 14.25 14 ALA E O 1
ATOM 5958 N N . ARG E 1 17 ? 48.356 17.765 16.982 1.00 11.42 15 ARG E N 1
ATOM 5959 C CA . ARG E 1 17 ? 49.110 18.983 16.703 1.00 12.20 15 ARG E CA 1
ATOM 5960 C C . ARG E 1 17 ? 48.095 20.055 16.356 1.00 12.10 15 ARG E C 1
ATOM 5961 O O . ARG E 1 17 ? 47.329 19.875 15.410 1.00 13.40 15 ARG E O 1
ATOM 5969 N N . ILE E 1 18 ? 48.086 21.168 17.078 1.00 11.42 16 ILE E N 1
ATOM 5970 C CA . ILE E 1 18 ? 47.174 22.274 16.796 1.00 11.31 16 ILE E CA 1
ATOM 5971 C C . ILE E 1 18 ? 48.001 23.553 16.703 1.00 12.19 16 ILE E C 1
ATOM 5972 O O . ILE E 1 18 ? 48.722 23.921 17.657 1.00 14.83 16 ILE E O 1
ATOM 5977 N N . GLY E 1 19 ? 47.926 24.249 15.578 1.00 12.53 17 GLY E N 1
ATOM 5978 C CA . GLY E 1 19 ? 48.767 25.430 15.414 1.00 12.16 17 GLY E CA 1
ATOM 5979 C C . GLY E 1 19 ? 48.409 26.657 16.233 1.00 12.98 17 GLY E C 1
ATOM 5980 O O . GLY E 1 19 ? 47.335 26.804 16.819 1.00 13.58 17 GLY E O 1
ATOM 5981 N N . ALA E 1 20 ? 49.375 27.579 16.269 1.00 12.91 18 ALA E N 1
ATOM 5982 C CA . ALA E 1 20 ? 49.187 28.823 16.993 1.00 15.04 18 ALA E CA 1
ATOM 5983 C C . ALA E 1 20 ? 47.925 29.579 16.590 1.00 14.30 18 ALA E C 1
ATOM 5984 O O . ALA E 1 20 ? 47.515 29.505 15.413 1.00 14.71 18 ALA E O 1
ATOM 5986 N N . HIS E 1 21 ? 47.310 30.253 17.561 1.00 15.21 19 HIS E N 1
ATOM 5987 C CA . HIS E 1 21 ? 46.203 31.205 17.355 1.00 14.23 19 HIS E CA 1
ATOM 5988 C C . HIS E 1 21 ? 44.894 30.456 17.064 1.00 13.91 19 HIS E C 1
ATOM 5989 O O . HIS E 1 21 ? 43.876 31.098 16.777 1.00 14.98 19 HIS E O 1
ATOM 5996 N N . SER E 1 22 ? 44.930 29.130 17.147 1.00 12.27 20 SER E N 1
ATOM 5997 C CA . SER E 1 22 ? 43.669 28.371 16.985 1.00 10.58 20 SER E CA 1
ATOM 5998 C C . SER E 1 22 ? 42.840 28.380 18.251 1.00 12.06 20 SER E C 1
ATOM 5999 O O . SER E 1 22 ? 43.377 28.549 19.356 1.00 13.37 20 SER E O 1
ATOM 6002 N N . ARG E 1 23 ? 41.529 28.174 18.121 1.00 11.68 21 ARG E N 1
ATOM 6003 C CA . ARG E 1 23 ? 40.592 28.190 19.235 1.00 11.84 21 ARG E CA 1
ATOM 6004 C C . ARG E 1 23 ? 39.728 26.932 19.163 1.00 11.25 21 ARG E C 1
ATOM 6005 O O . ARG E 1 23 ? 39.131 26.677 18.102 1.00 12.05 21 ARG E O 1
ATOM 6013 N N . ILE E 1 24 ? 39.683 26.182 20.260 1.00 10.12 22 ILE E N 1
ATOM 6014 C CA . ILE E 1 24 ? 38.946 24.920 20.371 1.00 10.11 22 ILE E CA 1
ATOM 6015 C C . ILE E 1 24 ? 37.899 25.177 21.417 1.00 10.84 22 ILE E C 1
ATOM 6016 O O . ILE E 1 24 ? 38.270 25.472 22.583 1.00 10.86 22 ILE E O 1
ATOM 6021 N N . TRP E 1 25 ? 36.623 25.077 21.060 1.00 9.65 23 TRP E N 1
ATOM 6022 C CA . TRP E 1 25 ? 35.521 25.437 21.950 1.00 8.44 23 TRP E CA 1
ATOM 6023 C C . TRP E 1 25 ? 34.996 24.237 22.749 1.00 8.71 23 TRP E C 1
ATOM 6024 O O . TRP E 1 25 ? 35.683 23.201 22.903 1.00 8.16 23 TRP E O 1
ATOM 6035 N N . HIS E 1 26 ? 33.817 24.386 23.335 1.00 8.68 24 HIS E N 1
ATOM 6036 C CA . HIS E 1 26 ? 33.324 23.488 24.359 1.00 7.70 24 HIS E CA 1
ATOM 6037 C C . HIS E 1 26 ? 33.083 22.066 23.883 1.00 7.44 24 HIS E C 1
ATOM 6038 O O . HIS E 1 26 ? 32.491 21.862 22.795 1.00 8.53 24 HIS E O 1
ATOM 6045 N N . TRP E 1 27 ? 33.517 21.084 24.671 1.00 8.78 25 TRP E N 1
ATOM 6046 C CA . TRP E 1 27 ? 33.220 19.676 24.450 1.00 7.56 25 TRP E CA 1
ATOM 6047 C C . TRP E 1 27 ? 33.594 19.193 23.043 1.00 6.86 25 TRP E C 1
ATOM 6048 O O . TRP E 1 27 ? 32.843 18.417 22.438 1.00 8.70 25 TRP E O 1
ATOM 6059 N N . VAL E 1 28 ? 34.757 19.637 22.595 1.00 8.36 26 VAL E N 1
ATOM 6060 C CA . VAL E 1 28 ? 35.341 19.172 21.340 1.00 7.35 26 VAL E CA 1
ATOM 6061 C C . VAL E 1 28 ? 36.236 17.985 21.680 1.00 8.60 26 VAL E C 1
ATOM 6062 O O . VAL E 1 28 ? 36.957 18.055 22.703 1.00 10.46 26 VAL E O 1
ATOM 6066 N N . HIS E 1 29 ? 36.268 16.931 20.878 1.00 7.83 27 HIS E N 1
ATOM 6067 C CA . HIS E 1 29 ? 37.253 15.858 21.042 1.00 8.05 27 HIS E CA 1
ATOM 6068 C C . HIS E 1 29 ? 38.099 15.759 19.793 1.00 10.19 27 HIS E C 1
ATOM 6069 O O . HIS E 1 29 ? 37.579 15.527 18.692 1.00 9.44 27 HIS E O 1
ATOM 6076 N N . ILE E 1 30 ? 39.414 15.900 19.965 1.00 8.27 28 ILE E N 1
ATOM 6077 C CA . ILE E 1 30 ? 40.376 15.776 18.889 1.00 9.55 28 ILE E CA 1
ATOM 6078 C C . ILE E 1 30 ? 41.271 14.583 19.192 1.00 10.05 28 ILE E C 1
ATOM 6079 O O . ILE E 1 30 ? 41.894 14.540 20.268 1.00 11.51 28 ILE E O 1
ATOM 6084 N N . CYS E 1 31 ? 41.340 13.666 18.241 1.00 8.76 29 CYS E N 1
ATOM 6085 C CA . CYS E 1 31 ? 42.185 12.464 18.382 1.00 9.19 29 CYS E CA 1
ATOM 6086 C C . CYS E 1 31 ? 43.666 12.765 18.181 1.00 9.61 29 CYS E C 1
ATOM 6087 O O . CYS E 1 31 ? 44.098 13.758 17.575 1.00 9.72 29 CYS E O 1
ATOM 6090 N N . GLY E 1 32 ? 44.452 11.817 18.697 1.00 10.10 30 GLY E N 1
ATOM 6091 C CA . GLY E 1 32 ? 45.907 12.058 18.752 1.00 11.49 30 GLY E CA 1
ATOM 6092 C C . GLY E 1 32 ? 46.648 12.102 17.436 1.00 11.54 30 GLY E C 1
ATOM 6093 O O . GLY E 1 32 ? 47.745 12.679 17.404 1.00 13.28 30 GLY E O 1
ATOM 6094 N N . GLY E 1 33 ? 46.125 11.569 16.329 1.00 10.12 31 GLY E N 1
ATOM 6095 C CA . GLY E 1 33 ? 46.855 11.718 15.078 1.00 11.42 31 GLY E CA 1
ATOM 6096 C C . GLY E 1 33 ? 46.576 13.007 14.322 1.00 9.54 31 GLY E C 1
ATOM 6097 O O . GLY E 1 33 ? 47.232 13.280 13.326 1.00 13.06 31 GLY E O 1
ATOM 6098 N N . ALA E 1 34 ? 45.569 13.753 14.780 1.00 10.35 32 ALA E N 1
ATOM 6099 C CA . ALA E 1 34 ? 45.098 14.924 14.023 1.00 10.26 32 ALA E CA 1
ATOM 6100 C C . ALA E 1 34 ? 46.196 15.983 13.869 1.00 9.94 32 ALA E C 1
ATOM 6101 O O . ALA E 1 34 ? 46.988 16.183 14.833 1.00 10.78 32 ALA E O 1
ATOM 6103 N N . GLU E 1 35 ? 46.210 16.676 12.731 1.00 10.88 33 GLU E N 1
ATOM 6104 C CA . GLU E 1 35 ? 47.083 17.826 12.538 1.00 11.40 33 GLU E CA 1
ATOM 6105 C C . GLU E 1 35 ? 46.168 18.967 12.108 1.00 12.25 33 GLU E C 1
ATOM 6106 O O . GLU E 1 35 ? 45.451 18.827 11.104 1.00 12.42 33 GLU E O 1
ATOM 6112 N N . ILE E 1 36 ? 46.215 20.077 12.842 1.00 11.15 34 ILE E N 1
ATOM 6113 C CA . ILE E 1 36 ? 45.368 21.256 12.615 1.00 11.76 34 ILE E CA 1
ATOM 6114 C C . ILE E 1 36 ? 46.287 22.474 12.530 1.00 12.05 34 ILE E C 1
ATOM 6115 O O . ILE E 1 36 ? 47.180 22.612 13.382 1.00 11.81 34 ILE E O 1
ATOM 6120 N N . GLY E 1 37 ? 46.100 23.355 11.550 1.00 10.70 35 GLY E N 1
ATOM 6121 C CA . GLY E 1 37 ? 47.033 24.470 11.403 1.00 12.34 35 GLY E CA 1
ATOM 6122 C C . GLY E 1 37 ? 46.751 25.661 12.305 1.00 10.40 35 GLY E C 1
ATOM 6123 O O . GLY E 1 37 ? 46.097 25.571 13.348 1.00 11.54 35 GLY E O 1
ATOM 6124 N N . GLU E 1 38 ? 47.276 26.805 11.862 1.00 12.30 36 GLU E N 1
ATOM 6125 C CA . GLU E 1 38 ? 47.216 28.039 12.643 1.00 11.90 36 GLU E CA 1
ATOM 6126 C C . GLU E 1 38 ? 45.899 28.772 12.411 1.00 10.01 36 GLU E C 1
ATOM 6127 O O . GLU E 1 38 ? 45.419 28.821 11.275 1.00 12.00 36 GLU E O 1
ATOM 6133 N N . GLY E 1 39 ? 45.358 29.394 13.447 1.00 10.44 37 GLY E N 1
ATOM 6134 C CA . GLY E 1 39 ? 44.243 30.334 13.275 1.00 9.41 37 GLY E CA 1
ATOM 6135 C C . GLY E 1 39 ? 42.926 29.627 12.978 1.00 10.74 37 GLY E C 1
ATOM 6136 O O . GLY E 1 39 ? 42.019 30.288 12.473 1.00 10.07 37 GLY E O 1
ATOM 6137 N N . CYS E 1 40 ? 42.847 28.330 13.270 1.00 10.40 38 CYS E N 1
ATOM 6138 C CA . CYS E 1 40 ? 41.569 27.626 13.074 1.00 9.70 38 CYS E CA 1
ATOM 6139 C C . CYS E 1 40 ? 40.578 27.876 14.206 1.00 10.13 38 CYS E C 1
ATOM 6140 O O . CYS E 1 40 ? 40.935 28.286 15.306 1.00 12.77 38 CYS E O 1
ATOM 6143 N N . SER E 1 41 ? 39.290 27.611 14.000 1.00 10.25 39 SER E N 1
ATOM 6144 C CA . SER E 1 41 ? 38.286 27.705 15.049 1.00 8.55 39 SER E CA 1
ATOM 6145 C C . SER E 1 41 ? 37.459 26.429 14.970 1.00 8.52 39 SER E C 1
ATOM 6146 O O . SER E 1 41 ? 36.960 26.138 13.853 1.00 9.27 39 SER E O 1
ATOM 6149 N N . LEU E 1 42 ? 37.307 25.693 16.069 1.00 7.39 40 LEU E N 1
ATOM 6150 C CA . LEU E 1 42 ? 36.525 24.450 16.099 1.00 7.86 40 LEU E CA 1
ATOM 6151 C C . LEU E 1 42 ? 35.400 24.641 17.109 1.00 8.09 40 LEU E C 1
ATOM 6152 O O . LEU E 1 42 ? 35.678 24.817 18.309 1.00 10.32 40 LEU E O 1
ATOM 6157 N N . GLY E 1 43 ? 34.145 24.648 16.666 1.00 7.16 41 GLY E N 1
ATOM 6158 C CA . GLY E 1 43 ? 33.047 24.974 17.540 1.00 8.40 41 GLY E CA 1
ATOM 6159 C C . GLY E 1 43 ? 32.585 23.837 18.419 1.00 6.26 41 GLY E C 1
ATOM 6160 O O . GLY E 1 43 ? 33.146 22.751 18.469 1.00 7.12 41 GLY E O 1
ATOM 6161 N N . GLN E 1 44 ? 31.493 24.077 19.121 1.00 6.42 42 GLN E N 1
ATOM 6162 C CA . GLN E 1 44 ? 30.957 23.170 20.145 1.00 6.41 42 GLN E CA 1
ATOM 6163 C C . GLN E 1 44 ? 30.729 21.774 19.560 1.00 6.97 42 GLN E C 1
ATOM 6164 O O . GLN E 1 44 ? 30.156 21.625 18.462 1.00 6.80 42 GLN E O 1
ATOM 6170 N N . ASN E 1 45 ? 31.217 20.736 20.236 1.00 6.79 43 ASN E N 1
ATOM 6171 C CA . ASN E 1 45 ? 30.931 19.346 19.916 1.00 6.80 43 ASN E CA 1
ATOM 6172 C C . ASN E 1 45 ? 31.570 18.940 18.597 1.00 6.07 43 ASN E C 1
ATOM 6173 O O . ASN E 1 45 ? 31.219 17.887 18.079 1.00 7.33 43 ASN E O 1
ATOM 6178 N N . VAL E 1 46 ? 32.575 19.673 18.125 1.00 6.16 44 VAL E N 1
ATOM 6179 C CA . VAL E 1 46 ? 33.328 19.153 16.969 1.00 6.27 44 VAL E CA 1
ATOM 6180 C C . VAL E 1 46 ? 34.009 17.832 17.368 1.00 5.89 44 VAL E C 1
ATOM 6181 O O . VAL E 1 46 ? 34.390 17.663 18.559 1.00 7.17 44 VAL E O 1
ATOM 6185 N N . PHE E 1 47 ? 34.217 16.944 16.411 1.00 6.51 45 PHE E N 1
ATOM 6186 C CA . PHE E 1 47 ? 35.039 15.732 16.584 1.00 6.56 45 PHE E CA 1
ATOM 6187 C C . PHE E 1 47 ? 36.055 15.771 15.467 1.00 6.77 45 PHE E C 1
ATOM 6188 O O . PHE E 1 47 ? 35.724 16.113 14.323 1.00 7.93 45 PHE E O 1
ATOM 6196 N N . VAL E 1 48 ? 37.296 15.396 15.767 1.00 7.22 46 VAL E N 1
ATOM 6197 C CA . VAL E 1 48 ? 38.311 15.275 14.735 1.00 7.90 46 VAL E CA 1
ATOM 6198 C C . VAL E 1 48 ? 39.025 13.954 14.914 1.00 8.11 46 VAL E C 1
ATOM 6199 O O . VAL E 1 48 ? 39.517 13.664 16.014 1.00 8.21 46 VAL E O 1
ATOM 6203 N N . GLY E 1 49 ? 39.081 13.160 13.862 1.00 7.82 47 GLY E N 1
ATOM 6204 C CA . GLY E 1 49 ? 39.686 11.826 13.921 1.00 8.42 47 GLY E CA 1
ATOM 6205 C C . GLY E 1 49 ? 41.205 11.874 13.830 1.00 8.09 47 GLY E C 1
ATOM 6206 O O . GLY E 1 49 ? 41.851 12.922 13.779 1.00 9.82 47 GLY E O 1
ATOM 6207 N N . ASN E 1 50 ? 41.783 10.673 13.798 1.00 9.38 48 ASN E N 1
ATOM 6208 C CA . ASN E 1 50 ? 43.248 10.567 13.695 1.00 10.55 48 ASN E CA 1
ATOM 6209 C C . ASN E 1 50 ? 43.854 10.874 12.339 1.00 10.01 48 ASN E C 1
ATOM 6210 O O . ASN E 1 50 ? 44.812 11.623 12.292 1.00 11.22 48 ASN E O 1
ATOM 6215 N N . ARG E 1 51 ? 43.331 10.275 11.277 1.00 9.39 49 ARG E N 1
ATOM 6216 C CA . ARG E 1 51 ? 43.908 10.440 9.948 1.00 10.43 49 ARG E CA 1
ATOM 6217 C C . ARG E 1 51 ? 43.298 11.659 9.272 1.00 9.91 49 ARG E C 1
ATOM 6218 O O . ARG E 1 51 ? 42.615 11.547 8.233 1.00 10.61 49 ARG E O 1
ATOM 6226 N N . VAL E 1 52 ? 43.618 12.825 9.823 1.00 9.29 50 VAL E N 1
ATOM 6227 C CA . VAL E 1 52 ? 42.970 14.080 9.428 1.00 8.90 50 VAL E CA 1
ATOM 6228 C C . VAL E 1 52 ? 44.030 15.153 9.352 1.00 8.81 50 VAL E C 1
ATOM 6229 O O . VAL E 1 52 ? 44.838 15.293 10.301 1.00 10.49 50 VAL E O 1
ATOM 6233 N N . ARG E 1 53 ? 44.012 15.906 8.270 1.00 8.91 51 ARG E N 1
ATOM 6234 C CA . ARG E 1 53 ? 44.862 17.107 8.173 1.00 10.66 51 ARG E CA 1
ATOM 6235 C C . ARG E 1 53 ? 43.929 18.272 7.850 1.00 9.65 51 ARG E C 1
ATOM 6236 O O . ARG E 1 53 ? 43.162 18.220 6.857 1.00 10.35 51 ARG E O 1
ATOM 6244 N N . ILE E 1 54 ? 44.028 19.322 8.657 1.00 9.13 52 ILE E N 1
ATOM 6245 C CA . ILE E 1 54 ? 43.279 20.570 8.520 1.00 8.58 52 ILE E CA 1
ATOM 6246 C C . ILE E 1 54 ? 44.328 21.691 8.423 1.00 9.61 52 ILE E C 1
ATOM 6247 O O . ILE E 1 54 ? 45.229 21.792 9.260 1.00 10.62 52 ILE E O 1
ATOM 6252 N N . GLY E 1 55 ? 44.201 22.512 7.388 1.00 9.80 53 GLY E N 1
ATOM 6253 C CA . GLY E 1 55 ? 45.123 23.636 7.127 1.00 9.30 53 GLY E CA 1
ATOM 6254 C C . GLY E 1 55 ? 44.975 24.800 8.080 1.00 9.49 53 GLY E C 1
ATOM 6255 O O . GLY E 1 55 ? 44.475 24.691 9.209 1.00 9.82 53 GLY E O 1
ATOM 6256 N N . ASN E 1 56 ? 45.399 25.971 7.610 1.00 9.59 54 ASN E N 1
ATOM 6257 C CA . ASN E 1 56 ? 45.329 27.219 8.359 1.00 10.05 54 ASN E CA 1
ATOM 6258 C C . ASN E 1 56 ? 44.012 27.972 8.132 1.00 10.02 54 ASN E C 1
ATOM 6259 O O . ASN E 1 56 ? 43.465 27.977 7.010 1.00 9.55 54 ASN E O 1
ATOM 6264 N N . ARG E 1 57 ? 43.521 28.576 9.198 1.00 9.27 55 ARG E N 1
ATOM 6265 C CA . ARG E 1 57 ? 42.394 29.514 9.149 1.00 8.98 55 ARG E CA 1
ATOM 6266 C C . ARG E 1 57 ? 41.181 28.757 8.629 1.00 9.34 55 ARG E C 1
ATOM 6267 O O . ARG E 1 57 ? 40.356 29.310 7.913 1.00 11.43 55 ARG E O 1
ATOM 6275 N N . VAL E 1 58 ? 41.065 27.501 9.031 1.00 7.52 56 VAL E N 1
ATOM 6276 C CA . VAL E 1 58 ? 39.848 26.721 8.753 1.00 8.82 56 VAL E CA 1
ATOM 6277 C C . VAL E 1 58 ? 38.831 26.977 9.851 1.00 8.69 56 VAL E C 1
ATOM 6278 O O . VAL E 1 58 ? 39.183 26.932 11.039 1.00 8.99 56 VAL E O 1
ATOM 6282 N N . LYS E 1 59 ? 37.592 27.299 9.482 1.00 7.82 57 LYS E N 1
ATOM 6283 C CA A LYS E 1 59 ? 36.556 27.551 10.477 0.50 8.91 57 LYS E CA 1
ATOM 6284 C CA B LYS E 1 59 ? 36.527 27.570 10.443 0.50 8.68 57 LYS E CA 1
ATOM 6285 C C . LYS E 1 59 ? 35.578 26.386 10.438 1.00 8.60 57 LYS E C 1
ATOM 6286 O O . LYS E 1 59 ? 34.977 26.110 9.388 1.00 11.11 57 LYS E O 1
ATOM 6297 N N . ILE E 1 60 ? 35.471 25.697 11.566 1.00 8.07 58 ILE E N 1
ATOM 6298 C CA . ILE E 1 60 ? 34.636 24.490 11.669 1.00 8.06 58 ILE E CA 1
ATOM 6299 C C . ILE E 1 60 ? 33.573 24.823 12.683 1.00 9.40 58 ILE E C 1
ATOM 6300 O O . ILE E 1 60 ? 33.886 25.005 13.866 1.00 10.04 58 ILE E O 1
ATOM 6305 N N . GLN E 1 61 ? 32.334 24.953 12.230 1.00 7.14 59 GLN E N 1
ATOM 6306 C CA . GLN E 1 61 ? 31.233 25.333 13.094 1.00 8.10 59 GLN E CA 1
ATOM 6307 C C . GLN E 1 61 ? 30.776 24.150 13.965 1.00 7.38 59 GLN E C 1
ATOM 6308 O O . GLN E 1 61 ? 31.287 23.029 13.898 1.00 8.14 59 GLN E O 1
ATOM 6314 N N . ASN E 1 62 ? 29.757 24.395 14.775 1.00 7.14 60 ASN E N 1
ATOM 6315 C CA . ASN E 1 62 ? 29.301 23.447 15.800 1.00 7.53 60 ASN E CA 1
ATOM 6316 C C . ASN E 1 62 ? 28.896 22.128 15.119 1.00 5.73 60 ASN E C 1
ATOM 6317 O O . ASN E 1 62 ? 28.333 22.138 13.986 1.00 6.50 60 ASN E O 1
ATOM 6322 N N . ASN E 1 63 ? 29.158 20.997 15.778 1.00 5.14 61 ASN E N 1
ATOM 6323 C CA . ASN E 1 63 ? 28.536 19.716 15.410 1.00 6.44 61 ASN E CA 1
ATOM 6324 C C . ASN E 1 63 ? 29.071 19.115 14.119 1.00 5.98 61 ASN E C 1
ATOM 6325 O O . ASN E 1 63 ? 28.367 18.337 13.448 1.00 8.02 61 ASN E O 1
ATOM 6330 N N . VAL E 1 64 ? 30.283 19.500 13.755 1.00 6.19 62 VAL E N 1
ATOM 6331 C CA . VAL E 1 64 ? 30.937 18.912 12.604 1.00 5.46 62 VAL E CA 1
ATOM 6332 C C . VAL E 1 64 ? 31.902 17.801 13.028 1.00 6.90 62 VAL E C 1
ATOM 6333 O O . VAL E 1 64 ? 32.766 18.064 13.886 1.00 5.99 62 VAL E O 1
ATOM 6337 N N . SER E 1 65 ? 31.782 16.603 12.453 1.00 7.38 63 SER E N 1
ATOM 6338 C CA . SER E 1 65 ? 32.693 15.500 12.731 1.00 6.74 63 SER E CA 1
ATOM 6339 C C . SER E 1 65 ? 33.623 15.325 11.526 1.00 6.93 63 SER E C 1
ATOM 6340 O O . SER E 1 65 ? 33.216 14.932 10.424 1.00 8.15 63 SER E O 1
ATOM 6343 N N . VAL E 1 66 ? 34.904 15.642 11.723 1.00 6.31 64 VAL E N 1
ATOM 6344 C CA . VAL E 1 66 ? 35.901 15.527 10.649 1.00 6.67 64 VAL E CA 1
ATOM 6345 C C . VAL E 1 66 ? 36.536 14.166 10.844 1.00 7.45 64 VAL E C 1
ATOM 6346 O O . VAL E 1 66 ? 37.485 14.017 11.620 1.00 9.31 64 VAL E O 1
ATOM 6350 N N . TYR E 1 67 ? 35.990 13.151 10.200 1.00 8.31 65 TYR E N 1
ATOM 6351 C CA . TYR E 1 67 ? 36.468 11.778 10.377 1.00 8.83 65 TYR E CA 1
ATOM 6352 C C . TYR E 1 67 ? 37.770 11.536 9.655 1.00 7.11 65 TYR E C 1
ATOM 6353 O O . TYR E 1 67 ? 38.209 12.271 8.753 1.00 8.21 65 TYR E O 1
ATOM 6362 N N . ASP E 1 68 ? 38.344 10.386 10.004 1.00 9.97 66 ASP E N 1
ATOM 6363 C CA . ASP E 1 68 ? 39.503 9.852 9.262 1.00 8.86 66 ASP E CA 1
ATOM 6364 C C . ASP E 1 68 ? 39.312 9.967 7.754 1.00 8.25 66 ASP E C 1
ATOM 6365 O O . ASP E 1 68 ? 38.212 9.660 7.264 1.00 10.19 66 ASP E O 1
ATOM 6370 N N . ASN E 1 69 ? 40.358 10.357 7.031 1.00 9.02 67 ASN E N 1
ATOM 6371 C CA . ASN E 1 69 ? 40.479 10.455 5.583 1.00 8.42 67 ASN E CA 1
ATOM 6372 C C . ASN E 1 69 ? 39.834 11.693 4.971 1.00 9.93 67 ASN E C 1
ATOM 6373 O O . ASN E 1 69 ? 39.722 11.776 3.747 1.00 10.77 67 ASN E O 1
ATOM 6378 N N . VAL E 1 70 ? 39.528 12.661 5.838 1.00 9.07 68 VAL E N 1
ATOM 6379 C CA . VAL E 1 70 ? 39.084 13.992 5.427 1.00 9.71 68 VAL E CA 1
ATOM 6380 C C . VAL E 1 70 ? 40.285 14.943 5.467 1.00 9.85 68 VAL E C 1
ATOM 6381 O O . VAL E 1 70 ? 40.980 14.953 6.494 1.00 10.73 68 VAL E O 1
ATOM 6385 N N . PHE E 1 71 ? 40.509 15.656 4.369 1.00 9.37 69 PHE E N 1
ATOM 6386 C CA . PHE E 1 71 ? 41.616 16.639 4.267 1.00 9.58 69 PHE E CA 1
ATOM 6387 C C . PHE E 1 71 ? 41.058 18.015 3.910 1.00 8.77 69 PHE E C 1
ATOM 6388 O O . PHE E 1 71 ? 40.416 18.143 2.868 1.00 9.97 69 PHE E O 1
ATOM 6396 N N . LEU E 1 72 ? 41.296 18.980 4.796 1.00 9.87 70 LEU E N 1
ATOM 6397 C CA . LEU E 1 72 ? 40.797 20.352 4.589 1.00 8.48 70 LEU E CA 1
ATOM 6398 C C . LEU E 1 72 ? 42.004 21.266 4.366 1.00 8.78 70 LEU E C 1
ATOM 6399 O O . LEU E 1 72 ? 42.862 21.395 5.252 1.00 9.76 70 LEU E O 1
ATOM 6404 N N . GLU E 1 73 ? 42.056 21.863 3.192 1.00 7.84 71 GLU E N 1
ATOM 6405 C CA . GLU E 1 73 ? 43.084 22.870 2.890 1.00 8.02 71 GLU E CA 1
ATOM 6406 C C . GLU E 1 73 ? 42.794 24.177 3.598 1.00 8.32 71 GLU E C 1
ATOM 6407 O O . GLU E 1 73 ? 41.800 24.352 4.312 1.00 8.54 71 GLU E O 1
ATOM 6413 N N . ASP E 1 74 ? 43.653 25.174 3.357 1.00 9.92 72 ASP E N 1
ATOM 6414 C CA . ASP E 1 74 ? 43.569 26.424 4.121 1.00 7.69 72 ASP E CA 1
ATOM 6415 C C . ASP E 1 74 ? 42.264 27.122 3.781 1.00 8.05 72 ASP E C 1
ATOM 6416 O O . ASP E 1 74 ? 41.765 27.011 2.666 1.00 8.90 72 ASP E O 1
ATOM 6421 N N . ASP E 1 75 ? 41.728 27.894 4.728 1.00 8.24 73 ASP E N 1
ATOM 6422 C CA . ASP E 1 75 ? 40.639 28.841 4.417 1.00 8.56 73 ASP E CA 1
ATOM 6423 C C . ASP E 1 75 ? 39.322 28.131 4.088 1.00 9.27 73 ASP E C 1
ATOM 6424 O O . ASP E 1 75 ? 38.409 28.749 3.537 1.00 8.73 73 ASP E O 1
ATOM 6429 N N . VAL E 1 76 ? 39.207 26.858 4.450 1.00 7.70 74 VAL E N 1
ATOM 6430 C CA . VAL E 1 76 ? 37.929 26.177 4.219 1.00 7.75 74 VAL E CA 1
ATOM 6431 C C . VAL E 1 76 ? 36.969 26.534 5.356 1.00 6.43 74 VAL E C 1
ATOM 6432 O O . VAL E 1 76 ? 37.338 26.739 6.522 1.00 7.31 74 VAL E O 1
ATOM 6436 N N . PHE E 1 77 ? 35.681 26.626 5.009 1.00 6.31 75 PHE E N 1
ATOM 6437 C CA . PHE E 1 77 ? 34.589 26.942 5.943 1.00 5.73 75 PHE E CA 1
ATOM 6438 C C . PHE E 1 77 ? 33.675 25.721 6.001 1.00 7.82 75 PHE E C 1
ATOM 6439 O O . PHE E 1 77 ? 33.110 25.320 4.983 1.00 8.48 75 PHE E O 1
ATOM 6447 N N . CYS E 1 78 ? 33.525 25.145 7.181 1.00 6.29 76 CYS E N 1
ATOM 6448 C CA . CYS E 1 78 ? 32.592 24.041 7.416 1.00 6.13 76 CYS E CA 1
ATOM 6449 C C . CYS E 1 78 ? 31.439 24.570 8.232 1.00 6.10 76 CYS E C 1
ATOM 6450 O O . CYS E 1 78 ? 31.557 24.861 9.430 1.00 7.42 76 CYS E O 1
ATOM 6453 N N . GLY E 1 79 ? 30.284 24.680 7.583 1.00 6.13 77 GLY E N 1
ATOM 6454 C CA . GLY E 1 79 ? 29.174 25.340 8.260 1.00 7.08 77 GLY E CA 1
ATOM 6455 C C . GLY E 1 79 ? 28.526 24.470 9.318 1.00 5.90 77 GLY E C 1
ATOM 6456 O O . GLY E 1 79 ? 28.831 23.287 9.484 1.00 5.79 77 GLY E O 1
ATOM 6457 N N . PRO E 1 80 ? 27.594 25.071 10.074 1.00 5.10 78 PRO E N 1
ATOM 6458 C CA . PRO E 1 80 ? 26.965 24.420 11.226 1.00 5.60 78 PRO E CA 1
ATOM 6459 C C . PRO E 1 80 ? 26.418 23.061 10.839 1.00 4.85 78 PRO E C 1
ATOM 6460 O O . PRO E 1 80 ? 25.651 22.952 9.879 1.00 5.55 78 PRO E O 1
ATOM 6464 N N . SER E 1 81 ? 26.825 22.025 11.576 1.00 6.54 79 SER E N 1
ATOM 6465 C CA . SER E 1 81 ? 26.231 20.698 11.444 1.00 5.82 79 SER E CA 1
ATOM 6466 C C . SER E 1 81 ? 26.424 20.115 10.049 1.00 6.96 79 SER E C 1
ATOM 6467 O O . SER E 1 81 ? 25.671 19.189 9.705 1.00 7.56 79 SER E O 1
ATOM 6470 N N . MET E 1 82 ? 27.402 20.567 9.273 1.00 5.32 80 MET E N 1
ATOM 6471 C CA . MET E 1 82 ? 27.650 19.822 8.018 1.00 4.56 80 MET E CA 1
ATOM 6472 C C . MET E 1 82 ? 28.318 18.489 8.373 1.00 5.47 80 MET E C 1
ATOM 6473 O O . MET E 1 82 ? 28.803 18.260 9.498 1.00 6.29 80 MET E O 1
ATOM 6478 N N . VAL E 1 83 ? 28.250 17.553 7.427 1.00 5.72 81 VAL E N 1
ATOM 6479 C CA . VAL E 1 83 ? 28.574 16.146 7.702 1.00 6.47 81 VAL E CA 1
ATOM 6480 C C . VAL E 1 83 ? 29.531 15.575 6.662 1.00 5.94 81 VAL E C 1
ATOM 6481 O O . VAL E 1 83 ? 29.243 15.591 5.452 1.00 6.31 81 VAL E O 1
ATOM 6485 N N . PHE E 1 84 ? 30.661 15.060 7.144 1.00 5.96 82 PHE E N 1
ATOM 6486 C CA . PHE E 1 84 ? 31.581 14.295 6.294 1.00 6.01 82 PHE E CA 1
ATOM 6487 C C . PHE E 1 84 ? 31.354 12.792 6.527 1.00 6.54 82 PHE E C 1
ATOM 6488 O O . PHE E 1 84 ? 30.771 12.417 7.536 1.00 6.53 82 PHE E O 1
ATOM 6496 N N . THR E 1 85 ? 31.874 11.967 5.615 1.00 5.46 83 THR E N 1
ATOM 6497 C CA . THR E 1 85 ? 31.794 10.517 5.700 1.00 6.87 83 THR E CA 1
ATOM 6498 C C . THR E 1 85 ? 33.120 9.953 5.199 1.00 7.15 83 THR E C 1
ATOM 6499 O O . THR E 1 85 ? 33.902 10.671 4.545 1.00 8.64 83 THR E O 1
ATOM 6503 N N . ASN E 1 86 ? 33.361 8.700 5.551 1.00 8.05 84 ASN E N 1
ATOM 6504 C CA . ASN E 1 86 ? 34.555 8.031 5.025 1.00 7.11 84 ASN E CA 1
ATOM 6505 C C . ASN E 1 86 ? 34.267 6.603 4.560 1.00 8.27 84 ASN E C 1
ATOM 6506 O O . ASN E 1 86 ? 35.136 5.985 3.961 1.00 10.06 84 ASN E O 1
ATOM 6511 N N . VAL E 1 87 ? 33.100 6.043 4.828 1.00 7.09 85 VAL E N 1
ATOM 6512 C CA . VAL E 1 87 ? 32.728 4.753 4.255 1.00 6.74 85 VAL E CA 1
ATOM 6513 C C . VAL E 1 87 ? 31.547 4.983 3.309 1.00 6.22 85 VAL E C 1
ATOM 6514 O O . VAL E 1 87 ? 30.530 5.595 3.665 1.00 6.83 85 VAL E O 1
ATOM 6518 N N . TYR E 1 88 ? 31.681 4.512 2.070 1.00 6.12 86 TYR E N 1
ATOM 6519 C CA . TYR E 1 88 ? 30.690 4.768 1.015 1.00 6.27 86 TYR E CA 1
ATOM 6520 C C . TYR E 1 88 ? 29.374 4.015 1.256 1.00 6.07 86 TYR E C 1
ATOM 6521 O O . TYR E 1 88 ? 28.291 4.559 1.081 1.00 7.04 86 TYR E O 1
ATOM 6530 N N . ASN E 1 89 ? 29.512 2.763 1.666 1.00 5.72 87 ASN E N 1
ATOM 6531 C CA . ASN E 1 89 ? 28.401 1.824 1.735 1.00 6.50 87 ASN E CA 1
ATOM 6532 C C . ASN E 1 89 ? 28.406 1.079 3.049 1.00 6.85 87 ASN E C 1
ATOM 6533 O O . ASN E 1 89 ? 28.623 -0.152 3.078 1.00 7.60 87 ASN E O 1
ATOM 6538 N N . PRO E 1 90 ? 28.214 1.767 4.190 1.00 6.44 88 PRO E N 1
ATOM 6539 C CA . PRO E 1 90 ? 28.416 1.138 5.480 1.00 6.57 88 PRO E CA 1
ATOM 6540 C C . PRO E 1 90 ? 27.377 0.037 5.749 1.00 6.96 88 PRO E C 1
ATOM 6541 O O . PRO E 1 90 ? 26.189 0.172 5.402 1.00 6.70 88 PRO E O 1
ATOM 6545 N N . ARG E 1 91 ? 27.867 -1.019 6.398 1.00 6.21 89 ARG E N 1
ATOM 6546 C CA . ARG E 1 91 ? 27.026 -2.083 6.956 1.00 6.08 89 ARG E CA 1
ATOM 6547 C C . ARG E 1 91 ? 27.602 -2.387 8.332 1.00 6.46 89 ARG E C 1
ATOM 6548 O O . ARG E 1 91 ? 28.822 -2.597 8.444 1.00 7.71 89 ARG E O 1
ATOM 6556 N N . ALA E 1 92 ? 26.751 -2.466 9.348 1.00 6.45 90 ALA E N 1
ATOM 6557 C CA . ALA E 1 92 ? 27.292 -2.621 10.696 1.00 6.95 90 ALA E CA 1
ATOM 6558 C C . ALA E 1 92 ? 28.080 -3.925 10.806 1.00 9.62 90 ALA E C 1
ATOM 6559 O O . ALA E 1 92 ? 29.016 -3.998 11.640 1.00 11.09 90 ALA E O 1
ATOM 6561 N N . ALA E 1 93 ? 27.678 -4.942 10.038 1.00 8.39 91 ALA E N 1
ATOM 6562 C CA . ALA E 1 93 ? 28.313 -6.270 10.204 1.00 9.79 91 ALA E CA 1
ATOM 6563 C C . ALA E 1 93 ? 29.644 -6.329 9.484 1.00 8.96 91 ALA E C 1
ATOM 6564 O O . ALA E 1 93 ? 30.333 -7.350 9.600 1.00 11.86 91 ALA E O 1
ATOM 6566 N N . ILE E 1 94 ? 30.045 -5.337 8.691 1.00 7.61 92 ILE E N 1
ATOM 6567 C CA . ILE E 1 94 ? 31.259 -5.442 7.874 1.00 9.18 92 ILE E CA 1
ATOM 6568 C C . ILE E 1 94 ? 32.182 -4.260 8.153 1.00 11.78 92 ILE E C 1
ATOM 6569 O O . ILE E 1 94 ? 31.873 -3.112 7.805 1.00 12.39 92 ILE E O 1
ATOM 6574 N N . GLU E 1 95 ? 33.352 -4.490 8.756 1.00 12.71 93 GLU E N 1
ATOM 6575 C CA . GLU E 1 95 ? 34.206 -3.338 9.066 1.00 12.91 93 GLU E CA 1
ATOM 6576 C C . GLU E 1 95 ? 34.850 -2.903 7.768 1.00 15.36 93 GLU E C 1
ATOM 6577 O O . GLU E 1 95 ? 35.305 -3.751 6.993 1.00 18.95 93 GLU E O 1
ATOM 6583 N N . ARG E 1 96 ? 34.824 -1.600 7.540 1.00 12.55 94 ARG E N 1
ATOM 6584 C CA . ARG E 1 96 ? 35.291 -1.090 6.283 1.00 12.33 94 ARG E CA 1
ATOM 6585 C C . ARG E 1 96 ? 36.373 -0.036 6.457 1.00 13.03 94 ARG E C 1
ATOM 6586 O O . ARG E 1 96 ? 36.571 0.779 5.581 1.00 16.12 94 ARG E O 1
ATOM 6594 N N . LYS E 1 97 ? 37.106 -0.130 7.567 1.00 20.77 95 LYS E N 1
ATOM 6595 C CA . LYS E 1 97 ? 38.281 0.746 7.709 1.00 23.57 95 LYS E CA 1
ATOM 6596 C C . LYS E 1 97 ? 39.234 0.628 6.518 1.00 23.86 95 LYS E C 1
ATOM 6597 O O . LYS E 1 97 ? 39.775 1.634 6.051 1.00 26.61 95 LYS E O 1
ATOM 6603 N N . SER E 1 98 ? 39.440 -0.594 6.030 1.00 19.91 96 SER E N 1
ATOM 6604 C CA . SER E 1 98 ? 40.304 -0.837 4.882 1.00 22.82 96 SER E CA 1
ATOM 6605 C C . SER E 1 98 ? 39.895 -0.123 3.600 1.00 20.53 96 SER E C 1
ATOM 6606 O O . SER E 1 98 ? 40.674 0.026 2.676 1.00 21.91 96 SER E O 1
ATOM 6609 N N . GLU E 1 99 ? 38.625 0.271 3.528 1.00 14.13 97 GLU E N 1
ATOM 6610 C CA . GLU E 1 99 ? 37.986 0.713 2.306 1.00 14.50 97 GLU E CA 1
ATOM 6611 C C . GLU E 1 99 ? 37.597 2.183 2.372 1.00 10.30 97 GLU E C 1
ATOM 6612 O O . GLU E 1 99 ? 36.834 2.633 1.512 1.00 11.70 97 GLU E O 1
ATOM 6618 N N . TYR E 1 100 ? 38.124 2.909 3.340 1.00 11.22 98 TYR E N 1
ATOM 6619 C CA . TYR E 1 100 ? 37.782 4.329 3.455 1.00 12.15 98 TYR E CA 1
ATOM 6620 C C . TYR E 1 100 ? 38.105 5.043 2.163 1.00 12.82 98 TYR E C 1
ATOM 6621 O O . TYR E 1 100 ? 39.114 4.776 1.483 1.00 14.07 98 TYR E O 1
ATOM 6630 N N . ARG E 1 101 ? 37.283 6.023 1.802 1.00 10.14 99 ARG E N 1
ATOM 6631 C CA . ARG E 1 101 ? 37.539 6.826 0.615 1.00 9.85 99 ARG E CA 1
ATOM 6632 C C . ARG E 1 101 ? 37.857 8.247 1.108 1.00 10.56 99 ARG E C 1
ATOM 6633 O O . ARG E 1 101 ? 37.261 8.724 2.080 1.00 12.42 99 ARG E O 1
ATOM 6641 N N . ASP E 1 102 ? 38.789 8.916 0.454 1.00 11.96 100 ASP E N 1
ATOM 6642 C CA . ASP E 1 102 ? 39.227 10.221 0.923 1.00 11.84 100 ASP E CA 1
ATOM 6643 C C . ASP E 1 102 ? 38.213 11.274 0.511 1.00 11.15 100 ASP E C 1
ATOM 6644 O O . ASP E 1 102 ? 37.582 11.208 -0.562 1.00 12.67 100 ASP E O 1
ATOM 6649 N N . THR E 1 103 ? 38.127 12.310 1.339 1.00 10.20 101 THR E N 1
ATOM 6650 C CA . THR E 1 103 ? 37.403 13.520 0.974 1.00 8.80 101 THR E CA 1
ATOM 6651 C C . THR E 1 103 ? 38.394 14.672 1.017 1.00 8.58 101 THR E C 1
ATOM 6652 O O . THR E 1 103 ? 38.999 14.873 2.075 1.00 11.11 101 THR E O 1
ATOM 6656 N N . ILE E 1 104 ? 38.585 15.362 -0.093 1.00 8.49 102 ILE E N 1
ATOM 6657 C CA . ILE E 1 104 ? 39.554 16.463 -0.145 1.00 8.82 102 ILE E CA 1
ATOM 6658 C C . ILE E 1 104 ? 38.790 17.754 -0.409 1.00 8.69 102 ILE E C 1
ATOM 6659 O O . ILE E 1 104 ? 38.089 17.849 -1.417 1.00 9.45 102 ILE E O 1
ATOM 6664 N N . VAL E 1 105 ? 38.925 18.695 0.524 1.00 8.96 103 VAL E N 1
ATOM 6665 C CA . VAL E 1 105 ? 38.286 20.015 0.324 1.00 7.53 103 VAL E CA 1
ATOM 6666 C C . VAL E 1 105 ? 39.409 21.035 0.106 1.00 8.22 103 VAL E C 1
ATOM 6667 O O . VAL E 1 105 ? 40.233 21.270 1.009 1.00 9.83 103 VAL E O 1
ATOM 6671 N N . ARG E 1 106 ? 39.408 21.635 -1.075 1.00 7.57 104 ARG E N 1
ATOM 6672 C CA . ARG E 1 106 ? 40.476 22.526 -1.502 1.00 7.41 104 ARG E CA 1
ATOM 6673 C C . ARG E 1 106 ? 40.310 23.941 -0.975 1.00 8.49 104 ARG E C 1
ATOM 6674 O O . ARG E 1 106 ? 39.232 24.339 -0.492 1.00 7.71 104 ARG E O 1
ATOM 6682 N N . GLN E 1 107 ? 41.406 24.716 -1.045 1.00 7.94 105 GLN E N 1
ATOM 6683 C CA . GLN E 1 107 ? 41.485 26.009 -0.404 1.00 7.70 105 GLN E CA 1
ATOM 6684 C C . GLN E 1 107 ? 40.274 26.917 -0.659 1.00 6.34 105 GLN E C 1
ATOM 6685 O O . GLN E 1 107 ? 39.859 27.067 -1.817 1.00 7.85 105 GLN E O 1
ATOM 6691 N N . GLY E 1 108 ? 39.737 27.480 0.414 1.00 6.82 106 GLY E N 1
ATOM 6692 C CA . GLY E 1 108 ? 38.727 28.537 0.309 1.00 7.91 106 GLY E CA 1
ATOM 6693 C C . GLY E 1 108 ? 37.330 27.968 0.087 1.00 7.53 106 GLY E C 1
ATOM 6694 O O . GLY E 1 108 ? 36.398 28.747 0.093 1.00 8.63 106 GLY E O 1
ATOM 6695 N N . ALA E 1 109 ? 37.143 26.665 -0.133 1.00 7.00 107 ALA E N 1
ATOM 6696 C CA . ALA E 1 109 ? 35.790 26.171 -0.328 1.00 6.80 107 ALA E CA 1
ATOM 6697 C C . ALA E 1 109 ? 34.944 26.397 0.933 1.00 5.52 107 ALA E C 1
ATOM 6698 O O . ALA E 1 109 ? 35.404 26.357 2.087 1.00 6.44 107 ALA E O 1
ATOM 6700 N N . THR E 1 110 ? 33.651 26.590 0.689 1.00 6.43 108 THR E N 1
ATOM 6701 C CA . THR E 1 110 ? 32.634 26.743 1.728 1.00 6.76 108 THR E CA 1
ATOM 6702 C C . THR E 1 110 ? 31.655 25.580 1.624 1.00 6.21 108 THR E C 1
ATOM 6703 O O . THR E 1 110 ? 31.108 25.315 0.544 1.00 6.25 108 THR E O 1
ATOM 6707 N N . LEU E 1 111 ? 31.457 24.941 2.769 1.00 6.46 109 LEU E N 1
ATOM 6708 C CA . LEU E 1 111 ? 30.541 23.828 2.885 1.00 5.57 109 LEU E CA 1
ATOM 6709 C C . LEU E 1 111 ? 29.386 24.371 3.721 1.00 6.20 109 LEU E C 1
ATOM 6710 O O . LEU E 1 111 ? 29.489 24.553 4.934 1.00 6.62 109 LEU E O 1
ATOM 6715 N N . GLY E 1 112 ? 28.224 24.574 3.109 1.00 5.21 110 GLY E N 1
ATOM 6716 C CA . GLY E 1 112 ? 27.078 25.178 3.771 1.00 5.28 110 GLY E CA 1
ATOM 6717 C C . GLY E 1 112 ? 26.528 24.364 4.928 1.00 5.76 110 GLY E C 1
ATOM 6718 O O . GLY E 1 112 ? 26.735 23.160 5.045 1.00 6.11 110 GLY E O 1
ATOM 6719 N N . ALA E 1 113 ? 25.839 25.103 5.796 1.00 6.62 111 ALA E N 1
ATOM 6720 C CA . ALA E 1 113 ? 25.213 24.514 6.974 1.00 5.20 111 ALA E CA 1
ATOM 6721 C C . ALA E 1 113 ? 24.424 23.278 6.598 1.00 5.79 111 ALA E C 1
ATOM 6722 O O . ALA E 1 113 ? 23.604 23.280 5.658 1.00 5.52 111 ALA E O 1
ATOM 6724 N N . ASN E 1 114 ? 24.675 22.184 7.317 1.00 4.60 112 ASN E N 1
ATOM 6725 C CA . ASN E 1 114 ? 23.851 20.969 7.196 1.00 3.77 112 ASN E CA 1
ATOM 6726 C C . ASN E 1 114 ? 23.996 20.338 5.829 1.00 4.89 112 ASN E C 1
ATOM 6727 O O . ASN E 1 114 ? 23.189 19.437 5.496 1.00 5.85 112 ASN E O 1
ATOM 6732 N N . CYS E 1 115 ? 25.034 20.676 5.063 1.00 5.46 113 CYS E N 1
ATOM 6733 C CA . CYS E 1 115 ? 25.317 19.852 3.878 1.00 4.29 113 CYS E CA 1
ATOM 6734 C C . CYS E 1 115 ? 25.993 18.500 4.280 1.00 4.74 113 CYS E C 1
ATOM 6735 O O . CYS E 1 115 ? 26.365 18.286 5.446 1.00 5.65 113 CYS E O 1
ATOM 6738 N N . THR E 1 116 ? 26.071 17.589 3.307 1.00 5.62 114 THR E N 1
ATOM 6739 C CA . THR E 1 116 ? 26.648 16.255 3.537 1.00 5.28 114 THR E CA 1
ATOM 6740 C C . THR E 1 116 ? 27.533 15.980 2.350 1.00 5.76 114 THR E C 1
ATOM 6741 O O . THR E 1 116 ? 27.139 16.202 1.205 1.00 7.10 114 THR E O 1
ATOM 6745 N N . VAL E 1 117 ? 28.695 15.397 2.596 1.00 5.80 115 VAL E N 1
ATOM 6746 C CA . VAL E 1 117 ? 29.576 15.069 1.476 1.00 5.84 115 VAL E CA 1
ATOM 6747 C C . VAL E 1 117 ? 29.833 13.566 1.495 1.00 6.33 115 VAL E C 1
ATOM 6748 O O . VAL E 1 117 ? 30.358 13.022 2.476 1.00 6.34 115 VAL E O 1
ATOM 6752 N N . VAL E 1 118 ? 29.391 12.888 0.446 1.00 6.78 116 VAL E N 1
ATOM 6753 C CA . VAL E 1 118 ? 29.668 11.458 0.320 1.00 7.64 116 VAL E CA 1
ATOM 6754 C C . VAL E 1 118 ? 31.158 11.278 0.051 1.00 7.15 116 VAL E C 1
ATOM 6755 O O . VAL E 1 118 ? 31.723 11.910 -0.856 1.00 9.48 116 VAL E O 1
ATOM 6759 N N . CYS E 1 119 ? 31.783 10.355 0.763 1.00 7.19 117 CYS E N 1
ATOM 6760 C CA . CYS E 1 119 ? 33.222 10.152 0.598 1.00 8.87 117 CYS E CA 1
ATOM 6761 C C . CYS E 1 119 ? 33.646 9.798 -0.820 1.00 9.10 117 CYS E C 1
ATOM 6762 O O . CYS E 1 119 ? 32.898 9.159 -1.553 1.00 9.71 117 CYS E O 1
ATOM 6765 N N . GLY E 1 120 ? 34.855 10.251 -1.160 1.00 9.44 118 GLY E N 1
ATOM 6766 C CA . GLY E 1 120 ? 35.429 10.061 -2.473 1.00 9.59 118 GLY E CA 1
ATOM 6767 C C . GLY E 1 120 ? 35.411 11.372 -3.211 1.00 10.03 118 GLY E C 1
ATOM 6768 O O . GLY E 1 120 ? 36.185 11.532 -4.165 1.00 14.86 118 GLY E O 1
ATOM 6769 N N . ALA E 1 121 ? 34.553 12.323 -2.853 1.00 11.34 119 ALA E N 1
ATOM 6770 C CA . ALA E 1 121 ? 34.514 13.571 -3.629 1.00 10.11 119 ALA E CA 1
ATOM 6771 C C . ALA E 1 121 ? 35.673 14.494 -3.297 1.00 10.57 119 ALA E C 1
ATOM 6772 O O . ALA E 1 121 ? 36.213 14.483 -2.179 1.00 12.25 119 ALA E O 1
ATOM 6774 N N . THR E 1 122 ? 36.045 15.277 -4.302 1.00 11.21 120 THR E N 1
ATOM 6775 C CA . THR E 1 122 ? 36.933 16.398 -4.121 1.00 8.78 120 THR E CA 1
ATOM 6776 C C . THR E 1 122 ? 36.123 17.663 -4.360 1.00 7.79 120 THR E C 1
ATOM 6777 O O . THR E 1 122 ? 35.386 17.756 -5.357 1.00 10.76 120 THR E O 1
ATOM 6781 N N . ILE E 1 123 ? 36.246 18.593 -3.419 1.00 9.45 121 ILE E N 1
ATOM 6782 C CA . ILE E 1 123 ? 35.561 19.869 -3.503 1.00 8.14 121 ILE E CA 1
ATOM 6783 C C . ILE E 1 123 ? 36.591 20.905 -3.911 1.00 7.83 121 ILE E C 1
ATOM 6784 O O . ILE E 1 123 ? 37.588 21.111 -3.221 1.00 9.17 121 ILE E O 1
ATOM 6789 N N . GLY E 1 124 ? 36.355 21.586 -5.029 1.00 7.63 122 GLY E N 1
ATOM 6790 C CA . GLY E 1 124 ? 37.379 22.452 -5.620 1.00 8.54 122 GLY E CA 1
ATOM 6791 C C . GLY E 1 124 ? 37.578 23.767 -4.876 1.00 7.34 122 GLY E C 1
ATOM 6792 O O . GLY E 1 124 ? 36.820 24.134 -3.989 1.00 9.34 122 GLY E O 1
ATOM 6793 N N . ARG E 1 125 ? 38.659 24.470 -5.220 1.00 9.19 123 ARG E N 1
ATOM 6794 C CA . ARG E 1 125 ? 39.032 25.731 -4.598 1.00 9.04 123 ARG E CA 1
ATOM 6795 C C . ARG E 1 125 ? 37.886 26.733 -4.708 1.00 7.22 123 ARG E C 1
ATOM 6796 O O . ARG E 1 125 ? 37.349 26.962 -5.800 1.00 9.23 123 ARG E O 1
ATOM 6804 N N . TYR E 1 126 ? 37.540 27.331 -3.575 1.00 7.12 124 TYR E N 1
ATOM 6805 C CA . TYR E 1 126 ? 36.490 28.364 -3.501 1.00 6.68 124 TYR E CA 1
ATOM 6806 C C . TYR E 1 126 ? 35.144 27.898 -4.046 1.00 7.45 124 TYR E C 1
ATOM 6807 O O . TYR E 1 126 ? 34.282 28.743 -4.342 1.00 6.66 124 TYR E O 1
ATOM 6816 N N . ALA E 1 127 ? 34.930 26.591 -4.132 1.00 7.72 125 ALA E N 1
ATOM 6817 C CA . ALA E 1 127 ? 33.568 26.103 -4.387 1.00 7.70 125 ALA E CA 1
ATOM 6818 C C . ALA E 1 127 ? 32.643 26.587 -3.254 1.00 6.94 125 ALA E C 1
ATOM 6819 O O . ALA E 1 127 ? 33.084 27.015 -2.167 1.00 7.30 125 ALA E O 1
ATOM 6821 N N . PHE E 1 128 ? 31.336 26.487 -3.493 1.00 6.08 126 PHE E N 1
ATOM 6822 C CA . PHE E 1 128 ? 30.359 26.863 -2.478 1.00 5.78 126 PHE E CA 1
ATOM 6823 C C . PHE E 1 128 ? 29.245 25.825 -2.551 1.00 6.43 126 PHE E C 1
ATOM 6824 O O . PHE E 1 128 ? 28.506 25.765 -3.540 1.00 6.74 126 PHE E O 1
ATOM 6832 N N . VAL E 1 129 ? 29.143 25.028 -1.497 1.00 6.02 127 VAL E N 1
ATOM 6833 C CA . VAL E 1 129 ? 28.094 24.013 -1.375 1.00 5.63 127 VAL E CA 1
ATOM 6834 C C . VAL E 1 129 ? 26.965 24.633 -0.582 1.00 6.09 127 VAL E C 1
ATOM 6835 O O . VAL E 1 129 ? 27.130 25.049 0.569 1.00 6.61 127 VAL E O 1
ATOM 6839 N N . GLY E 1 130 ? 25.789 24.779 -1.194 1.00 6.25 128 GLY E N 1
ATOM 6840 C CA . GLY E 1 130 ? 24.688 25.455 -0.491 1.00 6.92 128 GLY E CA 1
ATOM 6841 C C . GLY E 1 130 ? 24.252 24.684 0.751 1.00 4.82 128 GLY E C 1
ATOM 6842 O O . GLY E 1 130 ? 24.463 23.480 0.872 1.00 6.62 128 GLY E O 1
ATOM 6843 N N . ALA E 1 131 ? 23.649 25.410 1.687 1.00 5.78 129 ALA E N 1
ATOM 6844 C CA . ALA E 1 131 ? 23.073 24.754 2.864 1.00 6.61 129 ALA E CA 1
ATOM 6845 C C . ALA E 1 131 ? 22.219 23.553 2.484 1.00 5.26 129 ALA E C 1
ATOM 6846 O O . ALA E 1 131 ? 21.368 23.664 1.582 1.00 5.97 129 ALA E O 1
ATOM 6848 N N . GLY E 1 132 ? 22.432 22.451 3.208 1.00 5.09 130 GLY E N 1
ATOM 6849 C CA . GLY E 1 132 ? 21.575 21.278 3.035 1.00 5.78 130 GLY E CA 1
ATOM 6850 C C . GLY E 1 132 ? 21.895 20.455 1.826 1.00 5.10 130 GLY E C 1
ATOM 6851 O O . GLY E 1 132 ? 21.204 19.419 1.656 1.00 8.22 130 GLY E O 1
ATOM 6852 N N . ALA E 1 133 ? 22.860 20.806 0.973 1.00 6.23 131 ALA E N 1
ATOM 6853 C CA . ALA E 1 133 ? 23.102 19.986 -0.211 1.00 6.70 131 ALA E CA 1
ATOM 6854 C C . ALA E 1 133 ? 23.684 18.615 0.114 1.00 6.77 131 ALA E C 1
ATOM 6855 O O . ALA E 1 133 ? 24.305 18.482 1.173 1.00 6.64 131 ALA E O 1
ATOM 6857 N N . VAL E 1 134 ? 23.510 17.616 -0.741 1.00 5.99 132 VAL E N 1
ATOM 6858 C CA . VAL E 1 134 ? 24.229 16.360 -0.578 1.00 6.62 132 VAL E CA 1
ATOM 6859 C C . VAL E 1 134 ? 25.162 16.164 -1.753 1.00 5.32 132 VAL E C 1
ATOM 6860 O O . VAL E 1 134 ? 24.736 15.954 -2.907 1.00 6.71 132 VAL E O 1
ATOM 6864 N N . VAL E 1 135 ? 26.452 16.297 -1.512 1.00 5.44 133 VAL E N 1
ATOM 6865 C CA . VAL E 1 135 ? 27.433 16.200 -2.579 1.00 5.67 133 VAL E CA 1
ATOM 6866 C C . VAL E 1 135 ? 27.825 14.753 -2.770 1.00 7.93 133 VAL E C 1
ATOM 6867 O O . VAL E 1 135 ? 28.286 14.093 -1.834 1.00 8.38 133 VAL E O 1
ATOM 6871 N N . ASN E 1 136 ? 27.661 14.259 -3.991 1.00 7.95 134 ASN E N 1
ATOM 6872 C CA . ASN E 1 136 ? 28.075 12.895 -4.307 1.00 9.00 134 ASN E CA 1
ATOM 6873 C C . ASN E 1 136 ? 28.847 12.818 -5.615 1.00 9.65 134 ASN E C 1
ATOM 6874 O O . ASN E 1 136 ? 28.929 11.738 -6.226 1.00 9.79 134 ASN E O 1
ATOM 6879 N N . LYS E 1 137 ? 29.419 13.945 -6.042 1.00 7.75 135 LYS E N 1
ATOM 6880 C CA . LYS E 1 137 ? 30.336 13.983 -7.198 1.00 8.99 135 LYS E CA 1
ATOM 6881 C C . LYS E 1 137 ? 31.303 15.124 -6.976 1.00 8.79 135 LYS E C 1
ATOM 6882 O O . LYS E 1 137 ? 31.039 16.024 -6.161 1.00 9.68 135 LYS E O 1
ATOM 6888 N N . ASP E 1 138 ? 32.413 15.068 -7.698 1.00 8.83 136 ASP E N 1
ATOM 6889 C CA . ASP E 1 138 ? 33.393 16.158 -7.532 1.00 9.46 136 ASP E CA 1
ATOM 6890 C C . ASP E 1 138 ? 32.732 17.512 -7.803 1.00 8.79 136 ASP E C 1
ATOM 6891 O O . ASP E 1 138 ? 31.842 17.631 -8.656 1.00 10.36 136 ASP E O 1
ATOM 6896 N N . VAL E 1 139 ? 33.153 18.547 -7.093 1.00 7.68 137 VAL E N 1
ATOM 6897 C CA . VAL E 1 139 ? 32.666 19.901 -7.256 1.00 7.70 137 VAL E CA 1
ATOM 6898 C C . VAL E 1 139 ? 33.789 20.765 -7.877 1.00 9.00 137 VAL E C 1
ATOM 6899 O O . VAL E 1 139 ? 34.848 20.867 -7.275 1.00 9.07 137 VAL E O 1
ATOM 6903 N N . PRO E 1 140 ? 33.581 21.318 -9.079 1.00 7.45 138 PRO E N 1
ATOM 6904 C CA . PRO E 1 140 ? 34.661 22.124 -9.680 1.00 9.10 138 PRO E CA 1
ATOM 6905 C C . PRO E 1 140 ? 35.081 23.323 -8.836 1.00 9.15 138 PRO E C 1
ATOM 6906 O O . PRO E 1 140 ? 34.285 23.809 -8.004 1.00 8.84 138 PRO E O 1
ATOM 6910 N N . ASP E 1 141 ? 36.307 23.811 -9.050 1.00 8.24 139 ASP E N 1
ATOM 6911 C CA . ASP E 1 141 ? 36.703 25.096 -8.468 1.00 7.13 139 ASP E CA 1
ATOM 6912 C C . ASP E 1 141 ? 35.664 26.173 -8.762 1.00 5.91 139 ASP E C 1
ATOM 6913 O O . ASP E 1 141 ? 35.205 26.288 -9.918 1.00 7.96 139 ASP E O 1
ATOM 6918 N N . PHE E 1 142 ? 35.311 26.951 -7.738 1.00 7.76 140 PHE E N 1
ATOM 6919 C CA . PHE E 1 142 ? 34.381 28.058 -7.851 1.00 7.72 140 PHE E CA 1
ATOM 6920 C C . PHE E 1 142 ? 32.945 27.639 -8.149 1.00 8.98 140 PHE E C 1
ATOM 6921 O O . PHE E 1 142 ? 32.103 28.519 -8.289 1.00 8.93 140 PHE E O 1
ATOM 6929 N N . ALA E 1 143 ? 32.643 26.351 -8.223 1.00 8.12 141 ALA E N 1
ATOM 6930 C CA . ALA E 1 143 ? 31.242 25.974 -8.476 1.00 8.98 141 ALA E CA 1
ATOM 6931 C C . ALA E 1 143 ? 30.286 26.193 -7.308 1.00 9.23 141 ALA E C 1
ATOM 6932 O O . ALA E 1 143 ? 30.657 25.873 -6.171 1.00 9.09 141 ALA E O 1
ATOM 6934 N N . LEU E 1 144 ? 29.107 26.726 -7.610 1.00 6.21 142 LEU E N 1
ATOM 6935 C CA . LEU E 1 144 ? 27.999 26.829 -6.646 1.00 6.05 142 LEU E CA 1
ATOM 6936 C C . LEU E 1 144 ? 27.092 25.653 -6.903 1.00 7.49 142 LEU E C 1
ATOM 6937 O O . LEU E 1 144 ? 26.569 25.519 -8.018 1.00 8.01 142 LEU E O 1
ATOM 6942 N N . VAL E 1 145 ? 26.964 24.755 -5.926 1.00 6.82 143 VAL E N 1
ATOM 6943 C CA . VAL E 1 145 ? 26.113 23.563 -6.077 1.00 6.54 143 VAL E CA 1
ATOM 6944 C C . VAL E 1 145 ? 25.064 23.562 -4.969 1.00 8.12 143 VAL E C 1
ATOM 6945 O O . VAL E 1 145 ? 25.371 23.882 -3.807 1.00 7.53 143 VAL E O 1
ATOM 6949 N N . VAL E 1 146 ? 23.849 23.114 -5.296 1.00 6.22 144 VAL E N 1
ATOM 6950 C CA . VAL E 1 146 ? 22.764 23.025 -4.326 1.00 6.44 144 VAL E CA 1
ATOM 6951 C C . VAL E 1 146 ? 21.931 21.789 -4.637 1.00 7.95 144 VAL E C 1
ATOM 6952 O O . VAL E 1 146 ? 21.950 21.269 -5.760 1.00 8.45 144 VAL E O 1
ATOM 6956 N N . GLY E 1 147 ? 21.209 21.327 -3.624 1.00 7.37 145 GLY E N 1
ATOM 6957 C CA . GLY E 1 147 ? 20.226 20.254 -3.828 1.00 6.75 145 GLY E CA 1
ATOM 6958 C C . GLY E 1 147 ? 20.630 18.899 -3.285 1.00 6.57 145 GLY E C 1
ATOM 6959 O O . GLY E 1 147 ? 21.762 18.664 -2.863 1.00 6.95 145 GLY E O 1
ATOM 6960 N N . VAL E 1 148 ? 19.656 17.980 -3.326 1.00 7.67 146 VAL E N 1
ATOM 6961 C CA . VAL E 1 148 ? 19.855 16.573 -2.967 1.00 8.02 146 VAL E CA 1
ATOM 6962 C C . VAL E 1 148 ? 19.513 15.698 -4.166 1.00 9.02 146 VAL E C 1
ATOM 6963 O O . VAL E 1 148 ? 18.333 15.500 -4.472 1.00 10.04 146 VAL E O 1
ATOM 6967 N N . PRO E 1 149 ? 20.520 15.163 -4.864 1.00 6.89 147 PRO E N 1
ATOM 6968 C CA . PRO E 1 149 ? 21.950 15.429 -4.744 1.00 8.45 147 PRO E CA 1
ATOM 6969 C C . PRO E 1 149 ? 22.321 16.771 -5.353 1.00 7.92 147 PRO E C 1
ATOM 6970 O O . PRO E 1 149 ? 21.533 17.392 -6.062 1.00 8.45 147 PRO E O 1
ATOM 6974 N N . ALA E 1 150 ? 23.526 17.238 -5.052 1.00 6.96 148 ALA E N 1
ATOM 6975 C CA . ALA E 1 150 ? 23.927 18.566 -5.482 1.00 7.01 148 ALA E CA 1
ATOM 6976 C C . ALA E 1 150 ? 24.143 18.625 -6.985 1.00 7.98 148 ALA E C 1
ATOM 6977 O O . ALA E 1 150 ? 24.777 17.733 -7.586 1.00 10.53 148 ALA E O 1
ATOM 6979 N N . ARG E 1 151 ? 23.662 19.750 -7.499 1.00 7.95 149 ARG E N 1
ATOM 6980 C CA . ARG E 1 151 ? 23.828 20.066 -8.928 1.00 7.62 149 ARG E CA 1
ATOM 6981 C C . ARG E 1 151 ? 24.357 21.498 -9.018 1.00 9.08 149 ARG E C 1
ATOM 6982 O O . ARG E 1 151 ? 24.015 22.386 -8.232 1.00 8.34 149 ARG E O 1
ATOM 6990 N N . GLN E 1 152 ? 25.195 21.763 -10.011 1.00 9.53 150 GLN E N 1
ATOM 6991 C CA . GLN E 1 152 ? 25.776 23.094 -10.161 1.00 9.48 150 GLN E CA 1
ATOM 6992 C C . GLN E 1 152 ? 24.790 24.051 -10.784 1.00 9.61 150 GLN E C 1
ATOM 6993 O O . GLN E 1 152 ? 24.183 23.746 -11.810 1.00 12.04 150 GLN E O 1
ATOM 6999 N N . ILE E 1 153 ? 24.632 25.198 -10.160 1.00 9.21 151 ILE E N 1
ATOM 7000 C CA . ILE E 1 153 ? 23.721 26.214 -10.661 1.00 9.86 151 ILE E CA 1
ATOM 7001 C C . ILE E 1 153 ? 24.436 27.515 -10.990 1.00 10.87 151 ILE E C 1
ATOM 7002 O O . ILE E 1 153 ? 23.811 28.389 -11.577 1.00 11.89 151 ILE E O 1
ATOM 7007 N N . GLY E 1 154 ? 25.720 27.648 -10.670 1.00 10.08 152 GLY E N 1
ATOM 7008 C CA . GLY E 1 154 ? 26.398 28.920 -10.954 1.00 10.40 152 GLY E CA 1
ATOM 7009 C C . GLY E 1 154 ? 27.851 28.808 -10.548 1.00 7.95 152 GLY E C 1
ATOM 7010 O O . GLY E 1 154 ? 28.352 27.717 -10.301 1.00 8.05 152 GLY E O 1
ATOM 7011 N N . TRP E 1 155 ? 28.495 29.975 -10.437 1.00 8.59 153 TRP E N 1
ATOM 7012 C CA . TRP E 1 155 ? 29.921 30.095 -10.090 1.00 8.63 153 TRP E CA 1
ATOM 7013 C C . TRP E 1 155 ? 30.032 31.211 -9.061 1.00 8.21 153 TRP E C 1
ATOM 7014 O O . TRP E 1 155 ? 29.358 32.241 -9.155 1.00 9.89 153 TRP E O 1
ATOM 7025 N N . MET E 1 156 ? 30.825 30.946 -8.024 1.00 8.18 154 MET E N 1
ATOM 7026 C CA . MET E 1 156 ? 31.072 31.885 -6.947 1.00 9.28 154 MET E CA 1
ATOM 7027 C C . MET E 1 156 ? 32.505 32.416 -6.974 1.00 10.27 154 MET E C 1
ATOM 7028 O O . MET E 1 156 ? 33.470 31.672 -7.156 1.00 11.17 154 MET E O 1
ATOM 7033 N N . SER E 1 157 ? 32.589 33.733 -6.833 1.00 8.06 155 SER E N 1
ATOM 7034 C CA . SER E 1 157 ? 33.876 34.369 -6.635 1.00 8.55 155 SER E CA 1
ATOM 7035 C C . SER E 1 157 ? 34.522 33.998 -5.301 1.00 8.12 155 SER E C 1
ATOM 7036 O O . SER E 1 157 ? 33.849 33.585 -4.332 1.00 9.36 155 SER E O 1
ATOM 7039 N N . ARG E 1 158 ? 35.827 34.269 -5.207 1.00 7.81 156 ARG E N 1
ATOM 7040 C CA . ARG E 1 158 ? 36.466 34.139 -3.882 1.00 7.71 156 ARG E CA 1
ATOM 7041 C C . ARG E 1 158 ? 35.710 34.908 -2.800 1.00 7.55 156 ARG E C 1
ATOM 7042 O O . ARG E 1 158 ? 35.547 34.404 -1.691 1.00 7.95 156 ARG E O 1
ATOM 7050 N N . HIS E 1 159 ? 35.196 36.101 -3.121 1.00 7.20 157 HIS E N 1
ATOM 7051 C CA . HIS E 1 159 ? 34.490 36.944 -2.170 1.00 7.68 157 HIS E CA 1
ATOM 7052 C C . HIS E 1 159 ? 33.229 36.253 -1.676 1.00 6.73 157 HIS E C 1
ATOM 7053 O O . HIS E 1 159 ? 32.810 36.460 -0.519 1.00 9.17 157 HIS E O 1
ATOM 7060 N N . GLY E 1 160 ? 32.652 35.400 -2.511 1.00 7.74 158 GLY E N 1
ATOM 7061 C CA . GLY E 1 160 ? 31.440 34.652 -2.134 1.00 7.84 158 GLY E CA 1
ATOM 7062 C C . GLY E 1 160 ? 30.172 35.256 -2.698 1.00 10.22 158 GLY E C 1
ATOM 7063 O O . GLY E 1 160 ? 29.132 35.203 -2.023 1.00 10.62 158 GLY E O 1
ATOM 7064 N N . GLU E 1 161 ? 30.203 35.758 -3.927 1.00 10.48 159 GLU E N 1
ATOM 7065 C CA A GLU E 1 161 ? 28.989 36.219 -4.584 0.50 9.56 159 GLU E CA 1
ATOM 7066 C CA B GLU E 1 161 ? 28.956 36.156 -4.575 0.50 8.59 159 GLU E CA 1
ATOM 7067 C C . GLU E 1 161 ? 29.035 35.629 -5.987 1.00 8.33 159 GLU E C 1
ATOM 7068 O O . GLU E 1 161 ? 30.104 35.413 -6.542 1.00 9.04 159 GLU E O 1
ATOM 7079 N N . GLN E 1 162 ? 27.876 35.371 -6.581 1.00 8.76 160 GLN E N 1
ATOM 7080 C CA . GLN E 1 162 ? 27.893 34.735 -7.891 1.00 8.78 160 GLN E CA 1
ATOM 7081 C C . GLN E 1 162 ? 28.534 35.622 -8.978 1.00 8.23 160 GLN E C 1
ATOM 7082 O O . GLN E 1 162 ? 28.352 36.841 -8.991 1.00 9.94 160 GLN E O 1
ATOM 7088 N N . LEU E 1 163 ? 29.246 34.951 -9.862 1.00 8.63 161 LEU E N 1
ATOM 7089 C CA . LEU E 1 163 ? 29.819 35.616 -11.033 1.00 10.52 161 LEU E CA 1
ATOM 7090 C C . LEU E 1 163 ? 28.893 35.532 -12.228 1.00 12.53 161 LEU E C 1
ATOM 7091 O O . LEU E 1 163 ? 28.171 34.536 -12.406 1.00 11.98 161 LEU E O 1
ATOM 7096 N N . ASP E 1 164 ? 28.969 36.571 -13.061 1.00 14.49 162 ASP E N 1
ATOM 7097 C CA . ASP E 1 164 ? 28.161 36.592 -14.283 1.00 15.22 162 ASP E CA 1
ATOM 7098 C C . ASP E 1 164 ? 28.842 35.804 -15.404 1.00 14.98 162 ASP E C 1
ATOM 7099 O O . ASP E 1 164 ? 29.492 36.361 -16.307 1.00 16.08 162 ASP E O 1
ATOM 7104 N N . LEU E 1 165 ? 28.728 34.482 -15.289 1.00 14.17 163 LEU E N 1
ATOM 7105 C CA . LEU E 1 165 ? 29.330 33.455 -16.143 1.00 13.45 163 LEU E CA 1
ATOM 7106 C C . LEU E 1 165 ? 28.297 32.380 -16.434 1.00 16.75 163 LEU E C 1
ATOM 7107 O O . LEU E 1 165 ? 27.562 31.971 -15.532 1.00 19.71 163 LEU E O 1
ATOM 7112 N N . PRO E 1 166 ? 28.262 31.866 -17.665 1.00 15.36 164 PRO E N 1
ATOM 7113 C CA . PRO E 1 166 ? 27.383 30.724 -17.901 1.00 16.34 164 PRO E CA 1
ATOM 7114 C C . PRO E 1 166 ? 27.895 29.424 -17.268 1.00 18.07 164 PRO E C 1
ATOM 7115 O O . PRO E 1 166 ? 29.055 29.383 -16.874 1.00 17.28 164 PRO E O 1
ATOM 7119 N N . LEU E 1 167 ? 27.078 28.372 -17.182 1.00 18.23 165 LEU E N 1
ATOM 7120 C CA . LEU E 1 167 ? 27.579 27.085 -16.687 1.00 20.96 165 LEU E CA 1
ATOM 7121 C C . LEU E 1 167 ? 28.637 26.437 -17.563 1.00 22.89 165 LEU E C 1
ATOM 7122 O O . LEU E 1 167 ? 29.640 25.909 -17.069 1.00 25.09 165 LEU E O 1
ATOM 7127 N N . ARG E 1 168 ? 28.415 26.474 -18.873 1.00 22.60 166 ARG E N 1
ATOM 7128 C CA . ARG E 1 168 ? 29.310 25.785 -19.791 1.00 23.94 166 ARG E CA 1
ATOM 7129 C C . ARG E 1 168 ? 29.857 26.738 -20.859 1.00 21.84 166 ARG E C 1
ATOM 7130 O O . ARG E 1 168 ? 29.358 27.856 -21.001 1.00 22.48 166 ARG E O 1
ATOM 7138 N N . GLY E 1 169 ? 30.883 26.303 -21.587 1.00 22.68 167 GLY E N 1
ATOM 7139 C CA . GLY E 1 169 ? 31.432 27.067 -22.709 1.00 22.61 167 GLY E CA 1
ATOM 7140 C C . GLY E 1 169 ? 32.496 28.016 -22.192 1.00 20.73 167 GLY E C 1
ATOM 7141 O O . GLY E 1 169 ? 33.157 27.726 -21.191 1.00 19.25 167 GLY E O 1
ATOM 7142 N N . ASN E 1 170 ? 32.654 29.145 -22.879 1.00 21.14 168 ASN E N 1
ATOM 7143 C CA . ASN E 1 170 ? 33.785 30.046 -22.662 1.00 19.65 168 ASN E CA 1
ATOM 7144 C C . ASN E 1 170 ? 33.254 31.431 -22.349 1.00 18.58 168 ASN E C 1
ATOM 7145 O O . ASN E 1 170 ? 32.346 31.931 -23.022 1.00 19.12 168 ASN E O 1
ATOM 7150 N N . ALA E 1 171 ? 33.805 32.063 -21.312 1.00 15.57 169 ALA E N 1
ATOM 7151 C CA . ALA E 1 171 ? 33.347 33.392 -20.967 1.00 14.56 169 ALA E CA 1
ATOM 7152 C C . ALA E 1 171 ? 34.379 34.004 -20.024 1.00 13.59 169 ALA E C 1
ATOM 7153 O O . ALA E 1 171 ? 35.372 33.377 -19.664 1.00 13.84 169 ALA E O 1
ATOM 7155 N N . GLU E 1 172 ? 34.124 35.253 -19.667 1.00 14.89 170 GLU E N 1
ATOM 7156 C CA . GLU E 1 172 ? 34.961 35.965 -18.717 1.00 13.10 170 GLU E CA 1
ATOM 7157 C C . GLU E 1 172 ? 34.074 36.772 -17.802 1.00 13.11 170 GLU E C 1
ATOM 7158 O O . GLU E 1 172 ? 32.984 37.200 -18.168 1.00 12.86 170 GLU E O 1
ATOM 7164 N N . ALA E 1 173 ? 34.551 36.957 -16.571 1.00 12.50 171 ALA E N 1
ATOM 7165 C CA . ALA E 1 173 ? 33.797 37.795 -15.643 1.00 13.73 171 ALA E CA 1
ATOM 7166 C C . ALA E 1 173 ? 34.770 38.458 -14.686 1.00 12.35 171 ALA E C 1
ATOM 7167 O O . ALA E 1 173 ? 35.883 37.983 -14.474 1.00 15.40 171 ALA E O 1
ATOM 7169 N N . THR E 1 174 ? 34.294 39.532 -14.064 1.00 12.54 172 THR E N 1
ATOM 7170 C CA . THR E 1 174 ? 35.103 40.237 -13.070 1.00 11.85 172 THR E CA 1
ATOM 7171 C C . THR E 1 174 ? 34.331 40.351 -11.760 1.00 12.09 172 THR E C 1
ATOM 7172 O O . THR E 1 174 ? 33.174 40.793 -11.773 1.00 13.76 172 THR E O 1
ATOM 7176 N N . CYS E 1 175 ? 34.966 40.054 -10.622 1.00 9.84 173 CYS E N 1
ATOM 7177 C CA . CYS E 1 175 ? 34.380 40.352 -9.323 1.00 11.96 173 CYS E CA 1
ATOM 7178 C C . CYS E 1 175 ? 34.265 41.858 -9.112 1.00 11.40 173 CYS E C 1
ATOM 7179 O O . CYS E 1 175 ? 35.271 42.552 -9.256 1.00 11.52 173 CYS E O 1
ATOM 7182 N N . PRO E 1 176 ? 33.079 42.384 -8.761 1.00 10.70 174 PRO E N 1
ATOM 7183 C CA . PRO E 1 176 ? 32.997 43.849 -8.654 1.00 10.59 174 PRO E CA 1
ATOM 7184 C C . PRO E 1 176 ? 33.643 44.306 -7.361 1.00 11.88 174 PRO E C 1
ATOM 7185 O O . PRO E 1 176 ? 33.924 45.507 -7.233 1.00 13.20 174 PRO E O 1
ATOM 7189 N N . HIS E 1 177 ? 33.861 43.426 -6.379 1.00 10.92 175 HIS E N 1
ATOM 7190 C CA . HIS E 1 177 ? 34.344 43.901 -5.085 1.00 11.72 175 HIS E CA 1
ATOM 7191 C C . HIS E 1 177 ? 35.854 44.032 -5.052 1.00 9.52 175 HIS E C 1
ATOM 7192 O O . HIS E 1 177 ? 36.366 44.874 -4.311 1.00 10.10 175 HIS E O 1
ATOM 7199 N N . THR E 1 178 ? 36.523 43.200 -5.836 1.00 10.34 176 THR E N 1
ATOM 7200 C CA . THR E 1 178 ? 37.987 43.153 -5.883 1.00 11.66 176 THR E CA 1
ATOM 7201 C C . THR E 1 178 ? 38.568 43.483 -7.252 1.00 11.56 176 THR E C 1
ATOM 7202 O O . THR E 1 178 ? 39.768 43.746 -7.357 1.00 11.10 176 THR E O 1
ATOM 7206 N N . GLY E 1 179 ? 37.758 43.435 -8.299 1.00 10.77 177 GLY E N 1
ATOM 7207 C CA . GLY E 1 179 ? 38.251 43.460 -9.673 1.00 11.94 177 GLY E CA 1
ATOM 7208 C C . GLY E 1 179 ? 39.018 42.249 -10.190 1.00 12.79 177 GLY E C 1
ATOM 7209 O O . GLY E 1 179 ? 39.505 42.221 -11.312 1.00 13.14 177 GLY E O 1
ATOM 7210 N N . GLU E 1 180 ? 39.076 41.185 -9.388 1.00 12.16 178 GLU E N 1
ATOM 7211 C CA . GLU E 1 180 ? 39.609 39.883 -9.820 1.00 14.19 178 GLU E CA 1
ATOM 7212 C C . GLU E 1 180 ? 38.943 39.422 -11.103 1.00 10.70 178 GLU E C 1
ATOM 7213 O O . GLU E 1 180 ? 37.714 39.404 -11.145 1.00 11.37 178 GLU E O 1
ATOM 7219 N N . ARG E 1 181 ? 39.721 38.970 -12.082 1.00 12.76 179 ARG E N 1
ATOM 7220 C CA . ARG E 1 181 ? 39.193 38.464 -13.337 1.00 12.63 179 ARG E CA 1
ATOM 7221 C C . ARG E 1 181 ? 39.166 36.943 -13.273 1.00 11.00 179 ARG E C 1
ATOM 7222 O O . ARG E 1 181 ? 40.094 36.301 -12.774 1.00 12.44 179 ARG E O 1
ATOM 7230 N N . TYR E 1 182 ? 38.055 36.388 -13.737 1.00 10.94 180 TYR E N 1
ATOM 7231 C CA . TYR E 1 182 ? 37.817 34.955 -13.811 1.00 10.72 180 TYR E CA 1
ATOM 7232 C C . TYR E 1 182 ? 37.648 34.596 -15.292 1.00 12.39 180 TYR E C 1
ATOM 7233 O O . TYR E 1 182 ? 36.995 35.346 -16.023 1.00 14.13 180 TYR E O 1
ATOM 7242 N N . ILE E 1 183 ? 38.156 33.427 -15.668 1.00 11.29 181 ILE E N 1
ATOM 7243 C CA . ILE E 1 183 ? 38.036 32.940 -17.038 1.00 12.47 181 ILE E CA 1
ATOM 7244 C C . ILE E 1 183 ? 37.356 31.572 -16.983 1.00 11.66 181 ILE E C 1
ATOM 7245 O O . ILE E 1 183 ? 37.793 30.701 -16.211 1.00 14.24 181 ILE E O 1
ATOM 7250 N N . LEU E 1 184 ? 36.310 31.399 -17.771 1.00 12.51 182 LEU E N 1
ATOM 7251 C CA . LEU E 1 184 ? 35.691 30.102 -17.959 1.00 13.24 182 LEU E CA 1
ATOM 7252 C C . LEU E 1 184 ? 36.158 29.550 -19.301 1.00 13.84 182 LEU E C 1
ATOM 7253 O O . LEU E 1 184 ? 35.963 30.192 -20.346 1.00 16.54 182 LEU E O 1
ATOM 7258 N N . THR E 1 185 ? 36.772 28.379 -19.244 1.00 16.13 183 THR E N 1
ATOM 7259 C CA . THR E 1 185 ? 37.262 27.729 -20.470 1.00 17.28 183 THR E CA 1
ATOM 7260 C C . THR E 1 185 ? 36.693 26.319 -20.424 1.00 17.58 183 THR E C 1
ATOM 7261 O O . THR E 1 185 ? 37.003 25.538 -19.523 1.00 16.50 183 THR E O 1
ATOM 7265 N N . ASP E 1 186 ? 35.847 26.030 -21.407 1.00 19.39 184 ASP E N 1
ATOM 7266 C CA . ASP E 1 186 ? 35.230 24.710 -21.524 1.00 20.67 184 ASP E CA 1
ATOM 7267 C C . ASP E 1 186 ? 34.579 24.301 -20.213 1.00 20.23 184 ASP E C 1
ATOM 7268 O O . ASP E 1 186 ? 34.707 23.164 -19.752 1.00 20.15 184 ASP E O 1
ATOM 7273 N N . GLY E 1 187 ? 33.897 25.281 -19.622 1.00 19.06 185 GLY E N 1
ATOM 7274 C CA . GLY E 1 187 ? 33.132 25.008 -18.410 1.00 19.37 185 GLY E CA 1
ATOM 7275 C C . GLY E 1 187 ? 33.944 24.780 -17.148 1.00 17.41 185 GLY E C 1
ATOM 7276 O O . GLY E 1 187 ? 33.424 24.258 -16.156 1.00 17.82 185 GLY E O 1
ATOM 7277 N N . VAL E 1 188 ? 35.222 25.153 -17.185 1.00 14.85 186 VAL E N 1
ATOM 7278 C CA . VAL E 1 188 ? 36.069 25.151 -16.009 1.00 13.48 186 VAL E CA 1
ATOM 7279 C C . VAL E 1 188 ? 36.466 26.587 -15.715 1.00 13.78 186 VAL E C 1
ATOM 7280 O O . VAL E 1 188 ? 36.950 27.307 -16.610 1.00 14.72 186 VAL E O 1
ATOM 7284 N N . CYS E 1 189 ? 36.212 27.040 -14.489 1.00 12.91 187 CYS E N 1
ATOM 7285 C CA . CYS E 1 189 ? 36.466 28.405 -14.063 1.00 11.38 187 CYS E CA 1
ATOM 7286 C C . CYS E 1 189 ? 37.788 28.524 -13.332 1.00 12.52 187 CYS E C 1
ATOM 7287 O O . CYS E 1 189 ? 38.138 27.697 -12.481 1.00 12.38 187 CYS E O 1
ATOM 7290 N N . ARG E 1 190 ? 38.555 29.564 -13.669 1.00 13.14 188 ARG E N 1
ATOM 7291 C CA . ARG E 1 190 ? 39.828 29.837 -13.014 1.00 15.05 188 ARG E CA 1
ATOM 7292 C C . ARG E 1 190 ? 40.010 31.328 -12.791 1.00 12.94 188 ARG E C 1
ATOM 7293 O O . ARG E 1 190 ? 39.393 32.151 -13.458 1.00 14.27 188 ARG E O 1
ATOM 7301 N N . LEU E 1 191 ? 40.775 31.648 -11.753 1.00 15.24 189 LEU E N 1
ATOM 7302 C CA . LEU E 1 191 ? 41.276 33.004 -11.578 1.00 18.08 189 LEU E CA 1
ATOM 7303 C C . LEU E 1 191 ? 42.283 33.308 -12.711 1.00 21.15 189 LEU E C 1
ATOM 7304 O O . LEU E 1 191 ? 43.198 32.514 -12.967 1.00 23.52 189 LEU E O 1
ATOM 7309 N N . ALA E 1 192 ? 42.117 34.424 -13.422 1.00 19.34 190 ALA E N 1
ATOM 7310 C CA . ALA E 1 192 ? 43.072 34.835 -14.469 1.00 22.63 190 ALA E CA 1
ATOM 7311 C C . ALA E 1 192 ? 44.487 34.956 -13.903 1.00 25.08 190 ALA E C 1
ATOM 7312 O O . ALA E 1 192 ? 44.678 35.296 -12.743 1.00 24.90 190 ALA E O 1
ATOM 7315 N N . ALA F 1 4 ? 30.133 -3.529 29.492 1.00 21.52 2 ALA F N 1
ATOM 7316 C CA . ALA F 1 4 ? 30.313 -2.582 28.343 1.00 19.27 2 ALA F CA 1
ATOM 7317 C C . ALA F 1 4 ? 31.363 -1.573 28.797 1.00 20.85 2 ALA F C 1
ATOM 7318 O O . ALA F 1 4 ? 31.474 -1.332 30.011 1.00 24.16 2 ALA F O 1
ATOM 7320 N N . THR F 1 5 ? 32.109 -1.013 27.849 1.00 19.38 3 THR F N 1
ATOM 7321 C CA . THR F 1 5 ? 33.107 0.041 28.071 1.00 20.47 3 THR F CA 1
ATOM 7322 C C . THR F 1 5 ? 32.479 1.432 27.904 1.00 19.03 3 THR F C 1
ATOM 7323 O O . THR F 1 5 ? 31.968 1.727 26.829 1.00 17.02 3 THR F O 1
ATOM 7327 N N . ILE F 1 6 ? 32.556 2.282 28.924 1.00 16.28 4 ILE F N 1
ATOM 7328 C CA . ILE F 1 6 ? 31.778 3.508 29.015 1.00 14.32 4 ILE F CA 1
ATOM 7329 C C . ILE F 1 6 ? 32.745 4.669 29.238 1.00 13.51 4 ILE F C 1
ATOM 7330 O O . ILE F 1 6 ? 33.425 4.713 30.281 1.00 13.90 4 ILE F O 1
ATOM 7335 N N . HIS F 1 7 ? 32.897 5.595 28.299 1.00 12.81 5 HIS F N 1
ATOM 7336 C CA . HIS F 1 7 ? 33.770 6.755 28.509 1.00 11.79 5 HIS F CA 1
ATOM 7337 C C . HIS F 1 7 ? 33.407 7.497 29.801 1.00 11.74 5 HIS F C 1
ATOM 7338 O O . HIS F 1 7 ? 32.228 7.636 30.120 1.00 11.28 5 HIS F O 1
ATOM 7345 N N . PRO F 1 8 ? 34.410 7.940 30.590 1.00 12.46 6 PRO F N 1
ATOM 7346 C CA . PRO F 1 8 ? 34.090 8.584 31.855 1.00 12.52 6 PRO F CA 1
ATOM 7347 C C . PRO F 1 8 ? 33.196 9.824 31.734 1.00 12.56 6 PRO F C 1
ATOM 7348 O O . PRO F 1 8 ? 32.474 10.172 32.680 1.00 13.13 6 PRO F O 1
ATOM 7352 N N . THR F 1 9 ? 33.237 10.491 30.579 1.00 11.44 7 THR F N 1
ATOM 7353 C CA . THR F 1 9 ? 32.373 11.652 30.380 1.00 11.14 7 THR F CA 1
ATOM 7354 C C . THR F 1 9 ? 30.945 11.301 29.980 1.00 11.60 7 THR F C 1
ATOM 7355 O O . THR F 1 9 ? 30.089 12.188 30.020 1.00 12.64 7 THR F O 1
ATOM 7359 N N . ALA F 1 10 ? 30.677 10.052 29.612 1.00 10.20 8 ALA F N 1
ATOM 7360 C CA . ALA F 1 10 ? 29.328 9.595 29.360 1.00 10.97 8 ALA F CA 1
ATOM 7361 C C . ALA F 1 10 ? 28.496 9.524 30.634 1.00 11.54 8 ALA F C 1
ATOM 7362 O O . ALA F 1 10 ? 29.053 9.343 31.742 1.00 12.71 8 ALA F O 1
ATOM 7364 N N . ILE F 1 11 ? 27.176 9.626 30.492 1.00 9.95 9 ILE F N 1
ATOM 7365 C CA . ILE F 1 11 ? 26.277 9.567 31.622 1.00 9.66 9 ILE F CA 1
ATOM 7366 C C . ILE F 1 11 ? 25.255 8.497 31.322 1.00 10.87 9 ILE F C 1
ATOM 7367 O O . ILE F 1 11 ? 24.395 8.647 30.432 1.00 11.40 9 ILE F O 1
ATOM 7372 N N . VAL F 1 12 ? 25.349 7.366 32.017 1.00 10.48 10 VAL F N 1
ATOM 7373 C CA . VAL F 1 12 ? 24.459 6.223 31.774 1.00 12.88 10 VAL F CA 1
ATOM 7374 C C . VAL F 1 12 ? 23.552 6.117 33.000 1.00 12.21 10 VAL F C 1
ATOM 7375 O O . VAL F 1 12 ? 24.042 5.740 34.077 1.00 14.20 10 VAL F O 1
ATOM 7379 N N . ASP F 1 13 ? 22.279 6.473 32.891 1.00 11.61 11 ASP F N 1
ATOM 7380 C CA . ASP F 1 13 ? 21.436 6.583 34.094 1.00 13.01 11 ASP F CA 1
ATOM 7381 C C . ASP F 1 13 ? 21.126 5.214 34.714 1.00 13.50 11 ASP F C 1
ATOM 7382 O O . ASP F 1 13 ? 21.041 4.203 34.041 1.00 12.35 11 ASP F O 1
ATOM 7387 N N . GLU F 1 14 ? 20.937 5.185 36.029 1.00 15.92 12 GLU F N 1
ATOM 7388 C CA . GLU F 1 14 ? 20.671 3.931 36.710 1.00 17.66 12 GLU F CA 1
ATOM 7389 C C . GLU F 1 14 ? 19.497 3.222 36.055 1.00 14.34 12 GLU F C 1
ATOM 7390 O O . GLU F 1 14 ? 18.471 3.848 35.837 1.00 15.65 12 GLU F O 1
ATOM 7396 N N . GLY F 1 15 ? 19.593 1.926 35.779 1.00 13.92 13 GLY F N 1
ATOM 7397 C CA . GLY F 1 15 ? 18.470 1.237 35.177 1.00 13.22 13 GLY F CA 1
ATOM 7398 C C . GLY F 1 15 ? 18.815 0.790 33.763 1.00 13.45 13 GLY F C 1
ATOM 7399 O O . GLY F 1 15 ? 18.338 -0.248 33.324 1.00 14.23 13 GLY F O 1
ATOM 7400 N N . ALA F 1 16 ? 19.653 1.567 33.082 1.00 14.67 14 ALA F N 1
ATOM 7401 C CA . ALA F 1 16 ? 19.944 1.263 31.671 1.00 15.12 14 ALA F CA 1
ATOM 7402 C C . ALA F 1 16 ? 20.635 -0.094 31.589 1.00 15.38 14 ALA F C 1
ATOM 7403 O O . ALA F 1 16 ? 21.504 -0.402 32.411 1.00 15.55 14 ALA F O 1
ATOM 7405 N N . ARG F 1 17 ? 20.227 -0.884 30.593 1.00 13.38 15 ARG F N 1
ATOM 7406 C CA . ARG F 1 17 ? 20.864 -2.193 30.381 1.00 13.64 15 ARG F CA 1
ATOM 7407 C C . ARG F 1 17 ? 21.730 -2.068 29.133 1.00 12.75 15 ARG F C 1
ATOM 7408 O O . ARG F 1 17 ? 21.199 -1.741 28.081 1.00 15.91 15 ARG F O 1
ATOM 7416 N N . ILE F 1 18 ? 23.009 -2.367 29.233 1.00 14.78 16 ILE F N 1
ATOM 7417 C CA . ILE F 1 18 ? 23.918 -2.296 28.099 1.00 15.65 16 ILE F CA 1
ATOM 7418 C C . ILE F 1 18 ? 24.700 -3.600 28.053 1.00 16.35 16 ILE F C 1
ATOM 7419 O O . ILE F 1 18 ? 25.389 -3.983 28.996 1.00 15.26 16 ILE F O 1
ATOM 7424 N N . GLY F 1 19 ? 24.652 -4.259 26.910 1.00 13.05 17 GLY F N 1
ATOM 7425 C CA . GLY F 1 19 ? 25.281 -5.566 26.731 1.00 14.07 17 GLY F CA 1
ATOM 7426 C C . GLY F 1 19 ? 26.799 -5.589 26.689 1.00 14.40 17 GLY F C 1
ATOM 7427 O O . GLY F 1 19 ? 27.499 -4.600 26.422 1.00 14.41 17 GLY F O 1
ATOM 7428 N N . ALA F 1 20 ? 27.339 -6.779 26.951 1.00 14.28 18 ALA F N 1
ATOM 7429 C CA . ALA F 1 20 ? 28.765 -7.001 26.830 1.00 16.25 18 ALA F CA 1
ATOM 7430 C C . ALA F 1 20 ? 29.393 -6.510 25.529 1.00 13.71 18 ALA F C 1
ATOM 7431 O O . ALA F 1 20 ? 28.702 -6.628 24.494 1.00 14.07 18 ALA F O 1
ATOM 7433 N N . HIS F 1 21 ? 30.625 -5.985 25.589 1.00 14.38 19 HIS F N 1
ATOM 7434 C CA . HIS F 1 21 ? 31.443 -5.639 24.422 1.00 14.93 19 HIS F CA 1
ATOM 7435 C C . HIS F 1 21 ? 30.919 -4.382 23.705 1.00 15.81 19 HIS F C 1
ATOM 7436 O O . HIS F 1 21 ? 31.437 -3.987 22.651 1.00 16.43 19 HIS F O 1
ATOM 7443 N N . SER F 1 22 ? 29.891 -3.772 24.274 1.00 14.03 20 SER F N 1
ATOM 7444 C CA . SER F 1 22 ? 29.496 -2.465 23.723 1.00 12.98 20 SER F CA 1
ATOM 7445 C C . SER F 1 22 ? 30.443 -1.374 24.164 1.00 13.31 20 SER F C 1
ATOM 7446 O O . SER F 1 22 ? 31.135 -1.508 25.201 1.00 16.43 20 SER F O 1
ATOM 7449 N N . ARG F 1 23 ? 30.514 -0.308 23.374 1.00 11.04 21 ARG F N 1
ATOM 7450 C CA . ARG F 1 23 ? 31.398 0.829 23.617 1.00 11.03 21 ARG F CA 1
ATOM 7451 C C . ARG F 1 23 ? 30.547 2.094 23.565 1.00 10.87 21 ARG F C 1
ATOM 7452 O O . ARG F 1 23 ? 29.838 2.332 22.558 1.00 10.68 21 ARG F O 1
ATOM 7460 N N . ILE F 1 24 ? 30.615 2.884 24.638 1.00 10.40 22 ILE F N 1
ATOM 7461 C CA . ILE F 1 24 ? 29.925 4.163 24.783 1.00 8.85 22 ILE F CA 1
ATOM 7462 C C . ILE F 1 24 ? 30.929 5.273 24.794 1.00 10.67 22 ILE F C 1
ATOM 7463 O O . ILE F 1 24 ? 31.788 5.304 25.687 1.00 11.53 22 ILE F O 1
ATOM 7468 N N . TRP F 1 25 ? 30.876 6.191 23.842 1.00 9.44 23 TRP F N 1
ATOM 7469 C CA . TRP F 1 25 ? 31.936 7.156 23.661 1.00 8.12 23 TRP F CA 1
ATOM 7470 C C . TRP F 1 25 ? 31.624 8.497 24.370 1.00 9.26 23 TRP F C 1
ATOM 7471 O O . TRP F 1 25 ? 30.769 8.531 25.258 1.00 9.68 23 TRP F O 1
ATOM 7482 N N . HIS F 1 26 ? 32.376 9.540 24.052 1.00 8.13 24 HIS F N 1
ATOM 7483 C CA . HIS F 1 26 ? 32.374 10.788 24.825 1.00 6.05 24 HIS F CA 1
ATOM 7484 C C . HIS F 1 26 ? 31.034 11.500 24.916 1.00 7.56 24 HIS F C 1
ATOM 7485 O O . HIS F 1 26 ? 30.345 11.701 23.899 1.00 7.85 24 HIS F O 1
ATOM 7492 N N . TRP F 1 27 ? 30.623 11.917 26.107 1.00 7.49 25 TRP F N 1
ATOM 7493 C CA . TRP F 1 27 ? 29.460 12.781 26.321 1.00 7.20 25 TRP F CA 1
ATOM 7494 C C . TRP F 1 27 ? 28.192 12.207 25.669 1.00 7.17 25 TRP F C 1
ATOM 7495 O O . TRP F 1 27 ? 27.392 12.940 25.074 1.00 7.93 25 TRP F O 1
ATOM 7506 N N . VAL F 1 28 ? 28.005 10.905 25.825 1.00 7.04 26 VAL F N 1
ATOM 7507 C CA . VAL F 1 28 ? 26.770 10.208 25.499 1.00 7.22 26 VAL F CA 1
ATOM 7508 C C . VAL F 1 28 ? 25.860 10.216 26.718 1.00 9.06 26 VAL F C 1
ATOM 7509 O O . VAL F 1 28 ? 26.343 10.020 27.860 1.00 9.76 26 VAL F O 1
ATOM 7513 N N . HIS F 1 29 ? 24.563 10.441 26.550 1.00 8.98 27 HIS F N 1
ATOM 7514 C CA . HIS F 1 29 ? 23.616 10.252 27.639 1.00 8.28 27 HIS F CA 1
ATOM 7515 C C . HIS F 1 29 ? 22.621 9.170 27.290 1.00 8.44 27 HIS F C 1
ATOM 7516 O O . HIS F 1 29 ? 21.907 9.281 26.281 1.00 9.46 27 HIS F O 1
ATOM 7523 N N . ILE F 1 30 ? 22.519 8.138 28.138 1.00 8.32 28 ILE F N 1
ATOM 7524 C CA . ILE F 1 30 ? 21.562 7.035 27.982 1.00 9.90 28 ILE F CA 1
ATOM 7525 C C . ILE F 1 30 ? 20.597 7.043 29.163 1.00 10.84 28 ILE F C 1
ATOM 7526 O O . ILE F 1 30 ? 21.080 7.035 30.302 1.00 10.47 28 ILE F O 1
ATOM 7531 N N . CYS F 1 31 ? 19.297 7.106 28.920 1.00 9.45 29 CYS F N 1
ATOM 7532 C CA . CYS F 1 31 ? 18.276 7.139 29.950 1.00 8.71 29 CYS F CA 1
ATOM 7533 C C . CYS F 1 31 ? 18.075 5.753 30.545 1.00 11.51 29 CYS F C 1
ATOM 7534 O O . CYS F 1 31 ? 18.454 4.700 29.984 1.00 11.75 29 CYS F O 1
ATOM 7537 N N . GLY F 1 32 ? 17.462 5.764 31.724 1.00 12.52 30 GLY F N 1
ATOM 7538 C CA . GLY F 1 32 ? 17.397 4.558 32.567 1.00 12.39 30 GLY F CA 1
ATOM 7539 C C . GLY F 1 32 ? 16.520 3.428 32.055 1.00 12.33 30 GLY F C 1
ATOM 7540 O O . GLY F 1 32 ? 16.706 2.267 32.468 1.00 14.88 30 GLY F O 1
ATOM 7541 N N . GLY F 1 33 ? 15.581 3.724 31.157 1.00 12.74 31 GLY F N 1
ATOM 7542 C CA . GLY F 1 33 ? 14.745 2.682 30.556 1.00 12.22 31 GLY F CA 1
ATOM 7543 C C . GLY F 1 33 ? 15.369 1.940 29.385 1.00 12.09 31 GLY F C 1
ATOM 7544 O O . GLY F 1 33 ? 14.837 0.940 28.931 1.00 11.69 31 GLY F O 1
ATOM 7545 N N . ALA F 1 34 ? 16.483 2.458 28.881 1.00 11.38 32 ALA F N 1
ATOM 7546 C CA . ALA F 1 34 ? 17.009 1.943 27.619 1.00 11.42 32 ALA F CA 1
ATOM 7547 C C . ALA F 1 34 ? 17.548 0.523 27.759 1.00 11.41 32 ALA F C 1
ATOM 7548 O O . ALA F 1 34 ? 18.074 0.145 28.823 1.00 12.25 32 ALA F O 1
ATOM 7550 N N . GLU F 1 35 ? 17.411 -0.239 26.673 1.00 11.94 33 GLU F N 1
ATOM 7551 C CA . GLU F 1 35 ? 17.989 -1.585 26.533 1.00 11.44 33 GLU F CA 1
ATOM 7552 C C . GLU F 1 35 ? 18.822 -1.613 25.273 1.00 11.23 33 GLU F C 1
ATOM 7553 O O . GLU F 1 35 ? 18.286 -1.427 24.163 1.00 13.82 33 GLU F O 1
ATOM 7559 N N . ILE F 1 36 ? 20.102 -1.899 25.448 1.00 11.28 34 ILE F N 1
ATOM 7560 C CA . ILE F 1 36 ? 21.095 -1.932 24.366 1.00 10.92 34 ILE F CA 1
ATOM 7561 C C . ILE F 1 36 ? 21.789 -3.279 24.414 1.00 12.45 34 ILE F C 1
ATOM 7562 O O . ILE F 1 36 ? 22.225 -3.708 25.493 1.00 13.95 34 ILE F O 1
ATOM 7567 N N . GLY F 1 37 ? 21.936 -3.907 23.252 1.00 11.95 35 GLY F N 1
ATOM 7568 C CA . GLY F 1 37 ? 22.549 -5.239 23.206 1.00 13.56 35 GLY F CA 1
ATOM 7569 C C . GLY F 1 37 ? 24.059 -5.292 23.286 1.00 11.97 35 GLY F C 1
ATOM 7570 O O . GLY F 1 37 ? 24.718 -4.358 23.730 1.00 12.48 35 GLY F O 1
ATOM 7571 N N . GLU F 1 38 ? 24.605 -6.424 22.835 1.00 12.11 36 GLU F N 1
ATOM 7572 C CA . GLU F 1 38 ? 26.026 -6.679 22.874 1.00 11.84 36 GLU F CA 1
ATOM 7573 C C . GLU F 1 38 ? 26.730 -6.142 21.636 1.00 11.53 36 GLU F C 1
ATOM 7574 O O . GLU F 1 38 ? 26.164 -6.173 20.532 1.00 12.54 36 GLU F O 1
ATOM 7580 N N . GLY F 1 39 ? 27.959 -5.679 21.786 1.00 9.60 37 GLY F N 1
ATOM 7581 C CA . GLY F 1 39 ? 28.810 -5.285 20.674 1.00 10.50 37 GLY F CA 1
ATOM 7582 C C . GLY F 1 39 ? 28.364 -4.031 19.937 1.00 9.00 37 GLY F C 1
ATOM 7583 O O . GLY F 1 39 ? 28.744 -3.800 18.780 1.00 10.95 37 GLY F O 1
ATOM 7584 N N . CYS F 1 40 ? 27.554 -3.211 20.585 1.00 10.61 38 CYS F N 1
ATOM 7585 C CA . CYS F 1 40 ? 27.169 -1.926 19.990 1.00 7.63 38 CYS F CA 1
ATOM 7586 C C . CYS F 1 40 ? 28.238 -0.864 20.089 1.00 8.78 38 CYS F C 1
ATOM 7587 O O . CYS F 1 40 ? 29.105 -0.955 20.968 1.00 11.36 38 CYS F O 1
ATOM 7590 N N . SER F 1 41 ? 28.148 0.196 19.297 1.00 8.77 39 SER F N 1
ATOM 7591 C CA . SER F 1 41 ? 29.058 1.325 19.395 1.00 8.45 39 SER F CA 1
ATOM 7592 C C . SER F 1 41 ? 28.183 2.572 19.376 1.00 8.70 39 SER F C 1
ATOM 7593 O O . SER F 1 41 ? 27.386 2.738 18.443 1.00 9.37 39 SER F O 1
ATOM 7596 N N . LEU F 1 42 ? 28.349 3.452 20.364 1.00 8.45 40 LEU F N 1
ATOM 7597 C CA . LEU F 1 42 ? 27.552 4.678 20.421 1.00 7.01 40 LEU F CA 1
ATOM 7598 C C . LEU F 1 42 ? 28.538 5.818 20.441 1.00 7.64 40 LEU F C 1
ATOM 7599 O O . LEU F 1 42 ? 29.293 5.993 21.396 1.00 9.73 40 LEU F O 1
ATOM 7604 N N . GLY F 1 43 ? 28.549 6.632 19.378 1.00 7.06 41 GLY F N 1
ATOM 7605 C CA . GLY F 1 43 ? 29.504 7.717 19.176 1.00 6.03 41 GLY F CA 1
ATOM 7606 C C . GLY F 1 43 ? 29.241 8.958 20.010 1.00 5.92 41 GLY F C 1
ATOM 7607 O O . GLY F 1 43 ? 28.285 9.041 20.782 1.00 8.41 41 GLY F O 1
ATOM 7608 N N . GLN F 1 44 ? 30.155 9.885 19.842 1.00 5.57 42 GLN F N 1
ATOM 7609 C CA . GLN F 1 44 ? 30.095 11.150 20.584 1.00 7.36 42 GLN F CA 1
ATOM 7610 C C . GLN F 1 44 ? 28.731 11.811 20.549 1.00 7.62 42 GLN F C 1
ATOM 7611 O O . GLN F 1 44 ? 28.145 11.956 19.486 1.00 7.62 42 GLN F O 1
ATOM 7617 N N . ASN F 1 45 ? 28.243 12.253 21.698 1.00 6.89 43 ASN F N 1
ATOM 7618 C CA . ASN F 1 45 ? 27.005 13.005 21.789 1.00 5.45 43 ASN F CA 1
ATOM 7619 C C . ASN F 1 45 ? 25.784 12.224 21.376 1.00 6.11 43 ASN F C 1
ATOM 7620 O O . ASN F 1 45 ? 24.732 12.838 21.239 1.00 6.82 43 ASN F O 1
ATOM 7625 N N . VAL F 1 46 ? 25.846 10.899 21.342 1.00 6.00 44 VAL F N 1
ATOM 7626 C CA . VAL F 1 46 ? 24.594 10.169 21.199 1.00 5.93 44 VAL F CA 1
ATOM 7627 C C . VAL F 1 46 ? 23.653 10.393 22.378 1.00 7.44 44 VAL F C 1
ATOM 7628 O O . VAL F 1 46 ? 24.109 10.603 23.508 1.00 7.19 44 VAL F O 1
ATOM 7632 N N . PHE F 1 47 ? 22.363 10.332 22.130 1.00 7.14 45 PHE F N 1
ATOM 7633 C CA . PHE F 1 47 ? 21.319 10.367 23.149 1.00 7.35 45 PHE F CA 1
ATOM 7634 C C . PHE F 1 47 ? 20.451 9.146 22.977 1.00 7.04 45 PHE F C 1
ATOM 7635 O O . PHE F 1 47 ? 20.114 8.804 21.829 1.00 7.70 45 PHE F O 1
ATOM 7643 N N . VAL F 1 48 ? 20.070 8.472 24.066 1.00 6.81 46 VAL F N 1
ATOM 7644 C CA . VAL F 1 48 ? 19.155 7.338 24.017 1.00 8.39 46 VAL F CA 1
ATOM 7645 C C . VAL F 1 48 ? 18.085 7.524 25.075 1.00 8.58 46 VAL F C 1
ATOM 7646 O O . VAL F 1 48 ? 18.411 7.732 26.246 1.00 9.17 46 VAL F O 1
ATOM 7650 N N . GLY F 1 49 ? 16.860 7.489 24.633 1.00 7.03 47 GLY F N 1
ATOM 7651 C CA . GLY F 1 49 ? 15.687 7.669 25.479 1.00 8.81 47 GLY F CA 1
ATOM 7652 C C . GLY F 1 49 ? 15.370 6.455 26.327 1.00 9.68 47 GLY F C 1
ATOM 7653 O O . GLY F 1 49 ? 16.098 5.455 26.318 1.00 10.97 47 GLY F O 1
ATOM 7654 N N . ASN F 1 50 ? 14.253 6.546 27.056 1.00 11.12 48 ASN F N 1
ATOM 7655 C CA . ASN F 1 50 ? 13.813 5.434 27.892 1.00 11.45 48 ASN F CA 1
ATOM 7656 C C . ASN F 1 50 ? 13.105 4.326 27.129 1.00 9.38 48 ASN F C 1
ATOM 7657 O O . ASN F 1 50 ? 13.385 3.152 27.404 1.00 12.97 48 ASN F O 1
ATOM 7662 N N . ARG F 1 51 ? 12.155 4.655 26.246 1.00 10.60 49 ARG F N 1
ATOM 7663 C CA . ARG F 1 51 ? 11.352 3.636 25.575 1.00 10.89 49 ARG F CA 1
ATOM 7664 C C . ARG F 1 51 ? 12.068 3.271 24.274 1.00 11.47 49 ARG F C 1
ATOM 7665 O O . ARG F 1 51 ? 11.582 3.539 23.171 1.00 12.34 49 ARG F O 1
ATOM 7673 N N . VAL F 1 52 ? 13.202 2.608 24.460 1.00 9.26 50 VAL F N 1
ATOM 7674 C CA . VAL F 1 52 ? 14.106 2.318 23.338 1.00 10.69 50 VAL F CA 1
ATOM 7675 C C . VAL F 1 52 ? 14.683 0.931 23.533 1.00 11.54 50 VAL F C 1
ATOM 7676 O O . VAL F 1 52 ? 15.143 0.609 24.647 1.00 13.15 50 VAL F O 1
ATOM 7680 N N . ARG F 1 53 ? 14.659 0.165 22.448 1.00 10.12 51 ARG F N 1
ATOM 7681 C CA . ARG F 1 53 ? 15.391 -1.101 22.436 1.00 11.28 51 ARG F CA 1
ATOM 7682 C C . ARG F 1 53 ? 16.316 -1.092 21.243 1.00 12.56 51 ARG F C 1
ATOM 7683 O O . ARG F 1 53 ? 15.885 -0.781 20.136 1.00 12.40 51 ARG F O 1
ATOM 7691 N N . ILE F 1 54 ? 17.566 -1.443 21.495 1.00 10.15 52 ILE F N 1
ATOM 7692 C CA . ILE F 1 54 ? 18.603 -1.486 20.461 1.00 10.35 52 ILE F CA 1
ATOM 7693 C C . ILE F 1 54 ? 19.188 -2.877 20.616 1.00 10.68 52 ILE F C 1
ATOM 7694 O O . ILE F 1 54 ? 19.525 -3.332 21.731 1.00 11.06 52 ILE F O 1
ATOM 7699 N N . GLY F 1 55 ? 19.297 -3.542 19.480 1.00 9.59 53 GLY F N 1
ATOM 7700 C CA . GLY F 1 55 ? 19.744 -4.946 19.478 1.00 11.52 53 GLY F CA 1
ATOM 7701 C C . GLY F 1 55 ? 21.252 -5.083 19.546 1.00 9.64 53 GLY F C 1
ATOM 7702 O O . GLY F 1 55 ? 21.941 -4.218 20.082 1.00 12.03 53 GLY F O 1
ATOM 7703 N N . ASN F 1 56 ? 21.794 -6.159 18.977 1.00 10.11 54 ASN F N 1
ATOM 7704 C CA . ASN F 1 56 ? 23.235 -6.432 19.027 1.00 8.85 54 ASN F CA 1
ATOM 7705 C C . ASN F 1 56 ? 23.998 -5.918 17.792 1.00 8.15 54 ASN F C 1
ATOM 7706 O O . ASN F 1 56 ? 23.467 -5.949 16.672 1.00 9.92 54 ASN F O 1
ATOM 7711 N N . ARG F 1 57 ? 25.235 -5.477 17.977 1.00 7.86 55 ARG F N 1
ATOM 7712 C CA . ARG F 1 57 ? 26.134 -4.990 16.917 1.00 8.09 55 ARG F CA 1
ATOM 7713 C C . ARG F 1 57 ? 25.458 -3.884 16.136 1.00 7.78 55 ARG F C 1
ATOM 7714 O O . ARG F 1 57 ? 25.609 -3.793 14.895 1.00 9.08 55 ARG F O 1
ATOM 7722 N N . VAL F 1 58 ? 24.773 -3.019 16.875 1.00 7.14 56 VAL F N 1
ATOM 7723 C CA . VAL F 1 58 ? 24.283 -1.800 16.291 1.00 6.88 56 VAL F CA 1
ATOM 7724 C C . VAL F 1 58 ? 25.309 -0.714 16.388 1.00 8.60 56 VAL F C 1
ATOM 7725 O O . VAL F 1 58 ? 25.846 -0.477 17.452 1.00 8.24 56 VAL F O 1
ATOM 7729 N N . LYS F 1 59 ? 25.583 -0.031 15.285 1.00 7.49 57 LYS F N 1
ATOM 7730 C CA . LYS F 1 59 ? 26.603 0.994 15.187 1.00 8.50 57 LYS F CA 1
ATOM 7731 C C . LYS F 1 59 ? 25.883 2.330 15.058 1.00 7.37 57 LYS F C 1
ATOM 7732 O O . LYS F 1 59 ? 25.226 2.570 14.046 1.00 10.45 57 LYS F O 1
ATOM 7738 N N . ILE F 1 60 ? 26.029 3.207 16.036 1.00 7.56 58 ILE F N 1
ATOM 7739 C CA . ILE F 1 60 ? 25.338 4.497 16.119 1.00 6.86 58 ILE F CA 1
ATOM 7740 C C . ILE F 1 60 ? 26.420 5.547 16.104 1.00 7.18 58 ILE F C 1
ATOM 7741 O O . ILE F 1 60 ? 27.172 5.684 17.108 1.00 9.17 58 ILE F O 1
ATOM 7746 N N . GLN F 1 61 ? 26.560 6.265 14.997 1.00 5.44 59 GLN F N 1
ATOM 7747 C CA . GLN F 1 61 ? 27.595 7.246 14.862 1.00 5.55 59 GLN F CA 1
ATOM 7748 C C . GLN F 1 61 ? 27.261 8.534 15.646 1.00 5.78 59 GLN F C 1
ATOM 7749 O O . GLN F 1 61 ? 26.243 8.664 16.309 1.00 6.40 59 GLN F O 1
ATOM 7755 N N . ASN F 1 62 ? 28.187 9.490 15.575 1.00 5.78 60 ASN F N 1
ATOM 7756 C CA . ASN F 1 62 ? 28.099 10.737 16.350 1.00 5.47 60 ASN F CA 1
ATOM 7757 C C . ASN F 1 62 ? 26.755 11.427 16.102 1.00 5.60 60 ASN F C 1
ATOM 7758 O O . ASN F 1 62 ? 26.227 11.448 14.979 1.00 7.25 60 ASN F O 1
ATOM 7763 N N . ASN F 1 63 ? 26.257 12.056 17.162 1.00 6.16 61 ASN F N 1
ATOM 7764 C CA . ASN F 1 63 ? 25.163 13.036 17.067 1.00 5.97 61 ASN F CA 1
ATOM 7765 C C . ASN F 1 63 ? 23.827 12.410 16.657 1.00 4.96 61 ASN F C 1
ATOM 7766 O O . ASN F 1 63 ? 22.985 13.102 16.034 1.00 7.49 61 ASN F O 1
ATOM 7771 N N . VAL F 1 64 ? 23.640 11.144 16.976 1.00 5.32 62 VAL F N 1
ATOM 7772 C CA . VAL F 1 64 ? 22.331 10.509 16.743 1.00 4.50 62 VAL F CA 1
ATOM 7773 C C . VAL F 1 64 ? 21.536 10.444 18.056 1.00 6.14 62 VAL F C 1
ATOM 7774 O O . VAL F 1 64 ? 22.049 9.986 19.081 1.00 7.33 62 VAL F O 1
ATOM 7778 N N . SER F 1 65 ? 20.292 10.909 18.008 1.00 6.44 63 SER F N 1
ATOM 7779 C CA . SER F 1 65 ? 19.408 10.853 19.151 1.00 6.00 63 SER F CA 1
ATOM 7780 C C . SER F 1 65 ? 18.363 9.794 18.908 1.00 6.61 63 SER F C 1
ATOM 7781 O O . SER F 1 65 ? 17.515 9.924 18.030 1.00 7.88 63 SER F O 1
ATOM 7784 N N . VAL F 1 66 ? 18.465 8.706 19.673 1.00 7.39 64 VAL F N 1
ATOM 7785 C CA . VAL F 1 66 ? 17.542 7.604 19.545 1.00 7.78 64 VAL F CA 1
ATOM 7786 C C . VAL F 1 66 ? 16.450 7.868 20.577 1.00 9.83 64 VAL F C 1
ATOM 7787 O O . VAL F 1 66 ? 16.513 7.446 21.742 1.00 8.55 64 VAL F O 1
ATOM 7791 N N . TYR F 1 67 ? 15.462 8.653 20.164 1.00 9.65 65 TYR F N 1
ATOM 7792 C CA . TYR F 1 67 ? 14.385 9.076 21.081 1.00 8.85 65 TYR F CA 1
ATOM 7793 C C . TYR F 1 67 ? 13.475 7.888 21.449 1.00 9.62 65 TYR F C 1
ATOM 7794 O O . TYR F 1 67 ? 13.426 6.840 20.812 1.00 10.12 65 TYR F O 1
ATOM 7803 N N . ASP F 1 68 ? 12.661 8.123 22.479 1.00 11.12 66 ASP F N 1
ATOM 7804 C CA . ASP F 1 68 ? 11.559 7.227 22.807 1.00 10.91 66 ASP F CA 1
ATOM 7805 C C . ASP F 1 68 ? 10.824 6.784 21.568 1.00 10.65 66 ASP F C 1
ATOM 7806 O O . ASP F 1 68 ? 10.521 7.611 20.703 1.00 11.43 66 ASP F O 1
ATOM 7811 N N . ASN F 1 69 ? 10.435 5.520 21.514 1.00 11.07 67 ASN F N 1
ATOM 7812 C CA . ASN F 1 69 ? 9.568 4.916 20.518 1.00 12.41 67 ASN F CA 1
ATOM 7813 C C . ASN F 1 69 ? 10.334 4.536 19.242 1.00 11.39 67 ASN F C 1
ATOM 7814 O O . ASN F 1 69 ? 9.726 4.239 18.220 1.00 13.19 67 ASN F O 1
ATOM 7819 N N . VAL F 1 70 ? 11.661 4.469 19.345 1.00 10.86 68 VAL F N 1
ATOM 7820 C CA . VAL F 1 70 ? 12.482 4.011 18.219 1.00 10.37 68 VAL F CA 1
ATOM 7821 C C . VAL F 1 70 ? 13.111 2.679 18.656 1.00 11.08 68 VAL F C 1
ATOM 7822 O O . VAL F 1 70 ? 13.644 2.546 19.772 1.00 11.66 68 VAL F O 1
ATOM 7826 N N . PHE F 1 71 ? 13.052 1.725 17.741 1.00 9.66 69 PHE F N 1
ATOM 7827 C CA . PHE F 1 71 ? 13.537 0.368 17.970 1.00 9.37 69 PHE F CA 1
ATOM 7828 C C . PHE F 1 71 ? 14.424 -0.106 16.848 1.00 8.86 69 PHE F C 1
ATOM 7829 O O . PHE F 1 71 ? 14.030 -0.057 15.673 1.00 10.98 69 PHE F O 1
ATOM 7837 N N . LEU F 1 72 ? 15.615 -0.560 17.238 1.00 8.80 70 LEU F N 1
ATOM 7838 C CA . LEU F 1 72 ? 16.656 -0.883 16.248 1.00 7.65 70 LEU F CA 1
ATOM 7839 C C . LEU F 1 72 ? 17.019 -2.328 16.416 1.00 8.97 70 LEU F C 1
ATOM 7840 O O . LEU F 1 72 ? 17.483 -2.723 17.500 1.00 9.99 70 LEU F O 1
ATOM 7845 N N . GLU F 1 73 ? 16.796 -3.120 15.378 1.00 8.73 71 GLU F N 1
ATOM 7846 C CA . GLU F 1 73 ? 17.193 -4.519 15.416 1.00 8.75 71 GLU F CA 1
ATOM 7847 C C . GLU F 1 73 ? 18.694 -4.691 15.258 1.00 8.57 71 GLU F C 1
ATOM 7848 O O . GLU F 1 73 ? 19.473 -3.749 15.119 1.00 8.38 71 GLU F O 1
ATOM 7854 N N . ASP F 1 74 ? 19.133 -5.945 15.301 1.00 9.84 72 ASP F N 1
ATOM 7855 C CA . ASP F 1 74 ? 20.544 -6.295 15.246 1.00 8.94 72 ASP F CA 1
ATOM 7856 C C . ASP F 1 74 ? 21.110 -5.738 13.932 1.00 5.29 72 ASP F C 1
ATOM 7857 O O . ASP F 1 74 ? 20.415 -5.703 12.873 1.00 6.81 72 ASP F O 1
ATOM 7862 N N . ASP F 1 75 ? 22.389 -5.372 14.022 1.00 7.64 73 ASP F N 1
ATOM 7863 C CA . ASP F 1 75 ? 23.229 -5.067 12.853 1.00 7.40 73 ASP F CA 1
ATOM 7864 C C . ASP F 1 75 ? 22.738 -3.837 12.088 1.00 8.08 73 ASP F C 1
ATOM 7865 O O . ASP F 1 75 ? 23.035 -3.676 10.888 1.00 8.13 73 ASP F O 1
ATOM 7870 N N . VAL F 1 76 ? 21.995 -2.962 12.758 1.00 7.92 74 VAL F N 1
ATOM 7871 C CA . VAL F 1 76 ? 21.634 -1.686 12.131 1.00 6.85 74 VAL F CA 1
ATOM 7872 C C . VAL F 1 76 ? 22.773 -0.698 12.183 1.00 5.43 74 VAL F C 1
ATOM 7873 O O . VAL F 1 76 ? 23.516 -0.677 13.183 1.00 6.81 74 VAL F O 1
ATOM 7877 N N . PHE F 1 77 ? 22.882 0.126 11.151 1.00 6.07 75 PHE F N 1
ATOM 7878 C CA . PHE F 1 77 ? 23.920 1.166 11.103 1.00 5.02 75 PHE F CA 1
ATOM 7879 C C . PHE F 1 77 ? 23.238 2.529 11.039 1.00 7.17 75 PHE F C 1
ATOM 7880 O O . PHE F 1 77 ? 22.500 2.839 10.098 1.00 8.02 75 PHE F O 1
ATOM 7888 N N . CYS F 1 78 ? 23.492 3.372 12.019 1.00 6.59 76 CYS F N 1
ATOM 7889 C CA . CYS F 1 78 ? 22.921 4.727 12.028 1.00 6.31 76 CYS F CA 1
ATOM 7890 C C . CYS F 1 78 ? 24.082 5.672 11.746 1.00 4.91 76 CYS F C 1
ATOM 7891 O O . CYS F 1 78 ? 25.012 5.869 12.540 1.00 7.86 76 CYS F O 1
ATOM 7894 N N . GLY F 1 79 ? 24.084 6.246 10.550 1.00 5.35 77 GLY F N 1
ATOM 7895 C CA . GLY F 1 79 ? 25.217 7.069 10.164 1.00 5.36 77 GLY F CA 1
ATOM 7896 C C . GLY F 1 79 ? 25.316 8.437 10.847 1.00 5.08 77 GLY F C 1
ATOM 7897 O O . GLY F 1 79 ? 24.395 8.823 11.579 1.00 5.94 77 GLY F O 1
ATOM 7898 N N . PRO F 1 80 ? 26.436 9.150 10.636 1.00 4.89 78 PRO F N 1
ATOM 7899 C CA . PRO F 1 80 ? 26.760 10.389 11.338 1.00 5.35 78 PRO F CA 1
ATOM 7900 C C . PRO F 1 80 ? 25.620 11.354 11.266 1.00 5.04 78 PRO F C 1
ATOM 7901 O O . PRO F 1 80 ? 25.117 11.626 10.155 1.00 5.02 78 PRO F O 1
ATOM 7905 N N . SER F 1 81 ? 25.115 11.826 12.394 1.00 5.37 79 SER F N 1
ATOM 7906 C CA . SER F 1 81 ? 24.110 12.858 12.412 1.00 4.61 79 SER F CA 1
ATOM 7907 C C . SER F 1 81 ? 22.807 12.517 11.745 1.00 6.71 79 SER F C 1
ATOM 7908 O O . SER F 1 81 ? 22.057 13.440 11.393 1.00 7.94 79 SER F O 1
ATOM 7911 N N . MET F 1 82 ? 22.475 11.231 11.611 1.00 5.66 80 MET F N 1
ATOM 7912 C CA . MET F 1 82 ? 21.128 10.927 11.168 1.00 4.53 80 MET F CA 1
ATOM 7913 C C . MET F 1 82 ? 20.103 11.222 12.252 1.00 5.59 80 MET F C 1
ATOM 7914 O O . MET F 1 82 ? 20.521 11.369 13.434 1.00 6.35 80 MET F O 1
ATOM 7919 N N . VAL F 1 83 ? 18.853 11.412 11.860 1.00 4.85 81 VAL F N 1
ATOM 7920 C CA . VAL F 1 83 ? 17.838 11.954 12.770 1.00 5.09 81 VAL F CA 1
ATOM 7921 C C . VAL F 1 83 ? 16.587 11.103 12.814 1.00 6.32 81 VAL F C 1
ATOM 7922 O O . VAL F 1 83 ? 15.955 10.856 11.765 1.00 8.00 81 VAL F O 1
ATOM 7926 N N . PHE F 1 84 ? 16.230 10.717 14.058 1.00 5.42 82 PHE F N 1
ATOM 7927 C CA . PHE F 1 84 ? 14.941 10.014 14.241 1.00 6.54 82 PHE F CA 1
ATOM 7928 C C . PHE F 1 84 ? 13.944 11.043 14.827 1.00 7.42 82 PHE F C 1
ATOM 7929 O O . PHE F 1 84 ? 14.364 12.056 15.406 1.00 8.77 82 PHE F O 1
ATOM 7937 N N . THR F 1 85 ? 12.659 10.715 14.700 1.00 8.25 83 THR F N 1
ATOM 7938 C CA . THR F 1 85 ? 11.575 11.513 15.295 1.00 9.40 83 THR F CA 1
ATOM 7939 C C . THR F 1 85 ? 10.551 10.577 15.914 1.00 8.82 83 THR F C 1
ATOM 7940 O O . THR F 1 85 ? 10.483 9.398 15.567 1.00 12.48 83 THR F O 1
ATOM 7944 N N . ASN F 1 86 ? 9.710 11.128 16.786 1.00 10.20 84 ASN F N 1
ATOM 7945 C CA . ASN F 1 86 ? 8.646 10.349 17.462 1.00 10.94 84 ASN F CA 1
ATOM 7946 C C . ASN F 1 86 ? 7.316 11.090 17.497 1.00 13.76 84 ASN F C 1
ATOM 7947 O O . ASN F 1 86 ? 6.328 10.541 17.985 1.00 16.33 84 ASN F O 1
ATOM 7952 N N . VAL F 1 87 ? 7.227 12.293 16.954 1.00 10.74 85 VAL F N 1
ATOM 7953 C CA . VAL F 1 87 ? 5.955 13.015 16.829 1.00 9.95 85 VAL F CA 1
ATOM 7954 C C . VAL F 1 87 ? 5.887 13.406 15.352 1.00 10.81 85 VAL F C 1
ATOM 7955 O O . VAL F 1 87 ? 6.829 13.970 14.776 1.00 10.03 85 VAL F O 1
ATOM 7959 N N . TYR F 1 88 ? 4.752 13.153 14.714 1.00 10.05 86 TYR F N 1
ATOM 7960 C CA . TYR F 1 88 ? 4.559 13.409 13.302 1.00 8.62 86 TYR F CA 1
ATOM 7961 C C . TYR F 1 88 ? 4.398 14.894 12.981 1.00 9.70 86 TYR F C 1
ATOM 7962 O O . TYR F 1 88 ? 5.019 15.374 12.020 1.00 9.66 86 TYR F O 1
ATOM 7971 N N . ASN F 1 89 ? 3.558 15.599 13.739 1.00 9.04 87 ASN F N 1
ATOM 7972 C CA . ASN F 1 89 ? 3.208 16.968 13.436 1.00 9.85 87 ASN F CA 1
ATOM 7973 C C . ASN F 1 89 ? 3.356 17.853 14.670 1.00 11.34 87 ASN F C 1
ATOM 7974 O O . ASN F 1 89 ? 2.395 18.452 15.170 1.00 11.11 87 ASN F O 1
ATOM 7979 N N . PRO F 1 90 ? 4.583 17.982 15.194 1.00 9.78 88 PRO F N 1
ATOM 7980 C CA . PRO F 1 90 ? 4.796 18.687 16.466 1.00 8.78 88 PRO F CA 1
ATOM 7981 C C . PRO F 1 90 ? 4.333 20.148 16.471 1.00 8.61 88 PRO F C 1
ATOM 7982 O O . PRO F 1 90 ? 4.547 20.907 15.518 1.00 9.17 88 PRO F O 1
ATOM 7986 N N . ARG F 1 91 ? 3.696 20.530 17.581 1.00 9.91 89 ARG F N 1
ATOM 7987 C CA . ARG F 1 91 ? 3.459 21.926 17.962 1.00 8.90 89 ARG F CA 1
ATOM 7988 C C . ARG F 1 91 ? 3.855 22.039 19.427 1.00 8.75 89 ARG F C 1
ATOM 7989 O O . ARG F 1 91 ? 3.478 21.169 20.221 1.00 11.00 89 ARG F O 1
ATOM 7997 N N . ALA F 1 92 ? 4.580 23.106 19.761 1.00 8.70 90 ALA F N 1
ATOM 7998 C CA . ALA F 1 92 ? 5.087 23.249 21.124 1.00 11.84 90 ALA F CA 1
ATOM 7999 C C . ALA F 1 92 ? 3.923 23.208 22.136 1.00 13.96 90 ALA F C 1
ATOM 8000 O O . ALA F 1 92 ? 4.086 22.686 23.242 1.00 15.32 90 ALA F O 1
ATOM 8002 N N . ALA F 1 93 ? 2.762 23.758 21.790 1.00 13.09 91 ALA F N 1
ATOM 8003 C CA . ALA F 1 93 ? 1.704 23.899 22.780 1.00 15.09 91 ALA F CA 1
ATOM 8004 C C . ALA F 1 93 ? 0.803 22.661 22.849 1.00 18.93 91 ALA F C 1
ATOM 8005 O O . ALA F 1 93 ? -0.131 22.640 23.657 1.00 21.90 91 ALA F O 1
ATOM 8007 N N . ILE F 1 94 ? 1.029 21.629 22.042 1.00 16.44 92 ILE F N 1
ATOM 8008 C CA . ILE F 1 94 ? 0.165 20.435 22.024 1.00 15.63 92 ILE F CA 1
ATOM 8009 C C . ILE F 1 94 ? 1.007 19.225 22.422 1.00 19.06 92 ILE F C 1
ATOM 8010 O O . ILE F 1 94 ? 1.848 18.761 21.652 1.00 17.09 92 ILE F O 1
ATOM 8015 N N . GLU F 1 95 ? 0.835 18.705 23.637 1.00 24.71 93 GLU F N 1
ATOM 8016 C CA . GLU F 1 95 ? 1.669 17.587 24.047 1.00 30.39 93 GLU F CA 1
ATOM 8017 C C . GLU F 1 95 ? 1.108 16.364 23.342 1.00 31.39 93 GLU F C 1
ATOM 8018 O O . GLU F 1 95 ? -0.104 16.227 23.160 1.00 31.41 93 GLU F O 1
ATOM 8024 N N . ARG F 1 96 ? 1.981 15.473 22.891 1.00 34.16 94 ARG F N 1
ATOM 8025 C CA . ARG F 1 96 ? 1.390 14.516 21.981 1.00 35.28 94 ARG F CA 1
ATOM 8026 C C . ARG F 1 96 ? 1.265 13.056 22.357 1.00 37.59 94 ARG F C 1
ATOM 8027 O O . ARG F 1 96 ? 0.821 12.259 21.537 1.00 36.63 94 ARG F O 1
ATOM 8035 N N . LYS F 1 97 ? 1.635 12.746 23.596 1.00 39.92 95 LYS F N 1
ATOM 8036 C CA . LYS F 1 97 ? 2.091 11.409 23.944 1.00 40.03 95 LYS F CA 1
ATOM 8037 C C . LYS F 1 97 ? 1.224 10.327 23.322 1.00 39.31 95 LYS F C 1
ATOM 8038 O O . LYS F 1 97 ? 1.742 9.393 22.714 1.00 38.43 95 LYS F O 1
ATOM 8044 N N . SER F 1 98 ? -0.092 10.434 23.466 1.00 36.54 96 SER F N 1
ATOM 8045 C CA . SER F 1 98 ? -0.914 9.333 22.998 1.00 36.22 96 SER F CA 1
ATOM 8046 C C . SER F 1 98 ? -0.792 9.220 21.482 1.00 35.58 96 SER F C 1
ATOM 8047 O O . SER F 1 98 ? -1.264 8.250 20.877 1.00 36.90 96 SER F O 1
ATOM 8050 N N . GLU F 1 99 ? -0.148 10.209 20.863 1.00 33.02 97 GLU F N 1
ATOM 8051 C CA . GLU F 1 99 ? -0.016 10.191 19.414 1.00 32.48 97 GLU F CA 1
ATOM 8052 C C . GLU F 1 99 ? 1.384 9.828 18.920 1.00 30.12 97 GLU F C 1
ATOM 8053 O O . GLU F 1 99 ? 1.611 9.820 17.711 1.00 30.87 97 GLU F O 1
ATOM 8059 N N . TYR F 1 100 ? 2.316 9.518 19.817 1.00 28.99 98 TYR F N 1
ATOM 8060 C CA . TYR F 1 100 ? 3.664 9.167 19.365 1.00 27.79 98 TYR F CA 1
ATOM 8061 C C . TYR F 1 100 ? 3.589 8.014 18.373 1.00 27.20 98 TYR F C 1
ATOM 8062 O O . TYR F 1 100 ? 2.720 7.140 18.450 1.00 28.14 98 TYR F O 1
ATOM 8071 N N . ARG F 1 101 ? 4.492 8.001 17.404 1.00 23.80 99 ARG F N 1
ATOM 8072 C CA . ARG F 1 101 ? 4.474 6.872 16.493 1.00 23.10 99 ARG F CA 1
ATOM 8073 C C . ARG F 1 101 ? 5.785 6.117 16.600 1.00 20.23 99 ARG F C 1
ATOM 8074 O O . ARG F 1 101 ? 6.829 6.750 16.726 1.00 23.64 99 ARG F O 1
ATOM 8082 N N . ASP F 1 102 ? 5.698 4.794 16.536 1.00 19.63 100 ASP F N 1
ATOM 8083 C CA . ASP F 1 102 ? 6.897 3.957 16.590 1.00 17.48 100 ASP F CA 1
ATOM 8084 C C . ASP F 1 102 ? 7.658 3.985 15.268 1.00 15.27 100 ASP F C 1
ATOM 8085 O O . ASP F 1 102 ? 7.092 4.023 14.154 1.00 19.70 100 ASP F O 1
ATOM 8090 N N . THR F 1 103 ? 8.982 3.952 15.392 1.00 12.55 101 THR F N 1
ATOM 8091 C CA . THR F 1 103 ? 9.839 3.804 14.226 1.00 12.20 101 THR F CA 1
ATOM 8092 C C . THR F 1 103 ? 10.633 2.507 14.465 1.00 9.02 101 THR F C 1
ATOM 8093 O O . THR F 1 103 ? 11.266 2.383 15.508 1.00 13.40 101 THR F O 1
ATOM 8097 N N . ILE F 1 104 ? 10.515 1.568 13.534 1.00 9.54 102 ILE F N 1
ATOM 8098 C CA . ILE F 1 104 ? 11.159 0.240 13.647 1.00 9.05 102 ILE F CA 1
ATOM 8099 C C . ILE F 1 104 ? 12.160 0.124 12.519 1.00 10.04 102 ILE F C 1
ATOM 8100 O O . ILE F 1 104 ? 11.761 0.274 11.363 1.00 9.92 102 ILE F O 1
ATOM 8105 N N . VAL F 1 105 ? 13.419 -0.124 12.885 1.00 9.12 103 VAL F N 1
ATOM 8106 C CA . VAL F 1 105 ? 14.447 -0.351 11.875 1.00 7.40 103 VAL F CA 1
ATOM 8107 C C . VAL F 1 105 ? 14.874 -1.798 11.963 1.00 7.70 103 VAL F C 1
ATOM 8108 O O . VAL F 1 105 ? 15.397 -2.191 12.983 1.00 8.88 103 VAL F O 1
ATOM 8112 N N . ARG F 1 106 ? 14.625 -2.552 10.906 1.00 7.66 104 ARG F N 1
ATOM 8113 C CA . ARG F 1 106 ? 14.866 -3.995 10.909 1.00 6.88 104 ARG F CA 1
ATOM 8114 C C . ARG F 1 106 ? 16.325 -4.358 10.632 1.00 7.89 104 ARG F C 1
ATOM 8115 O O . ARG F 1 106 ? 17.143 -3.521 10.194 1.00 7.84 104 ARG F O 1
ATOM 8123 N N . GLN F 1 107 ? 16.609 -5.635 10.890 1.00 7.20 105 GLN F N 1
ATOM 8124 C CA . GLN F 1 107 ? 17.968 -6.153 10.960 1.00 7.78 105 GLN F CA 1
ATOM 8125 C C . GLN F 1 107 ? 18.747 -5.764 9.713 1.00 6.43 105 GLN F C 1
ATOM 8126 O O . GLN F 1 107 ? 18.306 -5.906 8.573 1.00 8.07 105 GLN F O 1
ATOM 8132 N N . GLY F 1 108 ? 19.925 -5.215 9.975 1.00 6.41 106 GLY F N 1
ATOM 8133 C CA . GLY F 1 108 ? 20.891 -5.030 8.880 1.00 6.02 106 GLY F CA 1
ATOM 8134 C C . GLY F 1 108 ? 20.710 -3.706 8.142 1.00 5.45 106 GLY F C 1
ATOM 8135 O O . GLY F 1 108 ? 21.526 -3.325 7.292 1.00 6.99 106 GLY F O 1
ATOM 8136 N N . ALA F 1 109 ? 19.637 -2.980 8.435 1.00 7.05 107 ALA F N 1
ATOM 8137 C CA . ALA F 1 109 ? 19.387 -1.774 7.624 1.00 6.22 107 ALA F CA 1
ATOM 8138 C C . ALA F 1 109 ? 20.488 -0.747 7.898 1.00 5.58 107 ALA F C 1
ATOM 8139 O O . ALA F 1 109 ? 21.036 -0.629 9.029 1.00 6.60 107 ALA F O 1
ATOM 8141 N N . THR F 1 110 ? 20.729 0.050 6.874 1.00 3.74 108 THR F N 1
ATOM 8142 C CA . THR F 1 110 ? 21.662 1.178 6.968 1.00 5.06 108 THR F CA 1
ATOM 8143 C C . THR F 1 110 ? 20.933 2.499 6.781 1.00 4.51 108 THR F C 1
ATOM 8144 O O . THR F 1 110 ? 20.255 2.676 5.753 1.00 5.71 108 THR F O 1
ATOM 8148 N N . LEU F 1 111 ? 21.188 3.434 7.701 1.00 6.21 109 LEU F N 1
ATOM 8149 C CA . LEU F 1 111 ? 20.596 4.759 7.641 1.00 5.07 109 LEU F CA 1
ATOM 8150 C C . LEU F 1 111 ? 21.749 5.708 7.376 1.00 6.56 109 LEU F C 1
ATOM 8151 O O . LEU F 1 111 ? 22.592 5.927 8.251 1.00 7.19 109 LEU F O 1
ATOM 8156 N N . GLY F 1 112 ? 21.849 6.266 6.176 1.00 5.24 110 GLY F N 1
ATOM 8157 C CA . GLY F 1 112 ? 23.002 7.084 5.806 1.00 6.24 110 GLY F CA 1
ATOM 8158 C C . GLY F 1 112 ? 23.127 8.372 6.598 1.00 5.35 110 GLY F C 1
ATOM 8159 O O . GLY F 1 112 ? 22.171 8.874 7.203 1.00 5.67 110 GLY F O 1
ATOM 8160 N N . ALA F 1 113 ? 24.352 8.893 6.568 1.00 5.68 111 ALA F N 1
ATOM 8161 C CA . ALA F 1 113 ? 24.684 10.152 7.192 1.00 3.82 111 ALA F CA 1
ATOM 8162 C C . ALA F 1 113 ? 23.679 11.231 6.947 1.00 4.45 111 ALA F C 1
ATOM 8163 O O . ALA F 1 113 ? 23.327 11.467 5.762 1.00 4.78 111 ALA F O 1
ATOM 8165 N N . ASN F 1 114 ? 23.202 11.847 8.023 1.00 4.14 112 ASN F N 1
ATOM 8166 C CA . ASN F 1 114 ? 22.359 13.036 7.900 1.00 3.57 112 ASN F CA 1
ATOM 8167 C C . ASN F 1 114 ? 21.007 12.721 7.252 1.00 5.36 112 ASN F C 1
ATOM 8168 O O . ASN F 1 114 ? 20.336 13.656 6.827 1.00 5.90 112 ASN F O 1
ATOM 8173 N N . CYS F 1 115 ? 20.581 11.463 7.185 1.00 4.69 113 CYS F N 1
ATOM 8174 C CA . CYS F 1 115 ? 19.211 11.221 6.792 1.00 5.16 113 CYS F CA 1
ATOM 8175 C C . CYS F 1 115 ? 18.240 11.551 7.921 1.00 6.73 113 CYS F C 1
ATOM 8176 O O . CYS F 1 115 ? 18.679 11.766 9.057 1.00 5.33 113 CYS F O 1
ATOM 8179 N N . THR F 1 116 ? 16.945 11.558 7.635 1.00 5.17 114 THR F N 1
ATOM 8180 C CA . THR F 1 116 ? 15.930 11.834 8.665 1.00 5.61 114 THR F CA 1
ATOM 8181 C C . THR F 1 116 ? 14.794 10.837 8.466 1.00 7.44 114 THR F C 1
ATOM 8182 O O . THR F 1 116 ? 14.437 10.647 7.285 1.00 8.19 114 THR F O 1
ATOM 8186 N N . VAL F 1 117 ? 14.285 10.231 9.548 1.00 6.36 115 VAL F N 1
ATOM 8187 C CA . VAL F 1 117 ? 13.177 9.326 9.499 1.00 8.36 115 VAL F CA 1
ATOM 8188 C C . VAL F 1 117 ? 11.915 9.933 10.115 1.00 7.64 115 VAL F C 1
ATOM 8189 O O . VAL F 1 117 ? 11.973 10.192 11.301 1.00 9.24 115 VAL F O 1
ATOM 8193 N N . VAL F 1 118 ? 10.901 10.276 9.325 1.00 7.65 116 VAL F N 1
ATOM 8194 C CA . VAL F 1 118 ? 9.623 10.711 9.918 1.00 9.17 116 VAL F CA 1
ATOM 8195 C C . VAL F 1 118 ? 8.955 9.562 10.647 1.00 11.11 116 VAL F C 1
ATOM 8196 O O . VAL F 1 118 ? 8.846 8.443 10.148 1.00 12.86 116 VAL F O 1
ATOM 8200 N N . CYS F 1 119 ? 8.499 9.870 11.849 1.00 11.56 117 CYS F N 1
ATOM 8201 C CA . CYS F 1 119 ? 8.076 8.767 12.689 1.00 14.67 117 CYS F CA 1
ATOM 8202 C C . CYS F 1 119 ? 6.890 7.991 12.142 1.00 15.59 117 CYS F C 1
ATOM 8203 O O . CYS F 1 119 ? 6.019 8.526 11.449 1.00 14.61 117 CYS F O 1
ATOM 8206 N N . GLY F 1 120 ? 6.897 6.707 12.479 1.00 13.92 118 GLY F N 1
ATOM 8207 C CA . GLY F 1 120 ? 5.881 5.790 11.985 1.00 15.68 118 GLY F CA 1
ATOM 8208 C C . GLY F 1 120 ? 6.402 4.865 10.912 1.00 16.61 118 GLY F C 1
ATOM 8209 O O . GLY F 1 120 ? 5.813 3.828 10.637 1.00 17.20 118 GLY F O 1
ATOM 8210 N N . ALA F 1 121 ? 7.487 5.268 10.259 1.00 13.84 119 ALA F N 1
ATOM 8211 C CA . ALA F 1 121 ? 8.017 4.405 9.215 1.00 14.92 119 ALA F CA 1
ATOM 8212 C C . ALA F 1 121 ? 8.639 3.149 9.805 1.00 12.46 119 ALA F C 1
ATOM 8213 O O . ALA F 1 121 ? 9.157 3.152 10.924 1.00 13.37 119 ALA F O 1
ATOM 8215 N N . THR F 1 122 ? 8.539 2.077 9.021 1.00 12.20 120 THR F N 1
ATOM 8216 C CA . THR F 1 122 ? 9.319 0.859 9.209 1.00 10.45 120 THR F CA 1
ATOM 8217 C C . THR F 1 122 ? 10.342 0.800 8.104 1.00 9.27 120 THR F C 1
ATOM 8218 O O . THR F 1 122 ? 10.044 0.965 6.914 1.00 10.97 120 THR F O 1
ATOM 8222 N N . ILE F 1 123 ? 11.592 0.596 8.523 1.00 8.98 121 ILE F N 1
ATOM 8223 C CA . ILE F 1 123 ? 12.699 0.461 7.557 1.00 7.58 121 ILE F CA 1
ATOM 8224 C C . ILE F 1 123 ? 13.091 -1.011 7.486 1.00 7.46 121 ILE F C 1
ATOM 8225 O O . ILE F 1 123 ? 13.447 -1.620 8.498 1.00 8.56 121 ILE F O 1
ATOM 8230 N N . GLY F 1 124 ? 12.986 -1.616 6.318 1.00 7.38 122 GLY F N 1
ATOM 8231 C CA . GLY F 1 124 ? 13.093 -3.062 6.182 1.00 8.32 122 GLY F CA 1
ATOM 8232 C C . GLY F 1 124 ? 14.517 -3.607 6.318 1.00 8.60 122 GLY F C 1
ATOM 8233 O O . GLY F 1 124 ? 15.516 -2.861 6.382 1.00 7.91 122 GLY F O 1
ATOM 8234 N N . ARG F 1 125 ? 14.565 -4.932 6.427 1.00 8.73 123 ARG F N 1
ATOM 8235 C CA . ARG F 1 125 ? 15.815 -5.649 6.668 1.00 8.54 123 ARG F CA 1
ATOM 8236 C C . ARG F 1 125 ? 16.765 -5.303 5.536 1.00 7.34 123 ARG F C 1
ATOM 8237 O O . ARG F 1 125 ? 16.451 -5.365 4.350 1.00 7.54 123 ARG F O 1
ATOM 8245 N N . TYR F 1 126 ? 17.985 -4.927 5.892 1.00 5.36 124 TYR F N 1
ATOM 8246 C CA . TYR F 1 126 ? 19.063 -4.638 4.929 1.00 7.48 124 TYR F CA 1
ATOM 8247 C C . TYR F 1 126 ? 18.684 -3.541 3.935 1.00 6.13 124 TYR F C 1
ATOM 8248 O O . TYR F 1 126 ? 19.315 -3.373 2.878 1.00 7.21 124 TYR F O 1
ATOM 8257 N N . ALA F 1 127 ? 17.704 -2.720 4.311 1.00 6.78 125 ALA F N 1
ATOM 8258 C CA . ALA F 1 127 ? 17.482 -1.525 3.474 1.00 6.82 125 ALA F CA 1
ATOM 8259 C C . ALA F 1 127 ? 18.701 -0.616 3.510 1.00 6.61 125 ALA F C 1
ATOM 8260 O O . ALA F 1 127 ? 19.562 -0.748 4.376 1.00 6.63 125 ALA F O 1
ATOM 8262 N N . PHE F 1 128 ? 18.711 0.354 2.639 1.00 4.35 126 PHE F N 1
ATOM 8263 C CA . PHE F 1 128 ? 19.798 1.318 2.617 1.00 5.12 126 PHE F CA 1
ATOM 8264 C C . PHE F 1 128 ? 19.244 2.691 2.271 1.00 5.77 126 PHE F C 1
ATOM 8265 O O . PHE F 1 128 ? 18.789 2.919 1.141 1.00 6.05 126 PHE F O 1
ATOM 8273 N N . VAL F 1 129 ? 19.268 3.594 3.251 1.00 5.96 127 VAL F N 1
ATOM 8274 C CA . VAL F 1 129 ? 18.798 4.964 3.108 1.00 5.24 127 VAL F CA 1
ATOM 8275 C C . VAL F 1 129 ? 20.022 5.842 2.786 1.00 5.24 127 VAL F C 1
ATOM 8276 O O . VAL F 1 129 ? 20.958 5.941 3.569 1.00 5.59 127 VAL F O 1
ATOM 8280 N N . GLY F 1 130 ? 20.059 6.423 1.592 1.00 6.36 128 GLY F N 1
ATOM 8281 C CA . GLY F 1 130 ? 21.175 7.276 1.167 1.00 7.41 128 GLY F CA 1
ATOM 8282 C C . GLY F 1 130 ? 21.400 8.428 2.136 1.00 5.83 128 GLY F C 1
ATOM 8283 O O . GLY F 1 130 ? 20.468 8.921 2.810 1.00 5.97 128 GLY F O 1
ATOM 8284 N N . ALA F 1 131 ? 22.642 8.924 2.145 1.00 5.11 129 ALA F N 1
ATOM 8285 C CA . ALA F 1 131 ? 22.965 10.146 2.884 1.00 6.23 129 ALA F CA 1
ATOM 8286 C C . ALA F 1 131 ? 22.011 11.271 2.591 1.00 5.20 129 ALA F C 1
ATOM 8287 O O . ALA F 1 131 ? 21.721 11.517 1.399 1.00 5.42 129 ALA F O 1
ATOM 8289 N N . GLY F 1 132 ? 21.521 11.915 3.653 1.00 4.21 130 GLY F N 1
ATOM 8290 C CA . GLY F 1 132 ? 20.667 13.098 3.486 1.00 6.67 130 GLY F CA 1
ATOM 8291 C C . GLY F 1 132 ? 19.238 12.811 3.077 1.00 5.64 130 GLY F C 1
ATOM 8292 O O . GLY F 1 132 ? 18.511 13.783 2.858 1.00 6.81 130 GLY F O 1
ATOM 8293 N N . ALA F 1 133 ? 18.826 11.566 2.885 1.00 5.51 131 ALA F N 1
ATOM 8294 C CA . ALA F 1 133 ? 17.466 11.325 2.475 1.00 5.59 131 ALA F CA 1
ATOM 8295 C C . ALA F 1 133 ? 16.457 11.703 3.555 1.00 7.15 131 ALA F C 1
ATOM 8296 O O . ALA F 1 133 ? 16.799 11.675 4.736 1.00 6.42 131 ALA F O 1
ATOM 8298 N N . VAL F 1 134 ? 15.213 11.997 3.223 1.00 6.08 132 VAL F N 1
ATOM 8299 C CA . VAL F 1 134 ? 14.171 12.151 4.210 1.00 4.66 132 VAL F CA 1
ATOM 8300 C C . VAL F 1 134 ? 13.124 11.067 3.951 1.00 6.00 132 VAL F C 1
ATOM 8301 O O . VAL F 1 134 ? 12.422 11.110 2.916 1.00 7.89 132 VAL F O 1
ATOM 8305 N N . VAL F 1 135 ? 13.032 10.138 4.888 1.00 6.08 133 VAL F N 1
ATOM 8306 C CA . VAL F 1 135 ? 12.152 8.979 4.698 1.00 7.30 133 VAL F CA 1
ATOM 8307 C C . VAL F 1 135 ? 10.814 9.339 5.343 1.00 8.11 133 VAL F C 1
ATOM 8308 O O . VAL F 1 135 ? 10.717 9.604 6.542 1.00 9.45 133 VAL F O 1
ATOM 8312 N N . ASN F 1 136 ? 9.779 9.319 4.510 1.00 8.64 134 ASN F N 1
ATOM 8313 C CA . ASN F 1 136 ? 8.415 9.531 4.971 1.00 9.24 134 ASN F CA 1
ATOM 8314 C C . ASN F 1 136 ? 7.438 8.448 4.585 1.00 9.03 134 ASN F C 1
ATOM 8315 O O . ASN F 1 136 ? 6.213 8.672 4.601 1.00 11.11 134 ASN F O 1
ATOM 8320 N N . LYS F 1 137 ? 7.921 7.251 4.266 1.00 8.38 135 LYS F N 1
ATOM 8321 C CA . LYS F 1 137 ? 7.069 6.106 3.985 1.00 9.50 135 LYS F CA 1
ATOM 8322 C C . LYS F 1 137 ? 7.898 4.874 4.294 1.00 10.86 135 LYS F C 1
ATOM 8323 O O . LYS F 1 137 ? 9.126 4.951 4.390 1.00 10.37 135 LYS F O 1
ATOM 8329 N N . ASP F 1 138 ? 7.213 3.750 4.415 1.00 9.37 136 ASP F N 1
ATOM 8330 C CA . ASP F 1 138 ? 7.935 2.506 4.713 1.00 10.12 136 ASP F CA 1
ATOM 8331 C C . ASP F 1 138 ? 8.945 2.265 3.617 1.00 7.34 136 ASP F C 1
ATOM 8332 O O . ASP F 1 138 ? 8.744 2.560 2.432 1.00 10.02 136 ASP F O 1
ATOM 8337 N N . VAL F 1 139 ? 10.043 1.622 4.032 1.00 7.79 137 VAL F N 1
ATOM 8338 C CA . VAL F 1 139 ? 11.132 1.244 3.129 1.00 8.49 137 VAL F CA 1
ATOM 8339 C C . VAL F 1 139 ? 11.191 -0.286 3.089 1.00 8.46 137 VAL F C 1
ATOM 8340 O O . VAL F 1 139 ? 11.414 -0.932 4.129 1.00 8.39 137 VAL F O 1
ATOM 8344 N N . PRO F 1 140 ? 10.993 -0.862 1.893 1.00 8.12 138 PRO F N 1
ATOM 8345 C CA . PRO F 1 140 ? 11.034 -2.328 1.804 1.00 6.89 138 PRO F CA 1
ATOM 8346 C C . PRO F 1 140 ? 12.391 -2.950 2.186 1.00 9.93 138 PRO F C 1
ATOM 8347 O O . PRO F 1 140 ? 13.433 -2.257 2.085 1.00 7.95 138 PRO F O 1
ATOM 8351 N N . ASP F 1 141 ? 12.355 -4.234 2.547 1.00 7.56 139 ASP F N 1
ATOM 8352 C CA . ASP F 1 141 ? 13.583 -4.992 2.769 1.00 8.10 139 ASP F CA 1
ATOM 8353 C C . ASP F 1 141 ? 14.437 -4.836 1.516 1.00 5.80 139 ASP F C 1
ATOM 8354 O O . ASP F 1 141 ? 13.972 -4.948 0.377 1.00 7.87 139 ASP F O 1
ATOM 8359 N N . PHE F 1 142 ? 15.723 -4.537 1.725 1.00 6.21 140 PHE F N 1
ATOM 8360 C CA . PHE F 1 142 ? 16.735 -4.404 0.667 1.00 7.43 140 PHE F CA 1
ATOM 8361 C C . PHE F 1 142 ? 16.586 -3.171 -0.198 1.00 7.30 140 PHE F C 1
ATOM 8362 O O . PHE F 1 142 ? 17.393 -3.003 -1.104 1.00 6.15 140 PHE F O 1
ATOM 8370 N N . ALA F 1 143 ? 15.607 -2.297 0.076 1.00 5.74 141 ALA F N 1
ATOM 8371 C CA . ALA F 1 143 ? 15.466 -1.164 -0.834 1.00 4.61 141 ALA F CA 1
ATOM 8372 C C . ALA F 1 143 ? 16.547 -0.137 -0.622 1.00 6.54 141 ALA F C 1
ATOM 8373 O O . ALA F 1 143 ? 16.838 0.226 0.515 1.00 6.44 141 ALA F O 1
ATOM 8375 N N . LEU F 1 144 ? 17.023 0.412 -1.731 1.00 5.48 142 LEU F N 1
ATOM 8376 C CA . LEU F 1 144 ? 17.933 1.556 -1.730 1.00 6.31 142 LEU F CA 1
ATOM 8377 C C . LEU F 1 144 ? 17.080 2.753 -2.042 1.00 6.01 142 LEU F C 1
ATOM 8378 O O . LEU F 1 144 ? 16.496 2.801 -3.122 1.00 7.14 142 LEU F O 1
ATOM 8383 N N . VAL F 1 145 ? 17.001 3.710 -1.125 1.00 5.75 143 VAL F N 1
ATOM 8384 C CA . VAL F 1 145 ? 16.175 4.905 -1.255 1.00 6.19 143 VAL F CA 1
ATOM 8385 C C . VAL F 1 145 ? 17.013 6.167 -1.103 1.00 6.52 143 VAL F C 1
ATOM 8386 O O . VAL F 1 145 ? 17.917 6.188 -0.228 1.00 7.97 143 VAL F O 1
ATOM 8390 N N . VAL F 1 146 ? 16.765 7.193 -1.926 1.00 5.67 144 VAL F N 1
ATOM 8391 C CA . VAL F 1 146 ? 17.506 8.438 -1.851 1.00 5.51 144 VAL F CA 1
ATOM 8392 C C . VAL F 1 146 ? 16.538 9.594 -2.050 1.00 7.21 144 VAL F C 1
ATOM 8393 O O . VAL F 1 146 ? 15.477 9.416 -2.652 1.00 6.48 144 VAL F O 1
ATOM 8397 N N . GLY F 1 147 ? 16.919 10.780 -1.585 1.00 6.30 145 GLY F N 1
ATOM 8398 C CA . GLY F 1 147 ? 16.199 12.005 -1.959 1.00 6.45 145 GLY F CA 1
ATOM 8399 C C . GLY F 1 147 ? 15.347 12.575 -0.852 1.00 5.93 145 GLY F C 1
ATOM 8400 O O . GLY F 1 147 ? 15.172 11.963 0.209 1.00 6.50 145 GLY F O 1
ATOM 8401 N N . VAL F 1 148 ? 14.856 13.795 -1.049 1.00 7.14 146 VAL F N 1
ATOM 8402 C CA . VAL F 1 148 ? 13.940 14.512 -0.169 1.00 7.44 146 VAL F CA 1
ATOM 8403 C C . VAL F 1 148 ? 12.638 14.765 -0.921 1.00 8.04 146 VAL F C 1
ATOM 8404 O O . VAL F 1 148 ? 12.562 15.649 -1.770 1.00 10.90 146 VAL F O 1
ATOM 8408 N N . PRO F 1 149 ? 11.602 13.965 -0.668 1.00 8.22 147 PRO F N 1
ATOM 8409 C CA . PRO F 1 149 ? 11.528 12.808 0.199 1.00 8.33 147 PRO F CA 1
ATOM 8410 C C . PRO F 1 149 ? 12.130 11.615 -0.542 1.00 7.89 147 PRO F C 1
ATOM 8411 O O . PRO F 1 149 ? 12.342 11.629 -1.758 1.00 8.55 147 PRO F O 1
ATOM 8415 N N . ALA F 1 150 ? 12.348 10.563 0.238 1.00 6.65 148 ALA F N 1
ATOM 8416 C CA . ALA F 1 150 ? 13.077 9.399 -0.279 1.00 7.65 148 ALA F CA 1
ATOM 8417 C C . ALA F 1 150 ? 12.227 8.605 -1.282 1.00 7.58 148 ALA F C 1
ATOM 8418 O O . ALA F 1 150 ? 11.053 8.360 -1.060 1.00 10.59 148 ALA F O 1
ATOM 8420 N N . ARG F 1 151 ? 12.855 8.200 -2.377 1.00 7.83 149 ARG F N 1
ATOM 8421 C CA . ARG F 1 151 ? 12.253 7.313 -3.370 1.00 7.95 149 ARG F CA 1
ATOM 8422 C C . ARG F 1 151 ? 13.196 6.139 -3.622 1.00 8.94 149 ARG F C 1
ATOM 8423 O O . ARG F 1 151 ? 14.427 6.277 -3.573 1.00 7.70 149 ARG F O 1
ATOM 8431 N N . GLN F 1 152 ? 12.655 4.978 -3.999 1.00 7.99 150 GLN F N 1
ATOM 8432 C CA . GLN F 1 152 ? 13.488 3.806 -4.191 1.00 8.07 150 GLN F CA 1
ATOM 8433 C C . GLN F 1 152 ? 14.086 3.849 -5.579 1.00 8.05 150 GLN F C 1
ATOM 8434 O O . GLN F 1 152 ? 13.373 4.053 -6.592 1.00 10.91 150 GLN F O 1
ATOM 8440 N N . ILE F 1 153 ? 15.390 3.627 -5.681 1.00 7.00 151 ILE F N 1
ATOM 8441 C CA . ILE F 1 153 ? 16.102 3.583 -6.927 1.00 8.20 151 ILE F CA 1
ATOM 8442 C C . ILE F 1 153 ? 16.766 2.246 -7.223 1.00 7.87 151 ILE F C 1
ATOM 8443 O O . ILE F 1 153 ? 17.321 2.066 -8.302 1.00 10.83 151 ILE F O 1
ATOM 8448 N N . GLY F 1 154 ? 16.828 1.333 -6.265 1.00 6.72 152 GLY F N 1
ATOM 8449 C CA . GLY F 1 154 ? 17.513 0.066 -6.514 1.00 8.09 152 GLY F CA 1
ATOM 8450 C C . GLY F 1 154 ? 17.278 -0.869 -5.346 1.00 6.47 152 GLY F C 1
ATOM 8451 O O . GLY F 1 154 ? 16.478 -0.596 -4.470 1.00 6.18 152 GLY F O 1
ATOM 8452 N N . TRP F 1 155 ? 18.052 -1.952 -5.349 1.00 7.18 153 TRP F N 1
ATOM 8453 C CA . TRP F 1 155 ? 18.049 -2.939 -4.249 1.00 5.88 153 TRP F CA 1
ATOM 8454 C C . TRP F 1 155 ? 19.489 -3.137 -3.835 1.00 7.43 153 TRP F C 1
ATOM 8455 O O . TRP F 1 155 ? 20.395 -3.170 -4.678 1.00 7.09 153 TRP F O 1
ATOM 8466 N N . MET F 1 156 ? 19.711 -3.205 -2.518 1.00 7.33 154 MET F N 1
ATOM 8467 C CA . MET F 1 156 ? 21.091 -3.330 -2.001 1.00 7.62 154 MET F CA 1
ATOM 8468 C C . MET F 1 156 ? 21.224 -4.748 -1.411 1.00 8.25 154 MET F C 1
ATOM 8469 O O . MET F 1 156 ? 20.353 -5.160 -0.629 1.00 10.62 154 MET F O 1
ATOM 8474 N N . SER F 1 157 ? 22.281 -5.492 -1.739 1.00 6.75 155 SER F N 1
ATOM 8475 C CA . SER F 1 157 ? 22.539 -6.782 -1.103 1.00 7.58 155 SER F CA 1
ATOM 8476 C C . SER F 1 157 ? 22.909 -6.592 0.374 1.00 8.51 155 SER F C 1
ATOM 8477 O O . SER F 1 157 ? 23.245 -5.501 0.797 1.00 7.22 155 SER F O 1
ATOM 8480 N N . ARG F 1 158 ? 22.921 -7.689 1.131 1.00 6.38 156 ARG F N 1
ATOM 8481 C CA . ARG F 1 158 ? 23.445 -7.622 2.497 1.00 6.78 156 ARG F CA 1
ATOM 8482 C C . ARG F 1 158 ? 24.839 -6.984 2.513 1.00 6.45 156 ARG F C 1
ATOM 8483 O O . ARG F 1 158 ? 25.142 -6.194 3.434 1.00 6.88 156 ARG F O 1
ATOM 8491 N N . HIS F 1 159 ? 25.665 -7.353 1.536 1.00 7.14 157 HIS F N 1
ATOM 8492 C CA . HIS F 1 159 ? 27.012 -6.831 1.428 1.00 6.38 157 HIS F CA 1
ATOM 8493 C C . HIS F 1 159 ? 27.057 -5.325 1.359 1.00 7.52 157 HIS F C 1
ATOM 8494 O O . HIS F 1 159 ? 27.996 -4.695 1.859 1.00 8.76 157 HIS F O 1
ATOM 8501 N N . GLY F 1 160 ? 26.027 -4.722 0.765 1.00 7.27 158 GLY F N 1
ATOM 8502 C CA . GLY F 1 160 ? 25.940 -3.271 0.594 1.00 7.23 158 GLY F CA 1
ATOM 8503 C C . GLY F 1 160 ? 26.362 -2.801 -0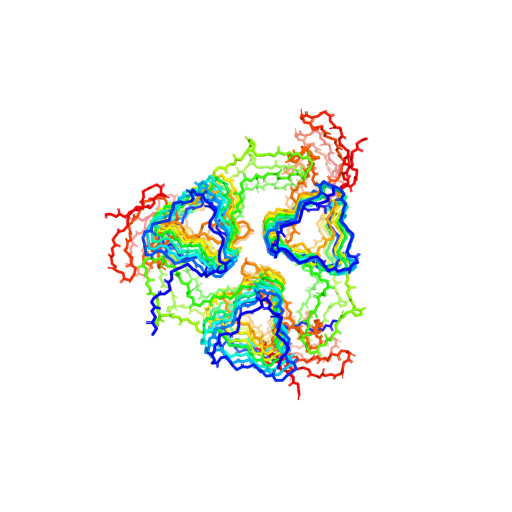.776 1.00 9.35 158 GLY F C 1
ATOM 8504 O O . GLY F 1 160 ? 26.942 -1.708 -0.863 1.00 9.12 158 GLY F O 1
ATOM 8505 N N . GLU F 1 161 ? 26.032 -3.543 -1.837 1.00 8.06 159 GLU F N 1
ATOM 8506 C CA . GLU F 1 161 ? 26.176 -3.036 -3.193 1.00 8.17 159 GLU F CA 1
ATOM 8507 C C . GLU F 1 161 ? 24.909 -3.373 -3.975 1.00 5.39 159 GLU F C 1
ATOM 8508 O O . GLU F 1 161 ? 24.198 -4.335 -3.664 1.00 7.14 159 GLU F O 1
ATOM 8514 N N . GLN F 1 162 ? 24.652 -2.551 -4.990 1.00 6.45 160 GLN F N 1
ATOM 8515 C CA . GLN F 1 162 ? 23.365 -2.736 -5.654 1.00 6.45 160 GLN F CA 1
ATOM 8516 C C . GLN F 1 162 ? 23.349 -4.094 -6.374 1.00 7.02 160 GLN F C 1
ATOM 8517 O O . GLN F 1 162 ? 24.357 -4.541 -6.965 1.00 8.85 160 GLN F O 1
ATOM 8523 N N . LEU F 1 163 ? 22.157 -4.689 -6.371 1.00 8.26 161 LEU F N 1
ATOM 8524 C CA . LEU F 1 163 ? 21.902 -5.926 -7.113 1.00 7.72 161 LEU F CA 1
ATOM 8525 C C . LEU F 1 163 ? 21.433 -5.609 -8.541 1.00 8.79 161 LEU F C 1
ATOM 8526 O O . LEU F 1 163 ? 20.729 -4.606 -8.766 1.00 8.70 161 LEU F O 1
ATOM 8531 N N . ASP F 1 164 ? 21.756 -6.513 -9.467 1.00 10.64 162 ASP F N 1
ATOM 8532 C CA . ASP F 1 164 ? 21.325 -6.384 -10.869 1.00 11.93 162 ASP F CA 1
ATOM 8533 C C . ASP F 1 164 ? 19.928 -7.012 -10.911 1.00 12.95 162 ASP F C 1
ATOM 8534 O O . ASP F 1 164 ? 19.758 -8.115 -11.418 1.00 12.57 162 ASP F O 1
ATOM 8539 N N . LEU F 1 165 ? 18.941 -6.324 -10.339 1.00 11.00 163 LEU F N 1
ATOM 8540 C CA . LEU F 1 165 ? 17.590 -6.808 -10.070 1.00 11.64 163 LEU F CA 1
ATOM 8541 C C . LEU F 1 165 ? 16.666 -5.635 -10.372 1.00 11.73 163 LEU F C 1
ATOM 8542 O O . LEU F 1 165 ? 16.891 -4.520 -9.880 1.00 12.45 163 LEU F O 1
ATOM 8547 N N . PRO F 1 166 ? 15.641 -5.835 -11.208 1.00 10.65 164 PRO F N 1
ATOM 8548 C CA . PRO F 1 166 ? 14.762 -4.703 -11.511 1.00 9.74 164 PRO F CA 1
ATOM 8549 C C . PRO F 1 166 ? 13.979 -4.282 -10.291 1.00 9.71 164 PRO F C 1
ATOM 8550 O O . PRO F 1 166 ? 13.817 -5.072 -9.367 1.00 10.92 164 PRO F O 1
ATOM 8554 N N . LEU F 1 167 ? 13.454 -3.058 -10.292 1.00 9.13 165 LEU F N 1
ATOM 8555 C CA . LEU F 1 167 ? 12.590 -2.676 -9.199 1.00 8.80 165 LEU F CA 1
ATOM 8556 C C . LEU F 1 167 ? 11.270 -3.413 -9.135 1.00 9.69 165 LEU F C 1
ATOM 8557 O O . LEU F 1 167 ? 10.742 -3.650 -8.051 1.00 10.89 165 LEU F O 1
ATOM 8562 N N . ARG F 1 168 ? 10.737 -3.743 -10.311 1.00 9.88 166 ARG F N 1
ATOM 8563 C CA . ARG F 1 168 ? 9.363 -4.210 -10.427 1.00 9.50 166 ARG F CA 1
ATOM 8564 C C . ARG F 1 168 ? 9.337 -5.632 -10.952 1.00 9.44 166 ARG F C 1
ATOM 8565 O O . ARG F 1 168 ? 10.220 -6.070 -11.700 1.00 9.82 166 ARG F O 1
ATOM 8573 N N . GLY F 1 169 ? 8.289 -6.356 -10.595 1.00 11.04 167 GLY F N 1
ATOM 8574 C CA . GLY F 1 169 ? 7.983 -7.614 -11.294 1.00 11.31 167 GLY F CA 1
ATOM 8575 C C . GLY F 1 169 ? 8.613 -8.788 -10.559 1.00 10.00 167 GLY F C 1
ATOM 8576 O O . GLY F 1 169 ? 8.763 -8.808 -9.330 1.00 10.63 167 GLY F O 1
ATOM 8577 N N . ASN F 1 170 ? 8.923 -9.816 -11.342 1.00 12.01 168 ASN F N 1
ATOM 8578 C CA . ASN F 1 170 ? 9.492 -11.068 -10.841 1.00 10.19 168 ASN F CA 1
ATOM 8579 C C . ASN F 1 170 ? 10.859 -11.236 -11.474 1.00 11.90 168 ASN F C 1
ATOM 8580 O O . ASN F 1 170 ? 11.021 -11.018 -12.684 1.00 14.73 168 ASN F O 1
ATOM 8585 N N . ALA F 1 171 ? 11.847 -11.591 -10.635 1.00 10.14 169 ALA F N 1
ATOM 8586 C CA . ALA F 1 171 ? 13.210 -11.755 -11.143 1.00 10.24 169 ALA F CA 1
ATOM 8587 C C . ALA F 1 171 ? 14.051 -12.405 -10.047 1.00 9.27 169 ALA F C 1
ATOM 8588 O O . ALA F 1 171 ? 13.561 -12.616 -8.935 1.00 10.41 169 ALA F O 1
ATOM 8590 N N . GLU F 1 172 ? 15.290 -12.695 -10.447 1.00 9.51 170 GLU F N 1
ATOM 8591 C CA . GLU F 1 172 ? 16.302 -13.237 -9.540 1.00 9.43 170 GLU F CA 1
ATOM 8592 C C . GLU F 1 172 ? 17.631 -12.541 -9.787 1.00 7.99 170 GLU F C 1
ATOM 8593 O O . GLU F 1 172 ? 17.915 -12.108 -10.913 1.00 10.34 170 GLU F O 1
ATOM 8599 N N . ALA F 1 173 ? 18.456 -12.463 -8.743 1.00 9.33 171 ALA F N 1
ATOM 8600 C CA . ALA F 1 173 ? 19.813 -11.964 -8.924 1.00 9.68 171 ALA F CA 1
ATOM 8601 C C . ALA F 1 173 ? 20.731 -12.619 -7.891 1.00 9.26 171 ALA F C 1
ATOM 8602 O O . ALA F 1 173 ? 20.270 -13.173 -6.907 1.00 9.93 171 ALA F O 1
ATOM 8604 N N . THR F 1 174 ? 22.033 -12.457 -8.105 1.00 9.97 172 THR F N 1
ATOM 8605 C CA . THR F 1 174 ? 22.992 -13.043 -7.179 1.00 10.23 172 THR F CA 1
ATOM 8606 C C . THR F 1 174 ? 23.996 -11.970 -6.784 1.00 9.51 172 THR F C 1
ATOM 8607 O O . THR F 1 174 ? 24.459 -11.202 -7.616 1.00 10.34 172 THR F O 1
ATOM 8611 N N . CYS F 1 175 ? 24.382 -11.931 -5.506 1.00 6.72 173 CYS F N 1
ATOM 8612 C CA . CYS F 1 175 ? 25.441 -11.031 -5.058 1.00 7.59 173 CYS F CA 1
ATOM 8613 C C . CYS F 1 175 ? 26.765 -11.678 -5.521 1.00 7.84 173 CYS F C 1
ATOM 8614 O O . CYS F 1 175 ? 27.041 -12.833 -5.225 1.00 8.48 173 CYS F O 1
ATOM 8617 N N . PRO F 1 176 ? 27.608 -10.914 -6.229 1.00 7.96 174 PRO F N 1
ATOM 8618 C CA . PRO F 1 176 ? 28.881 -11.483 -6.719 1.00 9.13 174 PRO F CA 1
ATOM 8619 C C . PRO F 1 176 ? 29.922 -11.734 -5.611 1.00 10.02 174 PRO F C 1
ATOM 8620 O O . PRO F 1 176 ? 30.863 -12.530 -5.788 1.00 12.15 174 PRO F O 1
ATOM 8624 N N . HIS F 1 177 ? 29.761 -11.043 -4.479 1.00 8.66 175 HIS F N 1
ATOM 8625 C CA . HIS F 1 177 ? 30.747 -11.156 -3.402 1.00 9.15 175 HIS F CA 1
ATOM 8626 C C . HIS F 1 177 ? 30.567 -12.386 -2.547 1.00 8.49 175 HIS F C 1
ATOM 8627 O O . HIS F 1 177 ? 31.553 -12.939 -2.042 1.00 10.69 175 HIS F O 1
ATOM 8634 N N . THR F 1 178 ? 29.318 -12.819 -2.394 1.00 7.97 176 THR F N 1
ATOM 8635 C CA . THR F 1 178 ? 29.003 -13.943 -1.537 1.00 9.42 176 THR F CA 1
ATOM 8636 C C . THR F 1 178 ? 28.344 -15.104 -2.287 1.00 8.99 176 THR F C 1
ATOM 8637 O O . THR F 1 178 ? 28.261 -16.195 -1.722 1.00 10.93 176 THR F O 1
ATOM 8641 N N . GLY F 1 179 ? 27.833 -14.856 -3.490 1.00 8.43 177 GLY F N 1
ATOM 8642 C CA . GLY F 1 179 ? 26.960 -15.785 -4.224 1.00 8.84 177 GLY F CA 1
ATOM 8643 C C . GLY F 1 179 ? 25.569 -15.931 -3.632 1.00 10.37 177 GLY F C 1
ATOM 8644 O O . GLY F 1 179 ? 24.821 -16.788 -4.110 1.00 11.07 177 GLY F O 1
ATOM 8645 N N . GLU F 1 180 ? 25.171 -15.143 -2.639 1.00 10.21 178 GLU F N 1
ATOM 8646 C CA . GLU F 1 180 ? 23.799 -15.139 -2.071 1.00 10.02 178 GLU F CA 1
ATOM 8647 C C . GLU F 1 180 ? 22.803 -14.880 -3.200 1.00 9.82 178 GLU F C 1
ATOM 8648 O O . GLU F 1 180 ? 23.024 -13.969 -4.010 1.00 8.23 178 GLU F O 1
ATOM 8654 N N . ARG F 1 181 ? 21.723 -15.663 -3.211 1.00 9.19 179 ARG F N 1
ATOM 8655 C CA . ARG F 1 181 ? 20.678 -15.484 -4.229 1.00 8.79 179 ARG F CA 1
ATOM 8656 C C . ARG F 1 181 ? 19.518 -14.668 -3.660 1.00 8.36 179 ARG F C 1
ATOM 8657 O O . ARG F 1 181 ? 19.176 -14.844 -2.490 1.00 9.49 179 ARG F O 1
ATOM 8665 N N . TYR F 1 182 ? 18.964 -13.778 -4.480 1.00 7.69 180 TYR F N 1
ATOM 8666 C CA . TYR F 1 182 ? 17.849 -12.894 -4.116 1.00 7.56 180 TYR F CA 1
ATOM 8667 C C . TYR F 1 182 ? 16.703 -13.211 -5.096 1.00 8.17 180 TYR F C 1
ATOM 8668 O O . TYR F 1 182 ? 16.943 -13.449 -6.289 1.00 8.92 180 TYR F O 1
ATOM 8677 N N . ILE F 1 183 ? 15.491 -13.140 -4.549 1.00 8.50 181 ILE F N 1
ATOM 8678 C CA . ILE F 1 183 ? 14.303 -13.408 -5.376 1.00 8.53 181 ILE F CA 1
ATOM 8679 C C . ILE F 1 183 ? 13.393 -12.190 -5.236 1.00 7.92 181 ILE F C 1
ATOM 8680 O O . ILE F 1 183 ? 13.095 -11.761 -4.120 1.00 8.88 181 ILE F O 1
ATOM 8685 N N . LEU F 1 184 ? 12.925 -11.691 -6.376 1.00 8.97 182 LEU F N 1
ATOM 8686 C CA . LEU F 1 184 ? 11.976 -10.577 -6.447 1.00 8.88 182 LEU F CA 1
ATOM 8687 C C . LEU F 1 184 ? 10.637 -11.198 -6.864 1.00 10.46 182 LEU F C 1
ATOM 8688 O O . LEU F 1 184 ? 10.583 -11.903 -7.884 1.00 10.98 182 LEU F O 1
ATOM 8693 N N . THR F 1 185 ? 9.626 -10.926 -6.039 1.00 9.90 183 THR F N 1
ATOM 8694 C CA . THR F 1 185 ? 8.255 -11.419 -6.288 1.00 10.84 183 THR F CA 1
ATOM 8695 C C . THR F 1 185 ? 7.336 -10.208 -6.258 1.00 10.15 183 THR F C 1
ATOM 8696 O O . THR F 1 185 ? 7.162 -9.619 -5.203 1.00 11.57 183 THR F O 1
ATOM 8700 N N . ASP F 1 186 ? 6.785 -9.878 -7.427 1.00 10.22 184 ASP F N 1
ATOM 8701 C CA . ASP F 1 186 ? 5.930 -8.695 -7.604 1.00 13.96 184 ASP F CA 1
ATOM 8702 C C . ASP F 1 186 ? 6.511 -7.499 -6.868 1.00 11.92 184 ASP F C 1
ATOM 8703 O O . ASP F 1 186 ? 5.861 -6.800 -6.094 1.00 13.14 184 ASP F O 1
ATOM 8708 N N . GLY F 1 187 ? 7.796 -7.278 -7.128 1.00 10.15 185 GLY F N 1
ATOM 8709 C CA . GLY F 1 187 ? 8.443 -6.060 -6.631 1.00 12.51 185 GLY F CA 1
ATOM 8710 C C . GLY F 1 187 ? 8.875 -6.105 -5.173 1.00 11.77 185 GLY F C 1
ATOM 8711 O O . GLY F 1 187 ? 9.246 -5.072 -4.605 1.00 11.82 185 GLY F O 1
ATOM 8712 N N . VAL F 1 188 ? 8.825 -7.264 -4.508 1.00 11.32 186 VAL F N 1
ATOM 8713 C CA . VAL F 1 188 ? 9.306 -7.418 -3.142 1.00 10.18 186 VAL F CA 1
ATOM 8714 C C . VAL F 1 188 ? 10.524 -8.361 -3.154 1.00 10.96 186 VAL F C 1
ATOM 8715 O O . VAL F 1 188 ? 10.473 -9.463 -3.719 1.00 10.60 186 VAL F O 1
ATOM 8719 N N . CYS F 1 189 ? 11.651 -7.933 -2.602 1.00 10.21 187 CYS F N 1
ATOM 8720 C CA . CYS F 1 189 ? 12.936 -8.644 -2.677 1.00 9.13 187 CYS F CA 1
ATOM 8721 C C . CYS F 1 189 ? 13.144 -9.400 -1.359 1.00 8.58 187 CYS F C 1
ATOM 8722 O O . CYS F 1 189 ? 12.878 -8.924 -0.240 1.00 10.19 187 CYS F O 1
ATOM 8725 N N . ARG F 1 190 ? 13.601 -10.656 -1.481 1.00 9.43 188 ARG F N 1
ATOM 8726 C CA . ARG F 1 190 ? 13.989 -11.469 -0.326 1.00 8.84 188 ARG F CA 1
ATOM 8727 C C . ARG F 1 190 ? 15.278 -12.244 -0.650 1.00 7.92 188 ARG F C 1
ATOM 8728 O O . ARG F 1 190 ? 15.595 -12.509 -1.808 1.00 9.34 188 ARG F O 1
ATOM 8736 N N . LEU F 1 191 ? 15.988 -12.581 0.429 1.00 9.69 189 LEU F N 1
ATOM 8737 C CA . LEU F 1 191 ? 17.036 -13.587 0.367 1.00 9.31 189 LEU F CA 1
ATOM 8738 C C . LEU F 1 191 ? 16.456 -14.972 0.035 1.00 14.37 189 LEU F C 1
ATOM 8739 O O . LEU F 1 191 ? 15.441 -15.401 0.597 1.00 15.09 189 LEU F O 1
ATOM 8744 N N . ALA F 1 192 ? 17.090 -15.749 -0.831 1.00 11.75 190 ALA F N 1
ATOM 8745 C CA . ALA F 1 192 ? 16.667 -17.125 -1.037 1.00 15.71 190 ALA F CA 1
ATOM 8746 C C . ALA F 1 192 ? 17.122 -18.028 0.083 1.00 20.85 190 ALA F C 1
ATOM 8747 O O . ALA F 1 192 ? 16.579 -19.128 0.244 1.00 27.21 190 ALA F O 1
#

Foldseek 3Di:
DEAAPPQEAEDDQEAAEALEYHDHHEYEDNQEYAYYLEYAEHHEYEENQEYHYYNEYAYHQEYHYHQEYHYYQEYHEANEYEDFAQDDDPVDDCVVVGAHEAEDALEYHAAHEYERGNEYEAHNEYEYHHEYEDHHHAHQFYWYDDDTDTDAGADSVGHGWPDDQAAWDKTADPPPRFIWTAHGRHIDGD/DEAEDPQEAEDAQEAAEALEYHDHHEYEDNQEYAYYNEYAEAHEYHERQEYHYYNEYHYHQEYHYHQEYHYAQEYHEANEYEDFDQDDDPVDDCPVVGAHEYEDALEYHYHHEYERGNEYEAHNEYEYHNEYEDYHHAHQFYWYHDPTDTDAGADSVGDGWPDDQAAWDKTADPVPRWIWTAHRRHIDTD/DDDAAAPPQEAEDDQEAAEECEHHDHHEYEDNQEYAYYCEYAEAHEYHENQEYHYYNEYAYHQEYHYHQEYYYAQEYHEANEYEDFAQDDDPVDDCPVPTAHEYEDALEYAYAHEYERGNEYEAHNEYEYHHEYEDHHHAHQFYWYHDDTDTDAGADSVGHGWPDDQAAWDKTADPVPRFIWIAHGRHIDTD/DDDAAEPPQEAEEDQEAAEAPEHHDHHEYEDNQEYAYYQEYAEHHEYHENQEYHEYNEYHYPQEYHYHQEYHYAQEYHEANEYEDFDQDDDPVDDCVVVTAHEYEDALEYHYACEYERGNEYEAHNEYEYHNEYEDHHHAHQFDWYHDDTDTDAGADSVGHGWPDDQAAWDKTAHPVPRFIWTAHGRHIDGD/DEAADPQEAEDDQEAAEALEYHDHHEYEDNQEYAYYQEYAEAHEYEERQEYHEANEYAYHQEYHYHQEYHYYQEYHEANEYEDFDQDDDPVDDCPVPGAHEAEDALEYAEHHEYERGNEYEAHNEYEYHNEYEDYHHAHQFYWYHDDTDTDAGADSVGDGWPDDQAAWDKTADPVPRFIWIAHGRHIDTD/DAAPPQEAEDDQEAAEALEHHDHHEYEDNQEYYYYNEYAEAHEYHENQEYAYYNEYHYHQEYHYHQEYHYYQEYHEANEYEDFAQDDDPVDDAVVRTAHEYEDALEYAYACEYERGNEYEAHNEYEYHHEYEDHHHAHQFYWYHDDTDTDAGAPSVGHGWPDDQAAWDKTADPVPRFIWTAHGRHIDTD

Organism: Bordetella petrii (strain ATCC BAA-461 / DSM 12804 / CCUG 43448 / CIP 107267 / Se-1111R) (NCBI:txid340100)

CATH classification: 2.160.10.10 (+1 more: 2.20.70.110)

B-factor: mean 14.36, std 9.2, range [3.57, 63.58]

Secondary structure (DSSP, 8-state):
--EE-TT-EE-TT-EE-TT-EE-TT-EE-TT-EE-TT-EE-TT-EE-SS-EE-SS-EE-TT-EE-TTEEE-TT-EE-TT-B--S-SS-BTTB--GGG---EEE-TT-EE-TT-EE-TT-EE-TT-EE-TT-EE-S-B-TTEEEETTTTEEEEEB-TTS-B-S--SSSSEEEE-TTT--EEEEETTEEEE-/--EE-TT-EE-TT-EE-TT-EE-TT-EE-TT-EE-TT-EE-TT-EE-SS-EE-TT-EE-TT-EE-TTEEE-TT-EE-TT-EE-S-SS-BTTB--GGG---EEE-TT-EE-TT-EE-TT-EE-TT-EE-TT-EE-S-B-TTEEEETTTTEEEEEB-TTSSB-S--SSSSEEEE-TTT--EEEEETTEEEE-/-----B-TT-EE-TT-EE-TT-EE-TT-EE-TT-EE-TT-EE-TT-EE-SS-EE-SS-EE-TT-EE-TTEEE-TT-EE-TT-EE-S-SS--TTS--GGG---EEE-TT-EE-TT-EE-TT-EE-TT-EE-TT-EE-S-B-TTEEEETTTTEEEEEB-TTSSB-S--SSSSEEEE-TTT--EEEEETTEEEE-/-----B-TT-EE-TT-EE-TT-EE-TT-EE-TT-EE-TT-EE-TT-EE-SS-EE-TT-EE-TT-EE-TTEEE-TT-EE-TT-B--S-SS-BTTB--GGG---EEE-TT-EE-TT-EE-TT-EE-TT-EE-TT-EE-S-B-TTEEEETTTTEEEEEB-TTS-B-S--SSS-EEEE-TTT--EEEEETTEEEE-/--EE-TT-EE-TT-EE-TT-EE-TT-EE-TT-EE-TT-EE-TT-EE-SS-EE-TT-EE-TT-EE-TTEEE-TT-EE-TT-EE-S-SS-BTTB--GGG---EEE-TT-EE-TT-EE-TT-EEPTT-EEPTT-EE-S-B-TTEEEETTTTEEEEEB-TTSSB-S--SSS-EEEE-TTT--EEEEETTEEEE-/-EE-TT-EE-TT-EE-TT-EE-TT-EE-TT-EE-TT-EE-TT-EE-SSEEE-TT-EE-TT-EE-TTEEE-TT-EE-TT-EE-S-SS-BTTB--GGG---EEE-TT-EE-TT-EE-TT-EE-TT-EE-TT-EE-S-B-TTEEEETTTTEEEEEB-TTSSB-S--SSSSEEEE-TTT--EEEEETTEEEE-

Radius of gyration: 34.52 Å; Cα contacts (8 Å, |Δi|>4): 3984; chains: 6; bounding box: 88×68×110 Å

Nearest PDB structures (foldseek):
  3mqg-assembly1_B  TM=9.885E-01  e=3.352E-34  Bordetella petrii DSM 12804
  4mzu-assembly1_F  TM=7.976E-01  e=4.462E-12  Shewanella denitrificans OS217
  4mzu-assembly1_E  TM=7.422E-01  e=2.285E-12  Shewanella denitrificans OS217
  4mzu-assembly1_A  TM=7.929E-01  e=5.553E-11  Shewanella denitrificans OS217
  4m98-assembly1_A  TM=6.327E-01  e=1.421E-05  Neisseria gonorrhoeae FA 1090

Sequence (1143 aa):
MATIHPTAIVDEGARIGAHSRIWHWVHICGGAEIGEGCSLGQNVFVGNRVRIGNRVKKIQNNVSVYDNVFLEDDVFCGPSMVFTNVYNPRAAIERKSEYRDTIVRQGATLGANCTVVCGATIGRYAFVGAGAVVNKDVPDFALVVGVPARQIGWMSRHGEQLDLPLRRGNAEATCPHTGERYILTDGVCRLAMATIHPTAIVDEGARIGAHSRIWHWVHICGGAEIGEEGCSLGQNVFVGNRVRIGNRVKKIQNNVSVYDNVFLEDDVFCGPSMVFTNVYNPRAAIERKSEYRDTIVRQGATLGANCTVVCGATIGRYAFVGAGAVVNKDVPDFALVVGVPARQIGWMSRHGEEQLDLPLRGNAEEATCPHTGERYILTDGVCRLAGHMATIHPTAIVDEGARIGAHSRRIWHWVHICGGAEIGEGCSLGQNVFVGNRVRIGNRVKIQNNVSVYDNVFLEDDVFCGPSMVFTNVYNPRAAIERKSEYRDTIVRQGATLGANCTVVCGATIIGRYAFVGAGAVVNKDVPDFALVVGVPARQIGWMSRHGEEQLDLPLRGNAEATCPHTGERYILTDGVCRLAGHMATIHPTAIVDEGARIIGAHSRIWHWVHICGGAEIGEGCSLGQNVFVGNRVRIGNRVKIQNNVSVYDNVFLEDDVFCGPSMVFTNVYNPRAAIERKSEYRDTIVRQGATLGANCTVVCGATIGRYAFVGAGAVVNKDVPDFALVVGVPARQIGWMSRHGEQLDLPLRGNAEATCPHTGERYILTDGVCRLAMATIHPTAIVDEGARIGAHSRIWHWVHICGGAEIGEGCSLGQNVFVGNRVRIGNRVKKIQNNVSVYDNVFLEDDVFCGPSMVFTNVYNPRAAIERKSEYRDTIVRQGATLGANCTVVCGATIGRYAFVGAGAVVNKDVPDFALVVGVPARQIGWMSRHGEEQLDLPLRGNAEATCPHTGERYILTDGVCRLAATIHPTAIVDEGARIGAHSRIWHWVHICGGAEIGEGCSLGQNVFVGNRVRIGNRVKIQNNVSVYDNVFLEDDVFCGPSMVFTNVYNPRAAIERKSEYRDTIVRQGATLGANCTVVCGATIGRYAFVGAGAVVNKDVPDFALVVGVPARQIGWMSRHGEQLDLPLRGNAEATCPHTGERYILTDGVCRLA

Solvent-accessible surface area: 45259 Å² total; per-residue (Å²): 153,22,90,74,46,125,38,15,48,45,51,150,44,23,136,33,16,22,113,1,95,4,110,10,14,0,10,0,16,20,35,0,62,9,15,93,26,0,2,0,8,6,4,0,32,0,3,78,122,3,133,7,19,52,115,1,66,0,28,11,8,0,5,0,23,37,16,0,20,5,59,43,9,0,25,0,0,14,18,0,4,0,15,19,30,113,26,17,8,25,71,61,136,9,130,113,92,60,107,61,0,45,0,84,42,2,0,0,0,5,5,10,0,1,0,25,4,40,6,41,0,4,98,27,0,14,0,8,24,10,0,9,1,83,105,93,7,56,51,8,0,12,5,52,12,32,43,3,143,46,94,5,1,19,0,90,30,1,60,97,8,138,16,68,67,208,36,112,29,106,13,75,2,88,113,77,43,42,114,0,33,2,75,117,19,95,2,137,55,75,145,10,84,80,46,126,40,13,48,45,50,176,52,22,132,16,7,29,137,0,96,3,113,10,13,0,11,0,16,19,40,0,60,4,16,83,20,0,13,0,9,6,6,0,34,0,4,78,158,3,153,6,18,42,125,1,83,1,29,11,7,0,7,0,22,35,19,0,47,5,56,47,22,0,16,0,0,15,17,0,4,0,15,21,30,114,18,16,5,2,46,60,131,9,142,111,91,60,108,65,0,45,0,87,49,1,0,0,0,5,5,10,0,1,0,26,5,40,6,42,0,4,94,20,0,14,0,8,22,10,0,10,1,78,122,91,7,55,50,10,0,13,6,50,12,33,44,9,157,47,91,5,2,18,2,91,43,2,75,95,11,137,22,63,63,175,30,100,34,125,10,64,0,102,100,85,41,32,151,0,52,2,65,115,20,91,1,117,60,89,107,98,85,48,26,33,40,56,38,10,49,52,50,169,54,24,163,46,21,53,154,10,76,2,85,9,13,0,9,0,14,19,43,1,81,6,14,98,23,0,26,0,8,5,4,0,33,0,3,77,129,4,142,7,18,67,109,0,42,2,48,11,8,0,7,0,22,41,4,0,20,5,57,55,14,0,25,0,1,15,16,0,5,0,15,21,30,117,19,17,7,30,74,48,150,11,127,116,100,73,108,63,0,47,0,90,48,2,0,0,0,5,6,10,0,1,0,24,5,36,6,46,0,4,93,16,0,13,0,8,22,10,0,10,1,85,109,90,7,60,50,8,0,11,4,53,12,34,44,5,146,47,90,5,2,19,2,84,37,1,76,108,12,140,16,67,55,187,33,111,28,110,12,76,0,114,99,83,43,32,126,0,38,2,72,116,20,96,2,123,57,71,131,173,137,32,96,78,43,125,40,15,50,50,49,171,57,23,166,46,20,54,155,11,63,2,82,8,13,0,9,0,14,18,46,0,86,5,14,96,27,0,19,0,8,4,4,0,32,0,2,78,125,4,143,6,20,51,116,0,54,1,48,11,8,0,7,0,23,30,14,0,22,5,57,43,10,0,22,0,1,14,16,0,4,0,14,20,30,114,25,16,7,5,73,61,141,9,119,112,92,58,108,56,0,47,0,92,41,2,0,0,0,5,6,10,0,1,0,26,5,37,6,47,0,4,98,29,0,14,0,8,24,10,0,10,1,85,107,90,8,56,49,8,0,11,6,55,14,32,44,4,143,37,92,6,1,19,0,91,28,1,52,96,8,130,15,62,54,142,32,110,30,106,15,73,3,90,103,74,45,43,114,0,34,1,77,113,18,94,1,137,60,71,204,16,88,80,47,125,39,13,48,44,51,175,49,22,134,35,17,36,134,0,90,4,112,11,14,0,10,0,16,20,38,0,59,4,15,81,14,0,18,0,9,5,6,0,34,0,4,76,160,3,145,6,18,44,115,0,48,1,46,12,8,0,7,0,24,36,18,0,48,5,57,46,24,0,25,0,1,15,16,0,4,0,15,19,30,115,25,15,6,2,48,60,128,9,140,110,89,55,108,65,0,46,0,88,49,1,0,0,0,5,6,9,0,1,0,25,5,41,7,40,0,4,94,19,0,14,0,9,21,10,0,10,1,77,120,91,7,56,51,9,0,12,7,50,13,33,45,7,149,50,91,5,0,19,2,86,42,1,73,98,13,137,18,68,59,130,34,110,28,139,13,77,0,101,100,85,40,30,168,0,45,2,57,112,18,92,2,111,63,96,63,99,73,43,124,38,13,48,45,51,169,48,22,169,36,17,47,143,0,89,3,112,11,13,0,9,0,15,22,42,1,74,8,15,95,21,0,20,0,9,5,5,0,33,0,3,77,129,2,133,7,18,67,111,0,37,1,46,11,8,0,7,0,21,48,11,0,22,5,56,55,14,0,24,0,1,15,18,0,5,0,14,24,25,118,15,18,5,6,80,42,128,9,144,120,80,76,102,62,0,48,0,85,50,2,0,0,0,5,6,10,0,1,0,24,5,36,7,43,0,4,96,20,0,13,0,8,21,10,0,10,1,86,94,89,5,56,50,7,0,12,0,54,13,37,53,3,128,38,90,6,2,19,2,84,42,1,74,94,13,76,8,14,21,85,13,95,26,112,13,77,0,108,98,82,43,31,127,0,39,2,75,111,20,95,1,127,54,74

InterPro domains:
  IPR001451 Hexapeptide repeat [PF00132] (13-48)
  IPR001451 Hexapeptide repeat [PF00132] (100-135)
  IPR011004 Trimeric LpxA-like superfamily [SSF51161] (2-157)
  IPR050179 Transferase hexapeptide repeat [PTHR43300] (3-161)